Protein AF-A0A928T7W7-F1 (afdb_monomer_lite)

Radius of gyration: 51.1 Å; chains: 1; bounding box: 103×132×197 Å

Secondary structure (DSSP, 8-state):
-PEEEEEETT--EEE--SS-EEEEESSTTSSEE---TTS-TT-EEEEE-TTS-EEEEE-S-SS-EEETTEEESEEEE-TT-EEEETTEEEEEEEEPPPP---------THHHHHHHHHHHHHHHHHHHHHHHHHHHHHHHHHHHHHHHHHHHHHHHHHHHHHHHHHHHHHHHHHHHHHHHHHHHHHHHHHHTT-SS-HHHHHHHHHHHHHHHHHHHHHHHHHHHHHHHHHHHHHHHHHHHHHHHHHHHHHHHHHHHHHHHHHHHHHHHHHHHHHHHHHHHHHHHHHHHHHHHHHHHHHHHHHHHHHHHHHHHHHHHHHHHHHHHHHHHHHHHHHHHHHHHHHHHHHHHHHHHHHHHHHHHHHHHHHHHHHHHHHHHHHHHHHHHHHHHHHHHHHHHHHHHHHHHHHTTS-SS------SSHHHHHHHHHHHHHHHHHHHHHHHHHHHHHHHHHHHHHHHHHHHHHHHHHHH-TT-HHHHHHHHHHHHHHHHHHHHHHHHHHHHHHHHHHHHHHHHHHHHHHHHHHHHTTS-------------------------TTHHHHHHHHHHHHHHHHHHHHHHHHHHHHHHHHHTSEEEEEESSPPP---TT--SSHHHHHHHHHH-EESEEEPTTS-EEESSEEEEEEEEEEEEE-SSHHHHHHHHHHHHGGGSTT-HHHHHTEEEEEEETTEEEEEES-SS-TTHHHHHHTTGGG-PPPEEEEEEE-SS--HHHHHHHHTT-TTGGGEEEEEEETTTEEEEEEESS-HHHHHHHHHHHHHHH-S--EEEEEEEESSEEEEEEEEEEPTT-B-TTSPBP-HHHHHHHHHHHHHS----TTHHHHTTEEEEEEEGGGTEEEEEESS--GGGGGGGBS-EE--HHHHHHHTTS-TTHHHHSPPP--SSEEEEEE-SSEEEEEESS--TT--EEEEESS--HHHHHHHHHTT---EEESPPTT---TTEEEEEPP--EEEEEEE-TTSTTT-SHHHHHHHHHT--HHHHHTTSSS-EEE--S-SSPTTSTT---PPPPPP-HHHHHHHHHHTT-EEPTTSSEEETTEE-EEEEEEETTSHHHHHHHHHHHHHHHTTT-EEEEEEESSHHHHHHHHHTT--SEEEEEEEPPS----HHHH-GGGSSTT-S-TT----HHHHHHHHHHHT---HHHHHHHHHHHHHHHGGG--EEEEEEE--EEEEETTTS-SS--SS--HHHHHS-------------------

pLDDT: mean 77.16, std 17.52, range [23.7, 98.06]

Sequence (1237 aa):
MPIPTIIFEDGQEMVFSGSERITIGRAEDNNVIVDDPDISTHHGEIILHPDGGAEVRDRGSRTGTFVNDQRVQSQLLRHGDHLSFGPLQAVFRVKNPAPSTGTTRIPLRSDSAQREAQSALDLLKTRHAEQETALKQITLEHEEARARLESATVEAGKAQARAQTLNIEADAEQARLDQLHAACSEAEKRLAALTGDEEKARASLKELSDRLSETGARLSALNEEEKQTRTRLDSLKADENAARTRLEQIRADTAMETGCLEEARVEWSRMETRLRESQAEITQSESLAREAADSLAVLQKAITKTEEAIGVLSAQHDAKAAALDELTRTEAAVQARIEAARRELEEIEARLAEKQALEARQQDEAARSIAARLRESQDALDTLEAQRVEKAAELEKIITEAEAARLRLEDLEMRGLEAEERLQQTEAGEQQRRQEAESALSSLESGIRTKTDELDRLQQQLADAQTSLQQAEAGHAGLQALSEEHSRLETALREIRHQTTTAEEQLASTRRALEEEKERLSEVCVQVSEAQPDLVVSMVEKQEGATHTIQPKASRTTITLRLLALLLPLGVLALAWWSSEQSRRMRTLRSEGVVAMLAAEKPALHPYAPRTEAERQIIDLVHEPLMRVGADGALQPALAELWRWSQDVTCWFADEATARQAQERLQAQIGASNRWAEWRLGTVRLVGNSLVLNFTDPTHAGTPQALEVIADLRPLPVAFWRIETAGSLKSAAEKFLATSALAQQARRVWFDRDHAFEIVTVGPAQRLLDELRDFIAAETRSEVGMRLMGEVGALSEPALDLDMRQGQTWHDGTPVTARDVKTTIEQVNRRPWLLPNREALRHIQAMEIENGGNRLRVVFRSRYGPALCGWAGLPVLPASWWQTHEREDDSIFTTAPPPGAGAFRMAHLDARTLSLTPVAATPDSPRFLFHFNATPLMTEIGLGTKTTHLVWPAPATDNRHDLRACLTPPHRRLVVLWNTQSALLADARTRAAFASATDPSAIIAALPGRHTISDESLFPPGMWLHTRAPRTAFSPEKARETLAEAGWLPGVDGIARHSGRKLAFSLLLVTTDPVNAKTAELLAAQWRALGAEITLEAFDSADGLARRLTERRFDAALVEQRFEVSWDQLPWWHSSQARPGGTNFSGIQDPQTDLLLEALAAEFEPAAAGERVRQLEARLLPLHAMLPLFHTVDHAAVSASLVGEQPRASWTLRQLAFKPRSPARTPAALELKLPEE

Foldseek 3Di:
DFWKWKAWPVGDIDTDDAQDKAWDFCAPPGNHHDPDPQTHRGAKIWGQDNVRKIKIAGPPGPNAKDWPNHGDHMDIDDAFIWIDRDVIIIGMHTHDDDDDDDDDDDDDPLVVVLVVLVVVLVVLVVVLVVLVVVLVVLVVVLVVLVVQLVVLVVLLVVLVVVLVVLVVVLVVLVVVLVVLVVVLVVLVVVLVVDDPPNVVSVVVSVVSVVVSVVSVVVSVVSVVVSVVSVVVSVVSVVSSVVSVVVSVVSVVVSVVSVVVSVVSVVVSVVSVVVSVVSVVVVVVVVVVVVVVVVVVVVVVVVVVVVVVVVVVVVVVVVVVVVVVVVVVVVVVVVVVVVVVVVVVVVVVVVVVVVVVVVVVVVVVVVVVVVVVVVVVVVVVVVVVVVVVVVVVVVVVVVVVVVVVVVVPDPVPDPDDDDPPPVVVVVVVVVVVVLVVLVVVLVVLVVVLVVLVVVLVVLVVVLVVLVVVLVVDPDDPVVNVVSVVVNVVSVVVNVVSVVVSVVSVVVSVVSVVVSVVVVVVVVVVVVVVVCDDDDDDDDDDDDDDDDDDDDDDDDDDVVVVVVVVVVVVVVVVVVVVVVVVVVVVVVVVVLVFFAEEEEQAFAWLLQQQDTPDPQSVQVVQQFAWFCWAQDLLRDTHGIQFNDKFKKKKKKFFAPWLVLLVVLVVLLVVCCPDVHVCVVLQFDDWDRDTRMIITMHRDQPCRNVVVSCVSSVVSPTWKKWKKKKFWPFFQPVQQVVCCVPDPLVVQFPAKADPPRGMIMTIGTHPCVVVVVVSQVSSCVVGVTHMDMDTPDMDRIQMKMKMKTFGDPPFAFPVRHHDFLVLVVLLLVLLLVDPGPGFPNVLSSQFRDWDADDVGRMIITIGNDQFQLNVLVRHSRGGAGPVVCVVCVPPDSSCCNVVNGTHRRQWHWPDDDRFWTWIDGPDDDPQFHIYIYGYSQDPVNVVVCVVVVNHFKYWQDDPPPPDPQWDKFWAFFQKFKWKFFQCPPPLNVDLLLLLLLQQLDDLPVLQVPDPDDWAWDALAPATPSNNLGPSHHGRHHDLVVSLVSCVVVQFPQDPVRFTDHPRDTLEFEEEEEPPDVSGVSSLVRSCVSVVSSRHHYDYHYDPDPVVVVLCLLQLPGGMYTDMDGHRSGLQPCQQAEQVQLDRNGRVSNSDYDVQLNVLNVVLRSDNDPVVSSVSSVSNCVPVVSSCSMRTRIGRIRIMIGGPVQDDPDHDPHDGPVCSSDPDDPPPPPPPPPPPPDDDD

Structure (mmCIF, N/CA/C/O backbone):
data_AF-A0A928T7W7-F1
#
_entry.id   AF-A0A928T7W7-F1
#
loop_
_atom_site.group_PDB
_atom_site.id
_atom_site.type_symbol
_atom_site.label_atom_id
_atom_site.label_alt_id
_atom_site.label_comp_id
_atom_site.label_asym_id
_atom_site.label_entity_id
_atom_site.label_seq_id
_atom_site.pdbx_PDB_ins_code
_atom_site.Cartn_x
_atom_site.Cartn_y
_atom_site.Cartn_z
_atom_site.occupancy
_atom_site.B_iso_or_equiv
_atom_site.auth_seq_id
_atom_site.auth_comp_id
_atom_site.auth_asym_id
_atom_site.auth_atom_id
_atom_site.pdbx_PDB_model_num
ATOM 1 N N . MET A 1 1 ? -1.011 55.809 18.747 1.00 48.25 1 MET A N 1
ATOM 2 C CA . MET A 1 1 ? 0.071 55.434 17.809 1.00 48.25 1 MET A CA 1
ATOM 3 C C . MET A 1 1 ? 1.381 55.516 18.558 1.00 48.25 1 MET A C 1
ATOM 5 O O . MET A 1 1 ? 1.492 56.428 19.374 1.00 48.25 1 MET A O 1
ATOM 9 N N . PRO A 1 2 ? 2.347 54.622 18.307 1.00 56.19 2 PRO A N 1
ATOM 10 C CA . PRO A 1 2 ? 3.656 54.739 18.920 1.00 56.19 2 PRO A CA 1
ATOM 11 C C . PRO A 1 2 ? 4.327 56.006 18.376 1.00 56.19 2 PRO A C 1
ATOM 13 O O . PRO A 1 2 ? 4.454 56.183 17.170 1.00 56.19 2 PRO A O 1
ATOM 16 N N . ILE A 1 3 ? 4.689 56.913 19.278 1.00 63.72 3 ILE A N 1
ATOM 17 C CA . ILE A 1 3 ? 5.274 58.216 18.979 1.00 63.72 3 ILE A CA 1
ATOM 18 C C . ILE A 1 3 ? 6.768 58.022 18.699 1.00 63.72 3 ILE A C 1
ATOM 20 O O . ILE A 1 3 ? 7.485 57.594 19.611 1.00 63.72 3 ILE A O 1
ATOM 24 N N . PRO A 1 4 ? 7.269 58.304 17.484 1.00 71.31 4 PRO A N 1
ATOM 25 C CA . PRO A 1 4 ? 8.700 58.286 17.223 1.00 71.31 4 PRO A CA 1
ATOM 26 C C . PRO A 1 4 ? 9.416 59.358 18.051 1.00 71.31 4 PRO A C 1
ATOM 28 O O . PRO A 1 4 ? 8.898 60.442 18.322 1.00 71.31 4 PRO A O 1
ATOM 31 N N . THR A 1 5 ? 10.600 59.013 18.537 1.00 78.00 5 THR A N 1
ATOM 32 C CA . THR A 1 5 ? 11.408 59.830 19.441 1.00 78.00 5 THR A CA 1
ATOM 33 C C . THR A 1 5 ? 12.871 59.573 19.130 1.00 78.00 5 THR A C 1
ATOM 35 O O . THR A 1 5 ? 13.310 58.422 19.150 1.00 78.00 5 THR A O 1
ATOM 38 N N . ILE A 1 6 ? 13.630 60.628 18.861 1.00 77.44 6 ILE A N 1
ATOM 39 C CA . ILE A 1 6 ? 15.084 60.542 18.713 1.00 77.44 6 ILE A CA 1
ATOM 40 C C . ILE A 1 6 ? 15.722 60.941 20.034 1.00 77.44 6 ILE A C 1
ATOM 42 O O . ILE A 1 6 ? 15.289 61.904 20.660 1.00 77.44 6 ILE A O 1
ATOM 46 N N . ILE A 1 7 ? 16.728 60.187 20.464 1.00 79.56 7 ILE A N 1
ATOM 47 C CA . ILE A 1 7 ? 17.495 60.472 21.676 1.00 79.56 7 ILE A CA 1
ATOM 48 C C . ILE A 1 7 ? 18.934 60.754 21.258 1.00 79.56 7 ILE A C 1
ATOM 50 O O . ILE A 1 7 ? 19.585 59.867 20.705 1.00 79.56 7 ILE A O 1
ATOM 54 N N . PHE A 1 8 ? 19.405 61.977 21.481 1.00 77.62 8 PHE A N 1
ATOM 55 C CA . PHE A 1 8 ? 20.782 62.391 21.190 1.00 77.62 8 PHE A CA 1
ATOM 56 C C . PHE A 1 8 ? 21.741 61.968 22.320 1.00 77.62 8 PHE A C 1
ATOM 58 O O . PHE A 1 8 ? 21.300 61.656 23.428 1.00 77.62 8 PHE A O 1
ATOM 65 N N . GLU A 1 9 ? 23.053 61.937 22.057 1.00 73.81 9 GLU A N 1
ATOM 66 C CA . GLU A 1 9 ? 24.066 61.514 23.050 1.00 73.81 9 GLU A CA 1
ATOM 67 C C . GLU A 1 9 ? 24.094 62.353 24.340 1.00 73.81 9 GLU A C 1
ATOM 69 O O . GLU A 1 9 ? 24.484 61.843 25.390 1.00 73.81 9 GLU A O 1
ATOM 74 N N . ASP A 1 10 ? 23.651 63.611 24.297 1.00 62.19 10 ASP A N 1
ATOM 75 C CA . ASP A 1 10 ? 23.535 64.476 25.478 1.00 62.19 10 ASP A CA 1
ATOM 76 C C . ASP A 1 10 ? 22.316 64.151 26.368 1.00 62.19 10 ASP A C 1
ATOM 78 O O . ASP A 1 10 ? 22.155 64.724 27.448 1.00 62.19 10 ASP A O 1
ATOM 82 N N . GLY A 1 11 ? 21.469 63.213 25.934 1.00 60.28 11 GLY A N 1
ATOM 83 C CA . GLY A 1 11 ? 20.258 62.783 26.624 1.00 60.28 11 GLY A CA 1
ATOM 84 C C . GLY A 1 11 ? 18.995 63.565 26.255 1.00 60.28 11 GLY A C 1
ATOM 85 O O . GLY A 1 11 ? 17.943 63.280 26.833 1.00 60.28 11 GLY A O 1
ATOM 86 N N . GLN A 1 12 ? 19.043 64.513 25.311 1.00 68.00 12 GLN A N 1
ATOM 87 C CA . GLN A 1 12 ? 17.832 65.187 24.838 1.00 68.00 12 GLN A CA 1
ATOM 88 C C . GLN A 1 12 ? 16.944 64.227 24.031 1.00 68.00 12 GLN A C 1
ATOM 90 O O . GLN A 1 12 ? 17.356 63.676 23.008 1.00 68.00 12 GLN A O 1
ATOM 95 N N . GLU A 1 13 ? 15.696 64.050 24.479 1.00 74.88 13 GLU A N 1
ATOM 96 C CA . GLU A 1 13 ? 14.654 63.343 23.730 1.00 74.88 13 GLU A CA 1
ATOM 97 C C . GLU A 1 13 ? 13.850 64.322 22.860 1.00 74.88 13 GLU A C 1
ATOM 99 O O . GLU A 1 13 ? 13.086 65.144 23.368 1.00 74.88 13 GLU A O 1
ATOM 104 N N . MET A 1 14 ? 13.962 64.193 21.539 1.00 69.75 14 MET A N 1
ATOM 105 C CA . MET A 1 14 ? 13.127 64.902 20.573 1.00 69.75 14 MET A CA 1
ATOM 106 C C . MET A 1 14 ? 11.929 64.030 20.188 1.00 69.75 14 MET A C 1
ATOM 108 O O . MET A 1 14 ? 12.044 63.085 19.404 1.00 69.75 14 MET A O 1
ATOM 112 N N . VAL A 1 15 ? 10.779 64.333 20.792 1.00 69.75 15 VAL A N 1
ATOM 113 C CA . VAL A 1 15 ? 9.497 63.637 20.602 1.00 69.75 15 VAL A CA 1
ATOM 114 C C . VAL A 1 15 ? 8.727 64.303 19.459 1.00 69.75 15 VAL A C 1
ATOM 116 O O . VAL A 1 15 ? 8.468 65.502 19.514 1.00 69.75 15 VAL A O 1
ATOM 119 N N . PHE A 1 16 ? 8.349 63.540 18.434 1.00 68.88 16 PHE A N 1
ATOM 120 C CA . PHE A 1 16 ? 7.671 64.068 17.244 1.00 68.88 16 PHE A CA 1
ATOM 121 C C . PHE A 1 16 ? 6.146 64.095 17.440 1.00 68.88 16 PHE A C 1
ATOM 123 O O . PHE A 1 16 ? 5.582 63.181 18.044 1.00 68.88 16 PHE A O 1
ATOM 130 N N . SER A 1 17 ? 5.450 65.093 16.893 1.00 56.03 17 SER A N 1
ATOM 131 C CA . SER A 1 17 ? 4.026 65.349 17.169 1.00 56.03 17 SER A CA 1
ATOM 132 C C . SER A 1 17 ? 3.136 65.480 15.924 1.00 56.03 17 SER A C 1
ATOM 134 O O . SER A 1 17 ? 2.095 66.133 15.952 1.00 56.03 17 SER A O 1
ATOM 136 N N . GLY A 1 18 ? 3.483 64.787 14.838 1.00 58.28 18 GLY A N 1
ATOM 137 C CA . GLY A 1 18 ? 2.645 64.689 13.642 1.00 58.28 18 GLY A CA 1
ATOM 138 C C . GLY A 1 18 ? 3.370 64.041 12.465 1.00 58.28 18 GLY A C 1
ATOM 139 O O . GLY A 1 18 ? 4.402 63.396 12.635 1.00 58.28 18 GLY A O 1
ATOM 140 N N . SER A 1 19 ? 2.852 64.242 11.252 1.00 55.69 19 SER A N 1
ATOM 141 C CA . SER A 1 19 ? 3.574 63.957 10.003 1.00 55.69 19 SER A CA 1
ATOM 142 C C . SER A 1 19 ? 4.588 65.075 9.724 1.00 55.69 19 SER A C 1
ATOM 144 O O . SER A 1 19 ? 4.384 65.918 8.848 1.00 55.69 19 SER A O 1
ATOM 146 N N . GLU A 1 20 ? 5.631 65.139 10.549 1.00 64.75 20 GLU A N 1
ATOM 147 C CA . GLU A 1 20 ? 6.625 66.214 10.550 1.00 64.75 20 GLU A CA 1
ATOM 148 C C . GLU A 1 20 ? 7.900 65.822 9.782 1.00 64.75 20 GLU A C 1
ATOM 150 O O . GLU A 1 20 ? 8.297 64.656 9.721 1.00 64.75 20 GLU A O 1
ATOM 155 N N . ARG A 1 21 ? 8.550 66.831 9.192 1.00 80.38 21 ARG A N 1
ATOM 156 C CA . ARG A 1 21 ? 9.881 66.754 8.578 1.00 80.38 21 ARG A CA 1
ATOM 157 C C . ARG A 1 21 ? 10.819 67.569 9.454 1.00 80.38 21 ARG A C 1
ATOM 159 O O . ARG A 1 21 ? 10.644 68.780 9.539 1.00 80.38 21 ARG A O 1
ATOM 166 N N . ILE A 1 22 ? 11.793 66.915 10.075 1.00 82.69 22 ILE A N 1
ATOM 167 C CA . ILE A 1 22 ? 12.805 67.556 10.920 1.00 82.69 22 ILE A CA 1
ATOM 168 C C . ILE A 1 22 ? 14.099 67.681 10.118 1.00 82.69 22 ILE A C 1
ATOM 170 O O . ILE A 1 22 ? 14.688 66.673 9.731 1.00 82.69 22 ILE A O 1
ATOM 174 N N . THR A 1 23 ? 14.538 68.909 9.846 1.00 86.88 23 THR A N 1
ATOM 175 C CA . THR A 1 23 ? 15.838 69.202 9.220 1.00 86.88 23 THR A CA 1
ATOM 176 C C . THR A 1 23 ? 16.944 69.332 10.266 1.00 86.88 23 THR A C 1
ATOM 178 O O . THR A 1 23 ? 16.722 69.837 11.367 1.00 86.88 23 THR A O 1
ATOM 181 N N . ILE A 1 24 ? 18.143 68.865 9.921 1.00 87.62 24 ILE A N 1
ATOM 182 C CA . ILE A 1 24 ? 19.327 68.833 10.785 1.00 87.62 24 ILE A CA 1
ATOM 183 C C . ILE A 1 24 ? 20.471 69.521 10.036 1.00 87.62 24 ILE A C 1
ATOM 185 O O . ILE A 1 24 ? 20.787 69.146 8.901 1.00 87.62 24 ILE A O 1
ATOM 189 N N . GLY A 1 25 ? 21.111 70.515 10.649 1.00 85.25 25 GLY A N 1
ATOM 190 C CA . GLY A 1 25 ? 22.194 71.266 10.013 1.00 85.25 25 GLY A CA 1
ATOM 191 C C . GLY A 1 25 ? 22.709 72.425 10.860 1.00 85.25 25 GLY A C 1
ATOM 192 O O . GLY A 1 25 ? 22.255 72.646 11.977 1.00 85.25 25 GLY A O 1
ATOM 193 N N . ARG A 1 26 ? 23.676 73.175 10.326 1.00 87.75 26 ARG A N 1
ATOM 194 C CA . ARG A 1 26 ? 24.306 74.306 11.031 1.00 87.75 26 ARG A CA 1
ATOM 195 C C . ARG A 1 26 ? 23.638 75.670 10.800 1.00 87.75 26 ARG A C 1
ATOM 197 O O . ARG A 1 26 ? 23.976 76.634 11.475 1.00 87.75 26 ARG A O 1
ATOM 204 N N . ALA A 1 27 ? 22.721 75.789 9.841 1.00 83.88 27 ALA A N 1
ATOM 205 C CA . ALA A 1 27 ? 21.991 77.040 9.623 1.00 83.88 27 ALA A CA 1
ATOM 206 C C . ALA A 1 27 ? 20.807 77.186 10.601 1.00 83.88 27 ALA A C 1
ATOM 208 O O . ALA A 1 27 ? 20.181 76.194 10.974 1.00 83.88 27 ALA A O 1
ATOM 209 N N . GLU A 1 28 ? 20.487 78.423 10.994 1.00 79.38 28 GLU A N 1
ATOM 210 C CA . GLU A 1 28 ? 19.449 78.744 11.995 1.00 79.38 28 GLU A CA 1
ATOM 211 C C . GLU A 1 28 ? 18.008 78.409 11.550 1.00 79.38 28 GLU A C 1
ATOM 213 O O . GLU A 1 28 ? 17.084 78.467 12.355 1.00 79.38 28 GLU A O 1
ATOM 218 N N . ASP A 1 29 ? 17.801 78.045 10.281 1.00 81.12 29 ASP A N 1
ATOM 219 C CA . ASP A 1 29 ? 16.519 77.606 9.714 1.00 81.12 29 ASP A CA 1
ATOM 220 C C . ASP A 1 29 ? 16.298 76.079 9.781 1.00 81.12 29 ASP A C 1
ATOM 222 O O . ASP A 1 29 ? 15.296 75.576 9.264 1.00 81.12 29 ASP A O 1
ATOM 226 N N . ASN A 1 30 ? 17.205 75.325 10.416 1.00 81.38 30 ASN A N 1
ATOM 227 C CA . ASN A 1 30 ? 17.002 73.899 10.694 1.00 81.38 30 ASN A CA 1
ATOM 228 C C . ASN A 1 30 ? 16.185 73.674 11.975 1.00 81.38 30 ASN A C 1
ATOM 230 O O . ASN A 1 30 ? 16.268 74.446 12.926 1.00 81.38 30 ASN A O 1
ATOM 234 N N . ASN A 1 31 ? 15.445 72.564 12.039 1.00 79.44 31 ASN A N 1
ATOM 235 C CA . ASN A 1 31 ? 14.758 72.149 13.268 1.00 79.44 31 ASN A CA 1
ATOM 236 C C . ASN A 1 31 ? 15.739 71.697 14.364 1.00 79.44 31 ASN A C 1
ATOM 238 O O . ASN A 1 31 ? 15.482 71.919 15.545 1.00 79.44 31 ASN A O 1
ATOM 242 N N . VAL A 1 32 ? 16.858 71.078 13.973 1.00 79.25 32 VAL A N 1
ATOM 243 C CA . VAL A 1 32 ? 17.988 70.746 14.850 1.00 79.25 32 VAL A CA 1
ATOM 244 C C . VAL A 1 32 ? 19.207 71.521 14.362 1.00 79.25 32 VAL A C 1
ATOM 246 O O . VAL A 1 32 ? 19.833 71.154 13.364 1.00 79.25 32 VAL A O 1
ATOM 249 N N . ILE A 1 33 ? 19.514 72.614 15.058 1.00 81.19 33 ILE A N 1
ATOM 250 C CA . ILE A 1 33 ? 20.673 73.465 14.780 1.00 81.19 33 ILE A CA 1
ATOM 251 C C . ILE A 1 33 ? 21.872 72.901 15.544 1.00 81.19 33 ILE A C 1
ATOM 253 O O . ILE A 1 33 ? 21.818 72.794 16.770 1.00 81.19 33 ILE A O 1
ATOM 257 N N . VAL A 1 34 ? 22.956 72.562 14.845 1.00 79.19 34 VAL A N 1
ATOM 258 C CA . VAL A 1 34 ? 24.202 72.090 15.473 1.00 79.19 34 VAL A CA 1
ATOM 259 C C . VAL A 1 34 ? 25.388 72.894 14.949 1.00 79.19 34 VAL A C 1
ATOM 261 O O . VAL A 1 34 ? 25.746 72.799 13.773 1.00 79.19 34 VAL A O 1
ATOM 264 N N . ASP A 1 35 ? 25.998 73.695 15.825 1.00 79.81 35 ASP A N 1
ATOM 265 C CA . ASP A 1 35 ? 27.143 74.552 15.492 1.00 79.81 35 ASP A CA 1
ATOM 266 C C . ASP A 1 35 ? 28.471 73.780 15.529 1.00 79.81 35 ASP A C 1
ATOM 268 O O . ASP A 1 35 ? 29.328 73.992 16.384 1.00 79.81 35 ASP A O 1
ATOM 272 N N . ASP A 1 36 ? 28.619 72.847 14.588 1.00 79.69 36 ASP A N 1
ATOM 273 C CA . ASP A 1 36 ? 29.851 72.093 14.358 1.00 79.69 36 ASP A CA 1
ATOM 274 C C . ASP A 1 36 ? 30.344 72.265 12.901 1.00 79.69 36 ASP A C 1
ATOM 276 O O . ASP A 1 36 ? 29.555 72.136 11.957 1.00 79.69 36 ASP A O 1
ATOM 280 N N . PRO A 1 37 ? 31.636 72.563 12.656 1.00 80.19 37 PRO A N 1
ATOM 281 C CA . PRO A 1 37 ? 32.152 72.806 11.307 1.00 80.19 37 PRO A CA 1
ATOM 282 C C . PRO A 1 37 ? 32.078 71.590 10.367 1.00 80.19 37 PRO A C 1
ATOM 284 O O . PRO A 1 37 ? 32.048 71.787 9.144 1.00 80.19 37 PRO A O 1
ATOM 287 N N . ASP A 1 38 ? 32.044 70.362 10.893 1.00 81.44 38 ASP A N 1
ATOM 288 C CA . ASP A 1 38 ? 31.845 69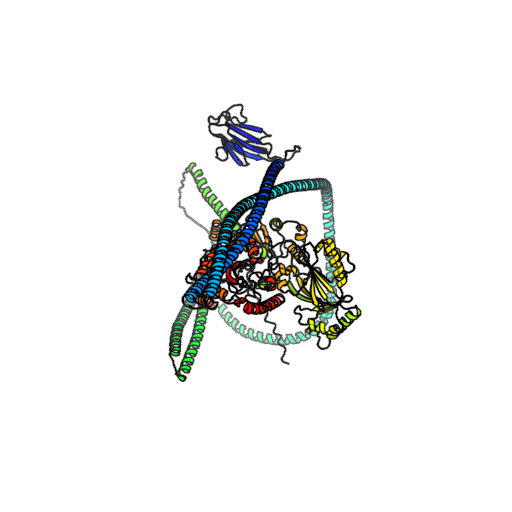.107 10.156 1.00 81.44 38 ASP A CA 1
ATOM 289 C C . ASP A 1 38 ? 30.366 68.749 9.932 1.00 81.44 38 ASP A C 1
ATOM 291 O O . ASP A 1 38 ? 30.070 67.788 9.212 1.00 81.44 38 ASP A O 1
ATOM 295 N N . ILE A 1 39 ? 29.442 69.592 10.406 1.00 86.75 39 ILE A N 1
ATOM 296 C CA . ILE A 1 39 ? 28.024 69.578 10.033 1.00 86.75 39 ILE A CA 1
ATOM 297 C C . ILE A 1 39 ? 27.746 70.633 8.950 1.00 86.75 39 ILE A C 1
ATOM 299 O O . ILE A 1 39 ? 28.171 71.794 8.999 1.00 86.75 39 ILE A O 1
ATOM 303 N N . SER A 1 40 ? 27.042 70.196 7.904 1.00 88.44 40 SER A N 1
ATOM 304 C CA . SER A 1 40 ? 26.698 71.047 6.755 1.00 88.44 40 SER A CA 1
ATOM 305 C C . SER A 1 40 ? 25.544 72.000 7.104 1.00 88.44 40 SER A C 1
ATOM 307 O O . SER A 1 40 ? 24.743 71.706 7.988 1.00 88.44 40 SER A O 1
ATOM 309 N N . THR A 1 41 ? 25.420 73.142 6.415 1.00 87.62 41 THR A N 1
ATOM 310 C CA . THR A 1 41 ? 24.361 74.140 6.703 1.00 87.62 41 THR A CA 1
ATOM 311 C C . THR A 1 41 ? 22.959 73.540 6.677 1.00 87.62 41 THR A C 1
ATOM 313 O O . THR A 1 41 ? 22.168 73.849 7.558 1.00 87.62 41 THR A O 1
ATOM 316 N N . HIS A 1 42 ? 22.702 72.612 5.755 1.00 89.31 42 HIS A N 1
ATOM 317 C CA . HIS A 1 42 ? 21.551 71.707 5.761 1.00 89.31 42 HIS A CA 1
ATOM 318 C C . HIS A 1 42 ? 22.100 70.304 5.488 1.00 89.31 42 HIS A C 1
ATOM 320 O O . HIS A 1 42 ? 22.440 69.984 4.350 1.00 89.31 42 HIS A O 1
ATOM 326 N N . HIS A 1 43 ? 22.311 69.506 6.534 1.00 88.25 43 HIS A N 1
ATOM 327 C CA . HIS A 1 43 ? 23.066 68.247 6.463 1.00 88.25 43 HIS A CA 1
ATOM 328 C C . HIS A 1 43 ? 22.172 67.074 6.077 1.00 88.25 43 HIS A C 1
ATOM 330 O O . HIS A 1 43 ? 22.439 66.366 5.107 1.00 88.25 43 HIS A O 1
ATOM 336 N N . GLY A 1 44 ? 21.091 66.891 6.821 1.00 89.69 44 GLY A N 1
ATOM 337 C CA . GLY A 1 44 ? 20.172 65.778 6.653 1.00 89.69 44 GLY A CA 1
ATOM 338 C C . GLY A 1 44 ? 18.773 66.150 7.108 1.00 89.69 44 GLY A C 1
ATOM 339 O O . GLY A 1 44 ? 18.521 67.256 7.587 1.00 89.69 44 GLY A O 1
ATOM 340 N N . GLU A 1 45 ? 17.841 65.230 6.931 1.00 89.94 45 GLU A N 1
ATOM 341 C CA . GLU A 1 45 ? 16.476 65.385 7.414 1.00 89.94 45 GLU A CA 1
ATOM 342 C C . GLU A 1 45 ? 15.837 64.039 7.723 1.00 89.94 45 GLU A C 1
ATOM 344 O O . GLU A 1 45 ? 16.203 63.014 7.148 1.00 89.94 45 GLU A O 1
ATOM 349 N N . ILE A 1 46 ? 14.875 64.051 8.640 1.00 87.31 46 ILE A N 1
ATOM 350 C CA . ILE A 1 46 ? 14.098 62.881 9.030 1.00 87.31 46 ILE A CA 1
ATOM 351 C C . ILE A 1 46 ? 12.630 63.186 8.759 1.00 87.31 46 ILE A C 1
ATOM 353 O O . ILE A 1 46 ? 12.083 64.182 9.234 1.00 87.31 46 ILE A O 1
ATOM 357 N N . ILE A 1 47 ? 12.017 62.343 7.937 1.00 84.50 47 ILE A N 1
ATOM 358 C CA . ILE A 1 47 ? 10.659 62.480 7.420 1.00 84.50 47 ILE A CA 1
ATOM 359 C C . ILE A 1 47 ? 9.799 61.416 8.094 1.00 84.50 47 ILE A C 1
ATOM 361 O O . ILE A 1 47 ? 10.091 60.224 7.982 1.00 84.50 47 ILE A O 1
ATOM 365 N N . LEU A 1 48 ? 8.729 61.833 8.770 1.00 76.19 48 LEU A N 1
ATOM 366 C CA . LEU A 1 48 ? 7.695 60.910 9.225 1.00 76.19 48 LEU A CA 1
ATOM 367 C C . LEU A 1 48 ? 6.641 60.711 8.139 1.00 76.19 48 LEU A C 1
ATOM 369 O O . LEU A 1 48 ? 6.002 61.660 7.678 1.00 76.19 48 LEU A O 1
ATOM 373 N N . HIS A 1 49 ? 6.447 59.455 7.754 1.00 73.75 49 HIS A N 1
ATOM 374 C CA . HIS A 1 49 ? 5.439 59.050 6.786 1.00 73.75 49 HIS A CA 1
ATOM 375 C C . HIS A 1 49 ? 4.066 58.897 7.466 1.00 73.75 49 HIS A C 1
ATOM 377 O O . HIS A 1 49 ? 3.996 58.461 8.618 1.00 73.75 49 HIS A O 1
ATOM 383 N N . PRO A 1 50 ? 2.945 59.212 6.782 1.00 58.62 50 PRO A N 1
ATOM 384 C CA . PRO A 1 50 ? 1.603 59.124 7.374 1.00 58.62 50 PRO A CA 1
ATOM 385 C C . PRO A 1 50 ? 1.153 57.716 7.804 1.00 58.62 50 PRO A C 1
ATOM 387 O O . PRO A 1 50 ? 0.126 57.591 8.466 1.00 58.62 50 PRO A O 1
ATOM 390 N N . ASP A 1 51 ? 1.889 56.665 7.433 1.00 58.31 51 ASP A N 1
ATOM 391 C CA . ASP A 1 51 ? 1.665 55.281 7.872 1.00 58.31 51 ASP A CA 1
ATOM 392 C C . ASP A 1 51 ? 2.384 54.927 9.191 1.00 58.31 51 ASP A C 1
ATOM 394 O O . ASP A 1 51 ? 2.278 53.796 9.665 1.00 58.31 51 ASP A O 1
ATOM 398 N N . GLY A 1 52 ? 3.100 55.882 9.795 1.00 60.78 52 GLY A N 1
ATOM 399 C CA . GLY A 1 52 ? 3.872 55.700 11.026 1.00 60.78 52 GLY A CA 1
ATOM 400 C C . GLY A 1 52 ? 5.324 55.261 10.808 1.00 60.78 52 GLY A C 1
ATOM 401 O O . GLY A 1 52 ? 6.050 55.090 11.789 1.00 60.78 52 GLY A O 1
ATOM 402 N N . GLY A 1 53 ? 5.769 55.095 9.558 1.00 70.56 53 GLY A N 1
ATOM 403 C CA . GLY A 1 53 ? 7.184 54.925 9.235 1.00 70.56 53 GLY A CA 1
ATOM 404 C C . GLY A 1 53 ? 7.987 56.218 9.426 1.00 70.56 53 GLY A C 1
ATOM 405 O O . GLY A 1 53 ? 7.454 57.321 9.327 1.00 70.56 53 GLY A O 1
ATOM 406 N N . ALA A 1 54 ? 9.292 56.090 9.654 1.00 81.12 54 ALA A N 1
ATOM 407 C CA . ALA A 1 54 ? 10.234 57.208 9.658 1.00 81.12 54 ALA A CA 1
ATOM 408 C C . ALA A 1 54 ? 11.353 56.938 8.654 1.00 81.12 54 ALA A C 1
ATOM 410 O O . ALA A 1 54 ? 11.764 55.794 8.492 1.00 81.12 54 ALA A O 1
ATOM 411 N N . GLU A 1 55 ? 11.865 57.966 7.989 1.00 88.06 55 GLU A N 1
ATOM 412 C CA . GLU A 1 55 ? 12.928 57.842 6.991 1.00 88.06 55 GLU A CA 1
ATOM 413 C C . GLU A 1 55 ? 13.965 58.947 7.181 1.00 88.06 55 GLU A C 1
ATOM 415 O O . GLU A 1 55 ? 13.602 60.119 7.245 1.00 88.06 55 GLU A O 1
ATOM 420 N N . VAL A 1 56 ? 15.250 58.595 7.238 1.00 91.00 56 VAL A N 1
ATOM 421 C CA . VAL A 1 56 ? 16.344 59.573 7.201 1.00 91.00 56 VAL A CA 1
ATOM 422 C C . VAL A 1 56 ? 16.829 59.774 5.771 1.00 91.00 56 VAL A C 1
ATOM 424 O O . VAL A 1 56 ? 16.944 58.812 5.008 1.00 91.00 56 VAL A O 1
ATOM 427 N N . ARG A 1 57 ? 17.151 61.019 5.413 1.00 91.50 57 ARG A N 1
ATOM 428 C CA . ARG A 1 57 ? 17.754 61.391 4.130 1.00 91.50 57 ARG A CA 1
ATOM 429 C C . ARG A 1 57 ? 18.952 62.310 4.320 1.00 91.50 57 ARG A C 1
ATOM 431 O O . ARG A 1 57 ? 18.911 63.245 5.117 1.00 91.50 57 ARG A O 1
ATOM 438 N N . ASP A 1 58 ? 19.999 62.069 3.539 1.00 92.88 58 ASP A N 1
ATOM 439 C CA . ASP A 1 58 ? 21.136 62.982 3.423 1.00 92.88 58 ASP A CA 1
ATOM 440 C C . ASP A 1 58 ? 20.819 64.067 2.386 1.00 92.88 58 ASP A C 1
ATOM 442 O O . ASP A 1 58 ? 20.290 63.768 1.313 1.00 92.88 58 ASP A O 1
ATOM 446 N N . ARG A 1 59 ? 21.145 65.330 2.675 1.00 88.88 59 ARG A N 1
ATOM 447 C CA . ARG A 1 59 ? 20.854 66.459 1.772 1.00 88.88 59 ARG A CA 1
ATOM 448 C C . ARG A 1 59 ? 22.020 66.839 0.852 1.00 88.88 59 ARG A C 1
ATOM 450 O O . ARG A 1 59 ? 22.031 67.941 0.306 1.00 88.88 59 ARG A O 1
ATOM 457 N N . GLY A 1 60 ? 22.980 65.936 0.654 1.00 81.81 60 GLY A N 1
ATOM 458 C CA . GLY A 1 60 ? 24.237 66.208 -0.046 1.00 81.81 60 GLY A CA 1
ATOM 459 C C . GLY A 1 60 ? 25.305 66.757 0.900 1.00 81.81 60 GLY A C 1
ATOM 460 O O . GLY A 1 60 ? 26.032 67.684 0.543 1.00 81.81 60 GLY A O 1
ATOM 461 N N . SER A 1 61 ? 25.373 66.228 2.124 1.00 86.81 61 SER A N 1
ATOM 462 C CA . SER A 1 61 ? 26.274 66.721 3.165 1.00 86.81 61 SER A CA 1
ATOM 463 C C . SER A 1 61 ? 27.747 66.426 2.861 1.00 86.81 61 SER A C 1
ATOM 465 O O . SER A 1 61 ? 28.107 65.416 2.242 1.00 86.81 61 SER A O 1
ATOM 467 N N . ARG A 1 62 ? 28.633 67.308 3.347 1.00 85.56 62 ARG A N 1
ATOM 468 C CA . ARG A 1 62 ? 30.091 67.189 3.165 1.00 85.56 62 ARG A CA 1
ATOM 469 C C . ARG A 1 62 ? 30.656 65.900 3.773 1.00 85.56 62 ARG A C 1
ATOM 471 O O . ARG A 1 62 ? 31.566 65.304 3.203 1.00 85.56 62 ARG A O 1
ATOM 478 N N . THR A 1 63 ? 30.134 65.496 4.925 1.00 84.88 63 THR A N 1
ATOM 479 C CA . THR A 1 63 ? 30.646 64.403 5.767 1.00 84.88 63 THR A CA 1
ATOM 480 C C . THR A 1 63 ? 29.820 63.122 5.645 1.00 84.88 63 THR A C 1
ATOM 482 O O . THR A 1 63 ? 30.388 62.032 5.671 1.00 84.88 63 THR A O 1
ATOM 485 N N . GLY A 1 64 ? 28.516 63.233 5.386 1.00 86.44 64 GLY A N 1
ATOM 486 C CA . GLY A 1 64 ? 27.599 62.109 5.221 1.00 86.44 64 GLY A CA 1
ATOM 487 C C . GLY A 1 64 ? 26.679 61.892 6.418 1.00 86.44 64 GLY A C 1
ATOM 488 O O . GLY A 1 64 ? 27.040 62.139 7.568 1.00 86.44 64 GLY A O 1
ATOM 489 N N . THR A 1 65 ? 25.478 61.410 6.119 1.00 92.12 65 THR A N 1
ATOM 490 C CA . THR A 1 65 ? 24.549 60.806 7.074 1.00 92.12 65 THR A CA 1
ATOM 491 C C . THR A 1 65 ? 24.757 59.293 7.101 1.00 92.12 65 THR A C 1
ATOM 493 O O . THR A 1 65 ? 24.936 58.670 6.049 1.00 92.12 65 THR A O 1
ATOM 496 N N . PHE A 1 66 ? 24.719 58.698 8.290 1.00 89.19 66 PHE A N 1
ATOM 497 C CA . PHE A 1 66 ? 24.941 57.274 8.520 1.00 89.19 66 PHE A CA 1
ATOM 498 C C . PHE A 1 66 ? 23.808 56.666 9.356 1.00 89.19 66 PHE A C 1
ATOM 500 O O . PHE A 1 66 ? 23.265 57.325 10.246 1.00 89.19 66 PHE A O 1
ATOM 507 N N . VAL A 1 67 ? 23.481 55.400 9.087 1.00 90.50 67 VAL A N 1
ATOM 508 C CA . VAL A 1 67 ? 22.579 54.562 9.893 1.00 90.50 67 VAL A CA 1
ATOM 509 C C . VAL A 1 67 ? 23.298 53.258 10.208 1.00 90.50 67 VAL A C 1
ATOM 511 O O . VAL A 1 67 ? 23.744 52.578 9.285 1.00 90.50 67 VAL A O 1
ATOM 514 N N . ASN A 1 68 ? 23.417 52.908 11.492 1.00 88.12 68 ASN A N 1
ATOM 515 C CA . ASN A 1 68 ? 24.142 51.723 11.971 1.00 88.12 68 ASN A CA 1
ATOM 516 C C . ASN A 1 68 ? 25.526 51.578 11.286 1.00 88.12 68 ASN A C 1
ATOM 518 O O . ASN A 1 68 ? 25.819 50.570 10.643 1.00 88.12 68 ASN A O 1
ATOM 522 N N . ASP A 1 69 ? 26.327 52.647 11.359 1.00 85.56 69 ASP A N 1
ATOM 523 C CA . ASP A 1 69 ? 27.656 52.829 10.742 1.00 85.56 69 ASP A CA 1
ATOM 524 C C . ASP A 1 69 ? 27.735 52.767 9.198 1.00 85.56 69 ASP A C 1
ATOM 526 O O . ASP A 1 69 ? 28.813 52.944 8.623 1.00 85.56 69 ASP A O 1
ATOM 530 N N . GLN A 1 70 ? 26.618 52.597 8.482 1.00 85.81 70 GLN A N 1
ATOM 531 C CA . GLN A 1 70 ? 26.583 52.611 7.013 1.00 85.81 70 GLN A CA 1
ATOM 532 C C . GLN A 1 70 ? 26.138 53.975 6.471 1.00 85.81 70 GLN A C 1
ATOM 534 O O . GLN A 1 70 ? 25.129 54.522 6.910 1.00 85.81 70 GLN A O 1
ATOM 539 N N . ARG A 1 71 ? 26.872 54.540 5.498 1.00 89.94 71 ARG A N 1
ATOM 540 C CA . ARG A 1 71 ? 26.517 55.832 4.880 1.00 89.94 71 ARG A CA 1
ATOM 541 C C . ARG A 1 71 ? 25.295 55.679 3.973 1.00 89.94 71 ARG A C 1
ATOM 543 O O . ARG A 1 71 ? 25.308 54.848 3.067 1.00 89.94 71 ARG A O 1
ATOM 550 N N . VAL A 1 72 ? 24.289 56.531 4.156 1.00 89.62 72 VAL A N 1
ATOM 551 C CA . VAL A 1 72 ? 23.012 56.479 3.425 1.00 89.62 72 VAL A CA 1
ATOM 552 C C . VAL A 1 72 ? 22.735 57.763 2.638 1.00 89.62 72 VAL A C 1
ATOM 554 O O . VAL A 1 72 ? 23.228 58.836 2.975 1.00 89.62 72 VAL A O 1
ATOM 557 N N . GLN A 1 73 ? 21.902 57.655 1.598 1.00 87.75 73 GLN A N 1
ATOM 558 C CA . GLN A 1 73 ? 21.215 58.802 0.976 1.00 87.75 73 GLN A CA 1
ATOM 559 C C . GLN A 1 73 ? 19.730 58.863 1.366 1.00 87.75 73 GLN A C 1
ATOM 561 O O . GLN A 1 73 ? 19.171 59.945 1.524 1.00 87.75 73 GLN A O 1
ATOM 566 N N . SER A 1 74 ? 19.087 57.706 1.534 1.00 88.56 74 SER A N 1
ATOM 567 C CA . SER A 1 74 ? 17.722 57.538 2.045 1.00 88.56 74 SER A CA 1
ATOM 568 C C . SER A 1 74 ? 17.611 56.166 2.701 1.00 88.56 74 SER A C 1
ATOM 570 O O . SER A 1 74 ? 18.010 55.179 2.082 1.00 88.56 74 SER A O 1
ATOM 572 N N . GLN A 1 75 ? 17.084 56.086 3.923 1.00 89.12 75 GLN A N 1
ATOM 573 C CA . GLN A 1 75 ? 16.798 54.810 4.586 1.00 89.12 75 GLN A CA 1
ATOM 574 C C . GLN A 1 75 ? 15.619 54.924 5.559 1.00 89.12 75 GLN A C 1
ATOM 576 O O . GLN A 1 75 ? 15.550 55.847 6.371 1.00 89.12 75 GLN A O 1
ATOM 581 N N . LEU A 1 76 ? 14.710 53.945 5.501 1.00 87.12 76 LEU A N 1
ATOM 582 C CA . LEU A 1 76 ? 13.615 53.797 6.458 1.00 87.12 76 LEU A CA 1
ATOM 583 C C . LEU A 1 76 ? 14.160 53.303 7.810 1.00 87.12 76 LEU A C 1
ATOM 585 O O . LEU A 1 76 ? 14.820 52.264 7.869 1.00 87.12 76 LEU A O 1
ATOM 589 N N . LEU A 1 77 ? 13.868 54.044 8.874 1.00 81.50 77 LEU A N 1
ATOM 590 C CA . LEU A 1 77 ? 14.328 53.804 10.238 1.00 81.50 77 LEU A CA 1
ATOM 591 C C . LEU A 1 77 ? 13.437 52.809 10.985 1.00 81.50 77 LEU A C 1
ATOM 593 O O . LEU A 1 77 ? 12.213 52.776 10.822 1.00 81.50 77 LEU A O 1
ATOM 597 N N . ARG A 1 78 ? 14.061 52.026 11.861 1.00 83.94 78 ARG A N 1
ATOM 598 C CA . ARG A 1 78 ? 13.443 51.028 12.737 1.00 83.94 78 ARG A CA 1
ATOM 599 C C . ARG A 1 78 ? 13.761 51.339 14.197 1.00 83.94 78 ARG A C 1
ATOM 601 O O . ARG A 1 78 ? 14.764 51.971 14.514 1.00 83.94 78 ARG A O 1
ATOM 608 N N . HIS A 1 79 ? 12.899 50.883 15.107 1.00 82.25 79 HIS A N 1
ATOM 609 C CA . HIS A 1 79 ? 13.114 51.059 16.545 1.00 82.25 79 HIS A CA 1
ATOM 610 C C . HIS A 1 79 ? 14.456 50.435 16.965 1.00 82.25 79 HIS A C 1
ATOM 612 O O . HIS A 1 79 ? 14.617 49.219 16.887 1.00 82.25 79 HIS A O 1
ATOM 618 N N . GLY A 1 80 ? 15.375 51.264 17.459 1.00 78.94 80 GLY A N 1
ATOM 619 C CA . GLY A 1 80 ? 16.722 50.876 17.873 1.00 78.94 80 GLY A CA 1
ATOM 620 C C . GLY A 1 80 ? 17.840 51.296 16.914 1.00 78.94 80 GLY A C 1
ATOM 621 O O . GLY A 1 80 ? 18.996 51.150 17.295 1.00 78.94 80 GLY A O 1
ATOM 622 N N . ASP A 1 81 ? 17.537 51.831 15.725 1.00 88.81 81 ASP A N 1
ATOM 623 C CA . ASP A 1 81 ? 18.571 52.273 14.779 1.00 88.81 81 ASP A CA 1
ATOM 624 C C . ASP A 1 81 ? 19.390 53.453 15.330 1.00 88.81 81 ASP A C 1
ATOM 626 O O . ASP A 1 81 ? 18.842 54.444 15.828 1.00 88.81 81 ASP A O 1
ATOM 630 N N . HIS A 1 82 ? 20.711 53.352 15.194 1.00 89.06 82 HIS A N 1
ATOM 631 C CA . HIS A 1 82 ? 21.675 54.404 15.500 1.00 89.06 82 HIS A CA 1
ATOM 632 C C . HIS A 1 82 ? 21.878 55.300 14.274 1.00 89.06 82 HIS A C 1
ATOM 634 O O . HIS A 1 82 ? 22.045 54.807 13.158 1.00 89.06 82 HIS A O 1
ATOM 640 N N . LEU A 1 83 ? 21.886 56.615 14.483 1.00 90.69 83 LEU A N 1
ATOM 641 C CA . LEU A 1 83 ? 22.016 57.649 13.458 1.00 90.69 83 LEU A CA 1
ATOM 642 C C . LEU A 1 83 ? 23.276 58.480 13.717 1.00 90.69 83 LEU A C 1
ATOM 644 O O . LEU A 1 83 ? 23.544 58.834 14.865 1.00 90.69 83 LEU A O 1
ATOM 648 N N . SER A 1 84 ? 23.999 58.858 12.662 1.00 88.62 84 SER A N 1
ATOM 649 C CA . SER A 1 84 ? 25.097 59.830 12.742 1.00 88.62 84 SER A CA 1
ATOM 650 C C . SER A 1 84 ? 25.017 60.865 11.616 1.00 88.62 84 SER A C 1
ATOM 652 O O . SER A 1 84 ? 24.777 60.531 10.453 1.00 88.62 84 SER A O 1
ATOM 654 N N . PHE A 1 85 ? 25.235 62.131 11.971 1.00 85.75 85 PHE A N 1
ATOM 655 C CA . PHE A 1 85 ? 25.304 63.278 11.064 1.00 85.75 85 PHE A CA 1
ATOM 656 C C . PHE A 1 85 ? 26.631 64.003 11.314 1.00 85.75 85 PHE A C 1
ATOM 658 O O . PHE A 1 85 ? 26.695 64.987 12.049 1.00 85.75 85 PHE A O 1
ATOM 665 N N . GLY A 1 86 ? 27.726 63.463 10.771 1.00 80.75 86 GLY A N 1
ATOM 666 C CA . GLY A 1 86 ? 29.066 63.850 11.222 1.00 80.75 86 GLY A CA 1
ATOM 667 C C . GLY A 1 86 ? 29.260 63.488 12.709 1.00 80.75 86 GLY A C 1
ATOM 668 O O . GLY A 1 86 ? 28.949 62.355 13.083 1.00 80.75 86 GLY A O 1
ATOM 669 N N . PRO A 1 87 ? 29.748 64.404 13.568 1.00 77.94 87 PRO A N 1
ATOM 670 C CA . PRO A 1 87 ? 29.978 64.115 14.987 1.00 77.94 87 PRO A CA 1
ATOM 671 C C . PRO A 1 87 ? 28.696 63.966 15.825 1.00 77.94 87 PRO A C 1
ATOM 673 O O . PRO A 1 87 ? 28.766 63.421 16.920 1.00 77.94 87 PRO A O 1
ATOM 676 N N . LEU A 1 88 ? 27.531 64.414 15.341 1.00 82.25 88 LEU A N 1
ATOM 677 C CA . LEU A 1 88 ? 26.259 64.242 16.050 1.00 82.25 88 LEU A CA 1
ATOM 678 C C . LEU A 1 88 ? 25.790 62.782 15.961 1.00 82.25 88 LEU A C 1
ATOM 680 O O . LEU A 1 88 ? 25.466 62.330 14.861 1.00 82.25 88 LEU A O 1
ATOM 684 N N . GLN A 1 89 ? 25.677 62.081 17.095 1.00 86.50 89 GLN A N 1
ATOM 685 C CA . GLN A 1 89 ? 25.034 60.762 17.172 1.00 86.50 89 GLN A CA 1
ATOM 686 C C . GLN A 1 89 ? 23.677 60.798 17.889 1.00 86.50 89 GLN A C 1
ATOM 688 O O . GLN A 1 89 ? 23.437 61.608 18.790 1.00 86.50 89 GLN A O 1
ATOM 693 N N . ALA A 1 90 ? 22.784 59.891 17.487 1.00 85.75 90 ALA A N 1
ATOM 694 C CA . ALA A 1 90 ? 21.467 59.713 18.090 1.00 85.75 90 ALA A CA 1
ATOM 695 C C . ALA A 1 90 ? 20.927 58.281 17.918 1.00 85.75 90 ALA A C 1
ATOM 697 O O . ALA A 1 90 ? 21.422 57.516 17.094 1.00 85.75 90 ALA A O 1
ATOM 698 N N . VAL A 1 91 ? 19.867 57.926 18.649 1.00 86.00 91 VAL A N 1
ATOM 699 C CA . VAL A 1 91 ? 19.151 56.643 18.511 1.00 86.00 91 VAL A CA 1
ATOM 700 C C . VAL A 1 91 ? 17.663 56.884 18.276 1.00 86.00 91 VAL A C 1
ATOM 702 O O . VAL A 1 91 ? 17.020 57.629 19.020 1.00 86.00 91 VAL A O 1
ATOM 705 N N . PHE A 1 92 ? 17.094 56.221 17.269 1.00 84.81 92 PHE A N 1
ATOM 706 C CA . PHE A 1 92 ? 15.669 56.279 16.954 1.00 84.81 92 PHE A CA 1
ATOM 707 C C . PHE A 1 92 ? 14.869 55.258 17.779 1.00 84.81 92 PHE A C 1
ATOM 709 O O . PHE A 1 92 ? 15.136 54.056 17.759 1.00 84.81 92 PHE A O 1
ATOM 716 N N . ARG A 1 93 ? 13.848 55.719 18.504 1.00 82.00 93 ARG A N 1
ATOM 717 C CA . ARG A 1 93 ? 12.917 54.893 19.292 1.00 82.00 93 ARG A CA 1
ATOM 718 C C . ARG A 1 93 ? 11.473 55.281 19.004 1.00 82.00 93 ARG A C 1
ATOM 720 O O . ARG A 1 93 ? 11.197 56.281 18.354 1.00 82.00 93 ARG A O 1
ATOM 727 N N . VAL A 1 94 ? 10.535 54.479 19.504 1.00 73.81 94 VAL A N 1
ATOM 728 C CA . VAL A 1 94 ? 9.094 54.708 19.327 1.00 73.81 94 VAL A CA 1
ATOM 729 C C . VAL A 1 94 ? 8.350 54.337 20.623 1.00 73.81 94 VAL A C 1
ATOM 731 O O . VAL A 1 94 ? 8.456 53.193 21.066 1.00 73.81 94 VAL A O 1
ATOM 734 N N . LYS A 1 95 ? 7.643 55.286 21.262 1.00 53.47 95 LYS A N 1
ATOM 735 C CA . LYS A 1 95 ? 6.980 55.150 22.585 1.00 53.47 95 LYS A CA 1
ATOM 736 C C . LYS A 1 95 ? 5.450 55.184 22.462 1.00 53.47 95 LYS A C 1
ATOM 738 O O . LYS A 1 95 ? 4.910 56.124 21.896 1.00 53.47 95 LYS A O 1
ATOM 743 N N . ASN A 1 96 ? 4.721 54.204 23.001 1.00 44.59 96 ASN A N 1
ATOM 744 C CA . ASN A 1 96 ? 3.263 54.100 22.802 1.00 44.59 96 ASN A CA 1
ATOM 745 C C . ASN A 1 96 ? 2.447 54.754 23.949 1.00 44.59 96 ASN A C 1
ATOM 747 O O . ASN A 1 96 ? 2.636 54.356 25.099 1.00 44.59 96 ASN A O 1
ATOM 751 N N . PRO A 1 97 ? 1.549 55.726 23.677 1.00 39.88 97 PRO A N 1
ATOM 752 C CA . PRO A 1 97 ? 0.694 56.368 24.677 1.00 39.88 97 PRO A CA 1
ATOM 753 C C . PRO A 1 97 ? -0.653 55.643 24.872 1.00 39.88 97 PRO A C 1
ATOM 755 O O . PRO A 1 97 ? -1.113 54.895 24.008 1.00 39.88 97 PRO A O 1
ATOM 758 N N . ALA A 1 98 ? -1.302 55.919 26.007 1.00 30.48 98 ALA A N 1
ATOM 759 C CA . ALA A 1 98 ? -2.643 55.441 26.362 1.00 30.48 98 ALA A CA 1
ATOM 760 C C . ALA A 1 98 ? -3.756 56.058 25.467 1.00 30.48 98 ALA A C 1
ATOM 762 O O . ALA A 1 98 ? -3.512 57.067 24.799 1.00 30.48 98 ALA A O 1
ATOM 763 N N . PRO A 1 99 ? -4.967 55.463 25.400 1.00 39.81 99 PRO A N 1
ATOM 764 C CA . PRO A 1 99 ? -5.910 55.738 24.316 1.00 39.81 99 PRO A CA 1
ATOM 765 C C . PRO A 1 99 ? -6.748 57.011 24.506 1.00 39.81 99 PRO A C 1
ATOM 767 O O . PRO A 1 99 ? -7.289 57.272 25.578 1.00 39.81 99 PRO A O 1
ATOM 770 N N . SER A 1 100 ? -6.961 57.735 23.407 1.00 26.50 100 SER A N 1
ATOM 771 C CA . SER A 1 100 ? -8.042 58.713 23.246 1.00 26.50 100 SER A CA 1
ATOM 772 C C . SER A 1 100 ? -8.605 58.654 21.818 1.00 26.50 100 SER A C 1
ATOM 774 O O . SER A 1 100 ? -7.983 58.111 20.903 1.00 26.50 100 SER A O 1
ATOM 776 N N . THR A 1 101 ? -9.840 59.121 21.640 1.00 32.34 101 THR A N 1
ATOM 777 C CA . THR A 1 101 ? -10.671 58.840 20.457 1.00 32.34 101 THR A CA 1
ATOM 778 C C . THR A 1 101 ? -10.547 59.892 19.354 1.00 32.34 101 THR A C 1
ATOM 780 O O . THR A 1 101 ? -10.812 61.067 19.596 1.00 32.34 101 THR A O 1
ATOM 783 N N . GLY A 1 102 ? -10.281 59.462 18.116 1.00 27.67 102 GLY A N 1
ATOM 784 C CA . GLY A 1 102 ? -10.339 60.315 16.922 1.00 27.67 102 GLY A CA 1
ATOM 785 C C . GLY A 1 102 ? -10.427 59.484 15.640 1.00 27.67 102 GLY A C 1
ATOM 786 O O . GLY A 1 102 ? -9.477 58.795 15.283 1.00 27.67 102 GLY A O 1
ATOM 787 N N . THR A 1 103 ? -11.576 59.512 14.958 1.00 34.69 103 THR A N 1
ATOM 788 C CA . THR A 1 103 ? -11.804 58.692 13.753 1.00 34.69 103 THR A CA 1
ATOM 789 C C . THR A 1 103 ? -11.277 59.391 12.502 1.00 34.69 103 THR A C 1
ATOM 791 O O . THR A 1 103 ? -11.892 60.346 12.036 1.00 34.69 103 THR A O 1
ATOM 794 N N . THR A 1 104 ? -10.218 58.845 11.901 1.00 26.44 104 THR A N 1
ATOM 795 C CA . THR A 1 104 ? -9.774 59.191 10.540 1.00 26.44 104 THR A CA 1
ATOM 796 C C . THR A 1 104 ? -9.519 57.903 9.763 1.00 26.44 104 THR A C 1
ATOM 798 O O . THR A 1 104 ? -8.723 57.069 10.186 1.00 26.44 104 THR A O 1
ATOM 801 N N . ARG A 1 105 ? -10.201 57.719 8.625 1.00 35.34 105 ARG A N 1
ATOM 802 C CA . ARG A 1 105 ? -9.964 56.580 7.724 1.00 35.34 105 ARG A CA 1
ATOM 803 C C . ARG A 1 105 ? -8.693 56.815 6.907 1.00 35.34 105 ARG A C 1
ATOM 805 O O . ARG A 1 105 ? -8.610 57.812 6.195 1.00 35.34 105 ARG A O 1
ATOM 812 N N . ILE A 1 106 ? -7.765 55.864 6.954 1.00 26.94 106 ILE A N 1
ATOM 813 C CA . ILE A 1 106 ? -6.633 55.744 6.025 1.00 26.94 106 ILE A CA 1
ATOM 814 C C . ILE A 1 106 ? -6.909 54.517 5.129 1.00 26.94 106 ILE A C 1
ATOM 816 O O . ILE A 1 106 ? -7.396 53.513 5.655 1.00 26.94 106 ILE A O 1
ATOM 820 N N . PRO A 1 107 ? -6.672 54.565 3.802 1.00 31.64 107 PRO A N 1
ATOM 821 C CA . PRO A 1 107 ? -6.900 53.416 2.922 1.00 31.64 107 PRO A CA 1
ATOM 822 C C . PRO A 1 107 ? -5.967 52.238 3.237 1.00 31.64 107 PRO A C 1
ATOM 824 O O . PRO A 1 107 ? -4.796 52.436 3.563 1.00 31.64 107 PRO A O 1
ATOM 827 N N . LEU A 1 108 ? -6.466 51.009 3.090 1.00 35.50 108 LEU A N 1
ATOM 828 C CA . LEU A 1 108 ? -5.652 49.798 3.219 1.00 35.50 108 LEU A CA 1
ATOM 829 C C . LEU A 1 108 ? -4.693 49.656 2.025 1.00 35.50 108 LEU A C 1
ATOM 831 O O . LEU A 1 108 ? -5.099 49.815 0.875 1.00 35.50 108 LEU A O 1
ATOM 835 N N . ARG A 1 109 ? -3.437 49.263 2.292 1.00 41.56 109 ARG A N 1
ATOM 836 C CA . ARG A 1 109 ? -2.427 48.931 1.261 1.00 41.56 109 ARG A CA 1
ATOM 837 C C . ARG A 1 109 ? -2.825 47.754 0.350 1.00 41.56 109 ARG A C 1
ATOM 839 O O . ARG A 1 109 ? -2.215 47.580 -0.700 1.00 41.56 109 ARG A O 1
ATOM 846 N N . SER A 1 110 ? -3.828 46.959 0.728 1.00 49.31 110 SER A N 1
ATOM 847 C CA . SER A 1 110 ? -4.327 45.834 -0.071 1.00 49.31 110 SER A CA 1
ATOM 848 C C . SER A 1 110 ? -4.949 46.271 -1.399 1.00 49.31 110 SER A C 1
ATOM 850 O O . SER A 1 110 ? -4.745 45.609 -2.410 1.00 49.31 110 SER A O 1
ATOM 852 N N . ASP A 1 111 ? -5.660 47.399 -1.430 1.00 47.94 111 ASP A N 1
ATOM 853 C CA . ASP A 1 111 ? -6.472 47.813 -2.583 1.00 47.94 111 ASP A CA 1
ATOM 854 C C . ASP A 1 111 ? -5.617 48.239 -3.800 1.00 47.94 111 ASP A C 1
ATOM 856 O O . ASP A 1 111 ? -6.052 48.107 -4.940 1.00 47.94 111 ASP A O 1
ATOM 860 N N . SER A 1 112 ? -4.364 48.676 -3.604 1.00 53.62 112 SER A N 1
ATOM 861 C CA . SER A 1 112 ? -3.413 48.869 -4.713 1.00 53.62 112 SER A CA 1
ATOM 862 C C . SER A 1 112 ? -2.779 47.550 -5.165 1.00 53.62 112 SER A C 1
ATOM 864 O O . SER A 1 112 ? -2.806 47.240 -6.354 1.00 53.62 112 SER A O 1
ATOM 866 N N . ALA A 1 113 ? -2.288 46.734 -4.225 1.00 55.19 113 ALA A N 1
ATOM 867 C CA . ALA A 1 113 ? -1.645 45.453 -4.530 1.00 55.19 113 ALA A CA 1
ATOM 868 C C . ALA A 1 113 ? -2.600 44.471 -5.236 1.00 55.19 113 ALA A C 1
ATOM 870 O O . ALA A 1 113 ? -2.215 43.799 -6.191 1.00 55.19 113 ALA A O 1
ATOM 871 N N . GLN A 1 114 ? -3.873 44.438 -4.830 1.00 59.84 114 GLN A N 1
ATOM 872 C CA . GLN A 1 114 ? -4.907 43.614 -5.455 1.00 59.84 114 GLN A CA 1
ATOM 873 C C . GLN A 1 114 ? -5.226 44.075 -6.887 1.00 59.84 114 GLN A C 1
ATOM 875 O O . GLN A 1 114 ? -5.474 43.236 -7.751 1.00 59.84 114 GLN A O 1
ATOM 880 N N . ARG A 1 115 ? -5.173 45.384 -7.178 1.00 65.31 115 ARG A N 1
ATOM 881 C CA . ARG A 1 115 ? -5.351 45.918 -8.544 1.00 65.31 115 ARG A CA 1
ATOM 882 C C . ARG A 1 115 ? -4.147 45.632 -9.436 1.00 65.31 115 ARG A C 1
ATOM 884 O O . ARG A 1 115 ? -4.332 45.313 -10.607 1.00 65.31 115 ARG A O 1
ATOM 891 N N . GLU A 1 116 ? -2.934 45.701 -8.895 1.00 67.62 116 GLU A N 1
ATOM 892 C CA . GLU A 1 116 ? -1.707 45.324 -9.606 1.00 67.62 116 GLU A CA 1
ATOM 893 C C . GLU A 1 116 ? -1.691 43.818 -9.924 1.00 67.62 116 GLU A C 1
ATOM 895 O O . GLU A 1 116 ? -1.467 43.440 -11.075 1.00 67.62 116 GLU A O 1
ATOM 900 N N . ALA A 1 117 ? -2.038 42.963 -8.955 1.00 64.25 117 ALA A N 1
ATOM 901 C CA . ALA A 1 117 ? -2.171 41.517 -9.151 1.00 64.25 117 ALA A CA 1
ATOM 902 C C . ALA A 1 117 ? -3.285 41.152 -10.151 1.00 64.25 117 ALA A C 1
ATOM 904 O O . ALA A 1 117 ? -3.076 40.303 -11.018 1.00 64.25 117 ALA A O 1
ATOM 905 N N . GLN A 1 118 ? -4.443 41.819 -10.084 1.00 74.12 118 GLN A N 1
ATOM 906 C CA . GLN A 1 118 ? -5.538 41.641 -11.045 1.00 74.12 118 GLN A CA 1
ATOM 907 C C . GLN A 1 118 ? -5.119 42.055 -12.466 1.00 74.12 118 GLN A C 1
ATOM 909 O O . GLN A 1 118 ? -5.341 41.303 -13.411 1.00 74.12 118 GLN A O 1
ATOM 914 N N . SER A 1 119 ? -4.452 43.204 -12.614 1.00 73.50 119 SER A N 1
ATOM 915 C CA . SER A 1 119 ? -3.927 43.691 -13.899 1.00 73.50 119 SER A CA 1
ATOM 916 C C . SER A 1 119 ? -2.907 42.717 -14.509 1.00 73.50 119 SER A C 1
ATOM 918 O O . SER A 1 119 ? -2.987 42.383 -15.692 1.00 73.50 119 SER A O 1
ATOM 920 N N . ALA A 1 120 ? -1.995 42.178 -13.691 1.00 71.56 120 ALA A N 1
ATOM 921 C CA . ALA A 1 120 ? -1.046 41.151 -14.121 1.00 71.56 120 ALA A CA 1
ATOM 922 C C . ALA A 1 120 ? -1.743 39.837 -14.527 1.00 71.56 120 ALA A C 1
ATOM 924 O O . ALA A 1 120 ? -1.374 39.228 -15.531 1.00 71.56 120 ALA A O 1
ATOM 925 N N . LEU A 1 121 ? -2.775 39.416 -13.789 1.00 77.00 121 LEU A N 1
ATOM 926 C CA . LEU A 1 121 ? -3.572 38.231 -14.112 1.00 77.00 121 LEU A CA 1
ATOM 927 C C . LEU A 1 121 ? -4.348 38.399 -15.432 1.00 77.00 121 LEU A C 1
ATOM 929 O O . LEU A 1 121 ? -4.413 37.461 -16.224 1.00 77.00 121 LEU A O 1
ATOM 933 N N . ASP A 1 122 ? -4.901 39.580 -15.707 1.00 78.38 122 ASP A N 1
ATOM 934 C CA . ASP A 1 122 ? -5.632 39.849 -16.952 1.00 78.38 122 ASP A CA 1
ATOM 935 C C . ASP A 1 122 ? -4.695 39.988 -18.172 1.00 78.38 122 ASP A C 1
ATOM 937 O O . ASP A 1 122 ? -5.047 39.564 -19.279 1.00 78.38 122 ASP A O 1
ATOM 941 N N . LEU A 1 123 ? -3.454 40.447 -17.970 1.00 77.69 123 LEU A N 1
ATOM 942 C CA . LEU A 1 123 ? -2.391 40.362 -18.980 1.00 77.69 123 LEU A CA 1
ATOM 943 C C . LEU A 1 123 ? -2.019 38.899 -19.299 1.00 77.69 123 LEU A C 1
ATOM 945 O O . LEU A 1 123 ? -1.868 38.544 -20.469 1.00 77.69 123 LEU A O 1
ATOM 949 N N . LEU A 1 124 ? -1.910 38.035 -18.281 1.00 78.50 124 LEU A N 1
ATOM 950 C CA . LEU A 1 124 ? -1.623 36.603 -18.462 1.00 78.50 124 LEU A CA 1
ATOM 951 C C . LEU A 1 124 ? -2.761 35.867 -19.188 1.00 78.50 124 LEU A C 1
ATOM 953 O O . LEU A 1 124 ? -2.488 35.089 -20.102 1.00 78.50 124 LEU A O 1
ATOM 957 N N . LYS A 1 125 ? -4.030 36.163 -18.867 1.00 76.25 125 LYS A N 1
ATOM 958 C CA . LYS A 1 125 ? -5.195 35.650 -19.619 1.00 76.25 125 LYS A CA 1
ATOM 959 C C . LYS A 1 125 ? -5.141 36.032 -21.097 1.00 76.25 125 LYS A C 1
ATOM 961 O O . LYS A 1 125 ? -5.469 35.211 -21.949 1.00 76.25 125 LYS A O 1
ATOM 966 N N . THR A 1 126 ? -4.720 37.263 -21.396 1.00 82.06 126 THR A N 1
ATOM 967 C CA . THR A 1 126 ? -4.592 37.754 -22.777 1.00 82.06 126 THR A CA 1
ATOM 968 C C . THR A 1 126 ? -3.554 36.932 -23.545 1.00 82.06 126 THR A C 1
ATOM 970 O O . THR A 1 126 ? -3.883 36.371 -24.586 1.00 82.06 126 THR A O 1
ATOM 973 N N . ARG A 1 127 ? -2.354 36.740 -22.976 1.00 78.25 127 ARG A N 1
ATOM 974 C CA . ARG A 1 127 ? -1.299 35.896 -23.574 1.00 78.25 127 ARG A CA 1
ATOM 975 C C . ARG A 1 127 ? -1.726 34.440 -23.770 1.00 78.25 127 ARG A C 1
ATOM 977 O O . ARG A 1 127 ? -1.483 33.873 -24.830 1.00 78.25 127 ARG A O 1
ATOM 984 N N . HIS A 1 128 ? -2.401 33.848 -22.784 1.00 81.00 128 HIS A N 1
ATOM 985 C CA . HIS A 1 128 ? -2.930 32.486 -22.903 1.00 81.00 128 HIS A CA 1
ATOM 986 C C . HIS A 1 128 ? -3.950 32.380 -24.050 1.00 81.00 128 HIS A C 1
ATOM 988 O O . HIS A 1 128 ? -3.929 31.410 -24.801 1.00 81.00 128 HIS A O 1
ATOM 994 N N . ALA A 1 129 ? -4.829 33.372 -24.228 1.00 77.38 129 ALA A N 1
ATOM 995 C CA . ALA A 1 129 ? -5.787 33.392 -25.337 1.00 77.38 129 ALA A CA 1
ATOM 996 C C . ALA A 1 129 ? -5.107 33.575 -26.711 1.00 77.38 129 ALA A C 1
ATOM 998 O O . ALA A 1 129 ? -5.551 32.984 -27.699 1.00 77.38 129 ALA A O 1
ATOM 999 N N . GLU A 1 130 ? -4.019 34.348 -26.781 1.00 80.62 130 GLU A N 1
ATOM 1000 C CA . GLU A 1 130 ? -3.183 34.491 -27.982 1.00 80.62 130 GLU A CA 1
ATOM 1001 C C . GLU A 1 130 ? -2.512 33.153 -28.353 1.00 80.62 130 GLU A C 1
ATOM 1003 O O . GLU A 1 130 ? -2.668 32.686 -29.483 1.00 80.62 130 GLU A O 1
ATOM 1008 N N . GLN A 1 131 ? -1.869 32.477 -27.394 1.00 78.81 131 GLN A N 1
ATOM 1009 C CA . GLN A 1 131 ? -1.241 31.158 -27.589 1.00 78.81 131 GLN A CA 1
ATOM 1010 C C . GLN A 1 131 ? -2.258 30.061 -27.936 1.00 78.81 131 GLN A C 1
ATOM 1012 O O . GLN A 1 131 ? -2.045 29.278 -28.861 1.00 78.81 131 GLN A O 1
ATOM 1017 N N . GLU A 1 132 ? -3.412 30.022 -27.263 1.00 77.69 132 GLU A N 1
ATOM 1018 C CA . GLU A 1 132 ? -4.490 29.075 -27.578 1.00 77.69 132 GLU A CA 1
ATOM 1019 C C . GLU A 1 132 ? -5.054 29.305 -28.996 1.00 77.69 132 GLU A C 1
ATOM 1021 O O . GLU A 1 132 ? -5.531 28.372 -29.644 1.00 77.69 132 GLU A O 1
ATOM 1026 N N . THR A 1 133 ? -4.979 30.538 -29.510 1.00 81.69 133 THR A N 1
ATOM 1027 C CA . THR A 1 133 ? -5.353 30.874 -30.893 1.00 81.69 133 THR A CA 1
ATOM 1028 C C . THR A 1 133 ? -4.270 30.453 -31.892 1.00 81.69 133 THR A C 1
ATOM 1030 O O . THR A 1 133 ? -4.600 29.866 -32.925 1.00 81.69 133 THR A O 1
ATOM 1033 N N . ALA A 1 134 ? -2.988 30.659 -31.572 1.00 77.25 134 ALA A N 1
ATOM 1034 C CA . ALA A 1 134 ? -1.865 30.171 -32.378 1.00 77.25 134 ALA A CA 1
ATOM 1035 C C . ALA A 1 134 ? -1.877 28.635 -32.501 1.00 77.25 134 ALA A C 1
ATOM 1037 O O . ALA A 1 134 ? -1.799 28.098 -33.607 1.00 77.25 134 ALA A O 1
ATOM 1038 N N . LEU A 1 135 ? -2.093 27.919 -31.394 1.00 78.94 135 LEU A N 1
ATOM 1039 C CA . LEU A 1 135 ? -2.157 26.456 -31.378 1.00 78.94 135 LEU A CA 1
ATOM 1040 C C . LEU A 1 135 ? -3.325 25.907 -32.221 1.00 78.94 135 LEU A C 1
ATOM 1042 O O . LEU A 1 135 ? -3.170 24.891 -32.900 1.00 78.94 135 LEU A O 1
ATOM 1046 N N . LYS A 1 136 ? -4.477 26.595 -32.257 1.00 78.75 136 LYS A N 1
ATOM 1047 C CA . LYS A 1 136 ? -5.601 26.249 -33.153 1.00 78.75 136 LYS A CA 1
ATOM 1048 C C . LYS A 1 136 ? -5.236 26.418 -34.630 1.00 78.75 136 LYS A C 1
ATOM 1050 O O . LYS A 1 136 ? -5.575 25.550 -35.432 1.00 78.75 136 LYS A O 1
ATOM 1055 N N . GLN A 1 137 ? -4.511 27.480 -34.983 1.00 81.00 137 GLN A N 1
ATOM 1056 C CA . GLN A 1 137 ? -4.027 27.697 -36.350 1.00 81.00 137 GLN A CA 1
ATOM 1057 C C . GLN A 1 137 ? -3.024 26.609 -36.775 1.00 81.00 137 GLN A C 1
ATOM 1059 O O . GLN A 1 137 ? -3.160 26.034 -37.854 1.00 81.00 137 GLN A O 1
ATOM 1064 N N . ILE A 1 138 ? -2.074 26.258 -35.902 1.00 79.81 138 ILE A N 1
ATOM 1065 C CA . ILE A 1 138 ? -1.099 25.176 -36.138 1.00 79.81 138 ILE A CA 1
ATOM 1066 C C . ILE A 1 138 ? -1.802 23.811 -36.261 1.00 79.81 138 ILE A C 1
ATOM 1068 O O . ILE A 1 138 ? -1.437 22.999 -37.111 1.00 79.81 138 ILE A O 1
ATOM 1072 N N . THR A 1 139 ? -2.857 23.571 -35.473 1.00 76.81 139 THR A N 1
ATOM 1073 C CA . THR A 1 139 ? -3.677 22.348 -35.566 1.00 76.81 139 THR A CA 1
ATOM 1074 C C . THR A 1 139 ? -4.349 22.225 -36.938 1.00 76.81 139 THR A C 1
ATOM 1076 O O . THR A 1 139 ? -4.298 21.156 -37.545 1.00 76.81 139 THR A O 1
ATOM 1079 N N . LEU A 1 140 ? -4.912 23.318 -37.467 1.00 83.50 140 LEU A N 1
ATOM 1080 C CA . LEU A 1 140 ? -5.516 23.346 -38.803 1.00 83.50 140 LEU A CA 1
ATOM 1081 C C . LEU A 1 140 ? -4.475 23.082 -39.909 1.00 83.50 140 LEU A C 1
ATOM 1083 O O . LEU A 1 140 ? -4.720 22.278 -40.809 1.00 83.50 140 LEU A O 1
ATOM 1087 N N . GLU A 1 141 ? -3.284 23.682 -39.814 1.00 84.50 141 GLU A N 1
ATOM 1088 C CA . GLU A 1 141 ? -2.185 23.399 -40.750 1.00 84.50 141 GLU A CA 1
ATOM 1089 C C . GLU A 1 141 ? -1.700 21.942 -40.678 1.00 84.50 141 GLU A C 1
ATOM 1091 O O . GLU A 1 141 ? -1.364 21.354 -41.710 1.00 84.50 141 GLU A O 1
ATOM 1096 N N . HIS A 1 142 ? -1.695 21.327 -39.491 1.00 85.31 142 HIS A N 1
ATOM 1097 C CA . HIS A 1 142 ? -1.374 19.907 -39.323 1.00 85.31 142 HIS A CA 1
ATOM 1098 C C . HIS A 1 142 ? -2.421 18.997 -39.987 1.00 85.31 142 HIS A C 1
ATOM 1100 O O . HIS A 1 142 ? -2.050 18.008 -40.626 1.00 85.31 142 HIS A O 1
ATOM 1106 N N . GLU A 1 143 ? -3.714 19.321 -39.885 1.00 81.50 143 GLU A N 1
ATOM 1107 C CA . GLU A 1 143 ? -4.784 18.577 -40.566 1.00 81.50 143 GLU A CA 1
ATOM 1108 C C . GLU A 1 143 ? -4.694 18.708 -42.094 1.00 81.50 143 GLU A C 1
ATOM 1110 O O . GLU A 1 143 ? -4.742 17.692 -42.796 1.00 81.50 143 GLU A O 1
ATOM 1115 N N . GLU A 1 144 ? -4.453 19.913 -42.620 1.00 85.44 144 GLU A N 1
ATOM 1116 C CA . GLU A 1 144 ? -4.214 20.117 -44.055 1.00 85.44 144 GLU A CA 1
ATOM 1117 C C . GLU A 1 144 ? -2.970 19.368 -44.558 1.00 85.44 144 GLU A C 1
ATOM 1119 O O . GLU A 1 144 ? -3.026 18.689 -45.588 1.00 85.44 144 GLU A O 1
ATOM 1124 N N . ALA A 1 145 ? -1.842 19.463 -43.846 1.00 79.88 145 ALA A N 1
ATOM 1125 C CA . ALA A 1 145 ? -0.606 18.774 -44.218 1.00 79.88 145 ALA A CA 1
ATOM 1126 C C . ALA A 1 145 ? -0.783 17.247 -44.203 1.00 79.88 145 ALA A C 1
ATOM 1128 O O . ALA A 1 145 ? -0.307 16.555 -45.108 1.00 79.88 145 ALA A O 1
ATOM 1129 N N . ARG A 1 146 ? -1.523 16.720 -43.218 1.00 86.12 146 ARG A N 1
ATOM 1130 C CA . ARG A 1 146 ? -1.860 15.296 -43.115 1.00 86.12 146 ARG A CA 1
ATOM 1131 C C . ARG A 1 146 ? -2.731 14.831 -44.281 1.00 86.12 146 ARG A C 1
ATOM 1133 O O . ARG A 1 146 ? -2.415 13.806 -44.879 1.00 86.12 146 ARG A O 1
ATOM 1140 N N . ALA A 1 147 ? -3.777 15.579 -44.633 1.00 83.69 147 ALA A N 1
ATOM 1141 C CA . ALA A 1 147 ? -4.656 15.237 -45.753 1.00 83.69 147 ALA A CA 1
ATOM 1142 C C . ALA A 1 147 ? -3.902 15.221 -47.098 1.00 83.69 147 ALA A C 1
ATOM 1144 O O . ALA A 1 147 ? -4.115 14.330 -47.924 1.00 83.69 147 ALA A O 1
ATOM 1145 N N . ARG A 1 148 ? -2.967 16.162 -47.302 1.00 85.81 148 ARG A N 1
ATOM 1146 C CA . ARG A 1 148 ? -2.092 16.190 -48.489 1.00 85.81 148 ARG A CA 1
ATOM 1147 C C . ARG A 1 148 ? -1.156 14.977 -48.537 1.00 85.81 148 ARG A C 1
ATOM 1149 O O . ARG A 1 148 ? -1.053 14.350 -49.589 1.00 85.81 148 ARG A O 1
ATOM 1156 N N . LEU A 1 149 ? -0.530 14.615 -47.412 1.00 86.19 149 LEU A N 1
ATOM 1157 C CA . LEU A 1 149 ? 0.323 13.424 -47.306 1.00 86.19 149 LEU A CA 1
ATOM 1158 C C . LEU A 1 149 ? -0.461 12.137 -47.612 1.00 86.19 149 LEU A C 1
ATOM 1160 O O . LEU A 1 149 ? -0.014 11.329 -48.419 1.00 86.19 149 LEU A O 1
ATOM 1164 N N . GLU A 1 150 ? -1.651 11.974 -47.030 1.00 82.94 150 GLU A N 1
ATOM 1165 C CA . GLU A 1 150 ? -2.509 10.803 -47.248 1.00 82.94 150 GLU A CA 1
ATOM 1166 C C . GLU A 1 150 ? -2.931 10.671 -48.723 1.00 82.94 150 GLU A C 1
ATOM 1168 O O . GLU A 1 150 ? -2.819 9.591 -49.309 1.00 82.94 150 GLU A O 1
ATOM 1173 N N . SER A 1 151 ? -3.310 11.781 -49.368 1.00 87.12 151 SER A N 1
ATOM 1174 C CA . SER A 1 151 ? -3.617 11.807 -50.804 1.00 87.12 151 SER A CA 1
ATOM 1175 C C . SER A 1 151 ? -2.404 11.441 -51.671 1.00 87.12 151 SER A C 1
ATOM 1177 O O . SER A 1 151 ? -2.537 10.633 -52.595 1.00 87.12 151 SER A O 1
ATOM 1179 N N . ALA A 1 152 ? -1.221 11.989 -51.369 1.00 85.62 152 ALA A N 1
ATOM 1180 C CA . ALA A 1 152 ? 0.014 11.704 -52.103 1.00 85.62 152 ALA A CA 1
ATOM 1181 C C . ALA A 1 152 ? 0.422 10.225 -51.984 1.00 85.62 152 ALA A C 1
ATOM 1183 O O . ALA A 1 152 ? 0.666 9.577 -53.002 1.00 85.62 152 ALA A O 1
ATOM 1184 N N . THR A 1 153 ? 0.402 9.655 -50.772 1.00 85.56 153 THR A N 1
ATOM 1185 C CA . THR A 1 153 ? 0.701 8.232 -50.536 1.00 85.56 153 THR A CA 1
ATOM 1186 C C . THR A 1 153 ? -0.276 7.312 -51.279 1.00 85.56 153 THR A C 1
ATOM 1188 O O . THR A 1 153 ? 0.137 6.306 -51.862 1.00 85.56 153 THR A O 1
ATOM 1191 N N . VAL A 1 154 ? -1.571 7.650 -51.319 1.00 87.19 154 VAL A N 1
ATOM 1192 C CA . VAL A 1 154 ? -2.586 6.865 -52.045 1.00 87.19 154 VAL A CA 1
ATOM 1193 C C . VAL A 1 154 ? -2.390 6.931 -53.566 1.00 87.19 154 VAL A C 1
ATOM 1195 O O . VAL A 1 154 ? -2.568 5.914 -54.242 1.00 87.19 154 VAL A O 1
ATOM 1198 N N . GLU A 1 155 ? -2.010 8.080 -54.134 1.00 87.69 155 GLU A N 1
ATOM 1199 C CA . GLU A 1 155 ? -1.677 8.165 -55.564 1.00 87.69 155 GLU A CA 1
ATOM 1200 C C . GLU A 1 155 ? -0.354 7.472 -55.907 1.00 87.69 155 GLU A C 1
ATOM 1202 O O . GLU A 1 155 ? -0.306 6.724 -56.887 1.00 87.69 155 GLU A O 1
ATOM 1207 N N . ALA A 1 156 ? 0.686 7.630 -55.084 1.00 86.81 156 ALA A N 1
ATOM 1208 C CA . ALA A 1 156 ? 1.959 6.930 -55.250 1.00 86.81 156 ALA A CA 1
ATOM 1209 C C . ALA A 1 156 ? 1.768 5.402 -55.201 1.00 86.81 156 ALA A C 1
ATOM 1211 O O . ALA A 1 156 ? 2.290 4.685 -56.056 1.00 86.81 156 ALA A O 1
ATOM 1212 N N . GLY A 1 157 ? 0.950 4.893 -54.273 1.00 83.69 157 GLY A N 1
ATOM 1213 C CA . GLY A 1 157 ? 0.598 3.471 -54.199 1.00 83.69 157 GLY A CA 1
ATOM 1214 C C . GLY A 1 157 ? -0.096 2.953 -55.466 1.00 83.69 157 GLY A C 1
ATOM 1215 O O . GLY A 1 157 ? 0.280 1.902 -55.991 1.00 83.69 157 GLY A O 1
ATOM 1216 N N . LYS A 1 158 ? -1.055 3.713 -56.016 1.00 88.31 158 LYS A N 1
ATOM 1217 C CA . LYS A 1 158 ? -1.738 3.375 -57.282 1.00 88.31 158 LYS A CA 1
ATOM 1218 C C . LYS A 1 158 ? -0.777 3.382 -58.476 1.00 88.31 158 LYS A C 1
ATOM 1220 O O . LYS A 1 158 ? -0.798 2.447 -59.276 1.00 88.31 158 LYS A O 1
ATOM 1225 N N . ALA A 1 159 ? 0.079 4.399 -58.583 1.00 87.12 159 ALA A N 1
ATOM 1226 C CA . ALA A 1 159 ? 1.081 4.495 -59.644 1.00 87.12 159 ALA A CA 1
ATOM 1227 C C . ALA A 1 159 ? 2.109 3.352 -59.561 1.00 87.12 159 ALA A C 1
ATOM 1229 O O . ALA A 1 159 ? 2.439 2.749 -60.582 1.00 87.12 159 ALA A O 1
ATOM 1230 N N . GLN A 1 160 ? 2.548 2.981 -58.353 1.00 89.00 160 GLN A N 1
ATOM 1231 C CA . GLN A 1 160 ? 3.458 1.853 -58.142 1.00 89.00 160 GLN A CA 1
ATOM 1232 C C . GLN A 1 160 ? 2.824 0.515 -58.542 1.00 89.00 160 GLN A C 1
ATOM 1234 O O . GLN A 1 160 ? 3.473 -0.277 -59.223 1.00 89.00 160 GLN A O 1
ATOM 1239 N N . ALA A 1 161 ? 1.555 0.282 -58.192 1.00 85.75 161 ALA A N 1
ATOM 1240 C CA . ALA A 1 161 ? 0.836 -0.925 -58.597 1.00 85.75 161 ALA A CA 1
ATOM 1241 C C . ALA A 1 161 ? 0.654 -1.016 -60.126 1.00 85.75 161 ALA A C 1
ATOM 1243 O O . ALA A 1 161 ? 0.861 -2.088 -60.703 1.00 85.75 161 ALA A O 1
ATOM 1244 N N . ARG A 1 162 ? 0.335 0.095 -60.818 1.00 92.19 162 ARG A N 1
ATOM 1245 C CA . ARG A 1 162 ? 0.253 0.101 -62.294 1.00 92.19 162 ARG A CA 1
ATOM 1246 C C . ARG A 1 162 ? 1.622 -0.109 -62.942 1.00 92.19 162 ARG A C 1
ATOM 1248 O O . ARG A 1 162 ? 1.694 -0.904 -63.870 1.00 92.19 162 ARG A O 1
ATOM 1255 N N . ALA A 1 163 ? 2.694 0.503 -62.434 1.00 87.94 163 ALA A N 1
ATOM 1256 C CA . ALA A 1 163 ? 4.053 0.277 -62.938 1.00 87.94 163 ALA A CA 1
ATOM 1257 C C . ALA A 1 163 ? 4.494 -1.192 -62.781 1.00 87.94 163 ALA A C 1
ATOM 1259 O O . ALA A 1 163 ? 5.006 -1.782 -63.726 1.00 87.94 163 ALA A O 1
ATOM 1260 N N . GLN A 1 164 ? 4.223 -1.818 -61.629 1.00 85.94 164 GLN A N 1
ATOM 1261 C CA . GLN A 1 164 ? 4.476 -3.252 -61.421 1.00 85.94 164 GLN A CA 1
ATOM 1262 C C . GLN A 1 164 ? 3.657 -4.132 -62.376 1.00 85.94 164 GLN A C 1
ATOM 1264 O O . GLN A 1 164 ? 4.184 -5.098 -62.921 1.00 85.94 164 GLN A O 1
ATOM 1269 N N . THR A 1 165 ? 2.389 -3.782 -62.614 1.00 91.06 165 THR A N 1
ATOM 1270 C CA . THR A 1 165 ? 1.524 -4.498 -63.566 1.00 91.06 165 THR A CA 1
ATOM 1271 C C . THR A 1 165 ? 2.065 -4.386 -64.994 1.00 91.06 165 THR A C 1
ATOM 1273 O O . THR A 1 165 ? 2.195 -5.398 -65.673 1.00 91.06 165 THR A O 1
ATOM 1276 N N . LEU A 1 166 ? 2.453 -3.180 -65.422 1.00 90.88 166 LEU A N 1
ATOM 1277 C CA . LEU A 1 166 ? 3.033 -2.916 -66.742 1.00 90.88 166 LEU A CA 1
ATOM 1278 C C . LEU A 1 166 ? 4.364 -3.643 -66.963 1.00 90.88 166 LEU A C 1
ATOM 1280 O O . LEU A 1 166 ? 4.572 -4.188 -68.041 1.00 90.88 166 LEU A O 1
ATOM 1284 N N . ASN A 1 167 ? 5.231 -3.714 -65.947 1.00 87.25 167 ASN A N 1
ATOM 1285 C CA . ASN A 1 167 ? 6.474 -4.490 -66.015 1.00 87.25 167 ASN A CA 1
ATOM 1286 C C . ASN A 1 167 ? 6.176 -5.982 -66.257 1.00 87.25 167 ASN A C 1
ATOM 1288 O O . ASN A 1 167 ? 6.806 -6.600 -67.105 1.00 87.25 167 ASN A O 1
ATOM 1292 N N . ILE A 1 168 ? 5.180 -6.552 -65.566 1.00 88.50 168 ILE A N 1
ATOM 1293 C CA . ILE A 1 168 ? 4.767 -7.956 -65.743 1.00 88.50 168 ILE A CA 1
ATOM 1294 C C . ILE A 1 168 ? 4.120 -8.182 -67.124 1.00 88.50 168 ILE A C 1
ATOM 1296 O O . ILE A 1 168 ? 4.359 -9.210 -67.758 1.00 88.50 168 ILE A O 1
ATOM 1300 N N . GLU A 1 169 ? 3.319 -7.228 -67.611 1.00 91.19 169 GLU A N 1
ATOM 1301 C CA . GLU A 1 169 ? 2.738 -7.248 -68.963 1.00 91.19 169 GLU A CA 1
ATOM 1302 C C . GLU A 1 169 ? 3.839 -7.192 -70.044 1.00 91.19 169 GLU A C 1
ATOM 1304 O O . GLU A 1 169 ? 3.787 -7.951 -71.016 1.00 91.19 169 GLU A O 1
ATOM 1309 N N . ALA A 1 170 ? 4.870 -6.364 -69.847 1.00 89.56 170 ALA A N 1
ATOM 1310 C CA . ALA A 1 170 ? 6.027 -6.244 -70.733 1.00 89.56 170 ALA A CA 1
ATOM 1311 C C . ALA A 1 170 ? 6.929 -7.492 -70.716 1.00 89.56 170 ALA A C 1
ATOM 1313 O O . ALA A 1 170 ? 7.246 -8.014 -71.784 1.00 89.56 170 ALA A O 1
ATOM 1314 N N . ASP A 1 171 ? 7.280 -8.028 -69.541 1.00 87.38 171 ASP A N 1
ATOM 1315 C CA . ASP A 1 171 ? 8.052 -9.276 -69.407 1.00 87.38 171 ASP A CA 1
ATOM 1316 C C . ASP A 1 171 ? 7.352 -10.443 -70.132 1.00 87.38 171 ASP A C 1
ATOM 1318 O O . ASP A 1 171 ? 7.988 -11.257 -70.811 1.00 87.38 171 ASP A O 1
ATOM 1322 N N . ALA A 1 172 ? 6.019 -10.510 -70.035 1.00 88.44 172 ALA A N 1
ATOM 1323 C CA . ALA A 1 172 ? 5.213 -11.531 -70.696 1.00 88.44 172 ALA A CA 1
ATOM 1324 C C . ALA A 1 172 ? 5.165 -11.373 -72.229 1.00 88.44 172 ALA A C 1
ATOM 1326 O O . ALA A 1 172 ? 5.189 -12.384 -72.937 1.00 88.44 172 ALA A O 1
ATOM 1327 N N . GLU A 1 173 ? 5.112 -10.148 -72.764 1.00 90.44 173 GLU A N 1
ATOM 1328 C CA . GLU A 1 173 ? 5.191 -9.911 -74.216 1.00 90.44 173 GLU A CA 1
ATOM 1329 C C . GLU A 1 173 ? 6.620 -10.054 -74.767 1.00 90.44 173 GLU A C 1
ATOM 1331 O O . GLU A 1 173 ? 6.784 -10.572 -75.870 1.00 90.44 173 GLU A O 1
ATOM 1336 N N . GLN A 1 174 ? 7.663 -9.724 -73.999 1.00 89.69 174 GLN A N 1
ATOM 1337 C CA . GLN A 1 174 ? 9.056 -10.034 -74.348 1.00 89.69 174 GLN A CA 1
ATOM 1338 C C . GLN A 1 174 ? 9.255 -11.554 -74.476 1.00 89.69 174 GLN A C 1
ATOM 1340 O O . GLN A 1 174 ? 9.737 -12.032 -75.502 1.00 89.69 174 GLN A O 1
ATOM 1345 N N . ALA A 1 175 ? 8.767 -12.339 -73.510 1.00 86.38 175 ALA A N 1
ATOM 1346 C CA . ALA A 1 175 ? 8.814 -13.800 -73.587 1.00 86.38 175 ALA A CA 1
ATOM 1347 C C . ALA A 1 175 ? 8.024 -14.375 -74.786 1.00 86.38 175 ALA A C 1
ATOM 1349 O O . ALA A 1 175 ? 8.418 -15.400 -75.350 1.00 86.38 175 ALA A O 1
ATOM 1350 N N . ARG A 1 176 ? 6.929 -13.724 -75.213 1.00 89.94 176 ARG A N 1
ATOM 1351 C CA . ARG A 1 176 ? 6.196 -14.073 -76.450 1.00 89.94 176 ARG A CA 1
ATOM 1352 C C . ARG A 1 176 ? 6.992 -13.713 -77.703 1.00 89.94 176 ARG A C 1
ATOM 1354 O O . ARG A 1 176 ? 7.026 -14.511 -78.640 1.00 89.94 176 ARG A O 1
ATOM 1361 N N . LEU A 1 177 ? 7.650 -12.554 -77.717 1.00 89.88 177 LEU A N 1
ATOM 1362 C CA . LEU A 1 177 ? 8.495 -12.097 -78.820 1.00 89.88 177 LEU A CA 1
ATOM 1363 C C . LEU A 1 177 ? 9.673 -13.055 -79.046 1.00 89.88 177 LEU A C 1
ATOM 1365 O O . LEU A 1 177 ? 9.933 -13.445 -80.182 1.00 89.88 177 LEU A O 1
ATOM 1369 N N . ASP A 1 178 ? 10.326 -13.511 -77.978 1.00 87.25 178 ASP A N 1
ATOM 1370 C CA . ASP A 1 178 ? 11.440 -14.464 -78.056 1.00 87.25 178 ASP A CA 1
ATOM 1371 C C . ASP A 1 178 ? 10.995 -15.857 -78.531 1.00 87.25 178 ASP A C 1
ATOM 1373 O O . ASP A 1 178 ? 11.677 -16.492 -79.342 1.00 87.25 178 ASP A O 1
ATOM 1377 N N . GLN A 1 179 ? 9.809 -16.314 -78.113 1.00 88.62 179 GLN A N 1
ATOM 1378 C CA . GLN A 1 179 ? 9.199 -17.538 -78.649 1.00 88.62 179 GLN A CA 1
ATOM 1379 C C . GLN A 1 179 ? 8.865 -17.409 -80.144 1.00 88.62 179 GLN A C 1
ATOM 1381 O O . GLN A 1 179 ? 9.087 -18.356 -80.902 1.00 88.62 179 GLN A O 1
ATOM 1386 N N . LEU A 1 180 ? 8.378 -16.246 -80.593 1.00 89.12 180 LEU A N 1
ATOM 1387 C CA . LEU A 1 180 ? 8.118 -15.977 -82.010 1.00 89.12 180 LEU A CA 1
ATOM 1388 C C . LEU A 1 180 ? 9.416 -15.870 -82.826 1.00 89.12 180 LEU A C 1
ATOM 1390 O O . LEU A 1 180 ? 9.471 -16.439 -83.914 1.00 89.12 180 LEU A O 1
ATOM 1394 N N . HIS A 1 181 ? 10.477 -15.241 -82.307 1.00 87.62 181 HIS A N 1
ATOM 1395 C CA . HIS A 1 181 ? 11.805 -15.239 -82.937 1.00 87.62 181 HIS A CA 1
ATOM 1396 C C . HIS A 1 181 ? 12.344 -16.666 -83.123 1.00 87.62 181 HIS A C 1
ATOM 1398 O O . HIS A 1 181 ? 12.793 -17.027 -84.215 1.00 87.62 181 HIS A O 1
ATOM 1404 N N . ALA A 1 182 ? 12.255 -17.504 -82.085 1.00 84.56 182 ALA A N 1
ATOM 1405 C CA . ALA A 1 182 ? 12.665 -18.904 -82.157 1.00 84.56 182 ALA A CA 1
ATOM 1406 C C . ALA A 1 182 ? 11.830 -19.696 -83.183 1.00 84.56 182 ALA A C 1
ATOM 1408 O O . ALA A 1 182 ? 12.391 -20.451 -83.981 1.00 84.56 182 ALA A O 1
ATOM 1409 N N . ALA A 1 183 ? 10.509 -19.486 -83.213 1.00 84.50 183 ALA A N 1
ATOM 1410 C CA . ALA A 1 183 ? 9.609 -20.114 -84.179 1.00 84.50 183 ALA A CA 1
ATOM 1411 C C . ALA A 1 183 ? 9.883 -19.668 -85.628 1.00 84.50 183 ALA A C 1
ATOM 1413 O O . ALA A 1 183 ? 9.878 -20.512 -86.523 1.00 84.50 183 ALA A O 1
ATOM 1414 N N . CYS A 1 184 ? 10.179 -18.383 -85.864 1.00 84.19 184 CYS A N 1
ATOM 1415 C CA . CYS A 1 184 ? 10.590 -17.873 -87.176 1.00 84.19 184 CYS A CA 1
ATOM 1416 C C . CYS A 1 184 ? 11.896 -18.532 -87.635 1.00 84.19 184 CYS A C 1
ATOM 1418 O O . CYS A 1 184 ? 11.927 -19.129 -88.707 1.00 84.19 184 CYS A O 1
ATOM 1420 N N . SER A 1 185 ? 12.941 -18.522 -86.798 1.00 82.62 185 SER A N 1
ATOM 1421 C CA . SER A 1 185 ? 14.241 -19.123 -87.138 1.00 82.62 185 SER A CA 1
ATOM 1422 C C . SER A 1 185 ? 14.150 -20.631 -87.405 1.00 82.62 185 SER A C 1
ATOM 1424 O O . SER A 1 185 ? 14.899 -21.182 -88.212 1.00 82.62 185 SER A O 1
ATOM 1426 N N . GLU A 1 186 ? 13.240 -21.333 -86.732 1.00 82.25 186 GLU A N 1
ATOM 1427 C CA . GLU A 1 186 ? 12.966 -22.749 -86.987 1.00 82.25 186 GLU A CA 1
ATOM 1428 C C . GLU A 1 186 ? 12.137 -22.968 -88.268 1.00 82.25 186 GLU A C 1
ATOM 1430 O O . GLU A 1 186 ? 12.397 -23.913 -89.016 1.00 82.25 186 GLU A O 1
ATOM 1435 N N . ALA A 1 187 ? 11.189 -22.080 -88.582 1.00 79.50 187 ALA A N 1
ATOM 1436 C CA . ALA A 1 187 ? 10.445 -22.104 -89.842 1.00 79.50 187 ALA A CA 1
ATOM 1437 C C . ALA A 1 187 ? 11.343 -21.804 -91.058 1.00 79.50 187 ALA A C 1
ATOM 1439 O O . ALA A 1 187 ? 11.223 -22.483 -92.078 1.00 79.50 187 ALA A O 1
ATOM 1440 N N . GLU A 1 188 ? 12.285 -20.864 -90.941 1.00 80.81 188 GLU A N 1
ATOM 1441 C CA . GLU A 1 188 ? 13.303 -20.554 -91.958 1.00 80.81 188 GLU A CA 1
ATOM 1442 C C . GLU A 1 188 ? 14.163 -21.781 -92.293 1.00 80.81 188 GLU A C 1
ATOM 1444 O O . GLU A 1 188 ? 14.299 -22.149 -93.462 1.00 80.81 188 GLU A O 1
ATOM 1449 N N . LYS A 1 189 ? 14.685 -22.473 -91.269 1.00 80.88 189 LYS A N 1
ATOM 1450 C CA . LYS A 1 189 ? 15.477 -23.709 -91.435 1.00 80.88 189 LYS A CA 1
ATOM 1451 C C . LYS A 1 189 ? 14.677 -24.818 -92.117 1.00 80.88 189 LYS A C 1
ATOM 1453 O O . LYS A 1 189 ? 15.226 -25.549 -92.938 1.00 80.88 189 LYS A O 1
ATOM 1458 N N . ARG A 1 190 ? 13.384 -24.942 -91.798 1.00 74.75 190 ARG A N 1
ATOM 1459 C CA . ARG A 1 190 ? 12.484 -25.933 -92.413 1.00 74.75 190 ARG A CA 1
ATOM 1460 C C . ARG A 1 190 ? 12.150 -25.586 -93.861 1.00 74.75 190 ARG A C 1
ATOM 1462 O O . ARG A 1 190 ? 12.178 -26.480 -94.701 1.00 74.75 190 ARG A O 1
ATOM 1469 N N . LEU A 1 191 ? 11.901 -24.312 -94.174 1.00 73.31 191 LEU A N 1
ATOM 1470 C CA . LEU A 1 191 ? 11.696 -23.846 -95.549 1.00 73.31 191 LEU A CA 1
ATOM 1471 C C . LEU A 1 191 ? 12.930 -24.135 -96.419 1.00 73.31 191 LEU A C 1
ATOM 1473 O O . LEU A 1 191 ? 12.785 -24.653 -97.521 1.00 73.31 191 LEU A O 1
ATOM 1477 N N . ALA A 1 192 ? 14.137 -23.900 -95.894 1.00 72.06 192 ALA A N 1
ATOM 1478 C CA . ALA A 1 192 ? 15.400 -24.195 -96.577 1.00 72.06 192 ALA A CA 1
ATOM 1479 C C . ALA A 1 192 ? 15.688 -25.701 -96.796 1.00 72.06 192 ALA A C 1
ATOM 1481 O O . ALA A 1 192 ? 16.643 -26.038 -97.495 1.00 72.06 192 ALA A O 1
ATOM 1482 N N . ALA A 1 193 ? 14.889 -26.604 -96.214 1.00 70.75 193 ALA A N 1
ATOM 1483 C CA . ALA A 1 193 ? 15.057 -28.058 -96.304 1.00 70.75 193 ALA A CA 1
ATOM 1484 C C . ALA A 1 193 ? 13.973 -28.771 -97.145 1.00 70.75 193 ALA A C 1
ATOM 1486 O O . ALA A 1 193 ? 14.038 -29.989 -97.325 1.00 70.75 193 ALA A O 1
ATOM 1487 N N . LEU A 1 194 ? 12.969 -28.045 -97.651 1.00 71.44 194 LEU A N 1
ATOM 1488 C CA . LEU A 1 194 ? 11.849 -28.603 -98.417 1.00 71.44 194 LEU A CA 1
ATOM 1489 C C . LEU A 1 194 ? 12.081 -28.495 -99.931 1.00 71.44 194 LEU A C 1
ATOM 1491 O O . LEU A 1 194 ? 12.648 -27.528 -100.421 1.00 71.44 194 LEU A O 1
ATOM 1495 N N . THR A 1 195 ? 11.600 -29.490 -100.681 1.00 59.75 195 THR A N 1
ATOM 1496 C CA . THR A 1 195 ? 11.776 -29.597 -102.147 1.00 59.75 195 THR A CA 1
ATOM 1497 C C . THR A 1 195 ? 10.455 -29.732 -102.922 1.00 59.75 195 THR A C 1
ATOM 1499 O O . THR A 1 195 ? 10.466 -30.096 -104.095 1.00 59.75 195 THR A O 1
ATOM 1502 N N . GLY A 1 196 ? 9.305 -29.445 -102.290 1.00 57.34 196 GLY A N 1
ATOM 1503 C CA . GLY A 1 196 ? 7.993 -29.614 -102.940 1.00 57.34 196 GLY A CA 1
ATOM 1504 C C . GLY A 1 196 ? 6.742 -29.028 -102.261 1.00 57.34 196 GLY A C 1
ATOM 1505 O O . GLY A 1 196 ? 5.652 -29.288 -102.754 1.00 57.34 196 GLY A O 1
ATOM 1506 N N . ASP A 1 197 ? 6.855 -28.258 -101.169 1.00 59.41 197 ASP A N 1
ATOM 1507 C CA . ASP A 1 197 ? 5.706 -27.602 -100.490 1.00 59.41 197 ASP A CA 1
ATOM 1508 C C . ASP A 1 197 ? 6.073 -26.171 -100.022 1.00 59.41 197 ASP A C 1
ATOM 1510 O O . ASP A 1 197 ? 5.787 -25.736 -98.906 1.00 59.41 197 ASP A O 1
ATOM 1514 N N . GLU A 1 198 ? 6.813 -25.441 -100.868 1.00 69.06 198 GLU A N 1
ATOM 1515 C CA . GLU A 1 198 ? 7.360 -24.119 -100.525 1.00 69.06 198 GLU A CA 1
ATOM 1516 C C . GLU A 1 198 ? 6.288 -23.047 -100.298 1.00 69.06 198 GLU A C 1
ATOM 1518 O O . GLU A 1 198 ? 6.444 -22.207 -99.417 1.00 69.06 198 GLU A O 1
ATOM 1523 N N . GLU A 1 199 ? 5.220 -23.030 -101.099 1.00 71.69 199 GLU A N 1
ATOM 1524 C CA . GLU A 1 199 ? 4.233 -21.940 -101.091 1.00 71.69 199 GLU A CA 1
ATOM 1525 C C . GLU A 1 199 ? 3.500 -21.854 -99.744 1.00 71.69 199 GLU A C 1
ATOM 1527 O O . GLU A 1 199 ? 3.363 -20.776 -99.160 1.00 71.69 199 GLU A O 1
ATOM 1532 N N . LYS A 1 200 ? 3.138 -23.014 -99.189 1.00 69.31 200 LYS A N 1
ATOM 1533 C CA . LYS A 1 200 ? 2.512 -23.144 -97.872 1.00 69.31 200 LYS A CA 1
ATOM 1534 C C . LYS A 1 200 ? 3.470 -22.775 -96.738 1.00 69.31 200 LYS A C 1
ATOM 1536 O O . LYS A 1 200 ? 3.081 -22.064 -95.815 1.00 69.31 200 LYS A O 1
ATOM 1541 N N . ALA A 1 201 ? 4.730 -23.207 -96.821 1.00 70.38 201 ALA A N 1
ATOM 1542 C CA . ALA A 1 201 ? 5.754 -22.864 -95.835 1.00 70.38 201 ALA A CA 1
ATOM 1543 C C . ALA A 1 201 ? 6.082 -21.356 -95.838 1.00 70.38 201 ALA A C 1
ATOM 1545 O O . ALA A 1 201 ? 6.174 -20.748 -94.772 1.00 70.38 201 ALA A O 1
ATOM 1546 N N . ARG A 1 202 ? 6.172 -20.727 -97.020 1.00 76.81 202 ARG A N 1
ATOM 1547 C CA . ARG A 1 202 ? 6.327 -19.269 -97.187 1.00 76.81 202 ARG A CA 1
ATOM 1548 C C . ARG A 1 202 ? 5.132 -18.500 -96.605 1.00 76.81 202 ARG A C 1
ATOM 1550 O O . ARG A 1 202 ? 5.340 -17.470 -95.970 1.00 76.81 202 ARG A O 1
ATOM 1557 N N . ALA A 1 203 ? 3.904 -19.002 -96.770 1.00 79.12 203 ALA A N 1
ATOM 1558 C CA . ALA A 1 203 ? 2.706 -18.392 -96.187 1.00 79.12 203 ALA A CA 1
ATOM 1559 C C . ALA A 1 203 ? 2.733 -18.405 -94.646 1.00 79.12 203 ALA A C 1
ATOM 1561 O O . ALA A 1 203 ? 2.558 -17.353 -94.031 1.00 79.12 203 ALA A O 1
ATOM 1562 N N . SER A 1 204 ? 3.033 -19.550 -94.019 1.00 78.62 204 SER A N 1
ATOM 1563 C CA . SER A 1 204 ? 3.160 -19.642 -92.554 1.00 78.62 204 SER A CA 1
ATOM 1564 C C . SER A 1 204 ? 4.316 -18.801 -92.000 1.00 78.62 204 SER A C 1
ATOM 1566 O O . SER A 1 204 ? 4.201 -18.228 -90.920 1.00 78.62 204 SER A O 1
ATOM 1568 N N . LEU A 1 205 ? 5.430 -18.700 -92.732 1.00 82.38 205 LEU A N 1
ATOM 1569 C CA . LEU A 1 205 ? 6.571 -17.870 -92.335 1.00 82.38 205 LEU A CA 1
ATOM 1570 C C . LEU A 1 205 ? 6.214 -16.377 -92.385 1.00 82.38 205 LEU A C 1
ATOM 1572 O O . LEU A 1 205 ? 6.572 -15.633 -91.473 1.00 82.38 205 LEU A O 1
ATOM 1576 N N . LYS A 1 206 ? 5.427 -15.951 -93.383 1.00 84.06 206 LYS A N 1
ATOM 1577 C CA . LYS A 1 206 ? 4.861 -14.598 -93.415 1.00 84.06 206 LYS A CA 1
ATOM 1578 C C . LYS A 1 206 ? 3.915 -14.349 -92.233 1.00 84.06 206 LYS A C 1
ATOM 1580 O O . LYS A 1 206 ? 4.064 -13.331 -91.571 1.00 84.06 206 LYS A O 1
ATOM 1585 N N . GLU A 1 207 ? 2.999 -15.271 -91.925 1.00 85.00 207 GLU A N 1
ATOM 1586 C CA . GLU A 1 207 ? 2.085 -15.131 -90.775 1.00 85.00 207 GLU A CA 1
ATOM 1587 C C . GLU A 1 207 ? 2.852 -14.949 -89.451 1.00 85.00 207 GLU A C 1
ATOM 1589 O O . GLU A 1 207 ? 2.507 -14.089 -88.640 1.00 85.00 207 GLU A O 1
ATOM 1594 N N . LEU A 1 208 ? 3.927 -15.717 -89.245 1.00 85.38 208 LEU A N 1
ATOM 1595 C CA . LEU A 1 208 ? 4.798 -15.568 -88.078 1.00 85.38 208 LEU A CA 1
ATOM 1596 C C . LEU A 1 208 ? 5.546 -14.224 -88.074 1.00 85.38 208 LEU A C 1
ATOM 1598 O O . LEU A 1 208 ? 5.659 -13.613 -87.014 1.00 85.38 208 LEU A O 1
ATOM 1602 N N . SER A 1 209 ? 6.002 -13.736 -89.231 1.00 82.88 209 SER A N 1
ATOM 1603 C CA . SER A 1 209 ? 6.665 -12.429 -89.369 1.00 82.88 209 SER A CA 1
ATOM 1604 C C . SER A 1 209 ? 5.720 -11.249 -89.105 1.00 82.88 209 SER A C 1
ATOM 1606 O O . SER A 1 209 ? 6.082 -10.331 -88.366 1.00 82.88 209 SER A O 1
ATOM 1608 N N . ASP A 1 210 ? 4.492 -11.299 -89.630 1.00 86.88 210 ASP A N 1
ATOM 1609 C CA . ASP A 1 210 ? 3.460 -10.283 -89.397 1.00 86.88 210 ASP A CA 1
ATOM 1610 C C . ASP A 1 210 ? 3.104 -10.230 -87.890 1.00 86.88 210 ASP A C 1
ATOM 1612 O O . ASP A 1 210 ? 3.074 -9.155 -87.285 1.00 86.88 210 ASP A O 1
ATOM 1616 N N . ARG A 1 211 ? 2.951 -11.397 -87.240 1.00 88.44 211 ARG A N 1
ATOM 1617 C CA . ARG A 1 211 ? 2.720 -11.515 -85.784 1.00 88.44 211 ARG A CA 1
ATOM 1618 C C . ARG A 1 211 ? 3.909 -11.051 -84.939 1.00 88.44 211 ARG A C 1
ATOM 1620 O O . ARG A 1 211 ? 3.702 -10.420 -83.907 1.00 88.44 211 ARG A O 1
ATOM 1627 N N . LEU A 1 212 ? 5.142 -11.331 -85.363 1.00 87.62 212 LEU A N 1
ATOM 1628 C CA . LEU A 1 212 ? 6.361 -10.858 -84.699 1.00 87.62 212 LEU A CA 1
ATOM 1629 C C . LEU A 1 212 ? 6.412 -9.321 -84.680 1.00 87.62 212 LEU A C 1
ATOM 1631 O O . LEU A 1 212 ? 6.706 -8.723 -83.644 1.00 87.62 212 LEU A O 1
ATOM 1635 N N . SER A 1 213 ? 6.070 -8.683 -85.805 1.00 85.62 213 SER A N 1
ATOM 1636 C CA . SER A 1 213 ? 5.995 -7.222 -85.906 1.00 85.62 213 SER A CA 1
ATOM 1637 C C . SER A 1 213 ? 4.899 -6.634 -85.007 1.00 85.62 213 SER A C 1
ATOM 1639 O O . SER A 1 213 ? 5.137 -5.620 -84.348 1.00 85.62 213 SER A O 1
ATOM 1641 N N . GLU A 1 214 ? 3.737 -7.289 -84.914 1.00 89.00 214 GLU A N 1
ATOM 1642 C CA . GLU A 1 214 ? 2.653 -6.869 -84.018 1.00 89.00 214 GLU A CA 1
ATOM 1643 C C . GLU A 1 214 ? 3.045 -6.980 -82.532 1.00 89.00 214 GLU A C 1
ATOM 1645 O O . GLU A 1 214 ? 2.860 -6.024 -81.773 1.00 89.00 214 GLU A O 1
ATOM 1650 N N . THR A 1 215 ? 3.633 -8.104 -82.107 1.00 87.62 215 THR A N 1
ATOM 1651 C CA . THR A 1 215 ? 4.111 -8.291 -80.725 1.00 87.62 215 THR A CA 1
ATOM 1652 C C . THR A 1 215 ? 5.202 -7.278 -80.365 1.00 87.62 215 THR A C 1
ATOM 1654 O O . THR A 1 215 ? 5.134 -6.667 -79.298 1.00 87.62 215 THR A O 1
ATOM 1657 N N . GLY A 1 216 ? 6.159 -7.018 -81.264 1.00 87.62 216 GLY A N 1
ATOM 1658 C CA . GLY A 1 216 ? 7.207 -6.014 -81.041 1.00 87.62 216 GLY A CA 1
ATOM 1659 C C . GLY A 1 216 ? 6.652 -4.594 -80.871 1.00 87.62 216 GLY A C 1
ATOM 1660 O O . GLY A 1 216 ? 7.094 -3.854 -79.990 1.00 87.62 216 GLY A O 1
ATOM 1661 N N . ALA A 1 217 ? 5.631 -4.227 -81.652 1.00 88.62 217 ALA A N 1
ATOM 1662 C CA . ALA A 1 217 ? 4.948 -2.940 -81.515 1.00 88.62 217 ALA A CA 1
ATOM 1663 C C . ALA A 1 217 ? 4.196 -2.812 -80.175 1.00 88.62 217 ALA A C 1
ATOM 1665 O O . ALA A 1 217 ? 4.264 -1.762 -79.534 1.00 88.62 217 ALA A O 1
ATOM 1666 N N . ARG A 1 218 ? 3.526 -3.879 -79.714 1.00 89.56 218 ARG A N 1
ATOM 1667 C CA . ARG A 1 218 ? 2.837 -3.903 -78.408 1.00 89.56 218 ARG A CA 1
ATOM 1668 C C . ARG A 1 218 ? 3.812 -3.777 -77.238 1.00 89.56 218 ARG A C 1
ATOM 1670 O O . ARG A 1 218 ? 3.579 -2.961 -76.351 1.00 89.56 218 ARG A O 1
ATOM 1677 N N . LEU A 1 219 ? 4.924 -4.513 -77.266 1.00 90.44 219 LEU A N 1
ATOM 1678 C CA . LEU A 1 219 ? 5.978 -4.412 -76.252 1.00 90.44 219 LEU A CA 1
ATOM 1679 C C . LEU A 1 219 ? 6.567 -2.993 -76.184 1.00 90.44 219 LEU A C 1
ATOM 1681 O O . LEU A 1 219 ? 6.729 -2.438 -75.099 1.00 90.44 219 LEU A O 1
ATOM 1685 N N . SER A 1 220 ? 6.820 -2.365 -77.338 1.00 87.06 220 SER A N 1
ATOM 1686 C CA . SER A 1 220 ? 7.303 -0.979 -77.387 1.00 87.06 220 SER A CA 1
ATOM 1687 C C . SER A 1 220 ? 6.308 0.032 -76.803 1.00 87.06 220 SER A C 1
ATOM 1689 O O . SER A 1 220 ? 6.744 1.070 -76.310 1.00 87.06 220 SER A O 1
ATOM 1691 N N . ALA A 1 221 ? 5.001 -0.240 -76.860 1.00 90.12 221 ALA A N 1
ATOM 1692 C CA . ALA A 1 221 ? 3.981 0.608 -76.244 1.00 90.12 221 ALA A CA 1
ATOM 1693 C C . ALA A 1 221 ? 3.921 0.414 -74.717 1.00 90.12 221 ALA A C 1
ATOM 1695 O O . ALA A 1 221 ? 3.916 1.401 -73.983 1.00 90.12 221 ALA A O 1
ATOM 1696 N N . LEU A 1 222 ? 3.951 -0.838 -74.239 1.00 90.94 222 LEU A N 1
ATOM 1697 C CA . LEU A 1 222 ? 3.956 -1.165 -72.805 1.00 90.94 222 LEU A CA 1
ATOM 1698 C C . LEU A 1 222 ? 5.174 -0.571 -72.083 1.00 90.94 222 LEU A C 1
ATOM 1700 O O . LEU A 1 222 ? 5.016 0.051 -71.036 1.00 90.94 222 LEU A O 1
ATOM 1704 N N . ASN A 1 223 ? 6.368 -0.685 -72.672 1.00 88.38 223 ASN A N 1
ATOM 1705 C CA . ASN A 1 223 ? 7.602 -0.131 -72.102 1.00 88.38 223 ASN A CA 1
ATOM 1706 C C . ASN A 1 223 ? 7.567 1.405 -71.981 1.00 88.38 223 ASN A C 1
ATOM 1708 O O . ASN A 1 223 ? 8.129 1.972 -71.043 1.00 88.38 223 ASN A O 1
ATOM 1712 N N . GLU A 1 224 ? 6.902 2.098 -72.911 1.00 91.12 224 GLU A N 1
ATOM 1713 C CA . GLU A 1 224 ? 6.748 3.555 -72.846 1.00 91.12 224 GLU A CA 1
ATOM 1714 C C . GLU A 1 224 ? 5.662 3.970 -71.831 1.00 91.12 224 GLU A C 1
ATOM 1716 O O . GLU A 1 224 ? 5.864 4.944 -71.104 1.00 91.12 224 GLU A O 1
ATOM 1721 N N . GLU A 1 225 ? 4.564 3.210 -71.690 1.00 91.56 225 GLU A N 1
ATOM 1722 C CA . GLU A 1 225 ? 3.573 3.432 -70.620 1.00 91.56 225 GLU A CA 1
ATOM 1723 C C . GLU A 1 225 ? 4.175 3.173 -69.224 1.00 91.56 225 GLU A C 1
ATOM 1725 O O . GLU A 1 225 ? 3.932 3.948 -68.294 1.00 91.56 225 GLU A O 1
ATOM 1730 N N . GLU A 1 226 ? 5.007 2.135 -69.065 1.00 91.25 226 GLU A N 1
ATOM 1731 C CA . GLU A 1 226 ? 5.712 1.829 -67.809 1.00 91.25 226 GLU A CA 1
ATOM 1732 C C . GLU A 1 226 ? 6.637 2.985 -67.419 1.00 91.25 226 GLU A C 1
ATOM 1734 O O . GLU A 1 226 ? 6.507 3.550 -66.333 1.00 91.25 226 GLU A O 1
ATOM 1739 N N . LYS A 1 227 ? 7.486 3.428 -68.353 1.00 89.00 227 LYS A N 1
ATOM 1740 C CA . LYS A 1 227 ? 8.403 4.568 -68.205 1.00 89.00 227 LYS A CA 1
ATOM 1741 C C . LYS A 1 227 ? 7.693 5.878 -67.838 1.00 89.00 227 LYS A C 1
ATOM 1743 O O . LYS A 1 227 ? 8.169 6.615 -66.967 1.00 89.00 227 LYS A O 1
ATOM 1748 N N . GLN A 1 228 ? 6.547 6.173 -68.452 1.00 91.12 228 GLN A N 1
ATOM 1749 C CA . GLN A 1 228 ? 5.733 7.349 -68.113 1.00 91.12 228 GLN A CA 1
ATOM 1750 C C . GLN A 1 228 ? 5.087 7.214 -66.725 1.00 91.12 228 GLN A C 1
ATOM 1752 O O . GLN A 1 228 ? 5.149 8.148 -65.920 1.00 91.12 228 GLN A O 1
ATOM 1757 N N . THR A 1 229 ? 4.547 6.037 -66.397 1.00 89.44 229 THR A N 1
ATOM 1758 C CA . THR A 1 229 ? 3.966 5.739 -65.075 1.00 89.44 229 THR A CA 1
ATOM 1759 C C . THR A 1 229 ? 5.013 5.838 -63.962 1.00 89.44 229 THR A C 1
ATOM 1761 O O . THR A 1 229 ? 4.737 6.383 -62.894 1.00 89.44 229 THR A O 1
ATOM 1764 N N . ARG A 1 230 ? 6.237 5.372 -64.224 1.00 89.38 230 ARG A N 1
ATOM 1765 C CA . ARG A 1 230 ? 7.383 5.402 -63.305 1.00 89.38 230 ARG A CA 1
ATOM 1766 C C . ARG A 1 230 ? 7.895 6.821 -63.066 1.00 89.38 230 ARG A C 1
ATOM 1768 O O . ARG A 1 230 ? 8.103 7.204 -61.923 1.00 89.38 230 ARG A O 1
ATOM 1775 N N . THR A 1 231 ? 7.945 7.644 -64.113 1.00 90.94 231 THR A N 1
ATOM 1776 C CA . THR A 1 231 ? 8.263 9.077 -63.991 1.00 90.94 231 THR A CA 1
ATOM 1777 C C . THR A 1 231 ? 7.221 9.813 -63.129 1.00 90.94 231 THR A C 1
ATOM 1779 O O . THR A 1 231 ? 7.586 10.631 -62.286 1.00 90.94 231 THR A O 1
ATOM 1782 N N . ARG A 1 232 ? 5.924 9.484 -63.270 1.00 90.75 232 ARG A N 1
ATOM 1783 C CA . ARG A 1 232 ? 4.853 10.005 -62.393 1.00 90.75 232 ARG A CA 1
ATOM 1784 C C . ARG A 1 232 ? 4.945 9.469 -60.956 1.00 90.75 232 ARG A C 1
ATOM 1786 O O . ARG A 1 232 ? 4.603 10.184 -60.017 1.00 90.75 232 ARG A O 1
ATOM 1793 N N . LEU A 1 233 ? 5.388 8.227 -60.762 1.00 90.44 233 LEU A N 1
ATOM 1794 C CA . LEU A 1 233 ? 5.616 7.663 -59.429 1.00 90.44 233 LEU A CA 1
ATOM 1795 C C . LEU A 1 233 ? 6.726 8.415 -58.686 1.00 90.44 233 LEU A C 1
ATOM 1797 O O . LEU A 1 233 ? 6.577 8.700 -57.499 1.00 90.44 233 LEU A O 1
ATOM 1801 N N . ASP A 1 234 ? 7.810 8.756 -59.379 1.00 87.31 234 ASP A N 1
ATOM 1802 C CA . ASP A 1 234 ? 8.945 9.458 -58.781 1.00 87.31 234 ASP A CA 1
ATOM 1803 C C . ASP A 1 234 ? 8.593 10.912 -58.415 1.00 87.31 234 ASP A C 1
ATOM 1805 O O . ASP A 1 234 ? 8.994 11.377 -57.346 1.00 87.31 234 ASP A O 1
ATOM 1809 N N . SER A 1 235 ? 7.759 11.605 -59.207 1.00 89.38 235 SER A N 1
ATOM 1810 C CA . SER A 1 235 ? 7.230 12.923 -58.811 1.00 89.38 235 SER A CA 1
ATOM 1811 C C . SER A 1 235 ? 6.290 12.833 -57.602 1.00 89.38 235 SER A C 1
ATOM 1813 O O . SER A 1 235 ? 6.467 13.577 -56.642 1.00 89.38 235 SER A O 1
ATOM 1815 N N . LEU A 1 236 ? 5.359 11.869 -57.582 1.00 90.50 236 LEU A N 1
ATOM 1816 C CA . LEU A 1 236 ? 4.449 11.672 -56.442 1.00 90.50 236 LEU A CA 1
ATOM 1817 C C . LEU A 1 236 ? 5.197 11.317 -55.144 1.00 90.50 236 LEU A C 1
ATOM 1819 O O . LEU A 1 236 ? 4.782 11.726 -54.062 1.00 90.50 236 LEU A O 1
ATOM 1823 N N . LYS A 1 237 ? 6.328 10.604 -55.234 1.00 86.62 237 LYS A N 1
ATOM 1824 C CA . LYS A 1 237 ? 7.214 10.335 -54.087 1.00 86.62 237 LYS A CA 1
ATOM 1825 C C . LYS A 1 237 ? 8.001 11.564 -53.630 1.00 86.62 237 LYS A C 1
ATOM 1827 O O . LYS A 1 237 ? 8.313 11.667 -52.444 1.00 86.62 237 LYS A O 1
ATOM 1832 N N . ALA A 1 238 ? 8.320 12.498 -54.525 1.00 87.81 238 ALA A N 1
ATOM 1833 C CA . ALA A 1 238 ? 8.882 13.788 -54.132 1.00 87.81 238 ALA A CA 1
ATOM 1834 C C . ALA A 1 238 ? 7.845 14.625 -53.359 1.00 87.81 238 ALA A C 1
ATOM 1836 O O . ALA A 1 238 ? 8.165 15.138 -52.286 1.00 87.81 238 ALA A O 1
ATOM 1837 N N . ASP A 1 239 ? 6.598 14.669 -53.838 1.00 85.12 239 ASP A N 1
ATOM 1838 C CA . ASP A 1 239 ? 5.484 15.353 -53.166 1.00 85.12 239 ASP A CA 1
ATOM 1839 C C . ASP A 1 239 ? 5.161 14.726 -51.795 1.00 85.12 239 ASP A C 1
ATOM 1841 O O . ASP A 1 239 ? 4.987 15.443 -50.807 1.00 85.12 239 ASP A O 1
ATOM 1845 N N . GLU A 1 240 ? 5.154 13.390 -51.697 1.00 86.06 240 GLU A N 1
ATOM 1846 C CA . GLU A 1 240 ? 4.963 12.664 -50.433 1.00 86.06 240 GLU A CA 1
ATOM 1847 C C . GLU A 1 240 ? 6.048 13.022 -49.400 1.00 86.06 240 GLU A C 1
ATOM 1849 O O . GLU A 1 240 ? 5.742 13.308 -48.240 1.00 86.06 240 GLU A O 1
ATOM 1854 N N . ASN A 1 241 ? 7.318 13.058 -49.816 1.00 81.81 241 ASN A N 1
ATOM 1855 C CA . ASN A 1 241 ? 8.424 13.442 -48.939 1.00 81.81 241 ASN A CA 1
ATOM 1856 C C . ASN A 1 241 ? 8.352 14.924 -48.532 1.00 81.81 241 ASN A C 1
ATOM 1858 O O . ASN A 1 241 ? 8.567 15.241 -47.363 1.00 81.81 241 ASN A O 1
ATOM 1862 N N . ALA A 1 242 ? 7.986 15.828 -49.444 1.00 85.19 242 ALA A N 1
ATOM 1863 C CA . ALA A 1 242 ? 7.810 17.246 -49.125 1.00 85.19 242 ALA A CA 1
ATOM 1864 C C . ALA A 1 242 ? 6.674 17.475 -48.107 1.00 85.19 242 ALA A C 1
ATOM 1866 O O . ALA A 1 242 ? 6.841 18.232 -47.146 1.00 85.19 242 ALA A O 1
ATOM 1867 N N . ALA A 1 243 ? 5.542 16.778 -48.267 1.00 82.00 243 ALA A N 1
ATOM 1868 C CA . ALA A 1 243 ? 4.435 16.813 -47.311 1.00 82.00 243 ALA A CA 1
ATOM 1869 C C . ALA A 1 243 ? 4.843 16.249 -45.938 1.00 82.00 243 ALA A C 1
ATOM 1871 O O . ALA A 1 243 ? 4.521 16.840 -44.905 1.00 82.00 243 ALA A O 1
ATOM 1872 N N . ARG A 1 244 ? 5.609 15.149 -45.922 1.00 85.50 244 ARG A N 1
ATOM 1873 C CA . ARG A 1 244 ? 6.161 14.526 -44.709 1.00 85.50 244 ARG A CA 1
ATOM 1874 C C . ARG A 1 244 ? 7.070 15.486 -43.934 1.00 85.50 244 ARG A C 1
ATOM 1876 O O . ARG A 1 244 ? 6.825 15.710 -42.752 1.00 85.50 244 ARG A O 1
ATOM 1883 N N . THR A 1 245 ? 8.035 16.128 -44.595 1.00 85.31 245 THR A N 1
ATOM 1884 C CA . THR A 1 245 ? 8.940 17.097 -43.951 1.00 85.31 245 THR A CA 1
ATOM 1885 C C . THR A 1 245 ? 8.208 18.354 -43.463 1.00 85.31 245 THR A C 1
ATOM 1887 O O . THR A 1 245 ? 8.517 18.852 -42.380 1.00 85.31 245 THR A O 1
ATOM 1890 N N . ARG A 1 246 ? 7.184 18.856 -44.177 1.00 87.25 246 ARG A N 1
ATOM 1891 C CA . ARG A 1 246 ? 6.349 19.961 -43.653 1.00 87.25 246 ARG A CA 1
ATOM 1892 C C . ARG A 1 246 ? 5.583 19.542 -42.394 1.00 87.25 246 ARG A C 1
ATOM 1894 O O . ARG A 1 246 ? 5.476 20.342 -41.471 1.00 87.25 246 ARG A O 1
ATOM 1901 N N . LEU A 1 247 ? 5.087 18.307 -42.333 1.00 84.88 247 LEU A N 1
ATOM 1902 C CA . LEU A 1 247 ? 4.378 17.776 -41.165 1.00 84.88 247 LEU A CA 1
ATOM 1903 C C . LEU A 1 247 ? 5.323 17.547 -39.968 1.00 84.88 247 LEU A C 1
ATOM 1905 O O . LEU A 1 247 ? 4.931 17.773 -38.826 1.00 84.88 247 LEU A O 1
ATOM 1909 N N . GLU A 1 248 ? 6.579 17.167 -40.213 1.00 82.25 248 GLU A N 1
ATOM 1910 C CA . GLU A 1 248 ? 7.636 17.104 -39.191 1.00 82.25 248 GLU A CA 1
ATOM 1911 C C . GLU A 1 248 ? 7.986 18.495 -38.634 1.00 82.25 248 GLU A C 1
ATOM 1913 O O . GLU A 1 248 ? 8.058 18.646 -37.414 1.00 82.25 248 GLU A O 1
ATOM 1918 N N . GLN A 1 249 ? 8.094 19.523 -39.486 1.00 84.31 249 GLN A N 1
ATOM 1919 C CA . GLN A 1 249 ? 8.273 20.911 -39.036 1.00 84.31 249 GLN A CA 1
ATOM 1920 C C . GLN A 1 249 ? 7.087 21.385 -38.181 1.00 84.31 249 GLN A C 1
ATOM 1922 O O . GLN A 1 249 ? 7.292 21.841 -37.061 1.00 84.31 249 GLN A O 1
ATOM 1927 N N . ILE A 1 250 ? 5.849 21.190 -38.652 1.00 83.44 250 ILE A N 1
ATOM 1928 C CA . ILE A 1 250 ? 4.635 21.582 -37.913 1.00 83.44 250 ILE A CA 1
ATOM 1929 C C . ILE A 1 250 ? 4.578 20.912 -36.528 1.00 83.44 250 ILE A C 1
ATOM 1931 O O . ILE A 1 250 ? 4.112 21.527 -35.572 1.00 83.44 250 ILE A O 1
ATOM 1935 N N . ARG A 1 251 ? 5.084 19.681 -36.370 1.00 78.56 251 ARG A N 1
ATOM 1936 C CA . ARG A 1 251 ? 5.187 19.020 -35.054 1.00 78.56 251 ARG A CA 1
ATOM 1937 C C . ARG A 1 251 ? 6.207 19.676 -34.124 1.00 78.56 251 ARG A C 1
ATOM 1939 O O . ARG A 1 251 ? 5.940 19.746 -32.927 1.00 78.56 251 ARG A O 1
ATOM 1946 N N . ALA A 1 252 ? 7.339 20.150 -34.643 1.00 76.44 252 ALA A N 1
ATOM 1947 C CA . ALA A 1 252 ? 8.310 20.910 -33.855 1.00 76.44 252 ALA A CA 1
ATOM 1948 C C . ALA A 1 252 ? 7.725 22.265 -33.420 1.00 76.44 252 ALA A C 1
ATOM 1950 O O . ALA A 1 252 ? 7.797 22.612 -32.241 1.00 76.44 252 ALA A O 1
ATOM 1951 N N . ASP A 1 253 ? 7.060 22.965 -34.345 1.00 79.62 253 ASP A N 1
ATOM 1952 C CA . ASP A 1 253 ? 6.363 24.230 -34.085 1.00 79.62 253 ASP A CA 1
ATOM 1953 C C . ASP A 1 253 ? 5.253 24.037 -33.023 1.00 79.62 253 ASP A C 1
ATOM 1955 O O . ASP A 1 253 ? 5.151 24.807 -32.069 1.00 79.62 253 ASP A O 1
ATOM 1959 N N . THR A 1 254 ? 4.480 22.944 -33.128 1.00 80.56 254 THR A N 1
ATOM 1960 C CA . THR A 1 254 ? 3.457 22.548 -32.139 1.00 80.56 254 THR A CA 1
ATOM 1961 C C . THR A 1 254 ? 4.069 22.322 -30.758 1.00 80.56 254 THR A C 1
ATOM 1963 O O . THR A 1 254 ? 3.548 22.841 -29.775 1.00 80.56 254 THR A O 1
ATOM 1966 N N . ALA A 1 255 ? 5.162 21.553 -30.670 1.00 71.56 255 ALA A N 1
ATOM 1967 C CA . ALA A 1 255 ? 5.794 21.206 -29.398 1.00 71.56 255 ALA A CA 1
ATOM 1968 C C . ALA A 1 255 ? 6.292 22.451 -28.642 1.00 71.56 255 ALA A C 1
ATOM 1970 O O . ALA A 1 255 ? 6.113 22.547 -27.425 1.00 71.56 255 ALA A O 1
ATOM 1971 N N . MET A 1 256 ? 6.856 23.419 -29.372 1.00 79.19 256 MET A N 1
ATOM 1972 C CA . MET A 1 256 ? 7.296 24.703 -28.827 1.00 79.19 256 MET A CA 1
ATOM 1973 C C . MET A 1 256 ? 6.122 25.501 -28.238 1.00 79.19 256 MET A C 1
ATOM 1975 O O . MET A 1 256 ? 6.160 25.854 -27.060 1.00 79.19 256 MET A O 1
ATOM 1979 N N . GLU A 1 257 ? 5.051 25.717 -29.009 1.00 78.19 257 GLU A N 1
ATOM 1980 C CA . GLU A 1 257 ? 3.874 26.461 -28.532 1.00 78.19 257 GLU A CA 1
ATOM 1981 C C . GLU A 1 257 ? 3.146 25.746 -27.382 1.00 78.19 257 GLU A C 1
ATOM 1983 O O . GLU A 1 257 ? 2.681 26.405 -26.451 1.00 78.19 257 GLU A O 1
ATOM 1988 N N . THR A 1 258 ? 3.097 24.406 -27.363 1.00 72.50 258 THR A N 1
ATOM 1989 C CA . THR A 1 258 ? 2.541 23.680 -26.205 1.00 72.50 258 THR A CA 1
ATOM 1990 C C . THR A 1 258 ? 3.358 23.892 -24.932 1.00 72.50 258 THR A C 1
ATOM 1992 O O . THR A 1 258 ? 2.762 24.067 -23.872 1.00 72.50 258 THR A O 1
ATOM 1995 N N . GLY A 1 259 ? 4.692 23.952 -25.024 1.00 71.44 259 GLY A N 1
ATOM 1996 C CA . GLY A 1 259 ? 5.546 24.260 -23.874 1.00 71.44 259 GLY A CA 1
ATOM 1997 C C . GLY A 1 259 ? 5.293 25.672 -23.342 1.00 71.44 259 GLY A C 1
ATOM 1998 O O . GLY A 1 259 ? 5.032 25.853 -22.154 1.00 71.44 259 GLY A O 1
ATOM 1999 N N . CYS A 1 260 ? 5.263 26.669 -24.230 1.00 73.62 260 CYS A N 1
ATOM 2000 C CA . CYS A 1 260 ? 4.998 28.056 -23.845 1.00 73.62 260 CYS A CA 1
ATOM 2001 C C . CYS A 1 260 ? 3.572 28.271 -23.296 1.00 73.62 260 CYS A C 1
ATOM 2003 O O . CYS A 1 260 ? 3.373 29.152 -22.455 1.00 73.62 260 CYS A O 1
ATOM 2005 N N . LEU A 1 261 ? 2.584 27.478 -23.730 1.00 73.88 261 LEU A N 1
ATOM 2006 C CA . LEU A 1 261 ? 1.225 27.482 -23.173 1.00 73.88 261 LEU A CA 1
ATOM 2007 C C . LEU A 1 261 ? 1.175 26.837 -21.775 1.00 73.88 261 LEU A C 1
ATOM 2009 O O . LEU A 1 261 ? 0.474 27.338 -20.894 1.00 73.88 261 LEU A O 1
ATOM 2013 N N . GLU A 1 262 ? 1.925 25.755 -21.536 1.00 71.56 262 GLU A N 1
ATOM 2014 C CA . GLU A 1 262 ? 2.033 25.144 -20.203 1.00 71.56 262 GLU A CA 1
ATOM 2015 C C . GLU A 1 262 ? 2.759 26.060 -19.206 1.00 71.56 262 GLU A C 1
ATOM 2017 O O . GLU A 1 262 ? 2.281 26.223 -18.080 1.00 71.56 262 GLU A O 1
ATOM 2022 N N . GLU A 1 263 ? 3.830 26.744 -19.621 1.00 75.50 263 GLU A N 1
ATOM 2023 C CA . GLU A 1 263 ? 4.491 27.781 -18.815 1.00 75.50 263 GLU A CA 1
ATOM 2024 C C . GLU A 1 263 ? 3.519 28.913 -18.442 1.00 75.50 263 GLU A C 1
ATOM 2026 O O . GLU A 1 263 ? 3.344 29.212 -17.256 1.00 75.50 263 GLU A O 1
ATOM 2031 N N . ALA A 1 264 ? 2.809 29.486 -19.422 1.00 71.50 264 ALA A N 1
ATOM 2032 C CA . ALA A 1 264 ? 1.822 30.544 -19.188 1.00 71.50 264 ALA A CA 1
ATOM 2033 C C . ALA A 1 264 ? 0.678 30.094 -18.259 1.00 71.50 264 ALA A C 1
ATOM 2035 O O . ALA A 1 264 ? 0.212 30.863 -17.413 1.00 71.50 264 ALA A O 1
ATOM 2036 N N . ARG A 1 265 ? 0.248 28.830 -18.363 1.00 74.50 265 ARG A N 1
ATOM 2037 C CA . ARG A 1 265 ? -0.765 28.224 -17.486 1.00 74.50 265 ARG A CA 1
ATOM 2038 C C . ARG A 1 265 ? -0.260 28.034 -16.051 1.00 74.50 265 ARG A C 1
ATOM 2040 O O . ARG A 1 265 ? -1.023 28.256 -15.107 1.00 74.50 265 ARG A O 1
ATOM 2047 N N . VAL A 1 266 ? 1.010 27.673 -15.862 1.00 72.94 266 VAL A N 1
ATOM 2048 C CA . VAL A 1 266 ? 1.649 27.602 -14.534 1.00 72.94 266 VAL A CA 1
ATOM 2049 C C . VAL A 1 266 ? 1.805 28.999 -13.924 1.00 72.94 266 VAL A C 1
ATOM 2051 O O . VAL A 1 266 ? 1.527 29.173 -12.734 1.00 72.94 266 VAL A O 1
ATOM 2054 N N . GLU A 1 267 ? 2.185 30.013 -14.707 1.00 74.38 267 GLU A N 1
ATOM 2055 C CA . GLU A 1 267 ? 2.257 31.402 -14.232 1.00 74.38 267 GLU A CA 1
ATOM 2056 C C . GLU A 1 267 ? 0.884 31.968 -13.851 1.00 74.38 267 GLU A C 1
ATOM 2058 O O . GLU A 1 267 ? 0.749 32.537 -12.762 1.00 74.38 267 GLU A O 1
ATOM 2063 N N . TRP A 1 268 ? -0.148 31.747 -14.678 1.00 77.19 268 TRP A N 1
ATOM 2064 C CA . TRP A 1 268 ? -1.543 32.061 -14.341 1.00 77.19 268 TRP A CA 1
ATOM 2065 C C . TRP A 1 268 ? -1.915 31.393 -13.020 1.00 77.19 268 TRP A C 1
ATOM 2067 O O . TRP A 1 268 ? -2.293 32.096 -12.083 1.00 77.19 268 TRP A O 1
ATOM 2077 N N . SER A 1 269 ? -1.764 30.070 -12.893 1.00 70.88 269 SER A N 1
ATOM 2078 C CA . SER A 1 269 ? -2.155 29.355 -11.671 1.00 70.88 269 SER A CA 1
ATOM 2079 C C . SER A 1 269 ? -1.437 29.894 -10.427 1.00 70.88 269 SER A C 1
ATOM 2081 O O . SER A 1 269 ? -2.068 30.050 -9.385 1.00 70.88 269 SER A O 1
ATOM 2083 N N . ARG A 1 270 ? -0.147 30.245 -10.525 1.00 75.56 270 ARG A N 1
ATOM 2084 C CA . ARG A 1 270 ? 0.622 30.876 -9.433 1.00 75.56 270 ARG A CA 1
ATOM 2085 C C . ARG A 1 270 ? 0.173 32.303 -9.108 1.00 75.56 270 ARG A C 1
ATOM 2087 O O . ARG A 1 270 ? 0.412 32.769 -7.994 1.00 75.56 270 ARG A O 1
ATOM 2094 N N . MET A 1 271 ? -0.397 33.038 -10.060 1.00 73.25 271 MET A N 1
ATOM 2095 C CA . MET A 1 271 ? -0.939 34.381 -9.822 1.00 73.25 271 MET A CA 1
ATOM 2096 C C . MET A 1 271 ? -2.361 34.319 -9.256 1.00 73.25 271 MET A C 1
ATOM 2098 O O . MET A 1 271 ? -2.686 35.062 -8.336 1.00 73.25 271 MET A O 1
ATOM 2102 N N . GLU A 1 272 ? -3.188 33.392 -9.741 1.00 74.38 272 GLU A N 1
ATOM 2103 C CA . GLU A 1 272 ? -4.543 33.176 -9.236 1.00 74.38 272 GLU A CA 1
ATOM 2104 C C . GLU A 1 272 ? -4.538 32.630 -7.801 1.00 74.38 272 GLU A C 1
ATOM 2106 O O . GLU A 1 272 ? -5.319 33.108 -6.980 1.00 74.38 272 GLU A O 1
ATOM 2111 N N . THR A 1 273 ? -3.618 31.721 -7.453 1.00 70.31 273 THR A N 1
ATOM 2112 C CA . THR A 1 273 ? -3.416 31.300 -6.056 1.00 70.31 273 THR A CA 1
ATOM 2113 C C . THR A 1 273 ? -3.047 32.492 -5.169 1.00 70.31 273 THR A C 1
ATOM 2115 O O . THR A 1 273 ? -3.752 32.734 -4.198 1.00 70.31 273 THR A O 1
ATOM 2118 N N . ARG A 1 274 ? -2.059 33.319 -5.550 1.00 71.12 274 ARG A N 1
ATOM 2119 C CA . ARG A 1 274 ? -1.679 34.524 -4.779 1.00 71.12 274 ARG A CA 1
ATOM 2120 C C . ARG A 1 274 ? -2.802 35.552 -4.643 1.00 71.12 274 ARG A C 1
ATOM 2122 O O . ARG A 1 274 ? -2.923 36.203 -3.607 1.00 71.12 274 ARG A O 1
ATOM 2129 N N . LEU A 1 275 ? -3.649 35.691 -5.662 1.00 74.56 275 LEU A N 1
ATOM 2130 C CA . LEU A 1 275 ? -4.826 36.555 -5.596 1.00 74.56 275 LEU A CA 1
ATOM 2131 C C . LEU A 1 275 ? -5.874 36.003 -4.613 1.00 74.56 275 LEU A C 1
ATOM 2133 O O . LEU A 1 275 ? -6.440 36.778 -3.845 1.00 74.56 275 LEU A O 1
ATOM 2137 N N . ARG A 1 276 ? -6.098 34.682 -4.592 1.00 72.00 276 ARG A N 1
ATOM 2138 C CA . ARG A 1 276 ? -6.991 34.016 -3.624 1.00 72.00 276 ARG A CA 1
ATOM 2139 C C . ARG A 1 276 ? -6.433 34.049 -2.201 1.00 72.00 276 ARG A C 1
ATOM 2141 O O . ARG A 1 276 ? -7.200 34.303 -1.282 1.00 72.00 276 ARG A O 1
ATOM 2148 N N . GLU A 1 277 ? -5.129 33.846 -2.020 1.00 70.94 277 GLU A N 1
ATOM 2149 C CA . GLU A 1 277 ? -4.430 33.979 -0.734 1.00 70.94 277 GLU A CA 1
ATOM 2150 C C . GLU A 1 277 ? -4.606 35.399 -0.181 1.00 70.94 277 GLU A C 1
ATOM 2152 O O . GLU A 1 277 ? -5.120 35.563 0.920 1.00 70.94 277 GLU A O 1
ATOM 2157 N N . SER A 1 278 ? -4.325 36.433 -0.980 1.00 66.06 278 SER A N 1
ATOM 2158 C CA . SER A 1 278 ? -4.525 37.828 -0.565 1.00 66.06 278 SER A CA 1
ATOM 2159 C C . SER A 1 278 ? -6.000 38.161 -0.279 1.00 66.06 278 SER A C 1
ATOM 2161 O O . SER A 1 278 ? -6.306 38.863 0.683 1.00 66.06 278 SER A O 1
ATOM 2163 N N . GLN A 1 279 ? -6.947 37.618 -1.054 1.00 67.88 279 GLN A N 1
ATOM 2164 C CA . GLN A 1 279 ? -8.384 37.754 -0.773 1.00 67.88 279 GLN A CA 1
ATOM 2165 C C . GLN A 1 279 ? -8.803 37.029 0.516 1.00 67.88 279 GLN A C 1
ATOM 2167 O O . GLN A 1 279 ? -9.660 37.535 1.246 1.00 67.88 279 GLN A O 1
ATOM 2172 N N . ALA A 1 280 ? -8.198 35.880 0.824 1.00 64.31 280 ALA A N 1
ATOM 2173 C CA . ALA A 1 280 ? -8.411 35.149 2.067 1.00 64.31 280 ALA A CA 1
ATOM 2174 C C . ALA A 1 280 ? -7.820 35.904 3.265 1.00 64.31 280 ALA A C 1
ATOM 2176 O O . ALA A 1 280 ? -8.528 36.072 4.251 1.00 64.31 280 ALA A O 1
ATOM 2177 N N . GLU A 1 281 ? -6.606 36.453 3.162 1.00 64.88 281 GLU A N 1
ATOM 2178 C CA . GLU A 1 281 ? -6.002 37.331 4.178 1.00 64.88 281 GLU A CA 1
ATOM 2179 C C . GLU A 1 281 ? -6.877 38.564 4.454 1.00 64.88 281 GLU A C 1
ATOM 2181 O O . GLU A 1 281 ? -7.135 38.896 5.611 1.00 64.88 281 GLU A O 1
ATOM 2186 N N . ILE A 1 282 ? -7.399 39.221 3.409 1.00 63.19 282 ILE A N 1
ATOM 2187 C CA . ILE A 1 282 ? -8.324 40.357 3.554 1.00 63.19 282 ILE A CA 1
ATOM 2188 C C . ILE A 1 282 ? -9.605 39.906 4.267 1.00 63.19 282 ILE A C 1
ATOM 2190 O O . ILE A 1 282 ? -9.985 40.510 5.269 1.00 63.19 282 ILE A O 1
ATOM 2194 N N . THR A 1 283 ? -10.234 38.820 3.812 1.00 65.75 283 THR A N 1
ATOM 2195 C CA . THR A 1 283 ? -11.476 38.284 4.402 1.00 65.75 283 THR A CA 1
ATOM 2196 C C . THR A 1 283 ? -11.271 37.842 5.853 1.00 65.75 283 THR A C 1
ATOM 2198 O O . THR A 1 283 ? -12.117 38.105 6.706 1.00 65.75 283 THR A O 1
ATOM 2201 N N . GLN A 1 284 ? -10.126 37.236 6.167 1.00 59.06 284 GLN A N 1
ATOM 2202 C CA . GLN A 1 284 ? -9.725 36.865 7.520 1.00 59.06 284 GLN A CA 1
ATOM 2203 C C . GLN A 1 284 ? -9.478 38.110 8.375 1.00 59.06 284 GLN A C 1
ATOM 2205 O O . GLN A 1 284 ? -9.921 38.145 9.517 1.00 59.06 284 GLN A O 1
ATOM 2210 N N . SER A 1 285 ? -8.858 39.164 7.834 1.00 55.66 285 SER A N 1
ATOM 2211 C CA . SER A 1 285 ? -8.677 40.436 8.545 1.00 55.66 285 SER A CA 1
ATOM 2212 C C . SER A 1 285 ? -10.008 41.144 8.827 1.00 55.66 285 SER A C 1
ATOM 2214 O O . SER A 1 285 ? -10.188 41.683 9.917 1.00 55.66 285 SER A O 1
ATOM 2216 N N . GLU A 1 286 ? -10.982 41.077 7.911 1.00 64.19 286 GLU A N 1
ATOM 2217 C CA . GLU A 1 286 ? -12.342 41.576 8.140 1.00 64.19 286 GLU A CA 1
ATOM 2218 C C . GLU A 1 286 ? -13.127 40.706 9.131 1.00 64.19 286 GLU A C 1
ATOM 2220 O O . GLU A 1 286 ? -13.914 41.235 9.918 1.00 64.19 286 GLU A O 1
ATOM 2225 N N . SER A 1 287 ? -12.922 39.385 9.112 1.00 55.41 287 SER A N 1
ATOM 2226 C CA . SER A 1 287 ? -13.523 38.454 10.073 1.00 55.41 287 SER A CA 1
ATOM 2227 C C . SER A 1 287 ? -12.970 38.692 11.474 1.00 55.41 287 SER A C 1
ATOM 2229 O O . SER A 1 287 ? -13.745 38.906 12.398 1.00 55.41 287 SER A O 1
ATOM 2231 N N . LEU A 1 288 ? -11.647 38.776 11.623 1.00 55.66 288 LEU A N 1
ATOM 2232 C CA . LEU A 1 288 ? -10.976 39.100 12.883 1.00 55.66 288 LEU A CA 1
ATOM 2233 C C . LEU A 1 288 ? -11.323 40.514 13.364 1.00 55.66 288 LEU A C 1
ATOM 2235 O O . LEU A 1 288 ? -11.451 40.729 14.564 1.00 55.66 288 LEU A O 1
ATOM 2239 N N . ALA A 1 289 ? -11.535 41.481 12.464 1.00 55.47 289 ALA A N 1
ATOM 2240 C CA . ALA A 1 289 ? -12.028 42.808 12.832 1.00 55.47 289 ALA A CA 1
ATOM 2241 C C . ALA A 1 289 ? -13.491 42.781 13.312 1.00 55.47 289 ALA A C 1
ATOM 2243 O O . ALA A 1 289 ? -13.834 43.528 14.230 1.00 55.47 289 ALA A O 1
ATOM 2244 N N . ARG A 1 290 ? -14.345 41.915 12.743 1.00 64.12 290 ARG A N 1
ATOM 2245 C CA . ARG A 1 290 ? -15.707 41.663 13.248 1.00 64.12 290 ARG A CA 1
ATOM 2246 C C . ARG A 1 290 ? -15.683 40.938 14.589 1.00 64.12 290 ARG A C 1
ATOM 2248 O O . ARG A 1 290 ? -16.266 41.453 15.530 1.00 64.12 290 ARG A O 1
ATOM 2255 N N . GLU A 1 291 ? -14.950 39.835 14.727 1.00 56.50 291 GLU A N 1
ATOM 2256 C CA . GLU A 1 291 ? -14.802 39.120 16.002 1.00 56.50 291 GLU A CA 1
ATOM 2257 C C . GLU A 1 291 ? -14.191 40.002 17.091 1.00 56.50 291 GLU A C 1
ATOM 2259 O O . GLU A 1 291 ? -14.630 39.938 18.236 1.00 56.50 291 GLU A O 1
ATOM 2264 N N . ALA A 1 292 ? -13.231 40.869 16.756 1.00 51.75 292 ALA A N 1
ATOM 2265 C CA . ALA A 1 292 ? -12.693 41.854 17.686 1.00 51.75 292 ALA A CA 1
ATOM 2266 C C . ALA A 1 292 ? -13.731 42.923 18.056 1.00 51.75 292 ALA A C 1
ATOM 2268 O O . ALA A 1 292 ? -13.781 43.317 19.216 1.00 51.75 292 ALA A O 1
ATOM 2269 N N . ALA A 1 293 ? -14.576 43.379 17.125 1.00 57.62 293 ALA A N 1
ATOM 2270 C CA . ALA A 1 293 ? -15.649 44.334 17.411 1.00 57.62 293 ALA A CA 1
ATOM 2271 C C . ALA A 1 293 ? -16.788 43.712 18.241 1.00 57.62 293 ALA A C 1
ATOM 2273 O O . ALA A 1 293 ? -17.245 44.329 19.203 1.00 57.62 293 ALA A O 1
ATOM 2274 N N . ASP A 1 294 ? -17.200 42.484 17.929 1.00 59.06 294 ASP A N 1
ATOM 2275 C CA . ASP A 1 294 ? -18.224 41.737 18.661 1.00 59.06 294 ASP A CA 1
ATOM 2276 C C . ASP A 1 294 ? -17.704 41.307 20.038 1.00 59.06 294 ASP A C 1
ATOM 2278 O O . ASP A 1 294 ? -18.405 41.466 21.038 1.00 59.06 294 ASP A O 1
ATOM 2282 N N . SER A 1 295 ? -16.441 40.881 20.139 1.00 52.03 295 SER A N 1
ATOM 2283 C CA . SER A 1 295 ? -15.771 40.650 21.424 1.00 52.03 295 SER A CA 1
ATOM 2284 C C . SER A 1 295 ? -15.595 41.943 22.209 1.00 52.03 295 SER A C 1
ATOM 2286 O O . SER A 1 295 ? -15.784 41.923 23.418 1.00 52.03 295 SER A O 1
ATOM 2288 N N . LEU A 1 296 ? -15.303 43.084 21.573 1.00 58.94 296 LEU A N 1
ATOM 2289 C CA . LEU A 1 296 ? -15.259 44.379 22.257 1.00 58.94 296 LEU A CA 1
ATOM 2290 C C . LEU A 1 296 ? -16.652 44.792 22.749 1.00 58.94 296 LEU A C 1
ATOM 2292 O O . LEU A 1 296 ? -16.761 45.296 23.860 1.00 58.94 296 LEU A O 1
ATOM 2296 N N . ALA A 1 297 ? -17.719 44.533 21.990 1.00 60.00 297 ALA A N 1
ATOM 2297 C CA . ALA A 1 297 ? -19.094 44.799 22.411 1.00 60.00 297 ALA A CA 1
ATOM 2298 C C . ALA A 1 297 ? -19.535 43.870 23.558 1.00 60.00 297 ALA A C 1
ATOM 2300 O O . ALA A 1 297 ? -20.147 44.327 24.527 1.00 60.00 297 ALA A O 1
ATOM 2301 N N . VAL A 1 298 ? -19.181 42.582 23.499 1.00 58.41 298 VAL A N 1
ATOM 2302 C CA . VAL A 1 298 ? -19.386 41.614 24.589 1.00 58.41 298 VAL A CA 1
ATOM 2303 C C . VAL A 1 298 ? -18.566 42.003 25.817 1.00 58.41 298 VAL A C 1
ATOM 2305 O O . VAL A 1 298 ? -19.111 41.986 26.916 1.00 58.41 298 VAL A O 1
ATOM 2308 N N . LEU A 1 299 ? -17.310 42.423 25.654 1.00 52.53 299 LEU A N 1
ATOM 2309 C CA . LEU A 1 299 ? -16.445 42.876 26.744 1.00 52.53 299 LEU A CA 1
ATOM 2310 C C . LEU A 1 299 ? -16.905 44.210 27.329 1.00 52.53 299 LEU A C 1
ATOM 2312 O O . LEU A 1 299 ? -16.904 44.332 28.539 1.00 52.53 299 LEU A O 1
ATOM 2316 N N . GLN A 1 300 ? -17.371 45.182 26.547 1.00 56.59 300 GLN A N 1
ATOM 2317 C CA . GLN A 1 300 ? -17.940 46.435 27.068 1.00 56.59 300 GLN A CA 1
ATOM 2318 C C . GLN A 1 300 ? -19.248 46.186 27.832 1.00 56.59 300 GLN A C 1
ATOM 2320 O O . GLN A 1 300 ? -19.472 46.769 28.895 1.00 56.59 300 GLN A O 1
ATOM 2325 N N . LYS A 1 301 ? -20.092 45.275 27.333 1.00 61.62 301 LYS A N 1
ATOM 2326 C CA . LYS A 1 301 ? -21.325 44.829 27.998 1.00 61.62 301 LYS A CA 1
ATOM 2327 C C . LYS A 1 301 ? -21.057 43.948 29.223 1.00 61.62 301 LYS A C 1
ATOM 2329 O O . LYS A 1 301 ? -21.863 43.935 30.148 1.00 61.62 301 LYS A O 1
ATOM 2334 N N . ALA A 1 302 ? -19.941 43.221 29.242 1.00 50.56 302 ALA A N 1
ATOM 2335 C CA . ALA A 1 302 ? -19.452 42.518 30.419 1.00 50.56 302 ALA A CA 1
ATOM 2336 C C . ALA A 1 302 ? -18.901 43.518 31.438 1.00 50.56 302 ALA A C 1
ATOM 2338 O O . ALA A 1 302 ? -19.398 43.520 32.552 1.00 50.56 302 ALA A O 1
ATOM 2339 N N . ILE A 1 303 ? -17.977 44.402 31.038 1.00 56.84 303 ILE A N 1
ATOM 2340 C CA . ILE A 1 303 ? -17.333 45.442 31.856 1.00 56.84 303 ILE A CA 1
ATOM 2341 C C . ILE A 1 303 ? -18.385 46.276 32.574 1.00 56.84 303 ILE A C 1
ATOM 2343 O O . ILE A 1 303 ? -18.413 46.214 33.796 1.00 56.84 303 ILE A O 1
ATOM 2347 N N . THR A 1 304 ? -19.310 46.922 31.857 1.00 63.16 304 THR A N 1
ATOM 2348 C CA . THR A 1 304 ? -20.400 47.708 32.474 1.00 63.16 304 THR A CA 1
ATOM 2349 C C . THR A 1 304 ? -21.229 46.882 33.458 1.00 63.16 304 THR A C 1
ATOM 2351 O O . THR A 1 304 ? -21.487 47.326 34.574 1.00 63.16 304 THR A O 1
ATOM 2354 N N . LYS A 1 305 ? -21.568 45.634 33.113 1.00 56.53 305 LYS A N 1
ATOM 2355 C CA . LYS A 1 305 ? -22.290 44.724 34.012 1.00 56.53 305 LYS A CA 1
ATOM 2356 C C . LYS A 1 305 ? -21.447 44.271 35.216 1.00 56.53 305 LYS A C 1
ATOM 2358 O O . LYS A 1 305 ? -22.013 44.020 36.277 1.00 56.53 305 LYS A O 1
ATOM 2363 N N . THR A 1 306 ? -20.121 44.177 35.097 1.00 52.00 306 THR A N 1
ATOM 2364 C CA . THR A 1 306 ? -19.207 43.986 36.235 1.00 52.00 306 THR A CA 1
ATOM 2365 C C . THR A 1 306 ? -18.981 45.260 37.026 1.00 52.00 306 THR A C 1
ATOM 2367 O O . THR A 1 306 ? -18.791 45.142 38.219 1.00 52.00 306 THR A O 1
ATOM 2370 N N . GLU A 1 307 ? -19.035 46.455 36.447 1.00 57.34 307 GLU A N 1
ATOM 2371 C CA . GLU A 1 307 ? -18.928 47.721 37.182 1.00 57.34 307 GLU A CA 1
ATOM 2372 C C . GLU A 1 307 ? -20.191 47.951 38.023 1.00 57.34 307 GLU A C 1
ATOM 2374 O O . GLU A 1 307 ? -20.094 48.218 39.221 1.00 57.34 307 GLU A O 1
ATOM 2379 N N . GLU A 1 308 ? -21.375 47.708 37.449 1.00 58.50 308 GLU A N 1
ATOM 2380 C CA . GLU A 1 308 ? -22.642 47.626 38.185 1.00 58.50 308 GLU A CA 1
ATOM 2381 C C . GLU A 1 308 ? -22.592 46.533 39.264 1.00 58.50 308 GLU A C 1
ATOM 2383 O O . GLU A 1 308 ? -22.922 46.786 40.427 1.00 58.50 308 GLU A O 1
ATOM 2388 N N . ALA A 1 309 ? -22.130 45.324 38.918 1.00 51.44 309 ALA A N 1
ATOM 2389 C CA . ALA A 1 309 ? -22.013 44.237 39.886 1.00 51.44 309 ALA A CA 1
ATOM 2390 C C . ALA A 1 309 ? -20.954 44.506 40.962 1.00 51.44 309 ALA A C 1
ATOM 2392 O O . ALA A 1 309 ? -21.173 44.086 42.084 1.00 51.44 309 ALA A O 1
ATOM 2393 N N . ILE A 1 310 ? -19.854 45.209 40.682 1.00 54.47 310 ILE A N 1
ATOM 2394 C CA . ILE A 1 310 ? -18.813 45.583 41.655 1.00 54.47 310 ILE A CA 1
ATOM 2395 C C . ILE A 1 310 ? -19.324 46.698 42.568 1.00 54.47 310 ILE A C 1
ATOM 2397 O O . ILE A 1 310 ? -19.089 46.631 43.769 1.00 54.47 310 ILE A O 1
ATOM 2401 N N . GLY A 1 311 ? -20.094 47.663 42.057 1.00 57.34 311 GLY A N 1
ATOM 2402 C CA . GLY A 1 311 ? -20.784 48.648 42.896 1.00 57.34 311 GLY A CA 1
ATOM 2403 C C . GLY A 1 311 ? -21.760 47.983 43.874 1.00 57.34 311 GLY A C 1
ATOM 2404 O O . GLY A 1 311 ? -21.718 48.239 45.079 1.00 57.34 311 GLY A O 1
ATOM 2405 N N . VAL A 1 312 ? -22.587 47.056 43.375 1.00 57.84 312 VAL A N 1
ATOM 2406 C CA . VAL A 1 312 ? -23.511 46.264 44.205 1.00 57.84 312 VAL A CA 1
ATOM 2407 C C . VAL A 1 312 ? -22.757 45.320 45.149 1.00 57.84 312 VAL A C 1
ATOM 2409 O O . VAL A 1 312 ? -23.117 45.228 46.320 1.00 57.84 312 VAL A O 1
ATOM 2412 N N . LEU A 1 313 ? -21.704 44.644 44.685 1.00 48.62 313 LEU A N 1
ATOM 2413 C CA . LEU A 1 313 ? -20.908 43.710 45.483 1.00 48.62 313 LEU A CA 1
ATOM 2414 C C . LEU A 1 313 ? -20.053 44.418 46.529 1.00 48.62 313 LEU A C 1
ATOM 2416 O O . LEU A 1 313 ? -19.863 43.827 47.577 1.00 48.62 313 LEU A O 1
ATOM 2420 N N . SER A 1 314 ? -19.590 45.653 46.318 1.00 49.09 314 SER A N 1
ATOM 2421 C CA . SER A 1 314 ? -18.887 46.436 47.345 1.00 49.09 314 SER A CA 1
ATOM 2422 C C . SER A 1 314 ? -19.848 46.818 48.471 1.00 49.09 314 SER A C 1
ATOM 2424 O O . SER A 1 314 ? -19.577 46.538 49.635 1.00 49.09 314 SER A O 1
ATOM 2426 N N . ALA A 1 315 ? -21.032 47.343 48.135 1.00 53.38 315 ALA A N 1
ATOM 2427 C CA . ALA A 1 315 ? -22.068 47.635 49.128 1.00 53.38 315 ALA A CA 1
ATOM 2428 C C . ALA A 1 315 ? -22.556 46.362 49.854 1.00 53.38 315 ALA A C 1
ATOM 2430 O O . ALA A 1 315 ? -22.791 46.376 51.063 1.00 53.38 315 ALA A O 1
ATOM 2431 N N . GLN A 1 316 ? -22.664 45.236 49.140 1.00 53.03 316 GLN A N 1
ATOM 2432 C CA . GLN A 1 316 ? -22.947 43.932 49.743 1.00 53.03 316 GLN A CA 1
ATOM 2433 C C . GLN A 1 316 ? -21.754 43.340 50.500 1.00 53.03 316 GLN A C 1
ATOM 2435 O O . GLN A 1 316 ? -21.987 42.515 51.373 1.00 53.03 316 GLN A O 1
ATOM 2440 N N . HIS A 1 317 ? -20.511 43.715 50.197 1.00 49.78 317 HIS A N 1
ATOM 2441 C CA . HIS A 1 317 ? -19.308 43.253 50.889 1.00 49.78 317 HIS A CA 1
ATOM 2442 C C . HIS A 1 317 ? -19.190 43.936 52.246 1.00 49.78 317 HIS A C 1
ATOM 2444 O O . HIS A 1 317 ? -18.981 43.248 53.235 1.00 49.78 317 HIS A O 1
ATOM 2450 N N . ASP A 1 318 ? -19.437 45.242 52.329 1.00 50.09 318 ASP A N 1
ATOM 2451 C CA . ASP A 1 318 ? -19.434 45.964 53.606 1.00 50.09 318 ASP A CA 1
ATOM 2452 C C . ASP A 1 318 ? -20.616 45.527 54.493 1.00 50.09 318 ASP A C 1
ATOM 2454 O O . ASP A 1 318 ? -20.450 45.275 55.689 1.00 50.09 318 ASP A O 1
ATOM 2458 N N . ALA A 1 319 ? -21.795 45.305 53.896 1.00 53.06 319 ALA A N 1
ATOM 2459 C CA . ALA A 1 319 ? -22.928 44.689 54.592 1.00 53.06 319 ALA A CA 1
ATOM 2460 C C . ALA A 1 319 ? -22.644 43.231 55.010 1.00 53.06 319 ALA A C 1
ATOM 2462 O O . ALA A 1 319 ? -23.021 42.818 56.109 1.00 53.06 319 ALA A O 1
ATOM 2463 N N . LYS A 1 320 ? -21.950 42.447 54.171 1.00 50.62 320 LYS A N 1
ATOM 2464 C CA . LYS A 1 320 ? -21.508 41.087 54.512 1.00 50.62 320 LYS A CA 1
ATOM 2465 C C . LYS A 1 320 ? -20.384 41.071 55.532 1.00 50.62 320 LYS A C 1
ATOM 2467 O O . LYS A 1 320 ? -20.337 40.107 56.268 1.00 50.62 320 LYS A O 1
ATOM 2472 N N . ALA A 1 321 ? -19.521 42.076 55.628 1.00 50.41 321 ALA A N 1
ATOM 2473 C CA . ALA A 1 321 ? -18.483 42.133 56.652 1.00 50.41 321 ALA A CA 1
ATOM 2474 C C . ALA A 1 321 ? -19.120 42.277 58.041 1.00 50.41 321 ALA A C 1
ATOM 2476 O O . ALA A 1 321 ? -18.796 41.514 58.948 1.00 50.41 321 ALA A O 1
ATOM 2477 N N . ALA A 1 322 ? -20.114 43.163 58.176 1.00 51.78 322 ALA A N 1
ATOM 2478 C CA . ALA A 1 322 ? -20.922 43.267 59.391 1.00 51.78 322 ALA A CA 1
ATOM 2479 C C . ALA A 1 322 ? -21.703 41.968 59.681 1.00 51.78 322 ALA A C 1
ATOM 2481 O O . ALA A 1 322 ? -21.653 41.452 60.797 1.00 51.78 322 ALA A O 1
ATOM 2482 N N . ALA A 1 323 ? -22.371 41.397 58.672 1.00 51.72 323 ALA A N 1
ATOM 2483 C CA . ALA A 1 323 ? -23.122 40.152 58.836 1.00 51.72 323 ALA A CA 1
ATOM 2484 C C . ALA A 1 323 ? -22.227 38.919 59.072 1.00 51.72 323 ALA A C 1
ATOM 2486 O O . ALA A 1 323 ? -22.679 37.974 59.705 1.00 51.72 323 ALA A O 1
ATOM 2487 N N . LEU A 1 324 ? -20.975 38.914 58.601 1.00 48.59 324 LEU A N 1
ATOM 2488 C CA . LEU A 1 324 ? -19.979 37.858 58.811 1.00 48.59 324 LEU A CA 1
ATOM 2489 C C . LEU A 1 324 ? -19.388 37.929 60.218 1.00 48.59 324 LEU A C 1
ATOM 2491 O O . LEU A 1 324 ? -19.115 36.889 60.804 1.00 48.59 324 LEU A O 1
ATOM 2495 N N . ASP A 1 325 ? -19.245 39.121 60.793 1.00 54.78 325 ASP A N 1
ATOM 2496 C CA . ASP A 1 325 ? -18.832 39.275 62.191 1.00 54.78 325 ASP A CA 1
ATOM 2497 C C . ASP A 1 325 ? -19.945 38.837 63.169 1.00 54.78 325 ASP A C 1
ATOM 2499 O O . ASP A 1 325 ? -19.668 38.334 64.257 1.00 54.78 325 ASP A O 1
ATOM 2503 N N . GLU A 1 326 ? -21.217 38.923 62.760 1.00 53.94 326 GLU A N 1
ATOM 2504 C CA . GLU A 1 326 ? -22.357 38.321 63.470 1.00 53.94 326 GLU A CA 1
ATOM 2505 C C . GLU A 1 326 ? -22.522 36.814 63.164 1.00 53.94 326 GLU A C 1
ATOM 2507 O O . GLU A 1 326 ? -22.820 36.023 64.069 1.00 53.94 326 GLU A O 1
ATOM 2512 N N . LEU A 1 327 ? -22.227 36.376 61.930 1.00 53.31 327 LEU A N 1
ATOM 2513 C CA . LEU A 1 327 ? -22.171 34.955 61.573 1.00 53.31 327 LEU A CA 1
ATOM 2514 C C . LEU A 1 327 ? -21.060 34.238 62.337 1.00 53.31 327 LEU A C 1
ATOM 2516 O O . LEU A 1 327 ? -21.323 33.190 62.891 1.00 53.31 327 LEU A O 1
ATOM 2520 N N . THR A 1 328 ? -19.863 34.808 62.468 1.00 56.25 328 THR A N 1
ATOM 2521 C CA . THR A 1 328 ? -18.731 34.176 63.174 1.00 56.25 328 THR A CA 1
ATOM 2522 C C . THR A 1 328 ? -19.054 33.959 64.658 1.00 56.25 328 THR A C 1
ATOM 2524 O O . THR A 1 328 ? -18.695 32.938 65.244 1.00 56.25 328 THR A O 1
ATOM 2527 N N . ARG A 1 329 ? -19.807 34.879 65.282 1.00 56.84 329 ARG A N 1
ATOM 2528 C CA . ARG A 1 329 ? -20.289 34.733 66.669 1.00 56.84 329 ARG A CA 1
ATOM 2529 C C . ARG A 1 329 ? -21.380 33.668 66.801 1.00 56.84 329 ARG A C 1
ATOM 2531 O O . ARG A 1 329 ? -21.400 32.934 67.788 1.00 56.84 329 ARG A O 1
ATOM 2538 N N . THR A 1 330 ? -22.287 33.574 65.829 1.00 56.59 330 THR A N 1
ATOM 2539 C CA . THR A 1 330 ? -23.349 32.552 65.832 1.00 56.59 330 THR A CA 1
ATOM 2540 C C . THR A 1 330 ? -22.839 31.179 65.393 1.00 56.59 330 THR A C 1
ATOM 2542 O O . THR A 1 330 ? -23.280 30.180 65.947 1.00 56.59 330 THR A O 1
ATOM 2545 N N . GLU A 1 331 ? -21.843 31.115 64.515 1.00 54.56 331 GLU A N 1
ATOM 2546 C CA . GLU A 1 331 ? -21.089 29.925 64.126 1.00 54.56 331 GLU A CA 1
ATOM 2547 C C . GLU A 1 331 ? -20.289 29.395 65.314 1.00 54.56 331 GLU A C 1
ATOM 2549 O O . GLU A 1 331 ? -20.432 28.224 65.634 1.00 54.56 331 GLU A O 1
ATOM 2554 N N . ALA A 1 332 ? -19.579 30.238 66.074 1.00 57.75 332 ALA A N 1
ATOM 2555 C CA . ALA A 1 332 ? -18.949 29.818 67.331 1.00 57.75 332 ALA A CA 1
ATOM 2556 C C . ALA A 1 332 ? -19.971 29.252 68.344 1.00 57.75 332 ALA A C 1
ATOM 2558 O O . ALA A 1 332 ? -19.715 28.233 68.990 1.00 57.75 332 ALA A O 1
ATOM 2559 N N . ALA A 1 333 ? -21.160 29.859 68.450 1.00 59.25 333 ALA A N 1
ATOM 2560 C CA . ALA A 1 333 ? -22.241 29.363 69.308 1.00 59.25 333 ALA A CA 1
ATOM 2561 C C . ALA A 1 333 ? -22.908 28.074 68.779 1.00 59.25 333 ALA A C 1
ATOM 2563 O O . ALA A 1 333 ? -23.392 27.261 69.570 1.00 59.25 333 ALA A O 1
ATOM 2564 N N . VAL A 1 334 ? -22.934 27.860 67.461 1.00 58.12 334 VAL A N 1
ATOM 2565 C CA . VAL A 1 334 ? -23.407 26.622 66.822 1.00 58.12 334 VAL A CA 1
ATOM 2566 C C . VAL A 1 334 ? -22.361 25.520 66.952 1.00 58.12 334 VAL A C 1
ATOM 2568 O O . VAL A 1 334 ? -22.724 24.412 67.330 1.00 58.12 334 VAL A O 1
ATOM 2571 N N . GLN A 1 335 ? -21.076 25.816 66.763 1.00 57.34 335 GLN A N 1
ATOM 2572 C CA . GLN A 1 335 ? -19.974 24.870 66.927 1.00 57.34 335 GLN A CA 1
ATOM 2573 C C . GLN A 1 335 ? -19.896 24.374 68.374 1.00 57.34 335 GLN A C 1
ATOM 2575 O O . GLN A 1 335 ? -19.844 23.170 68.598 1.00 57.34 335 GLN A O 1
ATOM 2580 N N . ALA A 1 336 ? -20.045 25.264 69.362 1.00 62.91 336 ALA A N 1
ATOM 2581 C CA . ALA A 1 336 ? -20.159 24.877 70.771 1.00 62.91 336 ALA A CA 1
ATOM 2582 C C . ALA A 1 336 ? -21.376 23.967 71.052 1.00 62.91 336 ALA A C 1
ATOM 2584 O O . ALA A 1 336 ? -21.303 23.077 71.899 1.00 62.91 336 ALA A O 1
ATOM 2585 N N . ARG A 1 337 ? -22.492 24.144 70.327 1.00 63.12 337 ARG A N 1
ATOM 2586 C CA . ARG A 1 337 ? -23.673 23.264 70.422 1.00 63.12 337 ARG A CA 1
ATOM 2587 C C . ARG A 1 337 ? -23.499 21.948 69.660 1.00 63.12 337 ARG A C 1
ATOM 2589 O O . ARG A 1 337 ? -24.041 20.943 70.104 1.00 63.12 337 ARG A O 1
ATOM 2596 N N . ILE A 1 338 ? -22.730 21.927 68.572 1.00 58.94 338 ILE A N 1
ATOM 2597 C CA . ILE A 1 338 ? -22.340 20.709 67.848 1.00 58.94 338 ILE A CA 1
ATOM 2598 C C . ILE A 1 338 ? -21.343 19.896 68.681 1.00 58.94 338 ILE A C 1
ATOM 2600 O O . ILE A 1 338 ? -21.474 18.681 68.750 1.00 58.94 338 ILE A O 1
ATOM 2604 N N . GLU A 1 339 ? -20.397 20.533 69.371 1.00 59.78 339 GLU A N 1
ATOM 2605 C CA . GLU A 1 339 ? -19.500 19.863 70.319 1.00 59.78 339 GLU A CA 1
ATOM 2606 C C . GLU A 1 339 ? -20.242 19.331 71.549 1.00 59.78 339 GLU A C 1
ATOM 2608 O O . GLU A 1 339 ? -19.964 18.216 71.984 1.00 59.78 339 GLU A O 1
ATOM 2613 N N . ALA A 1 340 ? -21.217 20.073 72.086 1.00 64.06 340 ALA A N 1
ATOM 2614 C CA . ALA A 1 340 ? -22.086 19.567 73.148 1.00 64.06 340 ALA A CA 1
ATOM 2615 C C . ALA A 1 340 ? -22.905 18.352 72.675 1.00 64.06 340 ALA A C 1
ATOM 2617 O O . ALA A 1 340 ? -22.870 17.308 73.320 1.00 64.06 340 ALA A O 1
ATOM 2618 N N . ALA A 1 341 ? -23.555 18.447 71.510 1.00 59.03 341 ALA A N 1
ATOM 2619 C CA . ALA A 1 341 ? -24.321 17.346 70.925 1.00 59.03 341 ALA A CA 1
ATOM 2620 C C . ALA A 1 341 ? -23.442 16.141 70.542 1.00 59.03 341 ALA A C 1
ATOM 2622 O O . ALA A 1 341 ? -23.902 15.008 70.624 1.00 59.03 341 ALA A O 1
ATOM 2623 N N . ARG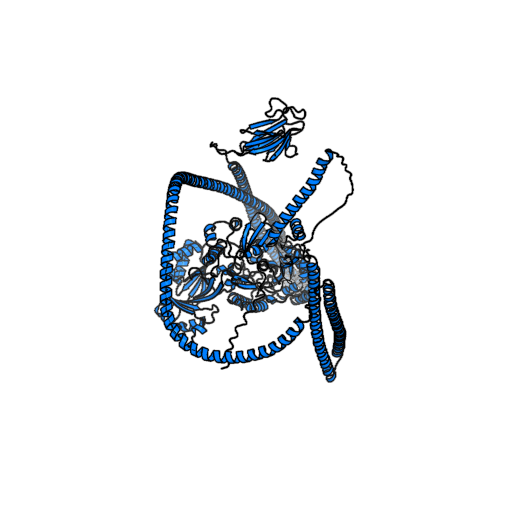 A 1 342 ? -22.172 16.354 70.164 1.00 64.38 342 ARG A N 1
ATOM 2624 C CA . ARG A 1 342 ? -21.195 15.272 69.963 1.00 64.38 342 ARG A CA 1
ATOM 2625 C C . ARG A 1 342 ? -20.830 14.582 71.271 1.00 64.38 342 ARG A C 1
ATOM 2627 O O . ARG A 1 342 ? -20.797 13.365 71.276 1.00 64.38 342 ARG A O 1
ATOM 2634 N N . ARG A 1 343 ? -20.646 15.310 72.376 1.00 64.88 343 ARG A N 1
ATOM 2635 C CA . ARG A 1 343 ? -20.399 14.696 73.697 1.00 64.88 343 ARG A CA 1
ATOM 2636 C C . ARG A 1 343 ? -21.623 13.940 74.224 1.00 64.88 343 ARG A C 1
ATOM 2638 O O . ARG A 1 343 ? -21.470 12.884 74.826 1.00 64.88 343 ARG A O 1
ATOM 2645 N N . GLU A 1 344 ? -22.836 14.433 73.961 1.00 70.25 344 GLU A N 1
ATOM 2646 C CA . GLU A 1 344 ? -24.074 13.683 74.231 1.00 70.25 344 GLU A CA 1
ATOM 2647 C C . GLU A 1 344 ? -24.188 12.433 73.342 1.00 70.25 344 GLU A C 1
ATOM 2649 O O . GLU A 1 344 ? -24.590 11.377 73.828 1.00 70.25 344 GLU A O 1
ATOM 2654 N N . LEU A 1 345 ? -23.788 12.514 72.067 1.00 60.34 345 LEU A N 1
ATOM 2655 C CA . LEU A 1 345 ? -23.735 11.360 71.167 1.00 60.34 345 LEU A CA 1
ATOM 2656 C C . LEU A 1 345 ? -22.680 10.340 71.622 1.00 60.34 345 LEU A C 1
ATOM 2658 O O . LEU A 1 345 ? -22.992 9.160 71.686 1.00 60.34 345 LEU A O 1
ATOM 2662 N N . GLU A 1 346 ? -21.488 10.782 72.027 1.00 65.44 346 GLU A N 1
ATOM 2663 C CA . GLU A 1 346 ? -20.419 9.948 72.592 1.00 65.44 346 GLU A CA 1
ATOM 2664 C C . GLU A 1 346 ? -20.856 9.280 73.912 1.00 65.44 346 GLU A C 1
ATOM 2666 O O . GLU A 1 346 ? -20.579 8.099 74.110 1.00 65.44 346 GLU A O 1
ATOM 2671 N N . GLU A 1 347 ? -21.611 9.959 74.792 1.00 67.06 347 GLU A N 1
ATOM 2672 C CA . GLU A 1 347 ? -22.242 9.317 75.962 1.00 67.06 347 GLU A CA 1
ATOM 2673 C C . GLU A 1 347 ? -23.299 8.270 75.566 1.00 67.06 347 GLU A C 1
ATOM 2675 O O . GLU A 1 347 ? -23.421 7.230 76.221 1.00 67.06 347 GLU A O 1
ATOM 2680 N N . ILE A 1 348 ? -24.097 8.534 74.529 1.00 67.31 348 ILE A N 1
ATOM 2681 C CA . ILE A 1 348 ? -25.144 7.617 74.053 1.00 67.31 348 ILE A CA 1
ATOM 2682 C C . ILE A 1 348 ? -24.524 6.399 73.359 1.00 67.31 348 ILE A C 1
ATOM 2684 O O . ILE A 1 348 ? -24.962 5.276 73.607 1.00 67.31 348 ILE A O 1
ATOM 2688 N N . GLU A 1 349 ? -23.480 6.590 72.556 1.00 63.00 349 GLU A N 1
ATOM 2689 C CA . GLU A 1 349 ? -22.709 5.528 71.909 1.00 63.00 349 GLU A CA 1
ATOM 2690 C C . GLU A 1 349 ? -21.910 4.721 72.939 1.00 63.00 349 GLU A C 1
ATOM 2692 O O . GLU A 1 349 ? -21.909 3.494 72.862 1.00 63.00 349 GLU A O 1
ATOM 2697 N N . ALA A 1 350 ? -21.348 5.351 73.977 1.00 61.44 350 ALA A N 1
ATOM 2698 C CA . ALA A 1 350 ? -20.738 4.644 75.105 1.00 61.44 350 ALA A CA 1
ATOM 2699 C C . ALA A 1 350 ? -21.760 3.788 75.876 1.00 61.44 350 ALA A C 1
ATOM 2701 O O . ALA A 1 350 ? -21.484 2.625 76.170 1.00 61.44 350 ALA A O 1
ATOM 2702 N N . ARG A 1 351 ? -22.966 4.306 76.152 1.00 64.88 351 ARG A N 1
ATOM 2703 C CA . ARG A 1 351 ? -24.056 3.536 76.792 1.00 64.88 351 ARG A CA 1
ATOM 2704 C C . ARG A 1 351 ? -24.610 2.432 75.884 1.00 64.88 351 ARG A C 1
ATOM 2706 O O . ARG A 1 351 ? -25.012 1.377 76.376 1.00 64.88 351 ARG A O 1
ATOM 2713 N N . LEU A 1 352 ? -24.617 2.636 74.565 1.00 56.06 352 LEU A N 1
ATOM 2714 C CA . LEU A 1 352 ? -24.994 1.611 73.589 1.00 56.06 352 LEU A CA 1
ATOM 2715 C C . LEU A 1 352 ? -23.932 0.505 73.517 1.00 56.06 352 LEU A C 1
ATOM 2717 O O . LEU A 1 352 ? -24.290 -0.671 73.555 1.00 56.06 352 LEU A O 1
ATOM 2721 N N . ALA A 1 353 ? -22.649 0.869 73.504 1.00 57.81 353 ALA A N 1
ATOM 2722 C CA . ALA A 1 353 ? -21.522 -0.056 73.551 1.00 57.81 353 ALA A CA 1
ATOM 2723 C C . ALA A 1 353 ? -21.461 -0.826 74.879 1.00 57.81 353 ALA A C 1
ATOM 2725 O O . ALA A 1 353 ? -21.214 -2.027 74.869 1.00 57.81 353 ALA A O 1
ATOM 2726 N N . GLU A 1 354 ? -21.755 -0.193 76.019 1.00 64.06 354 GLU A N 1
ATOM 2727 C CA . GLU A 1 354 ? -21.844 -0.864 77.323 1.00 64.06 354 GLU A CA 1
ATOM 2728 C C . GLU A 1 354 ? -22.989 -1.892 77.354 1.00 64.06 354 GLU A C 1
ATOM 2730 O O . GLU A 1 354 ? -22.819 -3.009 77.852 1.00 64.06 354 GLU A O 1
ATOM 2735 N N . LYS A 1 355 ? -24.135 -1.566 76.741 1.00 64.12 355 LYS A N 1
ATOM 2736 C CA . LYS A 1 355 ? -25.265 -2.494 76.597 1.00 64.12 355 LYS A CA 1
ATOM 2737 C C . LYS A 1 355 ? -24.959 -3.646 75.630 1.00 64.12 355 LYS A C 1
ATOM 2739 O O . LYS A 1 355 ? -25.218 -4.801 75.964 1.00 64.12 355 LYS A O 1
ATOM 2744 N N . GLN A 1 356 ? -24.359 -3.360 74.476 1.00 59.31 356 GLN A N 1
ATOM 2745 C CA . GLN A 1 356 ? -23.920 -4.379 73.514 1.00 59.31 356 GLN A CA 1
ATOM 2746 C C . GLN A 1 356 ? -22.807 -5.265 74.095 1.00 59.31 356 GLN A C 1
ATOM 2748 O O . GLN A 1 356 ? -22.801 -6.469 73.862 1.00 59.31 356 GLN A O 1
ATOM 2753 N N . ALA A 1 357 ? -21.920 -4.718 74.932 1.00 56.44 357 ALA A N 1
ATOM 2754 C CA . ALA A 1 357 ? -20.931 -5.487 75.681 1.00 56.44 357 ALA A CA 1
ATOM 2755 C C . ALA A 1 357 ? -21.572 -6.391 76.749 1.00 56.44 357 ALA A C 1
ATOM 2757 O O . ALA A 1 357 ? -21.008 -7.437 77.068 1.00 56.44 357 ALA A O 1
ATOM 2758 N N . LEU A 1 358 ? -22.742 -6.039 77.292 1.00 61.16 358 LEU A N 1
ATOM 2759 C CA . LEU A 1 358 ? -23.494 -6.902 78.208 1.00 61.16 358 LEU A CA 1
ATOM 2760 C C . LEU A 1 358 ? -24.120 -8.101 77.476 1.00 61.16 358 LEU A C 1
ATOM 2762 O O . LEU A 1 358 ? -24.020 -9.231 77.952 1.00 61.16 358 LEU A O 1
ATOM 2766 N N . GLU A 1 359 ? -24.704 -7.868 76.299 1.00 57.22 359 GLU A N 1
ATOM 2767 C CA . GLU A 1 359 ? -25.267 -8.918 75.436 1.00 57.22 359 GLU A CA 1
ATOM 2768 C C . GLU A 1 359 ? -24.152 -9.817 74.857 1.00 57.22 359 GLU A C 1
ATOM 2770 O O . GLU A 1 359 ? -24.264 -11.045 74.884 1.00 57.22 359 GLU A O 1
ATOM 2775 N N . ALA A 1 360 ? -23.013 -9.236 74.461 1.00 53.78 360 ALA A N 1
ATOM 2776 C CA . ALA A 1 360 ? -21.821 -9.978 74.051 1.00 53.78 360 ALA A CA 1
ATOM 2777 C C . ALA A 1 360 ? -21.228 -10.823 75.193 1.00 53.78 360 ALA A C 1
ATOM 2779 O O . ALA A 1 360 ? -20.850 -11.968 74.961 1.00 53.78 360 ALA A O 1
ATOM 2780 N N . ARG A 1 361 ? -21.195 -10.318 76.438 1.00 56.00 361 ARG A N 1
ATOM 2781 C CA . ARG A 1 361 ? -20.719 -11.084 77.610 1.00 56.00 361 ARG A CA 1
ATOM 2782 C C . ARG A 1 361 ? -21.518 -12.368 77.842 1.00 56.00 361 ARG A C 1
ATOM 2784 O O . ARG A 1 361 ? -20.916 -13.360 78.231 1.00 56.00 361 ARG A O 1
ATOM 2791 N N . GLN A 1 362 ? -22.825 -12.382 77.565 1.00 55.91 362 GLN A N 1
ATOM 2792 C CA . GLN A 1 362 ? -23.650 -13.592 77.702 1.00 55.91 362 GLN A CA 1
ATOM 2793 C C . GLN A 1 362 ? -23.364 -14.642 76.613 1.00 55.91 362 GLN A C 1
ATOM 2795 O O . GLN A 1 362 ? -23.476 -15.838 76.873 1.00 55.91 362 GLN A O 1
ATOM 2800 N N . GLN A 1 363 ? -22.949 -14.225 75.413 1.00 54.06 363 GLN A N 1
ATOM 2801 C CA . GLN A 1 363 ? -22.494 -15.152 74.366 1.00 54.06 363 GLN A CA 1
ATOM 2802 C C . GLN A 1 363 ? -21.047 -15.616 74.603 1.00 54.06 363 GLN A C 1
ATOM 2804 O O . GLN A 1 363 ? -20.726 -16.789 74.406 1.00 54.06 363 GLN A O 1
ATOM 2809 N N . ASP A 1 364 ? -20.190 -14.728 75.106 1.00 52.56 364 ASP A N 1
ATOM 2810 C CA . ASP A 1 364 ? -18.808 -15.039 75.476 1.00 52.56 364 ASP A CA 1
ATOM 2811 C C . ASP A 1 364 ? -18.735 -16.000 76.680 1.00 52.56 364 ASP A C 1
ATOM 2813 O O . ASP A 1 364 ? -17.835 -16.827 76.759 1.00 52.56 364 ASP A O 1
ATOM 2817 N N . GLU A 1 365 ? -19.717 -16.001 77.587 1.00 54.19 365 GLU A N 1
ATOM 2818 C CA . GLU A 1 365 ? -19.793 -16.984 78.681 1.00 54.19 365 GLU A CA 1
ATOM 2819 C C . GLU A 1 365 ? -19.996 -18.427 78.169 1.00 54.19 365 GLU A C 1
ATOM 2821 O O . GLU A 1 365 ? -19.387 -19.368 78.689 1.00 54.19 365 GLU A O 1
ATOM 2826 N N . ALA A 1 366 ? -20.745 -18.604 77.073 1.00 52.56 366 ALA A N 1
ATOM 2827 C CA . ALA A 1 366 ? -20.856 -19.889 76.380 1.00 52.56 366 ALA A CA 1
ATOM 2828 C C . ALA A 1 366 ? -19.553 -20.268 75.647 1.00 52.56 366 ALA A C 1
ATOM 2830 O O . ALA A 1 366 ? -19.124 -21.425 75.708 1.00 52.56 366 ALA A O 1
ATOM 2831 N N . ALA A 1 367 ? -18.875 -19.302 75.014 1.00 52.91 367 ALA A N 1
ATOM 2832 C CA . ALA A 1 367 ? -17.576 -19.522 74.371 1.00 52.91 367 ALA A CA 1
ATOM 2833 C C . ALA A 1 367 ? -16.480 -19.905 75.387 1.00 52.91 367 ALA A C 1
ATOM 2835 O O . ALA A 1 367 ? -15.704 -20.834 75.150 1.00 52.91 367 ALA A O 1
ATOM 2836 N N . ARG A 1 368 ? -16.461 -19.264 76.563 1.00 53.78 368 ARG A N 1
ATOM 2837 C CA . ARG A 1 368 ? -15.531 -19.552 77.670 1.00 53.78 368 ARG A CA 1
ATOM 2838 C C . ARG A 1 368 ? -15.661 -20.978 78.201 1.00 53.78 368 ARG A C 1
ATOM 2840 O O . ARG A 1 368 ? -14.648 -21.561 78.577 1.00 53.78 368 ARG A O 1
ATOM 2847 N N . SER A 1 369 ? -16.857 -21.574 78.181 1.00 57.19 369 SER A N 1
ATOM 2848 C CA . SER A 1 369 ? -17.049 -22.988 78.548 1.00 57.19 369 SER A CA 1
ATOM 2849 C C . SER A 1 369 ? -16.303 -23.949 77.609 1.00 57.19 369 SER A C 1
ATOM 2851 O O . SER A 1 369 ? -15.747 -24.955 78.053 1.00 57.19 369 SER A O 1
ATOM 2853 N N . ILE A 1 370 ? -16.233 -23.613 76.317 1.00 57.12 370 ILE A N 1
ATOM 2854 C CA . ILE A 1 370 ? -15.494 -24.379 75.303 1.00 57.12 370 ILE A CA 1
ATOM 2855 C C . ILE A 1 370 ? -13.990 -24.080 75.409 1.00 57.12 370 ILE A C 1
ATOM 2857 O O . ILE A 1 370 ? -13.179 -25.005 75.427 1.00 57.12 370 ILE A O 1
ATOM 2861 N N . ALA A 1 371 ? -13.612 -22.807 75.567 1.00 53.06 371 ALA A N 1
ATOM 2862 C CA . ALA A 1 371 ? -12.217 -22.393 75.716 1.00 53.06 371 ALA A CA 1
ATOM 2863 C C . ALA A 1 371 ? -11.549 -22.940 76.993 1.00 53.06 371 ALA A C 1
ATOM 2865 O O . ALA A 1 371 ? -10.355 -23.224 76.973 1.00 53.06 371 ALA A O 1
ATOM 2866 N N . ALA A 1 372 ? -12.296 -23.150 78.084 1.00 57.19 372 ALA A N 1
ATOM 2867 C CA . ALA A 1 372 ? -11.775 -23.760 79.311 1.00 57.19 372 ALA A CA 1
ATOM 2868 C C . ALA A 1 372 ? -11.257 -25.192 79.081 1.00 57.19 372 ALA A C 1
ATOM 2870 O O . ALA A 1 372 ? -10.162 -25.525 79.526 1.00 57.19 372 ALA A O 1
ATOM 2871 N N . ARG A 1 373 ? -11.992 -26.006 78.308 1.00 58.97 373 ARG A N 1
ATOM 2872 C CA . ARG A 1 373 ? -11.572 -27.371 77.934 1.00 58.97 373 ARG A CA 1
ATOM 2873 C C . ARG A 1 373 ? -10.387 -27.385 76.969 1.00 58.97 373 ARG A C 1
ATOM 2875 O O . ARG A 1 373 ? -9.632 -28.350 76.944 1.00 58.97 373 ARG A O 1
ATOM 2882 N N . LEU A 1 374 ? -10.228 -26.327 76.172 1.00 58.75 374 LEU A N 1
ATOM 2883 C CA . LEU A 1 374 ? -9.047 -26.150 75.329 1.00 58.75 374 LEU A CA 1
ATOM 2884 C C . LEU A 1 374 ? -7.822 -25.779 76.183 1.00 58.75 374 LEU A C 1
ATOM 2886 O O . LEU A 1 374 ? -6.753 -26.344 75.978 1.00 58.75 374 LEU A O 1
ATOM 2890 N N . ARG A 1 375 ? -8.002 -24.921 77.200 1.00 55.69 375 ARG A N 1
ATOM 2891 C CA . ARG A 1 375 ? -6.953 -24.547 78.163 1.00 55.69 375 ARG A CA 1
ATOM 2892 C C . ARG A 1 375 ? -6.444 -25.718 78.996 1.00 55.69 375 ARG A C 1
ATOM 2894 O O . ARG A 1 375 ? -5.237 -25.894 79.047 1.00 55.69 375 ARG A O 1
ATOM 2901 N N . GLU A 1 376 ? -7.317 -26.580 79.525 1.00 62.00 376 GLU A N 1
ATOM 2902 C CA . GLU A 1 376 ? -6.883 -27.820 80.206 1.00 62.00 376 GLU A CA 1
ATOM 2903 C C . GLU A 1 376 ? -5.960 -28.686 79.323 1.00 62.00 376 GLU A C 1
ATOM 2905 O O . GLU A 1 376 ? -5.063 -29.358 79.831 1.00 62.00 376 GLU A O 1
ATOM 2910 N N . SER A 1 377 ? -6.137 -28.647 77.996 1.00 54.56 377 SER A N 1
ATOM 2911 C CA . SER A 1 377 ? -5.286 -29.362 77.037 1.00 54.56 377 SER A CA 1
ATOM 2912 C C . SER A 1 377 ? -4.012 -28.604 76.627 1.00 54.56 377 SER A C 1
ATOM 2914 O O . SER A 1 377 ? -3.150 -29.210 75.989 1.00 54.56 377 SER A O 1
ATOM 2916 N N . GLN A 1 378 ? -3.888 -27.314 76.949 1.00 59.84 378 GLN A N 1
ATOM 2917 C CA . GLN A 1 378 ? -2.703 -26.490 76.675 1.00 59.84 378 GLN A CA 1
ATOM 2918 C C . GLN A 1 378 ? -1.831 -26.332 77.926 1.00 59.84 378 GLN A C 1
ATOM 2920 O O . GLN A 1 378 ? -0.630 -26.550 77.838 1.00 59.84 378 GLN A O 1
ATOM 2925 N N . ASP A 1 379 ? -2.422 -26.129 79.106 1.00 58.84 379 ASP A N 1
ATOM 2926 C CA . ASP A 1 379 ? -1.706 -26.109 80.391 1.00 58.84 379 ASP A CA 1
ATOM 2927 C C . ASP A 1 379 ? -0.937 -27.436 80.623 1.00 58.84 379 ASP A C 1
ATOM 2929 O O . ASP A 1 379 ? 0.164 -27.457 81.179 1.00 58.84 379 ASP A O 1
ATOM 2933 N N . ALA A 1 380 ? -1.482 -28.560 80.134 1.00 60.34 380 ALA A N 1
ATOM 2934 C CA . ALA A 1 380 ? -0.829 -29.873 80.136 1.00 60.34 380 ALA A CA 1
ATOM 2935 C C . ALA A 1 380 ? 0.377 -29.986 79.176 1.00 60.34 380 ALA A C 1
ATOM 2937 O O . ALA A 1 380 ? 1.261 -30.814 79.402 1.00 60.34 380 ALA A O 1
ATOM 2938 N N . LEU A 1 381 ? 0.422 -29.169 78.119 1.00 60.09 381 LEU A N 1
ATOM 2939 C CA . LEU A 1 381 ? 1.536 -29.084 77.171 1.00 60.09 381 LEU A CA 1
ATOM 2940 C C . LEU A 1 381 ? 2.621 -28.140 77.710 1.00 60.09 381 LEU A C 1
ATOM 2942 O O . LEU A 1 381 ? 3.791 -28.517 77.778 1.00 60.09 381 LEU A O 1
ATOM 2946 N N . ASP A 1 382 ? 2.216 -26.971 78.204 1.00 57.03 382 ASP A N 1
ATOM 2947 C CA . ASP A 1 382 ? 3.097 -25.962 78.799 1.00 57.03 382 ASP A CA 1
ATOM 2948 C C . ASP A 1 382 ? 3.822 -26.515 80.043 1.00 57.03 382 ASP A C 1
ATOM 2950 O O . ASP A 1 382 ? 4.995 -26.220 80.273 1.00 57.03 382 ASP A O 1
ATOM 2954 N N . THR A 1 383 ? 3.179 -27.412 80.804 1.00 63.25 383 THR A N 1
ATOM 2955 C CA . THR A 1 383 ? 3.806 -28.149 81.922 1.00 63.25 383 THR A CA 1
ATOM 2956 C C . THR A 1 383 ? 4.975 -29.040 81.467 1.00 63.25 383 THR A C 1
ATOM 2958 O O . THR A 1 383 ? 5.951 -29.199 82.205 1.00 63.25 383 THR A O 1
ATOM 2961 N N . LEU A 1 384 ? 4.921 -29.609 80.256 1.00 59.56 384 LEU A N 1
ATOM 2962 C CA . LEU A 1 384 ? 6.014 -30.414 79.692 1.00 59.56 384 LEU A CA 1
ATOM 2963 C C . LEU A 1 384 ? 7.154 -29.539 79.150 1.00 59.56 384 LEU A C 1
ATOM 2965 O O . LEU A 1 384 ? 8.321 -29.923 79.260 1.00 59.56 384 LEU A O 1
ATOM 2969 N N . GLU A 1 385 ? 6.852 -28.353 78.616 1.00 59.59 385 GLU A N 1
ATOM 2970 C CA . GLU A 1 385 ? 7.888 -27.395 78.210 1.00 59.59 385 GLU A CA 1
ATOM 2971 C C . GLU A 1 385 ? 8.573 -26.745 79.424 1.00 59.59 385 GLU A C 1
ATOM 2973 O O . GLU A 1 385 ? 9.800 -26.621 79.440 1.00 59.59 385 GLU A O 1
ATOM 2978 N N . ALA A 1 386 ? 7.832 -26.446 80.495 1.00 53.28 386 ALA A N 1
ATOM 2979 C CA . ALA A 1 386 ? 8.386 -25.938 81.751 1.00 53.28 386 ALA A CA 1
ATOM 2980 C C . ALA A 1 386 ? 9.436 -26.891 82.357 1.00 53.28 386 ALA A C 1
ATOM 2982 O O . ALA A 1 386 ? 10.537 -26.455 82.689 1.00 53.28 386 ALA A O 1
ATOM 2983 N N . GLN A 1 387 ? 9.159 -28.202 82.405 1.00 60.22 387 GLN A N 1
ATOM 2984 C CA . GLN A 1 387 ? 10.114 -29.220 82.885 1.00 60.22 387 GLN A CA 1
ATOM 2985 C C . GLN A 1 387 ? 11.392 -29.315 82.028 1.00 60.22 387 GLN A C 1
ATOM 2987 O O . GLN A 1 387 ? 12.448 -29.736 82.510 1.00 60.22 387 GLN A O 1
ATOM 2992 N N . ARG A 1 388 ? 11.321 -28.924 80.749 1.00 64.06 388 ARG A N 1
ATOM 2993 C CA . ARG A 1 388 ? 12.482 -28.847 79.850 1.00 64.06 388 ARG A CA 1
ATOM 2994 C C . ARG A 1 388 ? 13.309 -27.580 80.096 1.00 64.06 388 ARG A C 1
ATOM 2996 O O . ARG A 1 388 ? 14.534 -27.651 80.019 1.00 64.06 388 ARG A O 1
ATOM 3003 N N . VAL A 1 389 ? 12.667 -26.453 80.407 1.00 57.88 389 VAL A N 1
ATOM 3004 C CA . VAL A 1 389 ? 13.337 -25.182 80.747 1.00 57.88 389 VAL A CA 1
ATOM 3005 C C . VAL A 1 389 ? 13.977 -25.240 82.139 1.00 57.88 389 VAL A C 1
ATOM 3007 O O . VAL A 1 389 ? 15.106 -24.785 82.307 1.00 57.88 389 VAL A O 1
ATOM 3010 N N . GLU A 1 390 ? 13.328 -25.878 83.115 1.00 56.97 390 GLU A N 1
ATOM 3011 C CA . GLU A 1 390 ? 13.864 -26.080 84.471 1.00 56.97 390 GLU A CA 1
ATOM 3012 C C . GLU A 1 390 ? 15.228 -26.802 84.445 1.00 56.97 390 GLU A C 1
ATOM 3014 O O . GLU A 1 390 ? 16.186 -26.362 85.082 1.00 56.97 390 GLU A O 1
ATOM 3019 N N . LYS A 1 391 ? 15.370 -27.830 83.595 1.00 52.22 391 LYS A N 1
ATOM 3020 C CA . LYS A 1 391 ? 16.652 -28.522 83.362 1.00 52.22 391 LYS A CA 1
ATOM 3021 C C . LYS A 1 391 ? 17.705 -27.716 82.595 1.00 52.22 391 LYS A C 1
ATOM 3023 O O . LYS A 1 391 ? 18.879 -28.076 82.650 1.00 52.22 391 LYS A O 1
ATOM 3028 N N . ALA A 1 392 ? 17.324 -26.659 81.879 1.00 54.72 392 ALA A N 1
ATOM 3029 C CA . ALA A 1 392 ? 18.286 -25.748 81.259 1.00 54.72 392 ALA A CA 1
ATOM 3030 C C . ALA A 1 392 ? 18.848 -24.761 82.298 1.00 54.72 392 ALA A C 1
ATOM 3032 O O . ALA A 1 392 ? 20.063 -24.585 82.384 1.00 54.72 392 ALA A O 1
ATOM 3033 N N . ALA A 1 393 ? 17.984 -24.209 83.157 1.00 53.62 393 ALA A N 1
ATOM 3034 C CA . ALA A 1 393 ? 18.385 -23.321 84.250 1.00 53.62 393 ALA A CA 1
ATOM 3035 C C . ALA A 1 393 ? 19.296 -24.017 85.286 1.00 53.62 393 ALA A C 1
ATOM 3037 O O . ALA A 1 393 ? 20.188 -23.390 85.859 1.00 53.62 393 ALA A O 1
ATOM 3038 N N . GLU A 1 394 ? 19.122 -25.326 85.506 1.00 56.28 394 GLU A N 1
ATOM 3039 C CA . GLU A 1 394 ? 19.980 -26.112 86.406 1.00 56.28 394 GLU A CA 1
ATOM 3040 C C . GLU A 1 394 ? 21.441 -26.221 85.906 1.00 56.28 394 GLU A C 1
ATOM 3042 O O . GLU A 1 394 ? 22.366 -26.254 86.717 1.00 56.28 394 GLU A O 1
ATOM 3047 N N . LEU A 1 395 ? 21.665 -26.188 84.584 1.00 54.69 395 LEU A N 1
ATOM 3048 C CA . LEU A 1 395 ? 23.000 -26.101 83.969 1.00 54.69 395 LEU A CA 1
ATOM 3049 C C . LEU A 1 395 ? 23.576 -24.680 84.020 1.00 54.69 395 LEU A C 1
ATOM 3051 O O . LEU A 1 395 ? 24.757 -24.501 84.312 1.00 54.69 395 LEU A O 1
ATOM 3055 N N . GLU A 1 396 ? 22.745 -23.671 83.766 1.00 58.97 396 GLU A N 1
ATOM 3056 C CA . GLU A 1 396 ? 23.139 -22.256 83.771 1.00 58.97 396 GLU A CA 1
ATOM 3057 C C . GLU A 1 396 ? 23.622 -21.806 85.162 1.00 58.97 396 GLU A C 1
ATOM 3059 O O . GLU A 1 396 ? 24.634 -21.116 85.295 1.00 58.97 396 GLU A O 1
ATOM 3064 N N . LYS A 1 397 ? 22.993 -22.329 86.221 1.00 55.31 397 LYS A N 1
ATOM 3065 C CA . LYS A 1 397 ? 23.390 -22.105 87.617 1.00 55.31 397 LYS A CA 1
ATOM 3066 C C . LYS A 1 397 ? 24.851 -22.485 87.909 1.00 55.31 397 LYS A C 1
ATOM 3068 O O . LYS A 1 397 ? 25.526 -21.751 88.631 1.00 55.31 397 LYS A O 1
ATOM 3073 N N . ILE A 1 398 ? 25.349 -23.576 87.316 1.00 54.94 398 ILE A N 1
ATOM 3074 C CA . ILE A 1 398 ? 26.738 -24.054 87.480 1.00 54.94 398 ILE A CA 1
ATOM 3075 C C . ILE A 1 398 ? 27.741 -23.061 86.863 1.00 54.94 398 ILE A C 1
ATOM 3077 O O . ILE A 1 398 ? 28.858 -22.922 87.361 1.00 54.94 398 ILE A O 1
ATOM 3081 N N . ILE A 1 399 ? 27.339 -22.331 85.818 1.00 59.03 399 ILE A N 1
ATOM 3082 C CA . ILE A 1 399 ? 28.169 -21.310 85.164 1.00 59.03 399 ILE A CA 1
ATOM 3083 C C . ILE A 1 399 ? 28.289 -20.071 86.069 1.00 59.03 399 ILE A C 1
ATOM 3085 O O . ILE A 1 399 ? 29.401 -19.608 86.324 1.00 59.03 399 ILE A O 1
ATOM 3089 N N . THR A 1 400 ? 27.183 -19.598 86.657 1.00 54.00 400 THR A N 1
ATOM 3090 C CA . THR A 1 400 ? 27.189 -18.447 87.589 1.00 54.00 400 THR A CA 1
ATOM 3091 C C . THR A 1 400 ? 28.085 -18.642 88.819 1.00 54.00 400 THR A C 1
ATOM 3093 O O . THR A 1 400 ? 28.698 -17.686 89.299 1.00 54.00 400 THR A O 1
ATOM 3096 N N . GLU A 1 401 ? 28.191 -19.867 89.346 1.00 50.66 401 GLU A N 1
ATOM 3097 C CA . GLU A 1 401 ? 29.049 -20.153 90.508 1.00 50.66 401 GLU A CA 1
ATOM 3098 C C . GLU A 1 401 ? 30.553 -20.054 90.172 1.00 50.66 401 GLU A C 1
ATOM 3100 O O . GLU A 1 401 ? 31.356 -19.741 91.055 1.00 50.66 401 GLU A O 1
ATOM 3105 N N . ALA A 1 402 ? 30.944 -20.217 88.901 1.00 51.44 402 ALA A N 1
ATOM 3106 C CA . ALA A 1 402 ? 32.317 -19.985 88.444 1.00 51.44 402 ALA A CA 1
ATOM 3107 C C . ALA A 1 402 ? 32.648 -18.484 88.312 1.00 51.44 402 ALA A C 1
ATOM 3109 O O . ALA A 1 402 ? 33.747 -18.052 88.667 1.00 51.44 402 ALA A O 1
ATOM 3110 N N . GLU A 1 403 ? 31.698 -17.664 87.857 1.00 56.94 403 GLU A N 1
ATOM 3111 C CA . GLU A 1 403 ? 31.896 -16.214 87.697 1.00 56.94 403 GLU A CA 1
ATOM 3112 C C . GLU A 1 403 ? 32.010 -15.487 89.048 1.00 56.94 403 GLU A C 1
ATOM 3114 O O . GLU A 1 403 ? 32.811 -14.558 89.198 1.00 56.94 403 GLU A O 1
ATOM 3119 N N . ALA A 1 404 ? 31.309 -15.978 90.074 1.00 47.41 404 ALA A N 1
ATOM 3120 C CA . ALA A 1 404 ? 31.405 -15.480 91.448 1.00 47.41 404 ALA A CA 1
ATOM 3121 C C . ALA A 1 404 ? 32.817 -15.609 92.067 1.00 47.41 404 ALA A C 1
ATOM 3123 O O . ALA A 1 404 ? 33.142 -14.884 93.011 1.00 47.41 404 ALA A O 1
ATOM 3124 N N . ALA A 1 405 ? 33.676 -16.492 91.540 1.00 43.69 405 ALA A N 1
ATOM 3125 C CA . ALA A 1 405 ? 35.076 -16.598 91.959 1.00 43.69 405 ALA A CA 1
ATOM 3126 C C . ALA A 1 405 ? 35.968 -15.495 91.354 1.00 43.69 405 ALA A C 1
ATOM 3128 O O . ALA A 1 405 ? 36.953 -15.093 91.974 1.00 43.69 405 ALA A O 1
ATOM 3129 N N . ARG A 1 406 ? 35.616 -14.978 90.168 1.00 48.62 406 ARG A N 1
ATOM 3130 C CA . ARG A 1 406 ? 36.389 -13.958 89.436 1.00 48.62 406 ARG A CA 1
ATOM 3131 C C . ARG A 1 406 ? 36.243 -12.564 90.053 1.00 48.62 406 ARG A C 1
ATOM 3133 O O . ARG A 1 406 ? 37.221 -11.830 90.153 1.00 48.62 406 ARG A O 1
ATOM 3140 N N . LEU A 1 407 ? 35.054 -12.238 90.564 1.00 47.69 407 LEU A N 1
ATOM 3141 C CA . LEU A 1 407 ? 34.711 -10.962 91.222 1.00 47.69 407 LEU A CA 1
ATOM 3142 C C . LEU A 1 407 ? 35.378 -10.730 92.602 1.00 47.69 407 LEU A C 1
ATOM 3144 O O . LEU A 1 407 ? 34.921 -9.898 93.383 1.00 47.69 407 LEU A O 1
ATOM 3148 N N . ARG A 1 408 ? 36.454 -11.458 92.926 1.00 40.88 408 ARG A N 1
ATOM 3149 C CA . ARG A 1 408 ? 37.243 -11.299 94.163 1.00 40.88 408 ARG A CA 1
ATOM 3150 C C . ARG A 1 408 ? 38.730 -11.008 93.950 1.00 40.88 408 ARG A C 1
ATOM 3152 O O . ARG A 1 408 ? 39.435 -10.871 94.946 1.00 40.88 408 ARG A O 1
ATOM 3159 N N . LEU A 1 409 ? 39.216 -10.936 92.707 1.00 42.75 409 LEU A N 1
ATOM 3160 C CA . LEU A 1 409 ? 40.649 -10.749 92.442 1.00 42.75 409 LEU A CA 1
ATOM 3161 C C . LEU A 1 409 ? 41.070 -9.270 92.374 1.00 42.75 409 LEU A C 1
ATOM 3163 O O . LEU A 1 409 ? 42.059 -8.883 92.988 1.00 42.75 409 LEU A O 1
ATOM 3167 N N . GLU A 1 410 ? 40.299 -8.445 91.663 1.00 38.88 410 GLU A N 1
ATOM 3168 C CA . GLU A 1 410 ? 40.726 -7.121 91.174 1.00 38.88 410 GLU A CA 1
ATOM 3169 C C . GLU A 1 410 ? 39.849 -5.965 91.716 1.00 38.88 410 GLU A C 1
ATOM 3171 O O . GLU A 1 410 ? 39.445 -5.054 91.003 1.00 38.88 410 GLU A O 1
ATOM 3176 N N . ASP A 1 411 ? 39.588 -5.999 93.031 1.00 41.28 411 ASP A N 1
ATOM 3177 C CA . ASP A 1 411 ? 39.460 -4.779 93.868 1.00 41.28 411 ASP A CA 1
ATOM 3178 C C . ASP A 1 411 ? 40.858 -4.174 94.170 1.00 41.28 411 ASP A C 1
ATOM 3180 O O . ASP A 1 411 ? 41.012 -3.062 94.676 1.00 41.28 411 ASP A O 1
ATOM 3184 N N . LEU A 1 412 ? 41.911 -4.921 93.825 1.00 38.91 412 LEU A N 1
ATOM 3185 C CA . LEU A 1 412 ? 43.291 -4.464 93.774 1.00 38.91 412 LEU A CA 1
ATOM 3186 C C . LEU A 1 412 ? 43.583 -3.748 92.445 1.00 38.91 412 LEU A C 1
ATOM 3188 O O . LEU A 1 412 ? 42.965 -4.010 91.422 1.00 38.91 412 LEU A O 1
ATOM 3192 N N . GLU A 1 413 ? 44.581 -2.865 92.485 1.00 37.66 413 GLU A N 1
ATOM 3193 C CA . GLU A 1 413 ? 45.167 -2.186 91.313 1.00 37.66 413 GLU A CA 1
ATOM 3194 C C . GLU A 1 413 ? 44.250 -1.174 90.607 1.00 37.66 413 GLU A C 1
ATOM 3196 O O . GLU A 1 413 ? 44.316 -0.904 89.410 1.00 37.66 413 GLU A O 1
ATOM 3201 N N . MET A 1 414 ? 43.531 -0.439 91.456 1.00 50.12 414 MET A N 1
ATOM 3202 C CA . MET A 1 414 ? 43.111 0.952 91.260 1.00 50.12 414 MET A CA 1
ATOM 3203 C C . MET A 1 414 ? 44.331 1.875 90.971 1.00 50.12 414 MET A C 1
ATOM 3205 O O . MET A 1 414 ? 44.729 2.677 91.825 1.00 50.12 414 MET A O 1
ATOM 3209 N N . ARG A 1 415 ? 45.006 1.708 89.812 1.00 33.41 415 ARG A N 1
ATOM 3210 C CA . ARG A 1 415 ? 46.231 2.452 89.440 1.00 33.41 415 ARG A CA 1
ATOM 3211 C C . ARG A 1 415 ? 46.717 2.329 87.970 1.00 33.41 415 ARG A C 1
ATOM 3213 O O . ARG A 1 415 ? 47.730 1.705 87.717 1.00 33.41 415 ARG A O 1
ATOM 3220 N N . GLY A 1 416 ? 46.102 3.103 87.069 1.00 34.22 416 GLY A N 1
ATOM 3221 C CA . GLY A 1 416 ? 46.778 3.898 86.014 1.00 34.22 416 GLY A CA 1
ATOM 3222 C C . GLY A 1 416 ? 47.571 3.241 84.857 1.00 34.22 416 GLY A C 1
ATOM 3223 O O . GLY A 1 416 ? 48.218 2.220 85.011 1.00 34.22 416 GLY A O 1
ATOM 3224 N N . LEU A 1 417 ? 47.639 3.991 83.742 1.00 45.00 417 LEU A N 1
ATOM 3225 C CA . LEU A 1 417 ? 48.429 3.746 82.514 1.00 45.00 417 LEU A CA 1
ATOM 3226 C C . LEU A 1 417 ? 47.904 2.619 81.589 1.00 45.00 417 LEU A C 1
ATOM 3228 O O . LEU A 1 417 ? 46.896 1.982 81.867 1.00 45.00 417 LEU A O 1
ATOM 3232 N N . GLU A 1 418 ? 48.553 2.487 80.424 1.00 36.97 418 GLU A N 1
ATOM 3233 C CA . GLU A 1 418 ? 48.413 1.386 79.445 1.00 36.97 418 GLU A CA 1
ATOM 3234 C C . GLU A 1 418 ? 47.060 1.250 78.707 1.00 36.97 418 GLU A C 1
ATOM 3236 O O . GLU A 1 418 ? 46.662 0.180 78.252 1.00 36.97 418 GLU A O 1
ATOM 3241 N N . ALA A 1 419 ? 46.413 2.387 78.425 1.00 36.78 419 ALA A N 1
ATOM 3242 C CA . ALA A 1 419 ? 45.349 2.473 77.414 1.00 36.78 419 ALA A CA 1
ATOM 3243 C C . ALA A 1 419 ? 45.857 2.425 75.947 1.00 36.78 419 ALA A C 1
ATOM 3245 O O . ALA A 1 419 ? 45.042 2.400 75.029 1.00 36.78 419 ALA A O 1
ATOM 3246 N N . GLU A 1 420 ? 47.177 2.406 75.710 1.00 42.34 420 GLU A N 1
ATOM 3247 C CA . GLU A 1 420 ? 47.784 2.409 74.362 1.00 42.34 420 GLU A CA 1
ATOM 3248 C C . GLU A 1 420 ? 48.068 1.005 73.789 1.00 42.34 420 GLU A C 1
ATOM 3250 O O . GLU A 1 420 ? 48.044 0.833 72.571 1.00 42.34 420 GLU A O 1
ATOM 3255 N N . GLU A 1 421 ? 48.288 -0.028 74.615 1.00 46.00 421 GLU A N 1
ATOM 3256 C CA . GLU A 1 421 ? 48.717 -1.348 74.107 1.00 46.00 421 GLU A CA 1
ATOM 3257 C C . GLU A 1 421 ? 47.588 -2.111 73.381 1.00 46.00 421 GLU A C 1
ATOM 3259 O O . GLU A 1 421 ? 47.830 -2.875 72.442 1.00 46.00 421 GLU A O 1
ATOM 3264 N N . ARG A 1 422 ? 46.322 -1.854 73.742 1.00 45.91 422 ARG A N 1
ATOM 3265 C CA . ARG A 1 422 ? 45.161 -2.527 73.130 1.00 45.91 422 ARG A CA 1
ATOM 3266 C C . ARG A 1 422 ? 44.919 -2.179 71.661 1.00 45.91 422 ARG A C 1
ATOM 3268 O O . ARG A 1 422 ? 44.197 -2.925 71.009 1.00 45.91 422 ARG A O 1
ATOM 3275 N N . LEU A 1 423 ? 45.518 -1.113 71.125 1.00 47.25 423 LEU A N 1
ATOM 3276 C CA . LEU A 1 423 ? 45.376 -0.788 69.702 1.00 47.25 423 LEU A CA 1
ATOM 3277 C C . LEU A 1 423 ? 46.188 -1.752 68.814 1.00 47.25 423 LEU A C 1
ATOM 3279 O O . LEU A 1 423 ? 45.711 -2.175 67.760 1.00 47.25 423 LEU A O 1
ATOM 3283 N N . GLN A 1 424 ? 47.374 -2.168 69.278 1.00 48.97 424 GLN A N 1
ATOM 3284 C CA . GLN A 1 424 ? 48.340 -2.949 68.490 1.00 48.97 424 GLN A CA 1
ATOM 3285 C C . GLN A 1 424 ? 47.968 -4.434 68.333 1.00 48.97 424 GLN A C 1
ATOM 3287 O O . GLN A 1 424 ? 48.408 -5.083 67.384 1.00 48.97 424 GLN A O 1
ATOM 3292 N N . GLN A 1 425 ? 47.134 -4.990 69.219 1.00 50.06 425 GLN A N 1
ATOM 3293 C CA . GLN A 1 425 ? 46.697 -6.391 69.103 1.00 50.06 425 GLN A CA 1
ATOM 3294 C C . GLN A 1 425 ? 45.630 -6.603 68.013 1.00 50.06 425 GLN A C 1
ATOM 3296 O O . GLN A 1 425 ? 45.516 -7.705 67.478 1.00 50.06 425 GLN A O 1
ATOM 3301 N N . THR A 1 426 ? 44.885 -5.558 67.636 1.00 53.78 426 THR A N 1
ATOM 3302 C CA . THR A 1 426 ? 43.876 -5.621 66.563 1.00 53.78 426 THR A CA 1
ATOM 3303 C C . THR A 1 426 ? 44.506 -5.722 65.173 1.00 53.78 426 THR A C 1
ATOM 3305 O O . THR A 1 426 ? 44.106 -6.576 64.384 1.00 53.78 426 THR A O 1
ATOM 3308 N N . GLU A 1 427 ? 45.528 -4.909 64.882 1.00 53.31 427 GLU A N 1
ATOM 3309 C CA . GLU A 1 427 ? 46.177 -4.869 63.559 1.00 53.31 427 GLU A CA 1
ATOM 3310 C C . GLU A 1 427 ? 46.845 -6.206 63.194 1.00 53.31 427 GLU A C 1
ATOM 3312 O O . GLU A 1 427 ? 46.748 -6.669 62.054 1.00 53.31 427 GLU A O 1
ATOM 3317 N N . ALA A 1 428 ? 47.469 -6.870 64.174 1.00 53.47 428 ALA A N 1
ATOM 3318 C CA . ALA A 1 428 ? 48.111 -8.170 63.986 1.00 53.47 428 ALA A CA 1
ATOM 3319 C C . ALA A 1 428 ? 47.114 -9.277 63.583 1.00 53.47 428 ALA A C 1
ATOM 3321 O O . ALA A 1 428 ? 47.439 -10.138 62.762 1.00 53.47 428 ALA A O 1
ATOM 3322 N N . GLY A 1 429 ? 45.891 -9.242 64.125 1.00 57.47 429 GLY A N 1
ATOM 3323 C CA . GLY A 1 429 ? 44.857 -10.238 63.837 1.00 57.47 429 GLY A CA 1
ATOM 3324 C C . GLY A 1 429 ? 44.316 -10.166 62.407 1.00 57.47 429 GLY A C 1
ATOM 3325 O O . GLY A 1 429 ? 44.005 -11.200 61.815 1.00 57.47 429 GLY A O 1
ATOM 3326 N N . GLU A 1 430 ? 44.226 -8.968 61.826 1.00 59.56 430 GLU A N 1
ATOM 3327 C CA . GLU A 1 430 ? 43.678 -8.788 60.472 1.00 59.56 430 GLU A CA 1
ATOM 3328 C C . GLU A 1 430 ? 44.751 -8.945 59.386 1.00 59.56 430 GLU A C 1
ATOM 3330 O O . GLU A 1 430 ? 44.475 -9.517 58.328 1.00 59.56 430 GLU A O 1
ATOM 3335 N N . GLN A 1 431 ? 46.008 -8.576 59.673 1.00 56.88 431 GLN A N 1
ATOM 3336 C CA . GLN A 1 431 ? 47.136 -8.900 58.790 1.00 56.88 431 GLN A CA 1
ATOM 3337 C C . GLN A 1 431 ? 47.287 -10.414 58.572 1.00 56.88 431 GLN A C 1
ATOM 3339 O O . GLN A 1 431 ? 47.536 -10.833 57.439 1.00 56.88 431 GLN A O 1
ATOM 3344 N N . GLN A 1 432 ? 47.078 -11.243 59.605 1.00 62.25 432 GLN A N 1
ATOM 3345 C CA . GLN A 1 432 ? 47.153 -12.699 59.451 1.00 62.25 432 GLN A CA 1
ATOM 3346 C C . GLN A 1 432 ? 46.038 -13.253 58.545 1.00 62.25 432 GLN A C 1
ATOM 3348 O O . GLN A 1 432 ? 46.341 -14.007 57.620 1.00 62.25 432 GLN A O 1
ATOM 3353 N N . ARG A 1 433 ? 44.769 -12.850 58.740 1.00 62.06 433 ARG A N 1
ATOM 3354 C CA . ARG A 1 433 ? 43.649 -13.304 57.881 1.00 62.06 433 ARG A CA 1
ATOM 3355 C C . ARG A 1 433 ? 43.888 -12.968 56.412 1.00 62.06 433 ARG A C 1
ATOM 3357 O O . ARG A 1 433 ? 43.693 -13.815 55.541 1.00 62.06 433 ARG A O 1
ATOM 3364 N N . ARG A 1 434 ? 44.368 -11.751 56.138 1.00 65.44 434 ARG A N 1
ATOM 3365 C CA . ARG A 1 434 ? 44.719 -11.322 54.783 1.00 65.44 434 ARG A CA 1
ATOM 3366 C C . ARG A 1 434 ? 45.822 -12.195 54.177 1.00 65.44 434 ARG A C 1
ATOM 3368 O O . ARG A 1 434 ? 45.727 -12.570 53.011 1.00 65.44 434 ARG A O 1
ATOM 3375 N N . GLN A 1 435 ? 46.848 -12.540 54.953 1.00 66.00 435 GLN A N 1
ATOM 3376 C CA . GLN A 1 435 ? 47.956 -13.378 54.488 1.00 66.00 435 GLN A CA 1
ATOM 3377 C C . GLN A 1 435 ? 47.511 -14.826 54.204 1.00 66.00 435 GLN A C 1
ATOM 3379 O O . GLN A 1 435 ? 47.951 -15.430 53.223 1.00 66.00 435 GLN A O 1
ATOM 3384 N N . GLU A 1 436 ? 46.579 -15.359 54.999 1.00 67.69 436 GLU A N 1
ATOM 3385 C CA . GLU A 1 436 ? 45.925 -16.648 54.748 1.00 67.69 436 GLU A CA 1
ATOM 3386 C C . GLU A 1 436 ? 45.072 -16.604 53.461 1.00 67.69 436 GLU A C 1
ATOM 3388 O O . GLU A 1 436 ? 45.218 -17.481 52.602 1.00 67.69 436 GLU A O 1
ATOM 3393 N N . ALA A 1 437 ? 44.271 -15.553 53.256 1.00 63.53 437 ALA A N 1
ATOM 3394 C CA . ALA A 1 437 ? 43.449 -15.366 52.055 1.00 63.53 437 ALA A CA 1
ATOM 3395 C C . ALA A 1 437 ? 44.277 -15.198 50.763 1.00 63.53 437 ALA A C 1
ATOM 3397 O O . ALA A 1 437 ? 43.989 -15.848 49.754 1.00 63.53 437 ALA A O 1
ATOM 3398 N N . GLU A 1 438 ? 45.344 -14.390 50.788 1.00 70.50 438 GLU A N 1
ATOM 3399 C CA . GLU A 1 438 ? 46.270 -14.233 49.653 1.00 70.50 438 GLU A CA 1
ATOM 3400 C C . GLU A 1 438 ? 46.980 -15.566 49.315 1.00 70.50 438 GLU A C 1
ATOM 3402 O O . GLU A 1 438 ? 47.203 -15.871 48.138 1.00 70.50 438 GLU A O 1
ATOM 3407 N N . SER A 1 439 ? 47.252 -16.422 50.313 1.00 69.06 439 SER A N 1
ATOM 3408 C CA . SER A 1 439 ? 47.806 -17.768 50.084 1.00 69.06 439 SER A CA 1
ATOM 3409 C C . SER A 1 439 ? 46.810 -18.728 49.413 1.00 69.06 439 SER A C 1
ATOM 3411 O O . SER A 1 439 ? 47.184 -19.471 48.499 1.00 69.06 439 SER A O 1
ATOM 3413 N N . ALA A 1 440 ? 45.530 -18.674 49.799 1.00 66.50 440 ALA A N 1
ATOM 3414 C CA . ALA A 1 440 ? 44.470 -19.482 49.196 1.00 66.50 440 ALA A CA 1
ATOM 3415 C C . ALA A 1 440 ? 44.218 -19.085 47.731 1.00 66.50 440 ALA A C 1
ATOM 3417 O O . ALA A 1 440 ? 44.043 -19.955 46.874 1.00 66.50 440 ALA A O 1
ATOM 3418 N N . LEU A 1 441 ? 44.281 -17.783 47.428 1.00 71.25 441 LEU A N 1
ATOM 3419 C CA . LEU A 1 441 ? 44.154 -17.256 46.068 1.00 71.25 441 LEU A CA 1
ATOM 3420 C C . LEU A 1 441 ? 45.275 -17.779 45.150 1.00 71.25 441 LEU A C 1
ATOM 3422 O O . LEU A 1 441 ? 45.005 -18.284 44.063 1.00 71.25 441 LEU A O 1
ATOM 3426 N N . SER A 1 442 ? 46.524 -17.738 45.628 1.00 72.06 442 SER A N 1
ATOM 3427 C CA . SER A 1 442 ? 47.702 -18.271 44.923 1.00 72.06 442 SER A CA 1
ATOM 3428 C C . SER A 1 442 ? 47.589 -19.780 44.640 1.00 72.06 442 SER A C 1
ATOM 3430 O O . SER A 1 442 ? 47.933 -20.251 43.552 1.00 72.06 442 SER A O 1
ATOM 3432 N N . SER A 1 443 ? 47.032 -20.542 45.588 1.00 72.81 443 SER A N 1
ATOM 3433 C CA . SER A 1 443 ? 46.752 -21.975 45.420 1.00 72.81 443 SER A CA 1
ATOM 3434 C C . SER A 1 443 ? 45.728 -22.241 44.304 1.00 72.81 443 SER A C 1
ATOM 3436 O O . SER A 1 443 ? 45.967 -23.079 43.430 1.00 72.81 443 SER A O 1
ATOM 3438 N N . LEU A 1 444 ? 44.626 -21.480 44.274 1.00 69.44 444 LEU A N 1
ATOM 3439 C CA . LEU A 1 444 ? 43.594 -21.574 43.231 1.00 69.44 444 LEU A CA 1
ATOM 3440 C C . LEU A 1 444 ? 44.128 -21.198 41.842 1.00 69.44 444 LEU A C 1
ATOM 3442 O O . LEU A 1 444 ? 43.890 -21.928 40.881 1.00 69.44 444 LEU A O 1
ATOM 3446 N N . GLU A 1 445 ? 44.896 -20.113 41.727 1.00 73.62 445 GLU A N 1
ATOM 3447 C CA . GLU A 1 445 ? 45.493 -19.685 40.452 1.00 73.62 445 GLU A CA 1
ATOM 3448 C C . GLU A 1 445 ? 46.493 -20.718 39.901 1.00 73.62 445 GLU A C 1
ATOM 3450 O O . GLU A 1 445 ? 46.514 -20.990 38.697 1.00 73.62 445 GLU A O 1
ATOM 3455 N N . SER A 1 446 ? 47.270 -21.363 40.778 1.00 71.94 446 SER A N 1
ATOM 3456 C CA . SER A 1 446 ? 48.151 -22.485 40.422 1.00 71.94 446 SER A CA 1
ATOM 3457 C C . SER A 1 446 ? 47.364 -23.721 39.956 1.00 71.94 446 SER A C 1
ATOM 3459 O O . SER A 1 446 ? 47.705 -24.346 38.944 1.00 71.94 446 SER A O 1
ATOM 3461 N N . GLY A 1 447 ? 46.268 -24.050 40.648 1.00 73.19 447 GLY A N 1
ATOM 3462 C CA . GLY A 1 447 ? 45.365 -25.148 40.291 1.00 73.19 447 GLY A CA 1
ATOM 3463 C C . GLY A 1 447 ? 44.705 -24.961 38.922 1.00 73.19 447 GLY A C 1
ATOM 3464 O O . GLY A 1 447 ? 44.770 -25.866 38.088 1.00 73.19 447 GLY A O 1
ATOM 3465 N N . ILE A 1 448 ? 44.148 -23.774 38.657 1.00 73.88 448 ILE A N 1
ATOM 3466 C CA . ILE A 1 448 ? 43.551 -23.413 37.359 1.00 73.88 448 ILE A CA 1
ATOM 3467 C C . ILE A 1 448 ? 44.595 -23.533 36.248 1.00 73.88 448 ILE A C 1
ATOM 3469 O O . ILE A 1 448 ? 44.358 -24.223 35.262 1.00 73.88 448 ILE A O 1
ATOM 3473 N N . ARG A 1 449 ? 45.789 -22.954 36.432 1.00 73.00 449 ARG A N 1
ATOM 3474 C CA . ARG A 1 449 ? 46.864 -23.009 35.428 1.00 73.00 449 ARG A CA 1
ATOM 3475 C C . ARG A 1 449 ? 47.289 -24.443 35.097 1.00 73.00 449 ARG A C 1
ATOM 3477 O O . ARG A 1 449 ? 47.482 -24.770 33.931 1.00 73.00 449 ARG A O 1
ATOM 3484 N N . THR A 1 450 ? 47.359 -25.310 36.108 1.00 75.06 450 THR A N 1
ATOM 3485 C CA . THR A 1 450 ? 47.654 -26.743 35.931 1.00 75.06 450 THR A CA 1
ATOM 3486 C C . THR A 1 450 ? 46.550 -27.455 35.137 1.00 75.06 450 THR A C 1
ATOM 3488 O O . THR A 1 450 ? 46.842 -28.336 34.328 1.00 75.06 450 THR A O 1
ATOM 3491 N N . LYS A 1 451 ? 45.284 -27.053 35.318 1.00 73.88 451 LYS A N 1
ATOM 3492 C CA . LYS A 1 451 ? 44.138 -27.570 34.553 1.00 73.88 451 LYS A CA 1
ATOM 3493 C C . LYS A 1 451 ? 44.072 -27.029 33.124 1.00 73.88 451 LYS A C 1
ATOM 3495 O O . LYS A 1 451 ? 43.652 -27.770 32.240 1.00 73.88 451 LYS A O 1
ATOM 3500 N N . THR A 1 452 ? 44.540 -25.810 32.859 1.00 72.75 452 THR A N 1
ATOM 3501 C CA . THR A 1 452 ? 44.700 -25.287 31.490 1.00 72.75 452 THR A CA 1
ATOM 3502 C C . THR A 1 452 ? 45.775 -26.063 30.720 1.00 72.75 452 THR A C 1
ATOM 3504 O O . THR A 1 452 ? 45.513 -26.523 29.611 1.00 72.75 452 THR A O 1
ATOM 3507 N N . ASP A 1 453 ? 46.935 -26.323 31.336 1.00 73.25 453 ASP A N 1
ATOM 3508 C CA . ASP A 1 453 ? 47.996 -27.154 30.739 1.00 73.25 453 ASP A CA 1
ATOM 3509 C C . ASP A 1 453 ? 47.524 -28.599 30.447 1.00 73.25 453 ASP A C 1
ATOM 3511 O O . ASP A 1 453 ? 47.999 -29.243 29.508 1.00 73.25 453 ASP A O 1
ATOM 3515 N N . GLU A 1 454 ? 46.602 -29.134 31.255 1.00 75.88 454 GLU A N 1
ATOM 3516 C CA . GLU A 1 454 ? 45.972 -30.447 31.048 1.00 75.88 454 GLU A CA 1
ATOM 3517 C C . GLU A 1 454 ? 44.905 -30.408 29.938 1.00 75.88 454 GLU A C 1
ATOM 3519 O O . GLU A 1 454 ? 44.841 -31.318 29.106 1.00 75.88 454 GLU A O 1
ATOM 3524 N N . LEU A 1 455 ? 44.125 -29.324 29.862 1.00 76.06 455 LEU A N 1
ATOM 3525 C CA . LEU A 1 455 ? 43.138 -29.083 28.810 1.00 76.06 455 LEU A CA 1
ATOM 3526 C C . LEU A 1 455 ? 43.791 -29.015 27.422 1.00 76.06 455 LEU A C 1
ATOM 3528 O O . LEU A 1 455 ? 43.303 -29.652 26.489 1.00 76.06 455 LEU A O 1
ATOM 3532 N N . ASP A 1 456 ? 44.889 -28.277 27.271 1.00 73.25 456 ASP A N 1
ATOM 3533 C CA . ASP A 1 456 ? 45.565 -28.114 25.977 1.00 73.25 456 ASP A CA 1
ATOM 3534 C C . ASP A 1 456 ? 46.190 -29.428 25.484 1.00 73.25 456 ASP A C 1
ATOM 3536 O O . ASP A 1 456 ? 46.126 -29.743 24.292 1.00 73.25 456 ASP A O 1
ATOM 3540 N N . ARG A 1 457 ? 46.693 -30.270 26.399 1.00 78.00 457 ARG A N 1
ATOM 3541 C CA . ARG A 1 457 ? 47.150 -31.634 26.070 1.00 78.00 457 ARG A CA 1
ATOM 3542 C C . ARG A 1 457 ? 46.006 -32.517 25.577 1.00 78.00 457 ARG A C 1
ATOM 3544 O O . ARG A 1 457 ? 46.182 -33.219 24.584 1.00 78.00 457 ARG A O 1
ATOM 3551 N N . LEU A 1 458 ? 44.840 -32.460 26.225 1.00 77.31 458 LEU A N 1
ATOM 3552 C CA . LEU A 1 458 ? 43.651 -33.203 25.790 1.00 77.31 458 LEU A CA 1
ATOM 3553 C C . LEU A 1 458 ? 43.121 -32.704 24.437 1.00 77.31 458 LEU A C 1
ATOM 3555 O O . LEU A 1 458 ? 42.681 -33.517 23.629 1.00 77.31 458 LEU A O 1
ATOM 3559 N N . GLN A 1 459 ? 43.202 -31.399 24.149 1.00 77.44 459 GLN A N 1
ATOM 3560 C CA . GLN A 1 459 ? 42.849 -30.852 22.831 1.00 77.44 459 GLN A CA 1
ATOM 3561 C C . GLN A 1 459 ? 43.800 -31.343 21.732 1.00 77.44 459 GLN A C 1
ATOM 3563 O O . GLN A 1 459 ? 43.327 -31.756 20.672 1.00 77.44 459 GLN A O 1
ATOM 3568 N N . GLN A 1 460 ? 45.112 -31.372 21.990 1.00 77.50 460 GLN A N 1
ATOM 3569 C CA . GLN A 1 460 ? 46.088 -31.923 21.045 1.00 77.50 460 GLN A CA 1
ATOM 3570 C C . GLN A 1 460 ? 45.850 -33.422 20.801 1.00 77.50 460 GLN A C 1
ATOM 3572 O O . GLN A 1 460 ? 45.731 -33.841 19.654 1.00 77.50 460 GLN A O 1
ATOM 3577 N N . GLN A 1 461 ? 45.679 -34.218 21.863 1.00 79.06 461 GLN A N 1
ATOM 3578 C CA . GLN A 1 461 ? 45.382 -35.652 21.746 1.00 79.06 461 GLN A CA 1
ATOM 3579 C C . GLN A 1 461 ? 44.076 -35.924 20.987 1.00 79.06 461 GLN A C 1
ATOM 3581 O O . GLN A 1 461 ? 44.011 -36.860 20.190 1.00 79.06 461 GLN A O 1
ATOM 3586 N N . LEU A 1 462 ? 43.044 -35.097 21.190 1.00 79.00 462 LEU A N 1
ATOM 3587 C CA . LEU A 1 462 ? 41.787 -35.205 20.454 1.00 79.00 462 LEU A CA 1
ATOM 3588 C C . LEU A 1 462 ? 41.985 -34.924 18.957 1.00 79.00 462 LEU A C 1
ATOM 3590 O O . LEU A 1 462 ? 41.466 -35.681 18.138 1.00 79.00 462 LEU A O 1
ATOM 3594 N N . ALA A 1 463 ? 42.754 -33.890 18.597 1.00 72.94 463 ALA A N 1
ATOM 3595 C CA . ALA A 1 463 ? 43.084 -33.557 17.209 1.00 72.94 463 ALA A CA 1
ATOM 3596 C C . ALA A 1 463 ? 43.950 -34.636 16.529 1.00 72.94 463 ALA A C 1
ATOM 3598 O O . ALA A 1 463 ? 43.684 -35.005 15.381 1.00 72.94 463 ALA A O 1
ATOM 3599 N N . ASP A 1 464 ? 44.932 -35.197 17.237 1.00 75.69 464 ASP A N 1
ATOM 3600 C CA . ASP A 1 464 ? 45.784 -36.285 16.740 1.00 75.69 464 ASP A CA 1
ATOM 3601 C C . ASP A 1 464 ? 44.956 -37.566 16.500 1.00 75.69 464 ASP A C 1
ATOM 3603 O O . ASP A 1 464 ? 45.075 -38.213 15.453 1.00 75.69 464 ASP A O 1
ATOM 3607 N N . ALA A 1 465 ? 44.040 -37.899 17.419 1.00 71.56 465 ALA A N 1
ATOM 3608 C CA . ALA A 1 465 ? 43.100 -39.013 17.272 1.00 71.56 465 ALA A CA 1
ATOM 3609 C C . ALA A 1 465 ? 42.096 -38.786 16.126 1.00 71.56 465 ALA A C 1
ATOM 3611 O O . ALA A 1 465 ? 41.822 -39.702 15.352 1.00 71.56 465 ALA A O 1
ATOM 3612 N N . GLN A 1 466 ? 41.581 -37.563 15.965 1.00 73.56 466 GLN A N 1
ATOM 3613 C CA . GLN A 1 466 ? 40.641 -37.203 14.897 1.00 73.56 466 GLN A CA 1
ATOM 3614 C C . GLN A 1 466 ? 41.312 -37.236 13.513 1.00 73.56 466 GLN A C 1
ATOM 3616 O O . GLN A 1 466 ? 40.720 -37.720 12.548 1.00 73.56 466 GLN A O 1
ATOM 3621 N N . THR A 1 467 ? 42.578 -36.817 13.430 1.00 72.69 467 THR A N 1
ATOM 3622 C CA . THR A 1 467 ? 43.421 -36.955 12.230 1.00 72.69 467 THR A CA 1
ATOM 3623 C C . THR A 1 467 ? 43.683 -38.429 11.909 1.00 72.69 467 THR A C 1
ATOM 3625 O O . THR A 1 467 ? 43.564 -38.845 10.757 1.00 72.69 467 THR A O 1
ATOM 3628 N N . SER A 1 468 ? 43.964 -39.246 12.928 1.00 72.62 468 SER A N 1
ATOM 3629 C CA . SER A 1 468 ? 44.160 -40.695 12.780 1.00 72.62 468 SER A CA 1
ATOM 3630 C C . SER A 1 468 ? 42.887 -41.405 12.300 1.00 72.62 468 SER A C 1
ATOM 3632 O O . SER A 1 468 ? 42.957 -42.283 11.443 1.00 72.62 468 SER A O 1
ATOM 3634 N N . LEU A 1 469 ? 41.713 -40.984 12.786 1.00 70.50 469 LEU A N 1
ATOM 3635 C CA . LEU A 1 469 ? 40.407 -41.488 12.349 1.00 70.50 469 LEU A CA 1
ATOM 3636 C C . LEU A 1 469 ? 40.121 -41.145 10.873 1.00 70.50 469 LEU A C 1
ATOM 3638 O O . LEU A 1 469 ? 39.572 -41.974 10.153 1.00 70.50 469 LEU A O 1
ATOM 3642 N N . GLN A 1 470 ? 40.535 -39.961 10.404 1.00 65.38 470 GLN A N 1
ATOM 3643 C CA . GLN A 1 470 ? 40.403 -39.549 8.997 1.00 65.38 470 GLN A CA 1
ATOM 3644 C C . GLN A 1 470 ? 41.358 -40.285 8.040 1.00 65.38 470 GLN A C 1
ATOM 3646 O O . GLN A 1 470 ? 41.067 -40.369 6.850 1.00 65.38 470 GLN A O 1
ATOM 3651 N N . GLN A 1 471 ? 42.478 -40.825 8.532 1.00 65.62 471 GLN A N 1
ATOM 3652 C CA . GLN A 1 471 ? 43.467 -41.559 7.723 1.00 65.62 471 GLN A CA 1
ATOM 3653 C C . GLN A 1 471 ? 43.247 -43.088 7.713 1.00 65.62 471 GLN A C 1
ATOM 3655 O O . GLN A 1 471 ? 43.953 -43.812 7.011 1.00 65.62 471 GLN A O 1
ATOM 3660 N N . ALA A 1 472 ? 42.280 -43.603 8.481 1.00 66.19 472 ALA A N 1
ATOM 3661 C CA . ALA A 1 472 ? 42.077 -45.034 8.714 1.00 66.19 472 ALA A CA 1
ATOM 3662 C C . ALA A 1 472 ? 41.197 -45.727 7.646 1.00 66.19 472 ALA A C 1
ATOM 3664 O O . ALA A 1 472 ? 40.069 -46.149 7.918 1.00 66.19 472 ALA A O 1
ATOM 3665 N N . GLU A 1 473 ? 41.713 -45.899 6.427 1.00 48.84 473 GLU A N 1
ATOM 3666 C CA . GLU A 1 473 ? 40.991 -46.627 5.372 1.00 48.84 473 GLU A CA 1
ATOM 3667 C C . GLU A 1 473 ? 40.905 -48.155 5.621 1.00 48.84 473 GLU A C 1
ATOM 3669 O O . GLU A 1 473 ? 41.874 -48.825 5.976 1.00 48.84 473 GLU A O 1
ATOM 3674 N N . ALA A 1 474 ? 39.718 -48.722 5.366 1.00 54.19 474 ALA A N 1
ATOM 3675 C CA . ALA A 1 474 ? 39.444 -50.158 5.179 1.00 54.19 474 ALA A CA 1
ATOM 3676 C C . ALA A 1 474 ? 39.658 -51.149 6.361 1.00 54.19 474 ALA A C 1
ATOM 3678 O O . ALA A 1 474 ? 39.726 -52.358 6.128 1.00 54.19 474 ALA A O 1
ATOM 3679 N N . GLY A 1 475 ? 39.665 -50.705 7.628 1.00 53.16 475 GLY A N 1
ATOM 3680 C CA . GLY A 1 475 ? 39.804 -51.588 8.808 1.00 53.16 475 GLY A CA 1
ATOM 3681 C C . GLY A 1 475 ? 38.658 -51.517 9.833 1.00 53.16 475 GLY A C 1
ATOM 3682 O O . GLY A 1 475 ? 38.765 -50.797 10.822 1.00 53.16 475 GLY A O 1
ATOM 3683 N N . HIS A 1 476 ? 37.587 -52.308 9.662 1.00 56.09 476 HIS A N 1
ATOM 3684 C CA . HIS A 1 476 ? 36.344 -52.196 10.463 1.00 56.09 476 HIS A CA 1
ATOM 3685 C C . HIS A 1 476 ? 36.539 -52.281 11.995 1.00 56.09 476 HIS A C 1
ATOM 3687 O O . HIS A 1 476 ? 35.940 -51.504 12.732 1.00 56.09 476 HIS A O 1
ATOM 3693 N N . ALA A 1 477 ? 37.404 -53.180 12.483 1.00 54.81 477 ALA A N 1
ATOM 3694 C CA . ALA A 1 477 ? 37.662 -53.336 13.921 1.00 54.81 477 ALA A CA 1
ATOM 3695 C C . ALA A 1 477 ? 38.528 -52.207 14.522 1.00 54.81 477 ALA A C 1
ATOM 3697 O O . ALA A 1 477 ? 38.399 -51.900 15.705 1.00 54.81 477 ALA A O 1
ATOM 3698 N N . GLY A 1 478 ? 39.397 -51.575 13.722 1.00 59.34 478 GLY A N 1
ATOM 3699 C CA . GLY A 1 478 ? 40.229 -50.453 14.173 1.00 59.34 478 GLY A CA 1
ATOM 3700 C C . GLY A 1 478 ? 39.432 -49.154 14.301 1.00 59.34 478 GLY A C 1
ATOM 3701 O O . GLY A 1 478 ? 39.594 -48.419 15.272 1.00 59.34 478 GLY A O 1
ATOM 3702 N N . LEU A 1 479 ? 38.511 -48.915 13.362 1.00 63.06 479 LEU A N 1
ATOM 3703 C CA . LEU A 1 479 ? 37.638 -47.738 13.357 1.00 63.06 479 LEU A CA 1
ATOM 3704 C C . LEU A 1 479 ? 36.731 -47.658 14.597 1.00 63.06 479 LEU A C 1
ATOM 3706 O O . LEU A 1 479 ? 36.552 -46.568 15.132 1.00 63.06 479 LEU A O 1
ATOM 3710 N N . GLN A 1 480 ? 36.209 -48.785 15.103 1.00 66.44 480 GLN A N 1
ATOM 3711 C CA . GLN A 1 480 ? 35.439 -48.779 16.357 1.00 66.44 480 GLN A CA 1
ATOM 3712 C C . GLN A 1 480 ? 36.293 -48.377 17.566 1.00 66.44 480 GLN A C 1
ATOM 3714 O O . GLN A 1 480 ? 35.869 -47.521 18.338 1.00 66.44 480 GLN A O 1
ATOM 3719 N N . ALA A 1 481 ? 37.502 -48.932 17.710 1.00 69.25 481 ALA A N 1
ATOM 3720 C CA . ALA A 1 481 ? 38.388 -48.599 18.827 1.00 69.25 481 ALA A CA 1
ATOM 3721 C C . ALA A 1 481 ? 38.786 -47.110 18.824 1.00 69.25 481 ALA A C 1
ATOM 3723 O O . ALA A 1 481 ? 38.662 -46.442 19.849 1.00 69.25 481 ALA A O 1
ATOM 3724 N N . LEU A 1 482 ? 39.172 -46.573 17.660 1.00 72.75 482 LEU A N 1
ATOM 3725 C CA . LEU A 1 482 ? 39.510 -45.153 17.499 1.00 72.75 482 LEU A CA 1
ATOM 3726 C C . LEU A 1 482 ? 38.298 -44.233 17.726 1.00 72.75 482 LEU A C 1
ATOM 3728 O O . LEU A 1 482 ? 38.440 -43.163 18.315 1.00 72.75 482 LEU A O 1
ATOM 3732 N N . SER A 1 483 ? 37.095 -44.646 17.311 1.00 69.81 483 SER A N 1
ATOM 3733 C CA . SER A 1 483 ? 35.864 -43.885 17.560 1.00 69.81 483 SER A CA 1
ATOM 3734 C C . SER A 1 483 ? 35.468 -43.872 19.042 1.00 69.81 483 SER A C 1
ATOM 3736 O O . SER A 1 483 ? 34.975 -42.851 19.526 1.00 69.81 483 SER A O 1
ATOM 3738 N N . GLU A 1 484 ? 35.675 -44.971 19.774 1.00 76.94 484 GLU A N 1
ATOM 3739 C CA . GLU A 1 484 ? 35.485 -44.996 21.228 1.00 76.94 484 GLU A CA 1
ATOM 3740 C C . GLU A 1 484 ? 36.517 -44.122 21.947 1.00 76.94 484 GLU A C 1
ATOM 3742 O O . GLU A 1 484 ? 36.155 -43.370 22.850 1.00 76.94 484 GLU A O 1
ATOM 3747 N N . GLU A 1 485 ? 37.789 -44.189 21.551 1.00 77.50 485 GLU A N 1
ATOM 3748 C CA . GLU A 1 485 ? 38.862 -43.381 22.140 1.00 77.50 485 GLU A CA 1
ATOM 3749 C C . GLU A 1 485 ? 38.626 -41.879 21.920 1.00 77.50 485 GLU A C 1
ATOM 3751 O O . GLU A 1 485 ? 38.674 -41.103 22.877 1.00 77.50 485 GLU A O 1
ATOM 3756 N N . HIS A 1 486 ? 38.236 -41.479 20.705 1.00 80.19 486 HIS A N 1
ATOM 3757 C CA . HIS A 1 486 ? 37.844 -40.104 20.388 1.00 80.19 486 HIS A CA 1
ATOM 3758 C C . HIS A 1 486 ? 36.676 -39.622 21.267 1.00 80.19 486 HIS A C 1
ATOM 3760 O O . HIS A 1 486 ? 36.776 -38.572 21.901 1.00 80.19 486 HIS A O 1
ATOM 3766 N N . SER A 1 487 ? 35.600 -40.408 21.400 1.00 74.75 487 SER A N 1
ATOM 3767 C CA . SER A 1 487 ? 34.432 -40.002 22.200 1.00 74.75 487 SER A CA 1
ATOM 3768 C C . SER A 1 487 ? 34.704 -39.987 23.718 1.00 74.75 487 SER A C 1
ATOM 3770 O O . SER A 1 487 ? 34.151 -39.159 24.455 1.00 74.75 487 SER A O 1
ATOM 3772 N N . ARG A 1 488 ? 35.620 -40.838 24.208 1.00 83.31 488 ARG A N 1
ATOM 3773 C CA . ARG A 1 488 ? 36.138 -40.772 25.588 1.00 83.31 488 ARG A CA 1
ATOM 3774 C C . ARG A 1 488 ? 36.932 -39.481 25.818 1.00 83.31 488 ARG A C 1
ATOM 3776 O O . ARG A 1 488 ? 36.689 -38.810 26.821 1.00 83.31 488 ARG A O 1
ATOM 3783 N N . LEU A 1 489 ? 37.805 -39.093 24.884 1.00 81.00 489 LEU A N 1
ATOM 3784 C CA . LEU A 1 489 ? 38.555 -37.831 24.941 1.00 81.00 489 LEU A CA 1
ATOM 3785 C C . LEU A 1 489 ? 37.628 -36.603 24.876 1.00 81.00 489 LEU A C 1
ATOM 3787 O O . LEU A 1 489 ? 37.778 -35.699 25.693 1.00 81.00 489 LEU A O 1
ATOM 3791 N N . GLU A 1 490 ? 36.610 -36.585 24.007 1.00 77.19 490 GLU A N 1
ATOM 3792 C CA . GLU A 1 490 ? 35.594 -35.513 23.982 1.00 77.19 490 GLU A CA 1
ATOM 3793 C C . GLU A 1 490 ? 34.824 -35.377 25.304 1.00 77.19 490 GLU A C 1
ATOM 3795 O O . GLU A 1 490 ? 34.361 -34.289 25.660 1.00 77.19 490 GLU A O 1
ATOM 3800 N N . THR A 1 491 ? 34.614 -36.492 26.006 1.00 77.75 491 THR A N 1
ATOM 3801 C CA . THR A 1 491 ? 33.896 -36.518 27.285 1.00 77.75 491 THR A CA 1
ATOM 3802 C C . THR A 1 491 ? 34.801 -36.015 28.411 1.00 77.75 491 THR A C 1
ATOM 3804 O O . THR A 1 491 ? 34.398 -35.115 29.146 1.00 77.75 491 THR A O 1
ATOM 3807 N N . ALA A 1 492 ? 36.055 -36.478 28.476 1.00 75.25 492 ALA A N 1
ATOM 3808 C CA . ALA A 1 492 ? 37.062 -35.960 29.406 1.00 75.25 492 ALA A CA 1
ATOM 3809 C C . ALA A 1 492 ? 37.347 -34.460 29.192 1.00 75.25 492 ALA A C 1
ATOM 3811 O O . ALA A 1 492 ? 37.504 -33.714 30.155 1.00 75.25 492 ALA A O 1
ATOM 3812 N N . LEU A 1 493 ? 37.345 -33.986 27.941 1.00 79.62 493 LEU A N 1
ATOM 3813 C CA . LEU A 1 493 ? 37.519 -32.567 27.627 1.00 79.62 493 LEU A CA 1
ATOM 3814 C C . LEU A 1 493 ? 36.356 -31.711 28.156 1.00 79.62 493 LEU A C 1
ATOM 3816 O O . LEU A 1 493 ? 36.583 -30.611 28.658 1.00 79.62 493 LEU A O 1
ATOM 3820 N N . ARG A 1 494 ? 35.111 -32.202 28.070 1.00 75.50 494 ARG A N 1
ATOM 3821 C CA . ARG A 1 494 ? 33.932 -31.524 28.641 1.00 75.50 494 ARG A CA 1
ATOM 3822 C C . ARG A 1 494 ? 33.972 -31.494 30.169 1.00 75.50 494 ARG A C 1
ATOM 3824 O O . ARG A 1 494 ? 33.702 -30.445 30.747 1.00 75.50 494 ARG A O 1
ATOM 3831 N N . GLU A 1 495 ? 34.364 -32.603 30.791 1.00 78.44 495 GLU A N 1
ATOM 3832 C CA . GLU A 1 495 ? 34.567 -32.731 32.239 1.00 78.44 495 GLU A CA 1
ATOM 3833 C C . GLU A 1 495 ? 35.599 -31.704 32.750 1.00 78.44 495 GLU A C 1
ATOM 3835 O O . GLU A 1 495 ? 35.286 -30.884 33.614 1.00 78.44 495 GLU A O 1
ATOM 3840 N N . ILE A 1 496 ? 36.797 -31.664 32.148 1.00 78.06 496 ILE A N 1
ATOM 3841 C CA . ILE A 1 496 ? 37.857 -30.711 32.519 1.00 78.06 496 ILE A CA 1
ATOM 3842 C C . ILE A 1 496 ? 37.426 -29.261 32.263 1.00 78.06 496 ILE A C 1
ATOM 3844 O O . ILE A 1 496 ? 37.626 -28.425 33.139 1.00 78.06 496 ILE A O 1
ATOM 3848 N N . ARG A 1 497 ? 36.786 -28.941 31.123 1.00 76.06 497 ARG A N 1
ATOM 3849 C CA . ARG A 1 497 ? 36.283 -27.573 30.868 1.00 76.06 497 ARG A CA 1
ATOM 3850 C C . ARG A 1 497 ? 35.304 -27.112 31.942 1.00 76.06 497 ARG A C 1
ATOM 3852 O O . ARG A 1 497 ? 35.446 -25.996 32.429 1.00 76.06 497 ARG A O 1
ATOM 3859 N N . HIS A 1 498 ? 34.353 -27.962 32.332 1.00 74.00 498 HIS A N 1
ATOM 3860 C CA . HIS A 1 498 ? 33.394 -27.618 33.379 1.00 74.00 498 HIS A CA 1
ATOM 3861 C C . HIS A 1 498 ? 34.094 -27.355 34.721 1.00 74.00 498 HIS A C 1
ATOM 3863 O O . HIS A 1 498 ? 33.813 -26.341 35.356 1.00 74.00 498 HIS A O 1
ATOM 3869 N N . GLN A 1 499 ? 35.058 -28.203 35.100 1.00 74.94 499 GLN A N 1
ATOM 3870 C CA . GLN A 1 499 ? 35.861 -28.025 36.314 1.00 74.94 499 GLN A CA 1
ATOM 3871 C C . GLN A 1 499 ? 36.687 -26.726 36.285 1.00 74.94 499 GLN A C 1
ATOM 3873 O O . GLN A 1 499 ? 36.709 -26.007 37.285 1.00 74.94 499 GLN A O 1
ATOM 3878 N N . THR A 1 500 ? 37.315 -26.382 35.153 1.00 75.19 500 THR A N 1
ATOM 3879 C CA . THR A 1 500 ? 38.061 -25.120 35.000 1.00 75.19 500 THR A CA 1
ATOM 3880 C C . THR A 1 500 ? 37.140 -23.909 35.141 1.00 75.19 500 THR A C 1
ATOM 3882 O O . THR A 1 500 ? 37.434 -23.038 35.954 1.00 75.19 500 THR A O 1
ATOM 3885 N N . THR A 1 501 ? 35.994 -23.873 34.451 1.00 70.88 501 THR A N 1
ATOM 3886 C CA . THR A 1 501 ? 35.041 -22.752 34.567 1.00 70.88 501 THR A CA 1
ATOM 3887 C C . THR A 1 501 ? 34.504 -22.601 35.993 1.00 70.88 501 THR A C 1
ATOM 3889 O O . THR A 1 501 ? 34.436 -21.486 36.502 1.00 70.88 501 THR A O 1
ATOM 3892 N N . THR A 1 502 ? 34.200 -23.699 36.693 1.00 71.75 502 THR A N 1
ATOM 3893 C CA . THR A 1 502 ? 33.781 -23.638 38.105 1.00 71.75 502 THR A CA 1
ATOM 3894 C C . THR A 1 502 ? 34.895 -23.113 39.022 1.00 71.75 502 THR A C 1
ATOM 3896 O O . THR A 1 502 ? 34.614 -22.361 39.954 1.00 71.75 502 THR A O 1
ATOM 3899 N N . ALA A 1 503 ? 36.162 -23.445 38.756 1.00 71.25 503 ALA A N 1
ATOM 3900 C CA . ALA A 1 503 ? 37.299 -22.896 39.497 1.00 71.25 503 ALA A CA 1
ATOM 3901 C C . ALA A 1 503 ? 37.541 -21.402 39.187 1.00 71.25 503 ALA A C 1
ATOM 3903 O O . ALA A 1 503 ? 37.871 -20.635 40.091 1.00 71.25 503 ALA A O 1
ATOM 3904 N N . GLU A 1 504 ? 37.326 -20.962 37.944 1.00 73.50 504 GLU A N 1
ATOM 3905 C CA . GLU A 1 504 ? 37.386 -19.549 37.542 1.00 73.50 504 GLU A CA 1
ATOM 3906 C C . GLU A 1 504 ? 36.259 -18.720 38.184 1.00 73.50 504 GLU A C 1
ATOM 3908 O O . GLU A 1 504 ? 36.512 -17.618 38.677 1.00 73.50 504 GLU A O 1
ATOM 3913 N N . GLU A 1 505 ? 35.037 -19.257 38.260 1.00 72.94 505 GLU A N 1
ATOM 3914 C CA . GLU A 1 505 ? 33.918 -18.651 38.996 1.00 72.94 505 GLU A CA 1
ATOM 3915 C C . GLU A 1 505 ? 34.219 -18.541 40.501 1.00 72.94 505 GLU A C 1
ATOM 3917 O O . GLU A 1 505 ? 33.980 -17.491 41.107 1.00 72.94 505 GLU A O 1
ATOM 3922 N N . GLN A 1 506 ? 34.812 -19.581 41.101 1.00 71.62 506 GLN A N 1
ATOM 3923 C CA . GLN A 1 506 ? 35.273 -19.542 42.491 1.00 71.62 506 GLN A CA 1
ATOM 3924 C C . GLN A 1 506 ? 36.350 -18.469 42.691 1.00 71.62 506 GLN A C 1
ATOM 3926 O O . GLN A 1 506 ? 36.168 -17.608 43.553 1.00 71.62 506 GLN A O 1
ATOM 3931 N N . LEU A 1 507 ? 37.397 -18.428 41.859 1.00 73.50 507 LEU A N 1
ATOM 3932 C CA . LEU A 1 507 ? 38.444 -17.400 41.915 1.00 73.50 507 LEU A CA 1
ATOM 3933 C C . LEU A 1 507 ? 37.861 -15.984 41.777 1.00 73.50 507 LEU A C 1
ATOM 3935 O O . LEU A 1 507 ? 38.257 -15.077 42.512 1.00 73.50 507 LEU A O 1
ATOM 3939 N N . ALA A 1 508 ? 36.898 -15.785 40.873 1.00 66.69 508 ALA A N 1
ATOM 3940 C CA . ALA A 1 508 ? 36.205 -14.510 40.715 1.00 66.69 508 ALA A CA 1
ATOM 3941 C C . ALA A 1 508 ? 35.403 -14.120 41.970 1.00 66.69 508 ALA A C 1
ATOM 3943 O O . ALA A 1 508 ? 35.379 -12.942 42.330 1.00 66.69 508 ALA A O 1
ATOM 3944 N N . SER A 1 509 ? 34.785 -15.083 42.662 1.00 68.06 509 SER A N 1
ATOM 3945 C CA . SER A 1 509 ? 34.085 -14.831 43.928 1.00 68.06 509 SER A CA 1
ATOM 3946 C C . SER A 1 509 ? 35.048 -14.492 45.076 1.00 68.06 509 SER A C 1
ATOM 3948 O O . SER A 1 509 ? 34.824 -13.512 45.786 1.00 68.06 509 SER A O 1
ATOM 3950 N N . THR A 1 510 ? 36.167 -15.215 45.208 1.00 69.50 510 THR A N 1
ATOM 3951 C CA . THR A 1 510 ? 37.179 -14.963 46.248 1.00 69.50 510 THR A CA 1
ATOM 3952 C C . THR A 1 510 ? 37.878 -13.621 46.030 1.00 69.50 510 THR A C 1
ATOM 3954 O O . THR A 1 510 ? 38.100 -12.890 46.991 1.00 69.50 510 THR A O 1
ATOM 3957 N N . ARG A 1 511 ? 38.158 -13.243 44.772 1.00 73.69 511 ARG A N 1
ATOM 3958 C CA . ARG A 1 511 ? 38.693 -11.911 44.443 1.00 73.69 511 ARG A CA 1
ATOM 3959 C C . ARG A 1 511 ? 37.729 -10.785 44.832 1.00 73.69 511 ARG A C 1
ATOM 3961 O O . ARG A 1 511 ? 38.197 -9.780 45.349 1.00 73.69 511 ARG A O 1
ATOM 3968 N N . ARG A 1 512 ? 36.410 -10.943 44.642 1.00 67.06 512 ARG A N 1
ATOM 3969 C CA . ARG A 1 512 ? 35.424 -9.940 45.102 1.00 67.06 512 ARG A CA 1
ATOM 3970 C C . ARG A 1 512 ? 35.407 -9.818 46.622 1.00 67.06 512 ARG A C 1
ATOM 3972 O O . ARG A 1 512 ? 35.523 -8.708 47.115 1.00 67.06 512 ARG A O 1
ATOM 3979 N N . ALA A 1 513 ? 35.360 -10.937 47.345 1.00 67.31 513 ALA A N 1
ATOM 3980 C CA . ALA A 1 513 ? 35.385 -10.927 48.809 1.00 67.31 513 ALA A CA 1
ATOM 3981 C C . ALA A 1 513 ? 36.655 -10.255 49.377 1.00 67.31 513 ALA A C 1
ATOM 3983 O O . ALA A 1 513 ? 36.574 -9.505 50.345 1.00 67.31 513 ALA A O 1
ATOM 3984 N N . LEU A 1 514 ? 37.817 -10.470 48.746 1.00 67.25 514 LEU A N 1
ATOM 3985 C CA . LEU A 1 514 ? 39.073 -9.815 49.128 1.00 67.25 514 LEU A CA 1
ATOM 3986 C C . LEU A 1 514 ? 39.068 -8.303 48.833 1.00 67.25 514 LEU A C 1
ATOM 3988 O O . LEU A 1 514 ? 39.634 -7.528 49.603 1.00 67.25 514 LEU A O 1
ATOM 3992 N N . GLU A 1 515 ? 38.440 -7.867 47.739 1.00 65.81 515 GLU A N 1
ATOM 3993 C CA . GLU A 1 515 ? 38.306 -6.439 47.421 1.00 65.81 515 GLU A CA 1
ATOM 3994 C C . GLU A 1 515 ? 37.276 -5.741 48.329 1.00 65.81 515 GLU A C 1
ATOM 3996 O O . GLU A 1 515 ? 37.547 -4.641 48.799 1.00 65.81 515 GLU A O 1
ATOM 4001 N N . GLU A 1 516 ? 36.170 -6.408 48.677 1.00 63.97 516 GLU A N 1
ATOM 4002 C CA . GLU A 1 516 ? 35.197 -5.941 49.681 1.00 63.97 516 GLU A CA 1
ATOM 4003 C C . GLU A 1 516 ? 35.834 -5.802 51.081 1.00 63.97 516 GLU A C 1
ATOM 4005 O O . GLU A 1 516 ? 35.534 -4.852 51.808 1.00 63.97 516 GLU A O 1
ATOM 4010 N N . GLU A 1 517 ? 36.749 -6.699 51.474 1.00 63.03 517 GLU A N 1
ATOM 4011 C CA . GLU A 1 517 ? 37.456 -6.581 52.759 1.00 63.03 517 GLU A CA 1
ATOM 4012 C C . GLU A 1 517 ? 38.519 -5.462 52.744 1.00 63.03 517 GLU A C 1
ATOM 4014 O O . GLU A 1 517 ? 38.651 -4.734 53.730 1.00 63.03 517 GLU A O 1
ATOM 4019 N N . LYS A 1 518 ? 39.208 -5.227 51.613 1.00 61.31 518 LYS A N 1
ATOM 4020 C CA . LYS A 1 518 ? 40.046 -4.021 51.425 1.00 61.31 518 LYS A CA 1
ATOM 4021 C C . LYS A 1 518 ? 39.225 -2.736 51.517 1.00 61.31 518 LYS A C 1
ATOM 4023 O O . LYS A 1 518 ? 39.699 -1.760 52.098 1.00 61.31 518 LYS A O 1
ATOM 4028 N N . GLU A 1 519 ? 38.030 -2.719 50.931 1.00 55.81 519 GLU A N 1
ATOM 4029 C CA . GLU A 1 519 ? 37.151 -1.549 50.927 1.00 55.81 519 GLU A CA 1
ATOM 4030 C C . GLU A 1 519 ? 36.707 -1.223 52.362 1.00 55.81 519 GLU A C 1
ATOM 4032 O O . GLU A 1 519 ? 36.914 -0.096 52.816 1.00 55.81 519 GLU A O 1
ATOM 4037 N N . ARG A 1 520 ? 36.298 -2.231 53.148 1.00 59.28 520 ARG A N 1
ATOM 4038 C CA . ARG A 1 520 ? 36.037 -2.091 54.597 1.00 59.28 520 ARG A CA 1
ATOM 4039 C C . ARG A 1 520 ? 37.251 -1.630 55.403 1.00 59.28 520 ARG A C 1
ATOM 4041 O O . ARG A 1 520 ? 37.111 -0.754 56.251 1.00 59.28 520 ARG A O 1
ATOM 4048 N N . LEU A 1 521 ? 38.443 -2.175 55.148 1.00 55.84 521 LEU A N 1
ATOM 4049 C CA . LEU A 1 521 ? 39.677 -1.702 55.792 1.00 55.84 521 LEU A CA 1
ATOM 4050 C C . LEU A 1 521 ? 39.955 -0.227 55.463 1.00 55.84 521 LEU A C 1
ATOM 4052 O O . LEU A 1 521 ? 40.392 0.522 56.336 1.00 55.84 521 LEU A O 1
ATOM 4056 N N . SER A 1 522 ? 39.642 0.221 54.243 1.00 50.44 522 SER A N 1
ATOM 4057 C CA . SER A 1 522 ? 39.738 1.639 53.882 1.00 50.44 522 SER A CA 1
ATOM 4058 C C . SER A 1 522 ? 38.698 2.504 54.608 1.00 50.44 522 SER A C 1
ATOM 4060 O O . SER A 1 522 ? 39.047 3.585 55.082 1.00 50.44 522 SER A O 1
ATOM 4062 N N . GLU A 1 523 ? 37.467 2.013 54.798 1.00 50.69 523 GLU A N 1
ATOM 4063 C CA . GLU A 1 523 ? 36.445 2.692 55.605 1.00 50.69 523 GLU A CA 1
ATOM 4064 C C . GLU A 1 523 ? 36.855 2.796 57.081 1.00 50.69 523 GLU A C 1
ATOM 4066 O O . GLU A 1 523 ? 36.680 3.856 57.679 1.00 50.69 523 GLU A O 1
ATOM 4071 N N . VAL A 1 524 ? 37.463 1.756 57.664 1.00 51.97 524 VAL A N 1
ATOM 4072 C CA . VAL A 1 524 ? 37.994 1.796 59.039 1.00 51.97 524 VAL A CA 1
ATOM 4073 C C . VAL A 1 524 ? 39.133 2.815 59.156 1.00 51.97 524 VAL A C 1
ATOM 4075 O O . VAL A 1 524 ? 39.111 3.645 60.066 1.00 51.97 524 VAL A O 1
ATOM 4078 N N . CYS A 1 525 ? 40.081 2.842 58.212 1.00 44.84 525 CYS A N 1
ATOM 4079 C CA . CYS A 1 525 ? 41.136 3.863 58.188 1.00 44.84 525 CYS A CA 1
ATOM 4080 C C . CYS A 1 525 ? 40.596 5.301 58.043 1.00 44.84 525 CYS A C 1
ATOM 4082 O O . CYS A 1 525 ? 41.222 6.232 58.548 1.00 44.84 525 CYS A O 1
ATOM 4084 N N . VAL A 1 526 ? 39.445 5.498 57.390 1.00 46.16 526 VAL A N 1
ATOM 4085 C CA . VAL A 1 526 ? 38.773 6.808 57.299 1.00 46.16 526 VAL A CA 1
ATOM 4086 C C . VAL A 1 526 ? 37.995 7.135 58.579 1.00 46.16 526 VAL A C 1
ATOM 4088 O O . VAL A 1 526 ? 38.103 8.250 59.084 1.00 46.16 526 VAL A O 1
ATOM 4091 N N . GLN A 1 527 ? 37.268 6.179 59.165 1.00 44.59 527 GLN A N 1
ATOM 4092 C CA . GLN A 1 527 ? 36.492 6.397 60.396 1.00 44.59 527 GLN A CA 1
ATOM 4093 C C . GLN A 1 527 ? 37.378 6.663 61.625 1.00 44.59 527 GLN A C 1
ATOM 4095 O O . GLN A 1 527 ? 36.980 7.425 62.504 1.00 44.59 527 GLN A O 1
ATOM 4100 N N . VAL A 1 528 ? 38.607 6.135 61.654 1.00 42.28 528 VAL A N 1
ATOM 4101 C CA . VAL A 1 528 ? 39.634 6.484 62.658 1.00 42.28 528 VAL A CA 1
ATOM 4102 C C . VAL A 1 528 ? 40.152 7.930 62.499 1.00 42.28 528 VAL A C 1
ATOM 4104 O O . VAL A 1 528 ? 40.746 8.471 63.429 1.00 42.28 528 VAL A O 1
ATOM 4107 N N . SER A 1 529 ? 39.903 8.596 61.364 1.00 41.88 529 SER A N 1
ATOM 4108 C CA . SER A 1 529 ? 40.399 9.953 61.088 1.00 41.88 529 SER A CA 1
ATOM 4109 C C . SER A 1 529 ? 39.415 11.093 61.402 1.00 41.88 529 SER A C 1
ATOM 4111 O O . SER A 1 529 ? 39.864 12.239 61.458 1.00 41.88 529 SER A O 1
ATOM 4113 N N . GLU A 1 530 ? 38.109 10.840 61.572 1.00 41.66 530 GLU A N 1
ATOM 4114 C CA . GLU A 1 530 ? 37.084 11.912 61.639 1.00 41.66 530 GLU A CA 1
ATOM 4115 C C . GLU A 1 530 ? 36.093 11.827 62.829 1.00 41.66 530 GLU A C 1
ATOM 4117 O O . GLU A 1 530 ? 35.027 12.443 62.808 1.00 41.66 530 GLU A O 1
ATOM 4122 N N . ALA A 1 531 ? 36.460 11.148 63.924 1.00 33.91 531 ALA A N 1
ATOM 4123 C CA . ALA A 1 531 ? 35.780 11.253 65.227 1.00 33.91 531 ALA A CA 1
ATOM 4124 C C . ALA A 1 531 ? 36.793 11.057 66.383 1.00 33.91 531 ALA A C 1
ATOM 4126 O O . ALA A 1 531 ? 37.547 10.094 66.354 1.00 33.91 531 ALA A O 1
ATOM 4127 N N . GLN A 1 532 ? 36.893 11.890 67.432 1.00 28.94 532 GLN A N 1
ATOM 4128 C CA . GLN A 1 532 ? 36.073 13.031 67.886 1.00 28.94 532 GLN A CA 1
ATOM 4129 C C . GLN A 1 532 ? 36.956 14.183 68.444 1.00 28.94 532 GLN A C 1
ATOM 4131 O O . GLN A 1 532 ? 38.061 13.917 68.918 1.00 28.94 532 GLN A O 1
ATOM 4136 N N . PRO A 1 533 ? 36.467 15.440 68.483 1.00 46.19 533 PRO A N 1
ATOM 4137 C CA . PRO A 1 533 ? 36.990 16.512 69.345 1.00 46.19 533 PRO A CA 1
ATOM 4138 C C . PRO A 1 533 ? 36.236 16.632 70.697 1.00 46.19 533 PRO A C 1
ATOM 4140 O O . PRO A 1 533 ? 35.169 16.041 70.853 1.00 46.19 533 PRO A O 1
ATOM 4143 N N . ASP A 1 534 ? 36.762 17.479 71.606 1.00 30.88 534 ASP A N 1
ATOM 4144 C CA . ASP A 1 534 ? 36.239 17.876 72.944 1.00 30.88 534 ASP A CA 1
ATOM 4145 C C . ASP A 1 534 ? 36.276 16.776 74.046 1.00 30.88 534 ASP A C 1
ATOM 4147 O O . ASP A 1 534 ? 36.003 15.615 73.773 1.00 30.88 534 ASP A O 1
ATOM 4151 N N . LEU A 1 535 ? 36.585 17.004 75.342 1.00 24.81 535 LEU A N 1
ATOM 4152 C CA . LEU A 1 535 ? 37.047 18.152 76.175 1.00 24.81 535 LEU A CA 1
ATOM 4153 C C . LEU A 1 535 ? 37.627 17.552 77.509 1.00 24.81 535 LEU A C 1
ATOM 4155 O O . LEU A 1 535 ? 37.447 16.359 77.726 1.00 24.81 535 LEU A O 1
ATOM 4159 N N . VAL A 1 536 ? 38.308 18.172 78.497 1.00 27.31 536 VAL A N 1
ATOM 4160 C CA . VAL A 1 536 ? 38.679 19.543 78.946 1.00 27.31 536 VAL A CA 1
ATOM 4161 C C . VAL A 1 536 ? 40.002 19.438 79.761 1.00 27.31 536 VAL A C 1
ATOM 4163 O O . VAL A 1 536 ? 40.203 18.399 80.379 1.00 27.31 536 VAL A O 1
ATOM 4166 N N . VAL A 1 537 ? 40.824 20.501 79.901 1.00 26.84 537 VAL A N 1
ATOM 4167 C CA . VAL A 1 537 ? 41.504 20.944 81.167 1.00 26.84 537 VAL A CA 1
ATOM 4168 C C . VAL A 1 537 ? 42.261 22.280 80.946 1.00 26.84 537 VAL A C 1
ATOM 4170 O O . VAL A 1 537 ? 42.382 22.745 79.816 1.00 26.84 537 VAL A O 1
ATOM 4173 N N . SER A 1 538 ? 42.654 22.982 82.020 1.00 23.88 538 SER A N 1
ATOM 4174 C CA . SER A 1 538 ? 42.750 24.454 82.077 1.00 23.88 538 SER A CA 1
ATOM 4175 C C . SER A 1 538 ? 44.083 25.073 82.552 1.00 23.88 538 SER A C 1
ATOM 4177 O O . SER A 1 538 ? 44.759 24.492 83.391 1.00 23.88 538 SER A O 1
ATOM 4179 N N . MET A 1 539 ? 44.263 26.365 82.209 1.00 23.70 539 MET A N 1
ATOM 4180 C CA . MET A 1 539 ? 44.903 27.445 83.010 1.00 23.70 539 MET A CA 1
ATOM 4181 C C . MET A 1 539 ? 46.453 27.571 83.124 1.00 23.70 539 MET A C 1
ATOM 4183 O O . MET A 1 539 ? 47.095 26.699 83.682 1.00 23.70 539 MET A O 1
ATOM 4187 N N . VAL A 1 540 ? 46.961 28.788 82.792 1.00 27.44 540 VAL A N 1
ATOM 4188 C CA . VAL A 1 540 ? 47.856 29.670 83.624 1.00 27.44 540 VAL A CA 1
ATOM 4189 C C . VAL A 1 540 ? 49.302 29.163 83.917 1.00 27.44 540 VAL A C 1
ATOM 4191 O O . VAL A 1 540 ? 49.475 28.046 84.368 1.00 27.44 540 VAL A O 1
ATOM 4194 N N . GLU A 1 541 ? 50.420 29.904 83.752 1.00 30.61 541 GLU A N 1
ATOM 4195 C CA . GLU A 1 541 ? 50.707 31.356 83.608 1.00 30.61 541 GLU A CA 1
ATOM 4196 C C . GLU A 1 541 ? 52.147 31.639 83.065 1.00 30.61 541 GLU A C 1
ATOM 4198 O O . GLU A 1 541 ? 53.009 30.779 83.203 1.00 30.61 541 GLU A O 1
ATOM 4203 N N . LYS A 1 542 ? 52.435 32.900 82.654 1.00 27.64 542 LYS A N 1
ATOM 4204 C CA . LYS A 1 542 ? 53.777 33.576 82.577 1.00 27.64 542 LYS A CA 1
ATOM 4205 C C . LYS A 1 542 ? 54.829 33.020 81.567 1.00 27.64 542 LYS A C 1
ATOM 4207 O O . LYS A 1 542 ? 54.761 31.872 81.163 1.00 27.64 542 LYS A O 1
ATOM 4212 N N . GLN A 1 543 ? 55.810 33.795 81.060 1.00 28.16 543 GLN A N 1
ATOM 4213 C CA . GLN A 1 543 ? 56.210 35.199 81.312 1.00 28.16 543 GLN A CA 1
ATOM 4214 C C . GLN A 1 543 ? 56.775 35.911 80.042 1.00 28.16 543 GLN A C 1
ATOM 4216 O O . GLN A 1 543 ? 57.358 35.252 79.195 1.00 28.16 543 GLN A O 1
ATOM 4221 N N . GLU A 1 544 ? 56.601 37.245 79.966 1.00 30.94 544 GLU A N 1
ATOM 4222 C CA . GLU A 1 544 ? 57.383 38.333 79.293 1.00 30.94 544 GLU A CA 1
ATOM 4223 C C . GLU A 1 544 ? 58.191 38.144 77.971 1.00 30.94 544 GLU A C 1
ATOM 4225 O O . GLU A 1 544 ? 58.915 37.177 77.781 1.00 30.94 544 GLU A O 1
ATOM 4230 N N . GLY A 1 545 ? 58.176 39.167 77.081 1.00 24.78 545 GLY A N 1
ATOM 4231 C CA . GLY A 1 545 ? 58.964 39.139 75.821 1.00 24.78 545 GLY A CA 1
ATOM 4232 C C . GLY A 1 545 ? 59.013 40.370 74.873 1.00 24.78 545 GLY A C 1
ATOM 4233 O O . GLY A 1 545 ? 59.379 40.201 73.721 1.00 24.78 545 GLY A O 1
ATOM 4234 N N . ALA A 1 546 ? 58.637 41.581 75.309 1.00 26.59 546 ALA A N 1
ATOM 4235 C CA . ALA A 1 546 ? 58.926 42.905 74.694 1.00 26.59 546 ALA A CA 1
ATOM 4236 C C . ALA A 1 546 ? 58.954 43.124 73.138 1.00 26.59 546 ALA A C 1
ATOM 4238 O O . ALA A 1 546 ? 59.950 42.893 72.465 1.00 26.59 546 ALA A O 1
ATOM 4239 N N . THR A 1 547 ? 57.909 43.802 72.627 1.00 28.33 547 THR A N 1
ATOM 4240 C CA . THR A 1 547 ? 57.929 44.930 71.640 1.00 28.33 547 THR A CA 1
ATOM 4241 C C . THR A 1 547 ? 58.877 44.947 70.413 1.00 28.33 547 THR A C 1
ATOM 4243 O O . THR A 1 547 ? 60.078 45.139 70.568 1.00 28.33 547 THR A O 1
ATOM 4246 N N . HIS A 1 548 ? 58.318 45.146 69.202 1.00 27.44 548 HIS A N 1
ATOM 4247 C CA . HIS A 1 548 ? 58.141 46.514 68.652 1.00 27.44 548 HIS A CA 1
ATOM 4248 C C . HIS A 1 548 ? 57.240 46.618 67.397 1.00 27.44 548 HIS A C 1
ATOM 4250 O O . HIS A 1 548 ? 57.155 45.714 66.573 1.00 27.44 548 HIS A O 1
ATOM 4256 N N . THR A 1 549 ? 56.578 47.771 67.255 1.00 30.67 549 THR A N 1
ATOM 4257 C CA . THR A 1 549 ? 55.684 48.172 66.145 1.00 30.67 549 THR A CA 1
ATOM 4258 C C . THR A 1 549 ? 56.448 48.800 64.971 1.00 30.67 549 THR A C 1
ATOM 4260 O O . THR A 1 549 ? 57.440 49.472 65.232 1.00 30.67 549 THR A O 1
ATOM 4263 N N . ILE A 1 550 ? 55.919 48.731 63.731 1.00 26.92 550 ILE A N 1
ATOM 4264 C CA . ILE A 1 550 ? 55.835 49.862 62.762 1.00 26.92 550 ILE A CA 1
ATOM 4265 C C . ILE A 1 550 ? 55.025 49.482 61.495 1.00 26.92 550 ILE A C 1
ATOM 4267 O O . ILE A 1 550 ? 55.158 48.384 60.965 1.00 26.92 550 ILE A O 1
ATOM 4271 N N . GLN A 1 551 ? 54.213 50.419 60.981 1.00 39.66 551 GLN A N 1
ATOM 4272 C CA . GLN A 1 551 ? 53.706 50.450 59.593 1.00 39.66 551 GLN A CA 1
ATOM 4273 C C . GLN A 1 551 ? 54.327 51.646 58.851 1.00 39.66 551 GLN A C 1
ATOM 4275 O O . GLN A 1 551 ? 54.622 52.663 59.482 1.00 39.66 551 GLN A O 1
ATOM 4280 N N . PRO A 1 552 ? 54.369 51.608 57.508 1.00 39.69 552 PRO A N 1
ATOM 4281 C CA . PRO A 1 552 ? 53.863 52.763 56.755 1.00 39.69 552 PRO A CA 1
ATOM 4282 C C . PRO A 1 552 ? 52.935 52.403 55.575 1.00 39.69 552 PRO A C 1
ATOM 4284 O O . PRO A 1 552 ? 52.863 51.266 55.118 1.00 39.69 552 PRO A O 1
ATOM 4287 N N . LYS A 1 553 ? 52.200 53.412 55.081 1.00 43.00 553 LYS A N 1
ATOM 4288 C CA . LYS A 1 553 ? 51.166 53.313 54.031 1.00 43.00 553 LYS A CA 1
ATOM 4289 C C . LYS A 1 553 ? 51.640 53.885 52.688 1.00 43.00 553 LYS A C 1
ATOM 4291 O O . LYS A 1 553 ? 52.227 54.961 52.672 1.00 43.00 553 LYS A O 1
ATOM 4296 N N . ALA A 1 554 ? 51.222 53.273 51.578 1.00 31.94 554 ALA A N 1
ATOM 4297 C CA . ALA A 1 554 ? 51.122 53.883 50.240 1.00 31.94 554 ALA A CA 1
ATOM 4298 C C . ALA A 1 554 ? 50.227 53.003 49.336 1.00 31.94 554 ALA A C 1
ATOM 4300 O O . ALA A 1 554 ? 50.167 51.797 49.548 1.00 31.94 554 ALA A O 1
ATOM 4301 N N . SER A 1 555 ? 49.518 53.483 48.309 1.00 41.16 555 SER A N 1
ATOM 4302 C CA . SER A 1 555 ? 48.895 54.796 48.056 1.00 41.16 555 SER A CA 1
ATOM 4303 C C . SER A 1 555 ? 47.663 54.570 47.137 1.00 41.16 555 SER A C 1
ATOM 4305 O O . SER A 1 555 ? 47.425 53.447 46.676 1.00 41.16 555 SER A O 1
ATOM 4307 N N . ARG A 1 556 ? 46.824 55.593 46.896 1.00 49.72 556 ARG A N 1
ATOM 4308 C CA . ARG A 1 556 ? 45.469 55.407 46.320 1.00 49.72 556 ARG A CA 1
ATOM 4309 C C . ARG A 1 556 ? 45.401 54.927 44.858 1.00 49.72 556 ARG A C 1
ATOM 4311 O O . ARG A 1 556 ? 44.378 54.358 44.488 1.00 49.72 556 ARG A O 1
ATOM 4318 N N . THR A 1 557 ? 46.445 55.081 44.043 1.00 50.69 557 THR A N 1
ATOM 4319 C CA . THR A 1 557 ? 46.435 54.682 42.615 1.00 50.69 557 THR A CA 1
ATOM 4320 C C . THR A 1 557 ? 46.395 53.169 42.381 1.00 50.69 557 THR A C 1
ATOM 4322 O O . THR A 1 557 ? 45.957 52.727 41.324 1.00 50.69 557 THR A O 1
ATOM 4325 N N . THR A 1 558 ? 46.777 52.352 43.366 1.00 47.66 558 THR A N 1
ATOM 4326 C CA . THR A 1 558 ? 46.768 50.880 43.235 1.00 47.66 558 THR A CA 1
ATOM 4327 C C . THR A 1 558 ? 45.362 50.266 43.327 1.00 47.66 558 THR A C 1
ATOM 4329 O O . THR A 1 558 ? 45.188 49.081 43.053 1.00 47.66 558 THR A O 1
ATOM 4332 N N . ILE A 1 559 ? 44.351 51.033 43.756 1.00 54.50 559 ILE A N 1
ATOM 4333 C CA . ILE A 1 559 ? 43.037 50.492 44.144 1.00 54.50 559 ILE A CA 1
ATOM 4334 C C . ILE A 1 559 ? 42.124 50.266 42.932 1.00 54.50 559 ILE A C 1
ATOM 4336 O O . ILE A 1 559 ? 41.492 49.218 42.850 1.00 54.50 559 ILE A O 1
ATOM 4340 N N . THR A 1 560 ? 42.077 51.184 41.963 1.00 51.38 560 THR A N 1
ATOM 4341 C CA . THR A 1 560 ? 41.213 51.062 40.771 1.00 51.38 560 THR A CA 1
ATOM 4342 C C . THR A 1 560 ? 41.665 49.953 39.821 1.00 51.38 560 THR A C 1
ATOM 4344 O O . THR A 1 560 ? 40.840 49.160 39.374 1.00 51.38 560 THR A O 1
ATOM 4347 N N . LEU A 1 561 ? 42.974 49.822 39.581 1.00 49.75 561 LEU A N 1
ATOM 4348 C CA . LEU A 1 561 ? 43.541 48.715 38.798 1.00 49.75 561 LEU A CA 1
ATOM 4349 C C . LEU A 1 561 ? 43.327 47.352 39.479 1.00 49.75 561 LEU A C 1
ATOM 4351 O O . LEU A 1 561 ? 43.007 46.376 38.804 1.00 49.75 561 LEU A O 1
ATOM 4355 N N . ARG A 1 562 ? 43.415 47.285 40.818 1.00 53.50 562 ARG A N 1
ATOM 4356 C CA . ARG A 1 562 ? 43.054 46.073 41.574 1.00 53.50 562 ARG A CA 1
ATOM 4357 C C . ARG A 1 562 ? 41.554 45.787 41.557 1.00 53.50 562 ARG A C 1
ATOM 4359 O O . ARG A 1 562 ? 41.192 44.622 41.499 1.00 53.50 562 ARG A O 1
ATOM 4366 N N . LEU A 1 563 ? 40.690 46.804 41.563 1.00 54.25 563 LEU A N 1
ATOM 4367 C CA . LEU A 1 563 ? 39.241 46.619 41.434 1.00 54.25 563 LEU A CA 1
ATOM 4368 C C . LEU A 1 563 ? 38.864 46.023 40.077 1.00 54.25 563 LEU A C 1
ATOM 4370 O O . LEU A 1 563 ? 38.115 45.054 40.057 1.00 54.25 563 LEU A O 1
ATOM 4374 N N . LEU A 1 564 ? 39.428 46.508 38.964 1.00 54.12 564 LEU A N 1
ATOM 4375 C CA . LEU A 1 564 ? 39.201 45.878 37.656 1.00 54.12 564 LEU A CA 1
ATOM 4376 C C . LEU A 1 564 ? 39.730 44.432 37.629 1.00 54.12 564 LEU A C 1
ATOM 4378 O O . LEU A 1 564 ? 39.023 43.525 37.199 1.00 54.12 564 LEU A O 1
ATOM 4382 N N . ALA A 1 565 ? 40.933 44.199 38.164 1.00 56.53 565 ALA A N 1
ATOM 4383 C CA . ALA A 1 565 ? 41.545 42.870 38.244 1.00 56.53 565 ALA A CA 1
ATOM 4384 C C . ALA A 1 565 ? 40.885 41.911 39.263 1.00 56.53 565 ALA A C 1
ATOM 4386 O O . ALA A 1 565 ? 41.176 40.720 39.232 1.00 56.53 565 ALA A O 1
ATOM 4387 N N . LEU A 1 566 ? 40.001 42.399 40.142 1.00 59.53 566 LEU A N 1
ATOM 4388 C CA . LEU A 1 566 ? 39.148 41.595 41.032 1.00 59.53 566 LEU A CA 1
ATOM 4389 C C . LEU A 1 566 ? 37.750 41.378 40.438 1.00 59.53 566 LEU A C 1
ATOM 4391 O O . LEU A 1 566 ? 37.185 40.293 40.563 1.00 59.53 566 LEU A O 1
ATOM 4395 N N . LEU A 1 567 ? 37.205 42.381 39.750 1.00 61.47 567 LEU A N 1
ATOM 4396 C CA . LEU A 1 567 ? 35.912 42.290 39.076 1.00 61.47 567 LEU A CA 1
ATOM 4397 C C . LEU A 1 567 ? 35.958 41.395 37.836 1.00 61.47 567 LEU A C 1
ATOM 4399 O O . LEU A 1 567 ? 34.957 40.763 37.527 1.00 61.47 567 LEU A O 1
ATOM 4403 N N . LEU A 1 568 ? 37.100 41.278 37.154 1.00 63.47 568 LEU A N 1
ATOM 4404 C CA . LEU A 1 568 ? 37.244 40.385 36.001 1.00 63.47 568 LEU A CA 1
ATOM 4405 C C . LEU A 1 568 ? 37.180 38.890 36.391 1.00 63.47 568 LEU A C 1
ATOM 4407 O O . LEU A 1 568 ? 36.346 38.192 35.817 1.00 63.47 568 LEU A O 1
ATOM 4411 N N . PRO A 1 569 ? 37.923 38.371 37.395 1.00 67.38 569 PRO A N 1
ATOM 4412 C CA . PRO A 1 569 ? 37.720 37.009 37.885 1.00 67.38 569 PRO A CA 1
ATOM 4413 C C . PRO A 1 569 ? 36.376 36.825 38.601 1.00 67.38 569 PRO A C 1
ATOM 4415 O O . PRO A 1 569 ? 35.824 35.738 38.506 1.00 67.38 569 PRO A O 1
ATOM 4418 N N . LEU A 1 570 ? 35.791 37.849 39.241 1.00 74.31 570 LEU A N 1
ATOM 4419 C CA . LEU A 1 570 ? 34.405 37.766 39.735 1.00 74.31 570 LEU A CA 1
ATOM 4420 C C . LEU A 1 570 ? 33.381 37.682 38.595 1.00 74.31 570 LEU A C 1
ATOM 4422 O O . LEU A 1 570 ? 32.408 36.952 38.722 1.00 74.31 570 LEU A O 1
ATOM 4426 N N . GLY A 1 571 ? 33.602 38.368 37.474 1.00 73.19 571 GLY A N 1
ATOM 4427 C CA . GLY A 1 571 ? 32.776 38.287 36.269 1.00 73.19 571 GLY A CA 1
ATOM 4428 C C . GLY A 1 571 ? 32.931 36.948 35.552 1.00 73.19 571 GLY A C 1
ATOM 4429 O O . GLY A 1 571 ? 31.938 36.359 35.140 1.00 73.19 571 GLY A O 1
ATOM 4430 N N . VAL A 1 572 ? 34.153 36.410 35.484 1.00 75.69 572 VAL A N 1
ATOM 4431 C CA . VAL A 1 572 ? 34.424 35.044 35.005 1.00 75.69 572 VAL A CA 1
ATOM 4432 C C . VAL A 1 572 ? 33.828 34.003 35.952 1.00 75.69 572 VAL A C 1
ATOM 4434 O O . VAL A 1 572 ? 33.250 33.040 35.471 1.00 75.69 572 VAL A O 1
ATOM 4437 N N . LEU A 1 573 ? 33.877 34.198 37.273 1.00 76.88 573 LEU A N 1
ATOM 4438 C CA . LEU A 1 573 ? 33.202 33.333 38.247 1.00 76.88 573 LEU A CA 1
ATOM 4439 C C . LEU A 1 573 ? 31.680 33.475 38.189 1.00 76.88 573 LEU A C 1
ATOM 4441 O O . LEU A 1 573 ? 30.999 32.477 38.358 1.00 76.88 573 LEU A O 1
ATOM 4445 N N . ALA A 1 574 ? 31.132 34.655 37.900 1.00 73.38 574 ALA A N 1
ATOM 4446 C CA . ALA A 1 574 ? 29.700 34.856 37.699 1.00 73.38 574 ALA A CA 1
ATOM 4447 C C . ALA A 1 574 ? 29.226 34.236 36.376 1.00 73.38 574 ALA A C 1
ATOM 4449 O O . ALA A 1 574 ? 28.166 33.624 36.349 1.00 73.38 574 ALA A O 1
ATOM 4450 N N . LEU A 1 575 ? 30.025 34.307 35.306 1.00 66.69 575 LEU A N 1
ATOM 4451 C CA . LEU A 1 575 ? 29.779 33.611 34.039 1.00 66.69 575 LEU A CA 1
ATOM 4452 C C . LEU A 1 575 ? 29.994 32.101 34.155 1.00 66.69 575 LEU A C 1
ATOM 4454 O O . LEU A 1 575 ? 29.241 31.348 33.552 1.00 66.69 575 LEU A O 1
ATOM 4458 N N . ALA A 1 576 ? 30.962 31.635 34.943 1.00 67.94 576 ALA A N 1
ATOM 4459 C CA . ALA A 1 576 ? 31.188 30.218 35.213 1.00 67.94 576 ALA A CA 1
ATOM 4460 C C . ALA A 1 576 ? 30.152 29.655 36.194 1.00 67.94 576 ALA A C 1
ATOM 4462 O O . ALA A 1 576 ? 29.759 28.505 36.050 1.00 67.94 576 ALA A O 1
ATOM 4463 N N . TRP A 1 577 ? 29.655 30.452 37.142 1.00 79.69 577 TRP A N 1
ATOM 4464 C CA . TRP A 1 577 ? 28.541 30.100 38.022 1.00 79.69 577 TRP A CA 1
ATOM 4465 C C . TRP A 1 577 ? 27.219 30.127 37.264 1.00 79.69 577 TRP A C 1
ATOM 4467 O O . TRP A 1 577 ? 26.476 29.165 37.361 1.00 79.69 577 TRP A O 1
ATOM 4477 N N . TRP A 1 578 ? 26.955 31.136 36.431 1.00 75.44 578 TRP A N 1
ATOM 4478 C CA . TRP A 1 578 ? 25.789 31.169 35.544 1.00 75.44 578 TRP A CA 1
ATOM 4479 C C . TRP A 1 578 ? 25.856 30.057 34.496 1.00 75.44 578 TRP A C 1
ATOM 4481 O O . TRP A 1 578 ? 24.865 29.378 34.286 1.00 75.44 578 TRP A O 1
ATOM 4491 N N . SER A 1 579 ? 27.017 29.774 33.902 1.00 62.12 579 SER A N 1
ATOM 4492 C CA . SER A 1 579 ? 27.210 28.631 32.996 1.00 62.12 579 SER A CA 1
ATOM 4493 C C . SER A 1 579 ? 27.104 27.292 33.732 1.00 62.12 579 SER A C 1
ATOM 4495 O O . SER A 1 579 ? 26.519 26.356 33.199 1.00 62.12 579 SER A O 1
ATOM 4497 N N . SER A 1 580 ? 27.577 27.194 34.979 1.00 65.69 580 SER A N 1
ATOM 4498 C CA . SER A 1 580 ? 27.382 26.033 35.863 1.00 65.69 580 SER A CA 1
ATOM 4499 C C . SER A 1 580 ? 25.916 25.861 36.247 1.00 65.69 580 SER A C 1
ATOM 4501 O O . SER A 1 580 ? 25.429 24.742 36.241 1.00 65.69 580 SER A O 1
ATOM 4503 N N . GLU A 1 581 ? 25.184 26.941 36.504 1.00 61.34 581 GLU A N 1
ATOM 4504 C CA . GLU A 1 581 ? 23.777 26.955 36.910 1.00 61.34 581 GLU A CA 1
ATOM 4505 C C . GLU A 1 581 ? 22.846 26.696 35.720 1.00 61.34 581 GLU A C 1
ATOM 4507 O O . GLU A 1 581 ? 21.949 25.864 35.812 1.00 61.34 581 GLU A O 1
ATOM 4512 N N . GLN A 1 582 ? 23.120 27.283 34.555 1.00 57.22 582 GLN A N 1
ATOM 4513 C CA . GLN A 1 582 ? 22.506 26.894 33.284 1.00 57.22 582 GLN A CA 1
ATOM 4514 C C . GLN A 1 582 ? 22.890 25.459 32.911 1.00 57.22 582 GLN A C 1
ATOM 4516 O O . GLN A 1 582 ? 22.052 24.725 32.404 1.00 57.22 582 GLN A O 1
ATOM 4521 N N . SER A 1 583 ? 24.106 24.999 33.225 1.00 47.84 583 SER A N 1
ATOM 4522 C CA . SER A 1 583 ? 24.493 23.590 33.070 1.00 47.84 583 SER A CA 1
ATOM 4523 C C . SER A 1 583 ? 23.852 22.677 34.112 1.00 47.84 583 SER A C 1
ATOM 4525 O O . SER A 1 583 ? 23.683 21.506 33.812 1.00 47.84 583 SER A O 1
ATOM 4527 N N . ARG A 1 584 ? 23.473 23.154 35.303 1.00 52.44 584 ARG A N 1
ATOM 4528 C CA . ARG A 1 584 ? 22.731 22.398 36.327 1.00 52.44 584 ARG A CA 1
ATOM 4529 C C . ARG A 1 584 ? 21.268 22.281 35.927 1.00 52.44 584 ARG A C 1
ATOM 4531 O O . ARG A 1 584 ? 20.772 21.167 35.857 1.00 52.44 584 ARG A O 1
ATOM 4538 N N . ARG A 1 585 ? 20.635 23.390 35.535 1.00 45.56 585 ARG A N 1
ATOM 4539 C CA . ARG A 1 585 ? 19.277 23.442 34.965 1.00 45.56 585 ARG A CA 1
ATOM 4540 C C . ARG A 1 585 ? 19.173 22.648 33.666 1.00 45.56 585 ARG A C 1
ATOM 4542 O O . ARG A 1 585 ? 18.213 21.917 33.464 1.00 45.56 585 ARG A O 1
ATOM 4549 N N . MET A 1 586 ? 20.189 22.712 32.805 1.00 42.97 586 MET A N 1
ATOM 4550 C CA . MET A 1 586 ? 20.270 21.816 31.656 1.00 42.97 586 MET A CA 1
ATOM 4551 C C . MET A 1 586 ? 20.613 20.379 32.051 1.00 42.97 586 MET A C 1
ATOM 4553 O O . MET A 1 586 ? 20.153 19.487 31.361 1.00 42.97 586 MET A O 1
ATOM 4557 N N . ARG A 1 587 ? 21.366 20.093 33.123 1.00 42.88 587 ARG A N 1
ATOM 4558 C CA . ARG A 1 587 ? 21.585 18.708 33.591 1.00 42.88 587 ARG A CA 1
ATOM 4559 C C . ARG A 1 587 ? 20.306 18.089 34.148 1.00 42.88 587 ARG A C 1
ATOM 4561 O O . ARG A 1 587 ? 20.049 16.944 33.810 1.00 42.88 587 ARG A O 1
ATOM 4568 N N . THR A 1 588 ? 19.484 18.833 34.890 1.00 37.66 588 THR A N 1
ATOM 4569 C CA . THR A 1 588 ? 18.167 18.359 35.351 1.00 37.66 588 THR A CA 1
ATOM 4570 C C . THR A 1 588 ? 17.149 18.235 34.213 1.00 37.66 588 THR A C 1
ATOM 4572 O O . THR A 1 588 ? 16.261 17.397 34.287 1.00 37.66 588 THR A O 1
ATOM 4575 N N . LEU A 1 589 ? 17.302 18.987 33.115 1.00 40.78 589 LEU A N 1
ATOM 4576 C CA . LEU A 1 589 ? 16.562 18.735 31.867 1.00 40.78 589 LEU A CA 1
ATOM 4577 C C . LEU A 1 589 ? 17.132 17.557 31.046 1.00 40.78 589 LEU A C 1
ATOM 4579 O O . LEU A 1 589 ? 16.377 16.870 30.364 1.00 40.78 589 LEU A O 1
ATOM 4583 N N . ARG A 1 590 ? 18.448 17.301 31.104 1.00 45.06 590 ARG A N 1
ATOM 4584 C CA . ARG A 1 590 ? 19.134 16.188 30.410 1.00 45.06 590 ARG A CA 1
ATOM 4585 C C . ARG A 1 590 ? 18.979 14.842 31.126 1.00 45.06 590 ARG A C 1
ATOM 4587 O O . ARG A 1 590 ? 19.203 13.820 30.494 1.00 45.06 590 ARG A O 1
ATOM 4594 N N . SER A 1 591 ? 18.621 14.817 32.410 1.00 44.22 591 SER A N 1
ATOM 4595 C CA . SER A 1 591 ? 18.450 13.574 33.179 1.00 44.22 591 SER A CA 1
ATOM 4596 C C . SER A 1 591 ? 17.136 12.834 32.901 1.00 44.22 591 SER A C 1
ATOM 4598 O O . SER A 1 591 ? 17.003 11.691 33.321 1.00 44.22 591 SER A O 1
ATOM 4600 N N . GLU A 1 592 ? 16.178 13.456 32.202 1.00 56.34 592 GLU A N 1
ATOM 4601 C CA . GLU A 1 592 ? 14.815 12.923 32.012 1.00 56.34 592 GLU A CA 1
ATOM 4602 C C . GLU A 1 592 ? 14.356 12.868 30.537 1.00 56.34 592 GLU A C 1
ATOM 4604 O O . GLU A 1 592 ? 13.174 12.638 30.263 1.00 56.34 592 GLU A O 1
ATOM 4609 N N . GLY A 1 593 ? 15.243 13.101 29.557 1.00 74.75 593 GLY A N 1
ATOM 4610 C CA . GLY A 1 593 ? 14.809 13.215 28.161 1.00 74.75 593 GLY A CA 1
ATOM 4611 C C . GLY A 1 593 ? 15.827 12.892 27.067 1.00 74.75 593 GLY A C 1
ATOM 4612 O O . GLY A 1 593 ? 17.006 13.225 27.147 1.00 74.75 593 GLY A O 1
ATOM 4613 N N . VAL A 1 594 ? 15.315 12.282 25.996 1.00 86.56 594 VAL A N 1
ATOM 4614 C CA . VAL A 1 594 ? 16.020 11.947 24.756 1.00 86.56 594 VAL A CA 1
ATOM 4615 C C . VAL A 1 594 ? 15.944 13.135 23.796 1.00 86.56 594 VAL A C 1
ATOM 4617 O O . VAL A 1 594 ? 14.866 13.517 23.335 1.00 86.56 594 VAL A O 1
ATOM 4620 N N . VAL A 1 595 ? 17.104 13.703 23.468 1.00 89.06 595 VAL A N 1
ATOM 4621 C CA . VAL A 1 595 ? 17.232 14.794 22.488 1.00 89.06 595 VAL A CA 1
ATOM 4622 C C . VAL A 1 595 ? 17.587 14.226 21.117 1.00 89.06 595 VAL A C 1
ATOM 4624 O O . VAL A 1 595 ? 18.601 13.537 20.974 1.00 89.06 595 VAL A O 1
ATOM 4627 N N . ALA A 1 596 ? 16.779 14.547 20.113 1.00 91.81 596 ALA A N 1
ATOM 4628 C CA . ALA A 1 596 ? 16.910 14.075 18.743 1.00 91.81 596 ALA A CA 1
ATOM 4629 C C . ALA A 1 596 ? 17.243 15.223 17.780 1.00 91.81 596 ALA A C 1
ATOM 4631 O O . ALA A 1 596 ? 16.530 16.224 17.742 1.00 91.81 596 ALA A O 1
ATOM 4632 N N . MET A 1 597 ? 18.297 15.063 16.979 1.00 91.75 597 MET A N 1
ATOM 4633 C CA . MET A 1 597 ? 18.671 15.990 15.906 1.00 91.75 597 MET A CA 1
ATOM 4634 C C . MET A 1 597 ? 18.200 15.441 14.559 1.00 91.75 597 MET A C 1
ATOM 4636 O O . MET A 1 597 ? 18.582 14.334 14.171 1.00 91.75 597 MET A O 1
ATOM 4640 N N . LEU A 1 598 ? 17.375 16.216 13.854 1.00 91.94 598 LEU A N 1
ATOM 4641 C CA . LEU A 1 598 ? 16.850 15.895 12.533 1.00 91.94 598 LEU A CA 1
ATOM 4642 C C . LEU A 1 598 ? 17.305 16.941 11.518 1.00 91.94 598 LEU A C 1
ATOM 4644 O O . LEU A 1 598 ? 17.026 18.132 11.668 1.00 91.94 598 LEU A O 1
ATOM 4648 N N . ALA A 1 599 ? 17.963 16.485 10.454 1.00 86.75 599 ALA A N 1
ATOM 4649 C CA . ALA A 1 599 ? 18.363 17.352 9.343 1.00 86.75 599 ALA A CA 1
ATOM 4650 C C . ALA A 1 599 ? 17.160 17.832 8.503 1.00 86.75 599 ALA A C 1
ATOM 4652 O O . ALA A 1 599 ? 17.251 18.853 7.828 1.00 86.75 599 ALA A O 1
ATOM 4653 N N . ALA A 1 600 ? 16.040 17.102 8.555 1.00 85.25 600 ALA A N 1
ATOM 4654 C CA . ALA A 1 600 ? 14.801 17.432 7.857 1.00 85.25 600 ALA A CA 1
ATOM 4655 C C . ALA A 1 600 ? 14.107 18.686 8.422 1.00 85.25 600 ALA A C 1
ATOM 4657 O O . ALA A 1 600 ? 14.303 19.065 9.580 1.00 85.25 600 ALA A O 1
ATOM 4658 N N . GLU A 1 601 ? 13.254 19.299 7.599 1.00 86.62 601 GLU A N 1
ATOM 4659 C CA . GLU A 1 601 ? 12.408 20.433 7.979 1.00 86.62 601 GLU A CA 1
ATOM 4660 C C . GLU A 1 601 ? 11.391 20.089 9.082 1.00 86.62 601 GLU A C 1
ATOM 4662 O O . GLU A 1 601 ? 11.191 18.929 9.449 1.00 86.62 601 GLU A O 1
ATOM 4667 N N . LYS A 1 602 ? 10.691 21.115 9.591 1.00 85.38 602 LYS A N 1
ATOM 4668 C CA . LYS A 1 602 ? 9.560 20.930 10.507 1.00 85.38 602 LYS A CA 1
ATOM 4669 C C . LYS A 1 602 ? 8.519 19.977 9.875 1.00 85.38 602 LYS A C 1
ATOM 4671 O O . LYS A 1 602 ? 8.061 20.266 8.764 1.00 85.38 602 LYS A O 1
ATOM 4676 N N . PRO A 1 603 ? 8.096 18.901 10.568 1.00 85.00 603 PRO A N 1
ATOM 4677 C CA . PRO A 1 603 ? 7.055 17.991 10.097 1.00 85.00 603 PRO A CA 1
ATOM 4678 C C . PRO A 1 603 ? 5.691 18.685 9.995 1.00 85.00 603 PRO A C 1
ATOM 4680 O O . PRO A 1 603 ? 5.410 19.657 10.696 1.00 85.00 603 PRO A O 1
ATOM 4683 N N . ALA A 1 604 ? 4.835 18.166 9.116 1.00 84.19 604 ALA A N 1
ATOM 4684 C CA . ALA A 1 604 ? 3.430 18.561 9.028 1.00 84.19 604 ALA A CA 1
ATOM 4685 C C . ALA A 1 604 ? 2.578 17.870 10.110 1.00 84.19 604 ALA A C 1
ATOM 4687 O O . ALA A 1 604 ? 1.502 18.360 10.436 1.00 84.19 604 ALA A O 1
ATOM 4688 N N . LEU A 1 605 ? 3.065 16.743 10.652 1.00 86.75 605 LEU A N 1
ATOM 4689 C CA . LEU A 1 605 ? 2.389 15.880 11.632 1.00 86.75 605 LEU A CA 1
ATOM 4690 C C . LEU A 1 605 ? 1.047 15.312 11.133 1.00 86.75 605 LEU A C 1
ATOM 4692 O O . LEU A 1 605 ? 0.229 14.851 11.922 1.00 86.75 605 LEU A O 1
ATOM 4696 N N . HIS A 1 606 ? 0.849 15.287 9.811 1.00 90.94 606 HIS A N 1
ATOM 4697 C CA . HIS A 1 606 ? -0.349 14.780 9.150 1.00 90.94 606 HIS A CA 1
ATOM 4698 C C . HIS A 1 606 ? -0.465 13.251 9.326 1.00 90.94 606 HIS A C 1
ATOM 4700 O O . HIS A 1 606 ? 0.270 12.519 8.651 1.00 90.94 606 HIS A O 1
ATOM 4706 N N . PRO A 1 607 ? -1.388 12.723 10.163 1.00 90.50 607 PRO A N 1
ATOM 4707 C CA . PRO A 1 607 ? -1.357 11.316 10.587 1.00 90.50 607 PRO A CA 1
ATOM 4708 C C . PRO A 1 607 ? -1.465 10.315 9.430 1.00 90.50 607 PRO A C 1
ATOM 4710 O O . PRO A 1 607 ? -0.932 9.211 9.492 1.00 90.50 607 PRO A O 1
ATOM 4713 N N . TYR A 1 608 ? -2.124 10.727 8.346 1.00 89.12 608 TYR A N 1
ATOM 4714 C CA . TYR A 1 608 ? -2.387 9.915 7.156 1.00 89.12 608 TYR A CA 1
ATOM 4715 C C . TYR A 1 608 ? -1.386 10.132 6.007 1.00 89.12 608 TYR A C 1
ATOM 4717 O O . TYR A 1 608 ? -1.490 9.457 4.985 1.00 89.12 608 TYR A O 1
ATOM 4725 N N . ALA A 1 609 ? -0.446 11.080 6.136 1.00 86.88 609 ALA A N 1
ATOM 4726 C CA . ALA A 1 609 ? 0.482 11.460 5.061 1.00 86.88 609 ALA A CA 1
ATOM 4727 C C . ALA A 1 609 ? 1.846 11.981 5.587 1.00 86.88 609 ALA A C 1
ATOM 4729 O O . ALA A 1 609 ? 2.236 13.108 5.274 1.00 86.88 609 ALA A O 1
ATOM 4730 N N . PRO A 1 610 ? 2.592 11.189 6.385 1.00 86.31 610 PRO A N 1
ATOM 4731 C CA . PRO A 1 610 ? 3.936 11.563 6.826 1.00 86.31 610 PRO A CA 1
ATOM 4732 C C . PRO A 1 610 ? 4.896 11.720 5.635 1.00 86.31 610 PRO A C 1
ATOM 4734 O O . PRO A 1 610 ? 4.960 10.852 4.759 1.00 86.31 610 PRO A O 1
ATOM 4737 N N . ARG A 1 611 ? 5.682 12.803 5.623 1.00 83.12 611 ARG A N 1
ATOM 4738 C CA . ARG A 1 611 ? 6.684 13.108 4.586 1.00 83.12 611 ARG A CA 1
ATOM 4739 C C . ARG A 1 611 ? 7.994 12.341 4.787 1.00 83.12 611 ARG A C 1
ATOM 4741 O O . ARG A 1 611 ? 8.719 12.123 3.822 1.00 83.12 611 ARG A O 1
ATOM 4748 N N . THR A 1 612 ? 8.298 11.922 6.018 1.00 84.00 612 THR A N 1
ATOM 4749 C CA . THR A 1 612 ? 9.514 11.161 6.374 1.00 84.00 612 THR A CA 1
ATOM 4750 C C . THR A 1 612 ? 9.205 10.002 7.325 1.00 84.00 612 THR A C 1
ATOM 4752 O O . THR A 1 612 ? 8.175 10.001 7.999 1.00 84.00 612 THR A O 1
ATOM 4755 N N . GLU A 1 613 ? 10.108 9.023 7.425 1.00 83.94 613 GLU A N 1
ATOM 4756 C CA . GLU A 1 613 ? 9.954 7.914 8.377 1.00 83.94 613 GLU A CA 1
ATOM 4757 C C . GLU A 1 613 ? 10.080 8.380 9.836 1.00 83.94 613 GLU A C 1
ATOM 4759 O O . GLU A 1 613 ? 9.328 7.933 10.698 1.00 83.94 613 GLU A O 1
ATOM 4764 N N . ALA A 1 614 ? 10.957 9.349 10.113 1.00 88.38 614 ALA A N 1
ATOM 4765 C CA . ALA A 1 614 ? 11.037 9.968 11.433 1.00 88.38 614 ALA A CA 1
ATOM 4766 C C . ALA A 1 614 ? 9.715 10.661 11.828 1.00 88.38 614 ALA A C 1
ATOM 4768 O O . ALA A 1 614 ? 9.272 10.539 12.967 1.00 88.38 614 ALA A O 1
ATOM 4769 N N . GLU A 1 615 ? 9.048 11.339 10.886 1.00 90.06 615 GLU A N 1
ATOM 4770 C CA . GLU A 1 615 ? 7.720 11.930 11.100 1.00 90.06 615 GLU A CA 1
ATOM 4771 C C . GLU A 1 615 ? 6.641 10.864 11.336 1.00 90.06 615 GLU A C 1
ATOM 4773 O O . GLU A 1 615 ? 5.843 11.022 12.261 1.00 90.06 615 GLU A O 1
ATOM 4778 N N . ARG A 1 616 ? 6.648 9.755 10.579 1.00 88.38 616 ARG A N 1
ATOM 4779 C CA . ARG A 1 616 ? 5.762 8.602 10.831 1.00 88.38 616 ARG A CA 1
ATOM 4780 C C . ARG A 1 616 ? 5.938 8.085 12.258 1.00 88.38 616 ARG A C 1
ATOM 4782 O O . ARG A 1 616 ? 4.962 7.978 12.990 1.00 88.38 616 ARG A O 1
ATOM 4789 N N . GLN A 1 617 ? 7.172 7.835 12.687 1.00 88.75 617 GLN A N 1
ATOM 4790 C CA . GLN A 1 617 ? 7.417 7.282 14.019 1.00 88.75 617 GLN A CA 1
ATOM 4791 C C . GLN A 1 617 ? 7.150 8.285 15.156 1.00 88.75 617 GLN A C 1
ATOM 4793 O O . GLN A 1 617 ? 6.892 7.866 16.282 1.00 88.75 617 GLN A O 1
ATOM 4798 N N . ILE A 1 618 ? 7.170 9.596 14.885 1.00 92.00 618 ILE A N 1
ATOM 4799 C CA . ILE A 1 618 ? 6.671 10.634 15.805 1.00 92.00 618 ILE A CA 1
ATOM 4800 C C . ILE A 1 618 ? 5.138 10.561 15.912 1.00 92.00 618 ILE A C 1
ATOM 4802 O O . ILE A 1 618 ? 4.604 10.564 17.023 1.00 92.00 618 ILE A O 1
ATOM 4806 N N . ILE A 1 619 ? 4.431 10.437 14.783 1.00 92.44 619 ILE A N 1
ATOM 4807 C CA . ILE A 1 619 ? 2.974 10.223 14.735 1.00 92.44 619 ILE A CA 1
ATOM 4808 C C . ILE A 1 619 ? 2.594 8.939 15.493 1.00 92.44 619 ILE A C 1
ATOM 4810 O O . ILE A 1 619 ? 1.666 8.978 16.299 1.00 92.44 619 ILE A O 1
ATOM 4814 N N . ASP A 1 620 ? 3.359 7.853 15.347 1.00 89.94 620 ASP A N 1
ATOM 4815 C CA . ASP A 1 620 ? 3.162 6.571 16.048 1.00 89.94 620 ASP A CA 1
ATOM 4816 C C . ASP A 1 620 ? 3.433 6.624 17.568 1.00 89.94 620 ASP A C 1
ATOM 4818 O O . ASP A 1 620 ? 3.181 5.639 18.270 1.00 89.94 620 ASP A O 1
ATOM 4822 N N . LEU A 1 621 ? 3.960 7.728 18.113 1.00 91.69 621 LEU A N 1
ATOM 4823 C CA . LEU A 1 621 ? 4.020 7.973 19.564 1.00 91.69 621 LEU A CA 1
ATOM 4824 C C . LEU A 1 621 ? 2.800 8.759 20.070 1.00 91.69 621 LEU A C 1
ATOM 4826 O O . LEU A 1 621 ? 2.394 8.569 21.221 1.00 91.69 621 LEU A O 1
ATOM 4830 N N . VAL A 1 622 ? 2.239 9.632 19.224 1.00 94.12 622 VAL A N 1
ATOM 4831 C CA . VAL A 1 622 ? 1.144 10.554 19.568 1.00 94.12 622 VAL A CA 1
ATOM 4832 C C . VAL A 1 622 ? -0.226 9.937 19.318 1.00 94.12 622 VAL A C 1
ATOM 4834 O O . VAL A 1 622 ? -1.096 9.971 20.189 1.00 94.12 622 VAL A O 1
ATOM 4837 N N . HIS A 1 623 ? -0.428 9.337 18.153 1.00 94.25 623 HIS A N 1
ATOM 4838 C CA . HIS A 1 623 ? -1.683 8.702 17.775 1.00 94.25 623 HIS A CA 1
ATOM 4839 C C . HIS A 1 623 ? -1.641 7.195 18.036 1.00 94.25 623 HIS A C 1
ATOM 4841 O O . HIS A 1 623 ? -0.595 6.606 18.314 1.00 94.25 623 HIS A O 1
ATOM 4847 N N . GLU A 1 624 ? -2.812 6.567 17.986 1.00 92.25 624 GLU A N 1
ATOM 4848 C CA . GLU A 1 624 ? -2.957 5.141 18.243 1.00 92.25 624 GLU A CA 1
ATOM 4849 C C . GLU A 1 624 ? -3.938 4.539 17.220 1.00 92.25 624 GLU A C 1
ATOM 4851 O O . GLU A 1 624 ? -5.002 5.119 16.979 1.00 92.25 624 GLU A O 1
ATOM 4856 N N . PRO A 1 625 ? -3.591 3.412 16.576 1.00 92.88 625 PRO A N 1
ATOM 4857 C CA . PRO A 1 625 ? -4.489 2.707 15.672 1.00 92.88 625 PRO A CA 1
ATOM 4858 C C . PRO A 1 625 ? -5.440 1.776 16.437 1.00 92.88 625 PRO A C 1
ATOM 4860 O O . PRO A 1 625 ? -5.300 1.548 17.640 1.00 92.88 625 PRO A O 1
ATOM 4863 N N . LEU A 1 626 ? -6.377 1.151 15.721 1.00 91.88 626 LEU A N 1
ATOM 4864 C CA . LEU A 1 626 ? -7.179 0.046 16.263 1.00 91.88 626 LEU A CA 1
ATOM 4865 C C . LEU A 1 626 ? -6.305 -1.130 16.715 1.00 91.88 626 LEU A C 1
ATOM 4867 O O . LEU A 1 626 ? -6.481 -1.636 17.824 1.00 91.88 626 LEU A O 1
ATOM 4871 N N . MET A 1 627 ? -5.340 -1.513 15.877 1.00 89.81 627 MET A N 1
ATOM 4872 C CA . MET A 1 627 ? -4.360 -2.571 16.126 1.00 89.81 627 MET A CA 1
ATOM 4873 C C . MET A 1 627 ? -2.980 -2.164 15.591 1.00 89.81 627 MET A C 1
ATOM 4875 O O . MET A 1 627 ? -2.866 -1.400 14.629 1.00 89.81 627 MET A O 1
ATOM 4879 N N . ARG A 1 628 ? -1.919 -2.644 16.239 1.00 83.25 628 ARG A N 1
ATOM 4880 C CA . ARG A 1 628 ? -0.513 -2.339 15.920 1.00 83.25 628 ARG A CA 1
ATOM 4881 C C . ARG A 1 628 ? 0.154 -3.505 15.198 1.00 83.25 628 ARG A C 1
ATOM 4883 O O . ARG A 1 628 ? -0.247 -4.651 15.370 1.00 83.25 628 ARG A O 1
ATOM 4890 N N . VAL A 1 629 ? 1.236 -3.198 14.492 1.00 75.81 629 VAL A N 1
ATOM 4891 C CA . VAL A 1 629 ? 2.229 -4.168 14.013 1.00 75.81 629 VAL A CA 1
ATOM 4892 C C . VAL A 1 629 ? 3.254 -4.399 15.127 1.00 75.81 629 VAL A C 1
ATOM 4894 O O . VAL A 1 629 ? 3.797 -3.439 15.680 1.00 75.81 629 VAL A O 1
ATOM 4897 N N . GLY A 1 630 ? 3.492 -5.656 15.491 1.00 69.06 630 GLY A N 1
ATOM 4898 C CA . GLY A 1 630 ? 4.476 -6.052 16.496 1.00 69.06 630 GLY A CA 1
ATOM 4899 C C . GLY A 1 630 ? 5.924 -5.945 16.006 1.00 69.06 630 GLY A C 1
ATOM 4900 O O . GLY A 1 630 ? 6.199 -5.774 14.822 1.00 69.06 630 GLY A O 1
ATOM 4901 N N . ALA A 1 631 ? 6.887 -6.096 16.921 1.00 60.88 631 ALA A N 1
ATOM 4902 C CA . ALA A 1 631 ? 8.318 -6.164 16.572 1.00 60.88 631 ALA A CA 1
ATOM 4903 C C . ALA A 1 631 ? 8.737 -7.509 15.926 1.00 60.88 631 ALA A C 1
ATOM 4905 O O . ALA A 1 631 ? 9.892 -7.688 15.549 1.00 60.88 631 ALA A O 1
ATOM 4906 N N . ASP A 1 632 ? 7.790 -8.439 15.857 1.00 58.53 632 ASP A N 1
ATOM 4907 C CA . ASP A 1 632 ? 7.729 -9.718 15.143 1.00 58.53 632 ASP A CA 1
ATOM 4908 C C . ASP A 1 632 ? 6.768 -9.646 13.931 1.00 58.53 632 ASP A C 1
ATOM 4910 O O . ASP A 1 632 ? 6.403 -10.662 13.342 1.00 58.53 632 ASP A O 1
ATOM 4914 N N . GLY A 1 633 ? 6.292 -8.441 13.601 1.00 62.59 633 GLY A N 1
ATOM 4915 C CA . GLY A 1 633 ? 5.271 -8.163 12.598 1.00 62.59 633 GLY A CA 1
ATOM 4916 C C . GLY A 1 633 ? 3.830 -8.424 13.054 1.00 62.59 633 GLY A C 1
ATOM 4917 O O . GLY A 1 633 ? 2.923 -7.774 12.542 1.00 62.59 633 GLY A O 1
ATOM 4918 N N . ALA A 1 634 ? 3.590 -9.344 13.992 1.00 73.06 634 ALA A N 1
ATOM 4919 C CA . ALA A 1 634 ? 2.249 -9.844 14.310 1.00 73.06 634 ALA A CA 1
ATOM 4920 C C . ALA A 1 634 ? 1.275 -8.741 14.780 1.00 73.06 634 ALA A C 1
ATOM 4922 O O . ALA A 1 634 ? 1.680 -7.766 15.410 1.00 73.06 634 ALA A O 1
ATOM 4923 N N . LEU A 1 635 ? -0.024 -8.896 14.497 1.00 79.69 635 LEU A N 1
ATOM 4924 C CA . LEU A 1 635 ? -1.046 -7.915 14.888 1.00 79.69 635 LEU A CA 1
ATOM 4925 C C . LEU A 1 635 ? -1.292 -7.925 16.409 1.00 79.69 635 LEU A C 1
ATOM 4927 O O . LEU A 1 635 ? -1.527 -8.979 16.999 1.00 79.69 635 LEU A O 1
ATOM 4931 N N . GLN A 1 636 ? -1.264 -6.748 17.043 1.00 84.38 636 GLN A N 1
ATOM 4932 C CA . GLN A 1 636 ? -1.364 -6.579 18.501 1.00 84.38 636 GLN A CA 1
ATOM 4933 C C . GLN A 1 636 ? -2.455 -5.564 18.917 1.00 84.38 636 GLN A C 1
ATOM 4935 O O . GLN A 1 636 ? -2.597 -4.528 18.259 1.00 84.38 636 GLN A O 1
ATOM 4940 N N . PRO A 1 637 ? -3.184 -5.782 20.035 1.00 89.81 637 PRO A N 1
ATOM 4941 C CA . PRO A 1 637 ? -4.219 -4.861 20.525 1.00 89.81 637 PRO A CA 1
ATOM 4942 C C . PRO A 1 637 ? -3.738 -3.437 20.844 1.00 89.81 637 PRO A C 1
ATOM 4944 O O . PRO A 1 637 ? -2.687 -3.233 21.466 1.00 89.81 637 PRO A O 1
ATOM 4947 N N . ALA A 1 638 ? -4.552 -2.439 20.491 1.00 92.00 638 ALA A N 1
ATOM 4948 C CA . ALA A 1 638 ? -4.241 -1.018 20.653 1.00 92.00 638 ALA A CA 1
ATOM 4949 C C . ALA A 1 638 ? -5.449 -0.214 21.168 1.00 92.00 638 ALA A C 1
ATOM 4951 O O . ALA A 1 638 ? -5.631 -0.183 22.387 1.00 92.00 638 ALA A O 1
ATOM 4952 N N . LEU A 1 639 ? -6.256 0.423 20.310 1.00 94.25 639 LEU A N 1
ATOM 4953 C CA . LEU A 1 639 ? -7.554 0.994 20.715 1.00 94.25 639 LEU A CA 1
ATOM 4954 C C . LEU A 1 639 ? -8.672 -0.058 20.736 1.00 94.25 639 LEU A C 1
ATOM 4956 O O . LEU A 1 639 ? -9.528 -0.012 21.619 1.00 94.25 639 LEU A O 1
ATOM 4960 N N . ALA A 1 640 ? -8.627 -1.037 19.828 1.00 94.06 640 ALA A N 1
ATOM 4961 C CA . ALA A 1 640 ? -9.355 -2.287 20.006 1.00 94.06 640 ALA A CA 1
ATOM 4962 C C . ALA A 1 640 ? -8.568 -3.182 20.975 1.00 94.06 640 ALA A C 1
ATOM 4964 O O . ALA A 1 640 ? -7.348 -3.340 20.850 1.00 94.06 640 ALA A O 1
ATOM 4965 N N . GLU A 1 641 ? -9.263 -3.760 21.949 1.00 92.25 641 GLU A N 1
ATOM 4966 C CA . GLU A 1 641 ? -8.695 -4.750 22.868 1.00 92.25 641 GLU A CA 1
ATOM 4967 C C . GLU A 1 641 ? -8.793 -6.164 22.292 1.00 92.25 641 GLU A C 1
ATOM 4969 O O . GLU A 1 641 ? -7.907 -6.992 22.500 1.00 92.25 641 GLU A O 1
ATOM 4974 N N . LEU A 1 642 ? -9.858 -6.404 21.531 1.00 91.12 642 LEU A N 1
ATOM 4975 C CA . LEU A 1 642 ? -10.252 -7.691 20.990 1.00 91.12 642 LEU A CA 1
ATOM 4976 C C . LEU A 1 642 ? -10.969 -7.467 19.654 1.00 91.12 642 LEU A C 1
ATOM 4978 O O . LEU A 1 642 ? -11.746 -6.524 19.503 1.00 91.12 642 LEU A O 1
ATOM 4982 N N . TRP A 1 643 ? -10.739 -8.365 18.701 1.00 91.19 643 TRP A N 1
ATOM 4983 C CA . TRP A 1 643 ? -11.485 -8.439 17.450 1.00 91.19 643 TRP A CA 1
ATOM 4984 C C . TRP A 1 643 ? -11.918 -9.881 17.185 1.00 91.19 643 TRP A C 1
ATOM 4986 O O . TRP A 1 643 ? -11.215 -10.823 17.559 1.00 91.19 643 TRP A O 1
ATOM 4996 N N . ARG A 1 644 ? -13.086 -10.068 16.566 1.00 89.81 644 ARG A N 1
ATOM 4997 C CA . ARG A 1 644 ? -13.621 -11.389 16.202 1.00 89.81 644 ARG A CA 1
ATOM 4998 C C . ARG A 1 644 ? -14.311 -11.332 14.852 1.00 89.81 644 ARG A C 1
ATOM 5000 O O . ARG A 1 644 ? -15.126 -10.446 14.615 1.00 89.81 644 ARG A O 1
ATOM 5007 N N . TRP A 1 645 ? -14.032 -12.308 13.998 1.00 90.69 645 TRP A N 1
ATOM 5008 C CA . TRP A 1 645 ? -14.824 -12.515 12.795 1.00 90.69 645 TRP A CA 1
ATOM 5009 C C . TRP A 1 645 ? -16.076 -13.342 13.101 1.00 90.69 645 TRP A C 1
ATOM 5011 O O . TRP A 1 645 ? -16.014 -14.366 13.777 1.00 90.69 645 TRP A O 1
ATOM 5021 N N . SER A 1 646 ? -17.202 -12.914 12.548 1.00 91.38 646 SER A N 1
ATOM 5022 C CA . SER A 1 646 ? -18.449 -13.665 12.439 1.00 91.38 646 SER A CA 1
ATOM 5023 C C . SER A 1 646 ? -18.949 -13.615 10.990 1.00 91.38 646 SER A C 1
ATOM 5025 O O . SER A 1 646 ? -18.350 -12.971 10.122 1.00 91.38 646 SER A O 1
ATOM 5027 N N . GLN A 1 647 ? -20.031 -14.323 10.684 1.00 91.19 647 GLN A N 1
ATOM 5028 C CA . GLN A 1 647 ? -20.685 -14.244 9.381 1.00 91.19 647 GLN A CA 1
ATOM 5029 C C . GLN A 1 647 ? -22.188 -14.399 9.537 1.00 91.19 647 GLN A C 1
ATOM 5031 O O . GLN A 1 647 ? -22.654 -15.432 10.011 1.00 91.19 647 GLN A O 1
ATOM 5036 N N . ASP A 1 648 ? -22.944 -13.395 9.108 1.00 92.06 648 ASP A N 1
ATOM 5037 C CA . ASP A 1 648 ? -24.383 -13.541 8.932 1.00 92.06 648 ASP A CA 1
ATOM 5038 C C . ASP A 1 648 ? -24.645 -14.140 7.540 1.00 92.06 648 ASP A C 1
ATOM 5040 O O . ASP A 1 648 ? -24.055 -13.727 6.540 1.00 92.06 648 ASP A O 1
ATOM 5044 N N . VAL A 1 649 ? -25.495 -15.163 7.468 1.00 93.06 649 VAL A N 1
ATOM 5045 C CA . VAL A 1 649 ? -25.930 -15.796 6.218 1.00 93.06 649 VAL A CA 1
ATOM 5046 C C . VAL A 1 649 ? -27.446 -15.705 6.149 1.00 93.06 649 VAL A C 1
ATOM 5048 O O . VAL A 1 649 ? -28.153 -16.382 6.897 1.00 93.06 649 VAL A O 1
ATOM 5051 N N . THR A 1 650 ? -27.948 -14.849 5.265 1.00 94.06 650 THR A N 1
ATOM 5052 C CA . THR A 1 650 ? -29.380 -14.571 5.142 1.00 94.06 650 THR A CA 1
ATOM 5053 C C . THR A 1 650 ? -29.992 -15.391 4.013 1.00 94.06 650 THR A C 1
ATOM 5055 O O . THR A 1 650 ? -29.611 -15.266 2.848 1.00 94.06 650 THR A O 1
ATOM 5058 N N . CYS A 1 651 ? -30.971 -16.221 4.366 1.00 94.44 651 CYS A N 1
ATOM 5059 C CA . CYS A 1 651 ? -31.823 -16.960 3.437 1.00 94.44 651 CYS A CA 1
ATOM 5060 C C . CYS A 1 651 ? -33.178 -16.248 3.319 1.00 94.44 651 CYS A C 1
ATOM 5062 O O . CYS A 1 651 ? -33.680 -15.723 4.312 1.00 94.44 651 CYS A O 1
ATOM 5064 N N . TRP A 1 652 ? -33.817 -16.280 2.151 1.00 93.94 652 TRP A N 1
ATOM 5065 C CA . TRP A 1 652 ? -35.195 -15.803 1.967 1.00 93.94 652 TRP A CA 1
ATOM 5066 C C . TRP A 1 652 ? -36.091 -16.938 1.488 1.00 93.94 652 TRP A C 1
ATOM 5068 O O . TRP A 1 652 ? -35.628 -17.836 0.797 1.00 93.94 652 TRP A O 1
ATOM 5078 N N . PHE A 1 653 ? -37.378 -16.881 1.811 1.00 94.62 653 PHE A N 1
ATOM 5079 C CA . PHE A 1 653 ? -38.378 -17.876 1.423 1.00 94.62 653 PHE A CA 1
ATOM 5080 C C . PHE A 1 653 ? -39.597 -17.199 0.787 1.00 94.62 653 PHE A C 1
ATOM 5082 O O . PHE A 1 653 ? -39.739 -15.976 0.843 1.00 94.62 653 PHE A O 1
ATOM 5089 N N . ALA A 1 654 ? -40.487 -17.984 0.176 1.00 92.19 654 ALA A N 1
ATOM 5090 C CA . ALA A 1 654 ? -41.712 -17.465 -0.438 1.00 92.19 654 ALA A CA 1
ATOM 5091 C C . ALA A 1 654 ? -42.606 -16.698 0.561 1.00 92.19 654 ALA A C 1
ATOM 5093 O O . ALA A 1 654 ? -43.233 -15.707 0.192 1.00 92.19 654 ALA A O 1
ATOM 5094 N N . ASP A 1 655 ? -42.617 -17.124 1.826 1.00 93.88 655 ASP A N 1
ATOM 5095 C CA . ASP A 1 655 ? -43.414 -16.550 2.909 1.00 93.88 655 ASP A CA 1
ATOM 5096 C C . ASP A 1 655 ? -42.755 -16.763 4.290 1.00 93.88 655 ASP A C 1
ATOM 5098 O O . ASP A 1 655 ? -41.760 -17.478 4.439 1.00 93.88 655 ASP A O 1
ATOM 5102 N N . GLU A 1 656 ? -43.310 -16.113 5.318 1.00 95.62 656 GLU A N 1
ATOM 5103 C CA . GLU A 1 656 ? -42.853 -16.237 6.710 1.00 95.62 656 GLU A CA 1
ATOM 5104 C C . GLU A 1 656 ? -43.107 -17.633 7.307 1.00 95.62 656 GLU A C 1
ATOM 5106 O O . GLU A 1 656 ? -42.340 -18.075 8.159 1.00 95.62 656 GLU A O 1
ATOM 5111 N N . ALA A 1 657 ? -44.144 -18.357 6.872 1.00 95.44 657 ALA A N 1
ATOM 5112 C CA . ALA A 1 657 ? -44.452 -19.680 7.420 1.00 95.44 657 ALA A CA 1
ATOM 5113 C C . ALA A 1 657 ? -43.369 -20.704 7.040 1.00 95.44 657 ALA A C 1
ATOM 5115 O O . ALA A 1 657 ? -42.896 -21.460 7.889 1.00 95.44 657 ALA A O 1
ATOM 5116 N N . THR A 1 658 ? -42.906 -20.655 5.793 1.00 96.19 658 THR A N 1
ATOM 5117 C CA . THR A 1 658 ? -41.786 -21.446 5.273 1.00 96.19 658 THR A CA 1
ATOM 5118 C C . THR A 1 658 ? -40.472 -21.056 5.960 1.00 96.19 658 THR A C 1
ATOM 5120 O O . THR A 1 658 ? -39.712 -21.926 6.385 1.00 96.19 658 THR A O 1
ATOM 5123 N N . ALA A 1 659 ? -40.228 -19.754 6.158 1.00 95.12 659 ALA A N 1
ATOM 5124 C CA . ALA A 1 659 ? -39.056 -19.265 6.892 1.00 95.12 659 ALA A CA 1
ATOM 5125 C C . ALA A 1 659 ? -39.054 -19.704 8.374 1.00 95.12 659 ALA A C 1
ATOM 5127 O O . ALA A 1 659 ? -38.004 -20.038 8.927 1.00 95.12 659 ALA A O 1
ATOM 5128 N N . ARG A 1 660 ? -40.229 -19.775 9.011 1.00 96.62 660 ARG A N 1
ATOM 5129 C CA . ARG A 1 660 ? -40.396 -20.297 10.374 1.00 96.62 660 ARG A CA 1
ATOM 5130 C C . ARG A 1 660 ? -40.184 -21.812 10.437 1.00 96.62 660 ARG A C 1
ATOM 5132 O O . ARG A 1 660 ? -39.471 -22.280 11.318 1.00 96.62 660 ARG A O 1
ATOM 5139 N N . GLN A 1 661 ? -40.680 -22.569 9.457 1.00 95.75 661 GLN A N 1
ATOM 5140 C CA . GLN A 1 661 ? -40.386 -24.003 9.342 1.00 95.75 661 GLN A CA 1
ATOM 5141 C C . GLN A 1 661 ? -38.876 -24.268 9.174 1.00 95.75 661 GLN A C 1
ATOM 5143 O O . GLN A 1 661 ? -38.344 -25.225 9.740 1.00 95.75 661 GLN A O 1
ATOM 5148 N N . ALA A 1 662 ? -38.161 -23.409 8.439 1.00 94.44 662 ALA A N 1
ATOM 5149 C CA . ALA A 1 662 ? -36.703 -23.464 8.329 1.00 94.44 662 ALA A CA 1
ATOM 5150 C C . ALA A 1 662 ? -36.005 -23.184 9.678 1.00 94.44 662 ALA A C 1
ATOM 5152 O O . ALA A 1 662 ? -35.068 -23.898 10.041 1.00 94.44 662 ALA A O 1
ATOM 5153 N N . GLN A 1 663 ? -36.496 -22.210 10.457 1.00 95.50 663 GLN A N 1
ATOM 5154 C CA . GLN A 1 663 ? -36.015 -21.939 11.819 1.00 95.50 663 GLN A CA 1
ATOM 5155 C C . GLN A 1 663 ? -36.196 -23.152 12.746 1.00 95.50 663 GLN A C 1
ATOM 5157 O O . GLN A 1 663 ? -35.241 -23.565 13.406 1.00 95.50 663 GLN A O 1
ATOM 5162 N N . GLU A 1 664 ? -37.390 -23.748 12.769 1.00 93.88 664 GLU A N 1
ATOM 5163 C CA . GLU A 1 664 ? -37.729 -24.907 13.609 1.00 93.88 664 GLU A CA 1
ATOM 5164 C C . GLU A 1 664 ? -36.846 -26.127 13.286 1.00 93.88 664 GLU A C 1
ATOM 5166 O O . GLU A 1 664 ? -36.297 -26.763 14.191 1.00 93.88 664 GLU A O 1
ATOM 5171 N N . ARG A 1 665 ? -36.624 -26.420 11.996 1.00 92.56 665 ARG A N 1
ATOM 5172 C CA . ARG A 1 665 ? -35.735 -27.509 11.543 1.00 92.56 665 ARG A CA 1
ATOM 5173 C C . ARG A 1 665 ? -34.284 -27.334 11.976 1.00 92.56 665 ARG A C 1
ATOM 5175 O O . ARG A 1 665 ? -33.628 -28.327 12.299 1.00 92.56 665 ARG A O 1
ATOM 5182 N N . LEU A 1 666 ? -33.782 -26.099 11.963 1.00 91.31 666 LEU A N 1
ATOM 5183 C CA . LEU A 1 666 ? -32.432 -25.781 12.424 1.00 91.31 666 LEU A CA 1
ATOM 5184 C C . LEU A 1 666 ? -32.333 -25.862 13.948 1.00 91.31 666 LEU A C 1
ATOM 5186 O O . LEU A 1 666 ? -31.386 -26.456 14.455 1.00 91.31 666 LEU A O 1
ATOM 5190 N N . GLN A 1 667 ? -33.322 -25.357 14.688 1.00 90.06 667 GLN A N 1
ATOM 5191 C CA . GLN A 1 667 ? -33.374 -25.480 16.151 1.00 90.06 667 GLN A CA 1
ATOM 5192 C C . GLN A 1 667 ? -33.442 -26.946 16.615 1.00 90.06 667 GLN A C 1
ATOM 5194 O O . GLN A 1 667 ? -32.818 -27.302 17.613 1.00 90.06 667 GLN A O 1
ATOM 5199 N N . ALA A 1 668 ? -34.086 -27.834 15.851 1.00 88.94 668 ALA A N 1
ATOM 5200 C CA . ALA A 1 668 ? -34.082 -29.275 16.124 1.00 88.94 668 ALA A CA 1
ATOM 5201 C C . ALA A 1 668 ? -32.677 -29.931 16.075 1.00 88.94 668 ALA A C 1
ATOM 5203 O O . ALA A 1 668 ? -32.495 -31.027 16.603 1.00 88.94 668 ALA A O 1
ATOM 5204 N N . GLN A 1 669 ? -31.665 -29.271 15.494 1.00 88.31 669 GLN A N 1
ATOM 5205 C CA . GLN A 1 669 ? -30.282 -29.775 15.414 1.00 88.31 669 GLN A CA 1
ATOM 5206 C C . GLN A 1 669 ? -29.472 -29.572 16.716 1.00 88.31 669 GLN A C 1
ATOM 5208 O O . GLN A 1 669 ? -28.344 -30.056 16.818 1.00 88.31 669 GLN A O 1
ATOM 5213 N N . ILE A 1 670 ? -30.044 -28.896 17.724 1.00 81.25 670 ILE A N 1
ATOM 5214 C CA . ILE A 1 670 ? -29.443 -28.652 19.056 1.00 81.25 670 ILE A CA 1
ATOM 5215 C C . ILE A 1 670 ? -29.485 -29.922 19.951 1.00 81.25 670 ILE A C 1
ATOM 5217 O O . ILE A 1 670 ? -29.044 -29.902 21.094 1.00 81.25 670 ILE A O 1
ATOM 5221 N N . GLY A 1 671 ? -30.013 -31.045 19.442 1.00 70.25 671 GLY A N 1
ATOM 5222 C CA . GLY A 1 671 ? -30.170 -32.317 20.163 1.00 70.25 671 GLY A CA 1
ATOM 5223 C C . GLY A 1 671 ? -28.865 -33.037 20.550 1.00 70.25 671 GLY A C 1
ATOM 5224 O O . GLY A 1 671 ? -27.832 -32.427 20.784 1.00 70.25 671 GLY A O 1
ATOM 5225 N N . ALA A 1 672 ? -28.902 -34.372 20.629 1.00 55.31 672 ALA A N 1
ATOM 5226 C CA . ALA A 1 672 ? -27.883 -35.180 21.319 1.00 55.31 672 ALA A CA 1
ATOM 5227 C C . ALA A 1 672 ? -26.416 -35.035 20.841 1.00 55.31 672 ALA A C 1
ATOM 5229 O O . ALA A 1 672 ? -25.519 -35.400 21.595 1.00 55.31 672 ALA A O 1
ATOM 5230 N N . SER A 1 673 ? -26.157 -34.510 19.636 1.00 68.69 673 SER A N 1
ATOM 5231 C CA . SER A 1 673 ? -24.803 -34.196 19.137 1.00 68.69 673 SER A CA 1
ATOM 5232 C C . SER A 1 673 ? -24.491 -32.692 19.046 1.00 68.69 673 SER A C 1
ATOM 5234 O O . SER A 1 673 ? -23.413 -32.329 18.595 1.00 68.69 673 SER A O 1
ATOM 5236 N N . ASN A 1 674 ? -25.424 -31.815 19.443 1.00 82.88 674 ASN A N 1
ATOM 5237 C CA . ASN A 1 674 ? -25.344 -30.350 19.380 1.00 82.88 674 ASN A CA 1
ATOM 5238 C C . ASN A 1 674 ? -24.649 -29.809 18.112 1.00 82.88 674 ASN A C 1
ATOM 5240 O O . ASN A 1 674 ? -23.602 -29.157 18.174 1.00 82.88 674 ASN A O 1
ATOM 5244 N N . ARG A 1 675 ? -25.253 -30.055 16.943 1.00 85.62 675 ARG A N 1
ATOM 5245 C CA . ARG A 1 675 ? -24.641 -29.742 15.637 1.00 85.62 675 ARG A CA 1
ATOM 5246 C C . ARG A 1 675 ? -24.365 -28.251 15.437 1.00 85.62 675 ARG A C 1
ATOM 5248 O O . ARG A 1 675 ? -23.522 -27.882 14.632 1.00 85.62 675 ARG A O 1
ATOM 5255 N N . TRP A 1 676 ? -25.024 -27.378 16.202 1.00 89.00 676 TRP A N 1
ATOM 5256 C CA . TRP A 1 676 ? -24.733 -25.942 16.209 1.00 89.00 676 TRP A CA 1
ATOM 5257 C C . TRP A 1 676 ? -23.300 -25.646 16.670 1.00 89.00 676 TRP A C 1
ATOM 5259 O O . TRP A 1 676 ? -22.649 -24.781 16.090 1.00 89.00 676 TRP A O 1
ATOM 5269 N N . ALA A 1 677 ? -22.777 -26.394 17.648 1.00 86.44 677 ALA A N 1
ATOM 5270 C CA . ALA A 1 677 ? -21.383 -26.280 18.070 1.00 86.44 677 ALA A CA 1
ATOM 5271 C C . ALA A 1 677 ? -20.417 -26.815 16.996 1.00 86.44 677 ALA A C 1
ATOM 5273 O O . ALA A 1 677 ? -19.412 -26.165 16.712 1.00 86.44 677 ALA A O 1
ATOM 5274 N N . GLU A 1 678 ? -20.751 -27.942 16.350 1.00 86.88 678 GLU A N 1
ATOM 5275 C CA . GLU A 1 678 ? -19.989 -28.500 15.217 1.00 86.88 678 GLU A CA 1
ATOM 5276 C C . GLU A 1 678 ? -19.889 -27.495 14.054 1.00 86.88 678 GLU A C 1
ATOM 5278 O O . GLU A 1 678 ? -18.821 -27.298 13.477 1.00 86.88 678 GLU A O 1
ATOM 5283 N N . TRP A 1 679 ? -20.999 -26.826 13.731 1.00 89.69 679 TRP A N 1
ATOM 5284 C CA . TRP A 1 679 ? -21.106 -25.849 12.643 1.00 89.69 679 TRP A CA 1
ATOM 5285 C C . TRP A 1 679 ? -20.637 -24.439 13.004 1.00 89.69 679 TRP A C 1
ATOM 5287 O O . TRP A 1 679 ? -20.589 -23.583 12.121 1.00 89.69 679 TRP A O 1
ATOM 5297 N N . ARG A 1 680 ? -20.342 -24.172 14.283 1.00 90.50 680 ARG A N 1
ATOM 5298 C CA . ARG A 1 680 ? -20.100 -22.820 14.823 1.00 90.50 680 ARG A CA 1
ATOM 5299 C C . ARG A 1 680 ? -21.266 -21.852 14.534 1.00 90.50 680 ARG A C 1
ATOM 5301 O O . ARG A 1 680 ? -21.063 -20.661 14.312 1.00 90.50 680 ARG A O 1
ATOM 5308 N N . LEU A 1 681 ? -22.498 -22.368 14.537 1.00 90.56 681 LEU A N 1
ATOM 5309 C CA . LEU A 1 681 ? -23.741 -21.610 14.365 1.00 90.56 681 LEU A CA 1
ATOM 5310 C C . LEU A 1 681 ? -24.183 -21.042 15.724 1.00 90.56 681 LEU A C 1
ATOM 5312 O O . LEU A 1 681 ? -24.581 -21.787 16.616 1.00 90.56 681 LEU A O 1
ATOM 5316 N N . GLY A 1 682 ? -24.100 -19.721 15.884 1.00 87.94 682 GLY A N 1
ATOM 5317 C CA . GLY A 1 682 ? -24.384 -19.022 17.138 1.00 87.94 682 GLY A CA 1
ATOM 5318 C C . GLY A 1 682 ? -25.858 -18.657 17.329 1.00 87.94 682 GLY A C 1
ATOM 5319 O O . GLY A 1 682 ? -26.424 -18.926 18.387 1.00 87.94 682 GLY A O 1
ATOM 5320 N N . THR A 1 683 ? -26.503 -18.042 16.328 1.00 90.88 683 THR A N 1
ATOM 5321 C CA . THR A 1 683 ? -27.934 -17.675 16.410 1.00 90.88 683 THR A CA 1
ATOM 5322 C C . THR A 1 683 ? -28.676 -17.844 15.085 1.00 90.88 683 THR A C 1
ATOM 5324 O O . THR A 1 683 ? -28.088 -17.769 14.009 1.00 90.88 683 THR A O 1
ATOM 5327 N N . VAL A 1 684 ? -29.996 -18.048 15.170 1.00 93.50 684 VAL A N 1
ATOM 5328 C CA . VAL A 1 684 ? -30.908 -18.184 14.023 1.00 93.50 684 VAL A CA 1
ATOM 5329 C C . VAL A 1 684 ? -32.112 -17.265 14.239 1.00 93.50 684 VAL A C 1
ATOM 5331 O O . VAL A 1 684 ? -32.972 -17.546 15.081 1.00 93.50 684 VAL A O 1
ATOM 5334 N N . ARG A 1 685 ? -32.165 -16.150 13.502 1.00 95.06 685 ARG A N 1
ATOM 5335 C CA . ARG A 1 685 ? -33.149 -15.064 13.676 1.00 95.06 685 ARG A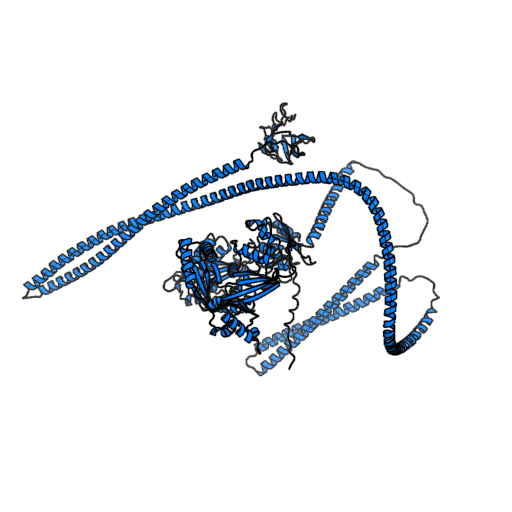 CA 1
ATOM 5336 C C . ARG A 1 685 ? -34.120 -15.001 12.492 1.00 95.06 685 ARG A C 1
ATOM 5338 O O . ARG A 1 685 ? -33.690 -14.832 11.356 1.00 95.06 685 ARG A O 1
ATOM 5345 N N . LEU A 1 686 ? -35.421 -15.104 12.764 1.00 95.44 686 LEU A N 1
ATOM 5346 C CA . LEU A 1 686 ? -36.491 -14.911 11.778 1.00 95.44 686 LEU A CA 1
ATOM 5347 C C . LEU A 1 686 ? -36.800 -13.414 11.626 1.00 95.44 686 LEU A C 1
ATOM 5349 O O . LEU A 1 686 ? -37.036 -12.727 12.619 1.00 95.44 686 LEU A O 1
ATOM 5353 N N . VAL A 1 687 ? -36.813 -12.917 10.389 1.00 93.62 687 VAL A N 1
ATOM 5354 C CA . VAL A 1 687 ? -37.108 -11.520 10.038 1.00 93.62 687 VAL A CA 1
ATOM 5355 C C . VAL A 1 687 ? -38.058 -11.517 8.835 1.00 93.62 687 VAL A C 1
ATOM 5357 O O . VAL A 1 687 ? -37.633 -11.513 7.677 1.00 93.62 687 VAL A O 1
ATOM 5360 N N . GLY A 1 688 ? -39.366 -11.584 9.106 1.00 91.50 688 GLY A N 1
ATOM 5361 C CA . GLY A 1 688 ? -40.396 -11.743 8.073 1.00 91.50 688 GLY A CA 1
ATOM 5362 C C . GLY A 1 688 ? -40.196 -13.034 7.269 1.00 91.50 688 GLY A C 1
ATOM 5363 O O . GLY A 1 688 ? -40.037 -14.107 7.841 1.00 91.50 688 GLY A O 1
ATOM 5364 N N . ASN A 1 689 ? -40.136 -12.938 5.937 1.00 92.56 689 ASN A N 1
ATOM 5365 C CA . ASN A 1 689 ? -39.851 -14.080 5.056 1.00 92.56 689 ASN A CA 1
ATOM 5366 C C . ASN A 1 689 ? -38.353 -14.438 4.936 1.00 92.56 689 ASN A C 1
ATOM 5368 O O . ASN A 1 689 ? -37.966 -15.124 3.989 1.00 92.56 689 ASN A O 1
ATOM 5372 N N . SER A 1 690 ? -37.500 -13.954 5.843 1.00 94.19 690 SER A N 1
ATOM 5373 C CA . SER A 1 690 ? -36.056 -14.207 5.825 1.00 94.19 690 SER A CA 1
ATOM 5374 C C . SER A 1 690 ? -35.540 -14.805 7.127 1.00 94.19 690 SER A C 1
ATOM 5376 O O . SER A 1 690 ? -36.105 -14.578 8.198 1.00 94.19 690 SER A O 1
ATOM 5378 N N . LEU A 1 691 ? -34.464 -15.580 7.024 1.00 95.88 691 LEU A N 1
ATOM 5379 C CA . LEU A 1 691 ? -33.817 -16.265 8.131 1.00 95.88 691 LEU A CA 1
ATOM 5380 C C . LEU A 1 691 ? -32.327 -15.917 8.135 1.00 95.88 691 LEU A C 1
ATOM 5382 O O . LEU A 1 691 ? -31.610 -16.259 7.196 1.00 95.88 691 LEU A O 1
ATOM 5386 N N . VAL A 1 692 ? -31.878 -15.232 9.185 1.00 94.81 692 VAL A N 1
ATOM 5387 C CA . VAL A 1 692 ? -30.486 -14.802 9.370 1.00 94.81 692 VAL A CA 1
ATOM 5388 C C . VAL A 1 692 ? -29.772 -15.811 10.266 1.00 94.81 692 VAL A C 1
ATOM 5390 O O . VAL A 1 692 ? -30.122 -15.964 11.441 1.00 94.81 692 VAL A O 1
ATOM 5393 N N . LEU A 1 693 ? -28.783 -16.503 9.703 1.00 94.31 693 LEU A N 1
ATOM 5394 C CA . LEU A 1 693 ? -27.944 -17.495 10.375 1.00 94.31 693 LEU A CA 1
ATOM 5395 C C . LEU A 1 693 ? -26.611 -16.843 10.756 1.00 94.31 693 LEU A C 1
ATOM 5397 O O . LEU A 1 693 ? -25.805 -16.550 9.878 1.00 94.31 693 LEU A O 1
ATOM 5401 N N . ASN A 1 694 ? -26.368 -16.601 12.042 1.00 93.12 694 ASN A N 1
ATOM 5402 C CA . ASN A 1 694 ? -25.109 -16.024 12.509 1.00 93.12 694 ASN A CA 1
ATOM 5403 C C . ASN A 1 694 ? -24.117 -17.134 12.874 1.00 93.12 694 ASN A C 1
ATOM 5405 O O . ASN A 1 694 ? -24.334 -17.856 13.849 1.00 93.12 694 ASN A O 1
ATOM 5409 N N . PHE A 1 695 ? -23.026 -17.244 12.124 1.00 92.38 695 PHE A N 1
ATOM 5410 C CA . PHE A 1 695 ? -21.897 -18.121 12.419 1.00 92.38 695 PHE A CA 1
ATOM 5411 C C . PHE A 1 695 ? -20.813 -17.350 13.178 1.00 92.38 695 PHE A C 1
ATOM 5413 O O . PHE A 1 695 ? -20.456 -16.232 12.804 1.00 92.38 695 PHE A O 1
ATOM 5420 N N . THR A 1 696 ? -20.239 -17.958 14.216 1.00 87.75 696 THR A N 1
ATOM 5421 C CA . THR A 1 696 ? -19.151 -17.379 15.028 1.00 87.75 696 THR A CA 1
ATOM 5422 C C . THR A 1 696 ? -17.765 -17.591 14.404 1.00 87.75 696 THR A C 1
ATOM 5424 O O . THR A 1 696 ? -16.756 -17.523 15.100 1.00 87.75 696 THR A O 1
ATOM 5427 N N . ASP A 1 697 ? -17.727 -17.936 13.117 1.00 82.50 697 ASP A N 1
ATOM 5428 C CA . ASP A 1 697 ? -16.540 -18.265 12.335 1.00 82.50 697 ASP A CA 1
ATOM 5429 C C . ASP A 1 697 ? -16.842 -17.988 10.846 1.00 82.50 697 ASP A C 1
ATOM 5431 O O . ASP A 1 697 ? -17.842 -18.492 10.321 1.00 82.50 697 ASP A O 1
ATOM 5435 N N . PRO A 1 698 ? -16.022 -17.191 10.136 1.00 76.75 698 PRO A N 1
ATOM 5436 C CA . PRO A 1 698 ? -16.256 -16.845 8.740 1.00 76.75 698 PRO A CA 1
ATOM 5437 C C . PRO A 1 698 ? -15.784 -17.914 7.737 1.00 76.75 698 PRO A C 1
ATOM 5439 O O . PRO A 1 698 ? -16.050 -17.763 6.544 1.00 76.75 698 PRO A O 1
ATOM 5442 N N . THR A 1 699 ? -15.090 -18.984 8.137 1.00 73.00 699 THR A N 1
ATOM 5443 C CA . THR A 1 699 ? -14.427 -19.953 7.230 1.00 73.00 699 THR A CA 1
ATOM 5444 C C . THR A 1 699 ? -15.366 -20.797 6.356 1.00 73.00 699 THR A C 1
ATOM 5446 O O . THR A 1 699 ? -14.886 -21.537 5.504 1.00 73.00 699 THR A O 1
ATOM 5449 N N . HIS A 1 700 ? -16.693 -20.649 6.486 1.00 69.94 700 HIS A N 1
ATOM 5450 C CA . HIS A 1 700 ? -17.732 -21.428 5.778 1.00 69.94 700 HIS A CA 1
ATOM 5451 C C . HIS A 1 700 ? -17.878 -22.887 6.244 1.00 69.94 700 HIS A C 1
ATOM 5453 O O . HIS A 1 700 ? -18.746 -23.592 5.737 1.00 69.94 700 HIS A O 1
ATOM 5459 N N . ALA A 1 701 ? -17.070 -23.360 7.201 1.00 75.69 701 ALA A N 1
ATOM 5460 C CA . ALA A 1 701 ? -16.951 -24.786 7.520 1.00 75.69 701 ALA A CA 1
ATOM 5461 C C . ALA A 1 701 ? -18.260 -25.474 7.968 1.00 75.69 701 ALA A C 1
ATOM 5463 O O . ALA A 1 701 ? -18.399 -26.678 7.756 1.00 75.69 701 ALA A O 1
ATOM 5464 N N . GLY A 1 702 ? -19.205 -24.727 8.556 1.00 84.94 702 GLY A N 1
ATOM 5465 C CA . GLY A 1 702 ? -20.546 -25.200 8.938 1.00 84.94 702 GLY A CA 1
ATOM 5466 C C . GLY A 1 702 ? -21.705 -24.664 8.084 1.00 84.94 702 GLY A C 1
ATOM 5467 O O . GLY A 1 702 ? -22.863 -25.013 8.325 1.00 84.94 702 GLY A O 1
ATOM 5468 N N . THR A 1 703 ? -21.434 -23.792 7.108 1.00 89.19 703 THR A N 1
ATOM 5469 C CA . THR A 1 703 ? -22.484 -23.108 6.337 1.00 89.19 703 THR A CA 1
ATOM 5470 C C . THR A 1 703 ? -23.211 -24.042 5.357 1.00 89.19 703 THR A C 1
ATOM 5472 O O . THR A 1 703 ? -24.444 -24.045 5.389 1.00 89.19 703 THR A O 1
ATOM 5475 N N . PRO A 1 704 ? -22.537 -24.882 4.539 1.00 90.62 704 PRO A N 1
ATOM 5476 C CA . PRO A 1 704 ? -23.215 -25.836 3.657 1.00 90.62 704 PRO A CA 1
ATOM 5477 C C . PRO A 1 704 ? -24.169 -26.779 4.395 1.00 90.62 704 PRO A C 1
ATOM 5479 O O . PRO A 1 704 ? -25.276 -27.014 3.925 1.00 90.62 704 PRO A O 1
ATOM 5482 N N . GLN A 1 705 ? -23.771 -27.274 5.567 1.00 90.88 705 GLN A N 1
ATOM 5483 C CA . GLN A 1 705 ? -24.518 -28.251 6.362 1.00 90.88 705 GLN A CA 1
ATOM 5484 C C . GLN A 1 705 ? -25.777 -27.633 6.989 1.00 90.88 705 GLN A C 1
ATOM 5486 O O . GLN A 1 705 ? -26.821 -28.280 7.055 1.00 90.88 705 GLN A O 1
ATOM 5491 N N . ALA A 1 706 ? -25.707 -26.366 7.409 1.00 90.62 706 ALA A N 1
ATOM 5492 C CA . ALA A 1 706 ? -26.881 -25.620 7.855 1.00 90.62 706 ALA A CA 1
ATOM 5493 C C . ALA A 1 706 ? -27.847 -25.319 6.691 1.00 90.62 706 ALA A C 1
ATOM 5495 O O . ALA A 1 706 ? -29.062 -25.427 6.858 1.00 90.62 706 ALA A O 1
ATOM 5496 N N . LEU A 1 707 ? -27.324 -24.990 5.502 1.00 92.31 707 LEU A N 1
ATOM 5497 C CA . LEU A 1 707 ? -28.139 -24.769 4.300 1.00 92.31 707 LEU A CA 1
ATOM 5498 C C . LEU A 1 707 ? -28.774 -26.071 3.773 1.00 92.31 707 LEU A C 1
ATOM 5500 O O . LEU A 1 707 ? -29.910 -26.049 3.305 1.00 92.31 707 LEU A O 1
ATOM 5504 N N . GLU A 1 708 ? -28.096 -27.214 3.901 1.00 92.69 708 GLU A N 1
ATOM 5505 C CA . GLU A 1 708 ? -28.597 -28.539 3.502 1.00 92.69 708 GLU A CA 1
ATOM 5506 C C . GLU A 1 708 ? -29.881 -28.930 4.259 1.00 92.69 708 GLU A C 1
ATOM 5508 O O . GLU A 1 708 ? -30.837 -29.408 3.648 1.00 92.69 708 GLU A O 1
ATOM 5513 N N . VAL A 1 709 ? -29.964 -28.632 5.564 1.00 92.62 709 VAL A N 1
ATOM 5514 C CA . VAL A 1 709 ? -31.144 -28.902 6.423 1.00 92.62 709 VAL A CA 1
ATOM 5515 C C . VAL A 1 709 ? -32.420 -28.164 5.976 1.00 92.62 709 VAL A C 1
ATOM 5517 O O . VAL A 1 709 ? -33.536 -28.574 6.323 1.00 92.62 709 VAL A O 1
ATOM 5520 N N . ILE A 1 710 ? -32.267 -27.084 5.205 1.00 93.81 710 ILE A N 1
ATOM 5521 C CA . ILE A 1 710 ? -33.353 -26.209 4.736 1.00 93.81 710 ILE A CA 1
ATOM 5522 C C . ILE A 1 710 ? -33.470 -26.164 3.200 1.00 93.81 710 ILE A C 1
ATOM 5524 O O . ILE A 1 710 ? -34.296 -25.420 2.672 1.00 93.81 710 ILE A O 1
ATOM 5528 N N . ALA A 1 711 ? -32.679 -26.956 2.467 1.00 93.00 711 ALA A N 1
ATOM 5529 C CA . ALA A 1 711 ? -32.600 -26.895 1.005 1.00 93.00 711 ALA A CA 1
ATOM 5530 C C . ALA A 1 711 ? -33.890 -27.356 0.296 1.00 93.00 711 ALA A C 1
ATOM 5532 O O . ALA A 1 711 ? -34.278 -26.795 -0.731 1.00 93.00 711 ALA A O 1
ATOM 5533 N N . ASP A 1 712 ? -34.600 -28.340 0.852 1.00 93.69 712 ASP A N 1
ATOM 5534 C CA . ASP A 1 712 ? -35.886 -28.830 0.333 1.00 93.69 712 ASP A CA 1
ATOM 5535 C C . ASP A 1 712 ? -37.037 -27.824 0.516 1.00 93.69 712 ASP A C 1
ATOM 5537 O O . ASP A 1 712 ? -38.004 -27.867 -0.247 1.00 93.69 712 ASP A O 1
ATOM 5541 N N . LEU A 1 713 ? -36.903 -26.879 1.456 1.00 94.00 713 LEU A N 1
ATOM 5542 C CA . LEU A 1 713 ? -37.807 -25.731 1.621 1.00 94.00 713 LEU A CA 1
ATOM 5543 C C . LEU A 1 713 ? -37.603 -24.639 0.554 1.00 94.00 713 LEU A C 1
ATOM 5545 O O . LEU A 1 713 ? -38.334 -23.651 0.552 1.00 94.00 713 LEU A O 1
ATOM 5549 N N . ARG A 1 714 ? -36.645 -24.831 -0.366 1.00 92.19 714 ARG A N 1
ATOM 5550 C CA . ARG A 1 714 ? -36.363 -23.981 -1.537 1.00 92.19 714 ARG A CA 1
ATOM 5551 C C . ARG A 1 714 ? -36.214 -22.489 -1.196 1.00 92.19 714 ARG A C 1
ATOM 5553 O O . ARG A 1 714 ? -37.098 -21.696 -1.535 1.00 92.19 714 ARG A O 1
ATOM 5560 N N . PRO A 1 715 ? -35.088 -22.089 -0.575 1.00 93.12 715 PRO A N 1
ATOM 5561 C CA . PRO A 1 715 ? -34.722 -20.683 -0.463 1.00 93.12 715 PRO A CA 1
ATOM 5562 C C . PRO A 1 715 ? -34.806 -19.961 -1.819 1.00 93.12 715 PRO A C 1
ATOM 5564 O O . PRO A 1 715 ? -34.458 -20.521 -2.861 1.00 93.12 715 PRO A O 1
ATOM 5567 N N . LEU A 1 716 ? -35.283 -18.717 -1.806 1.00 93.00 716 LEU A N 1
ATOM 5568 C CA . LEU A 1 716 ? -35.350 -17.861 -2.985 1.00 93.00 716 LEU A CA 1
ATOM 5569 C C . LEU A 1 716 ? -33.934 -17.489 -3.450 1.00 93.00 716 LEU A C 1
ATOM 5571 O O . LEU A 1 716 ? -33.100 -17.141 -2.610 1.00 93.00 716 LEU A O 1
ATOM 5575 N N . PRO A 1 717 ? -33.668 -17.489 -4.768 1.00 91.94 717 PRO A N 1
ATOM 5576 C CA . PRO A 1 717 ? -32.359 -17.133 -5.293 1.00 91.94 717 PRO A CA 1
ATOM 5577 C C . PRO A 1 717 ? -32.011 -15.674 -4.996 1.00 91.94 717 PRO A C 1
ATOM 5579 O O . PRO A 1 717 ? -32.859 -14.779 -5.076 1.00 91.94 717 PRO A O 1
ATOM 5582 N N . VAL A 1 718 ? -30.739 -15.452 -4.686 1.00 93.00 718 VAL A N 1
ATOM 5583 C CA . VAL A 1 718 ? -30.113 -14.155 -4.445 1.00 93.00 718 VAL A CA 1
ATOM 5584 C C . VAL A 1 718 ? -29.210 -13.851 -5.639 1.00 93.00 718 VAL A C 1
ATOM 5586 O O . VAL A 1 718 ? -28.177 -14.497 -5.818 1.00 93.00 718 VAL A O 1
ATOM 5589 N N . ALA A 1 719 ? -29.600 -12.885 -6.467 1.00 93.19 719 ALA A N 1
ATOM 5590 C CA . ALA A 1 719 ? -28.915 -12.546 -7.712 1.00 93.19 719 ALA A CA 1
ATOM 5591 C C . ALA A 1 719 ? -28.150 -11.219 -7.591 1.00 93.19 719 ALA A C 1
ATOM 5593 O O . ALA A 1 719 ? -28.722 -10.188 -7.210 1.00 93.19 719 ALA A O 1
ATOM 5594 N N . PHE A 1 720 ? -26.860 -11.251 -7.935 1.00 92.69 720 PHE A N 1
ATOM 5595 C CA . PHE A 1 720 ? -25.950 -10.104 -7.926 1.00 92.69 720 PHE A CA 1
ATOM 5596 C C . PHE A 1 720 ? -25.882 -9.480 -9.319 1.00 92.69 720 PHE A C 1
ATOM 5598 O O . PHE A 1 720 ? -25.424 -10.125 -10.263 1.00 92.69 720 PHE A O 1
ATOM 5605 N N . TRP A 1 721 ? -26.270 -8.217 -9.451 1.00 92.88 721 TRP A N 1
ATOM 5606 C CA . TRP A 1 721 ? -26.232 -7.483 -10.716 1.00 92.88 721 TRP A CA 1
ATOM 5607 C C . TRP A 1 721 ? -25.257 -6.318 -10.632 1.00 92.88 721 TRP A C 1
ATOM 5609 O O . TRP A 1 721 ? -25.195 -5.635 -9.613 1.00 92.88 721 TRP A O 1
ATOM 5619 N N . ARG A 1 722 ? -24.532 -6.060 -11.718 1.00 92.75 722 ARG A N 1
ATOM 5620 C CA . ARG A 1 722 ? -23.657 -4.897 -11.878 1.00 92.75 722 ARG A CA 1
ATOM 5621 C C . ARG A 1 722 ? -24.195 -3.994 -12.983 1.00 92.75 722 ARG A C 1
ATOM 5623 O O . ARG A 1 722 ? -24.572 -4.484 -14.049 1.00 92.75 722 ARG A O 1
ATOM 5630 N N . ILE A 1 723 ? -24.265 -2.698 -12.696 1.00 92.00 723 ILE A N 1
ATOM 5631 C CA . ILE A 1 723 ? -24.924 -1.663 -13.498 1.00 92.00 723 ILE A CA 1
ATOM 5632 C C . ILE A 1 723 ? -23.909 -0.549 -13.766 1.00 92.00 723 ILE A C 1
ATOM 5634 O O . ILE A 1 723 ? -23.277 -0.065 -12.830 1.00 92.00 723 ILE A O 1
ATOM 5638 N N . GLU A 1 724 ? -23.715 -0.172 -15.030 1.00 91.19 724 GLU A N 1
ATOM 5639 C CA . GLU A 1 724 ? -22.610 0.689 -15.484 1.00 91.19 724 GLU A CA 1
ATOM 5640 C C . GLU A 1 724 ? -23.097 1.656 -16.588 1.00 91.19 724 GLU A C 1
ATOM 5642 O O . GLU A 1 724 ? -23.843 1.246 -17.478 1.00 91.19 724 GLU A O 1
ATOM 5647 N N . THR A 1 725 ? -22.686 2.933 -16.557 1.00 86.75 725 THR A N 1
ATOM 5648 C CA . THR A 1 725 ? -22.927 3.913 -17.648 1.00 86.75 725 THR A CA 1
ATOM 5649 C C . THR A 1 725 ? -21.715 4.825 -17.862 1.00 86.75 725 THR A C 1
ATOM 5651 O O . THR A 1 725 ? -20.798 4.856 -17.045 1.00 86.75 725 THR A O 1
ATOM 5654 N N . ALA A 1 726 ? -21.734 5.628 -18.930 1.00 77.06 726 ALA A N 1
ATOM 5655 C CA . ALA A 1 726 ? -20.780 6.724 -19.127 1.00 77.06 726 ALA A CA 1
ATOM 5656 C C . ALA A 1 726 ? -21.057 7.966 -18.243 1.00 77.06 726 ALA A C 1
ATOM 5658 O O . ALA A 1 726 ? -20.167 8.793 -18.051 1.00 77.06 726 ALA A O 1
ATOM 5659 N N . GLY A 1 727 ? -22.278 8.119 -17.716 1.00 74.12 727 GLY A N 1
ATOM 5660 C CA . GLY A 1 727 ? -22.691 9.240 -16.864 1.00 74.12 727 GLY A CA 1
ATOM 5661 C C . GLY A 1 727 ? -22.533 8.949 -15.367 1.00 74.12 727 GLY A C 1
ATOM 5662 O O . GLY A 1 727 ? -22.184 7.838 -14.971 1.00 74.12 727 GLY A O 1
ATOM 5663 N N . SER A 1 728 ? -22.788 9.945 -14.512 1.00 80.38 728 SER A N 1
ATOM 5664 C CA . SER A 1 728 ? -22.867 9.715 -13.061 1.00 80.38 728 SER A CA 1
ATOM 5665 C C . SER A 1 728 ? -24.183 9.003 -12.725 1.00 80.38 728 SER A C 1
ATOM 5667 O O . SER A 1 728 ? -25.266 9.570 -12.868 1.00 80.38 728 SER A O 1
ATOM 5669 N N . LEU A 1 729 ? -24.081 7.748 -12.291 1.00 85.94 729 LEU A N 1
ATOM 5670 C CA . LEU A 1 729 ? -25.189 6.898 -11.862 1.00 85.94 729 LEU A CA 1
ATOM 5671 C C . LEU A 1 729 ? -25.697 7.231 -10.467 1.00 85.94 729 LEU A C 1
ATOM 5673 O O . LEU A 1 729 ? -26.887 7.064 -10.208 1.00 85.94 729 LEU A O 1
ATOM 5677 N N . LYS A 1 730 ? -24.802 7.628 -9.556 1.00 84.88 730 LYS A N 1
ATOM 5678 C CA . LYS A 1 730 ? -25.061 7.553 -8.113 1.00 84.88 730 LYS A CA 1
ATOM 5679 C C . LYS A 1 730 ? -26.340 8.283 -7.695 1.00 84.88 730 LYS A C 1
ATOM 5681 O O . LYS A 1 730 ? -27.247 7.658 -7.153 1.00 84.88 730 LYS A O 1
ATOM 5686 N N . SER A 1 731 ? -26.453 9.561 -8.057 1.00 84.62 731 SER A N 1
ATOM 5687 C CA . SER A 1 731 ? -27.638 10.383 -7.772 1.00 84.62 731 SER A CA 1
ATOM 5688 C C . SER A 1 731 ? -28.918 9.818 -8.410 1.00 84.62 731 SER A C 1
ATOM 5690 O O . SER A 1 731 ? -29.967 9.785 -7.771 1.00 84.62 731 SER A O 1
ATOM 5692 N N . ALA A 1 732 ? -28.843 9.296 -9.642 1.00 87.06 732 ALA A N 1
ATOM 5693 C CA . ALA A 1 732 ? -29.992 8.700 -10.328 1.00 87.06 732 ALA A CA 1
ATOM 5694 C C . ALA A 1 732 ? -30.474 7.408 -9.642 1.00 87.06 732 ALA A C 1
ATOM 5696 O O . ALA A 1 732 ? -31.675 7.218 -9.447 1.00 87.06 732 ALA A O 1
ATOM 5697 N N . ALA A 1 733 ? -29.549 6.540 -9.229 1.00 86.50 733 ALA A N 1
ATOM 5698 C CA . ALA A 1 733 ? -29.861 5.306 -8.516 1.00 86.50 733 ALA A CA 1
ATOM 5699 C C . ALA A 1 733 ? -30.404 5.579 -7.102 1.00 86.50 733 ALA A C 1
ATOM 5701 O O . ALA A 1 733 ? -31.418 4.999 -6.720 1.00 86.50 733 ALA A O 1
ATOM 5702 N N . GLU A 1 734 ? -29.797 6.501 -6.347 1.00 88.75 734 GLU A N 1
ATOM 5703 C CA . GLU A 1 734 ? -30.293 6.940 -5.032 1.00 88.75 734 GLU A CA 1
ATOM 5704 C C . GLU A 1 734 ? -31.714 7.529 -5.142 1.00 88.75 734 GLU A C 1
ATOM 5706 O O . GLU A 1 734 ? -32.608 7.150 -4.381 1.00 88.75 734 GLU A O 1
ATOM 5711 N N . LYS A 1 735 ? -31.963 8.374 -6.153 1.00 89.56 735 LYS A N 1
ATOM 5712 C CA . LYS A 1 735 ? -33.281 8.951 -6.470 1.00 89.56 735 LYS A CA 1
ATOM 5713 C C . LYS A 1 735 ? -34.322 7.883 -6.833 1.00 89.56 735 LYS A C 1
ATOM 5715 O O . LYS A 1 735 ? -35.462 7.977 -6.375 1.00 89.56 735 LYS A O 1
ATOM 5720 N N . PHE A 1 736 ? -33.953 6.860 -7.608 1.00 91.44 736 PHE A N 1
ATOM 5721 C CA . PHE A 1 736 ? -34.836 5.728 -7.914 1.00 91.44 736 PHE A CA 1
ATOM 5722 C C . PHE A 1 736 ? -35.164 4.907 -6.661 1.00 91.44 736 PHE A C 1
ATOM 5724 O O . PHE A 1 736 ? -36.331 4.639 -6.385 1.00 91.44 736 PHE A O 1
ATOM 5731 N N . LEU A 1 737 ? -34.156 4.537 -5.867 1.00 88.62 737 LEU A N 1
ATOM 5732 C CA . LEU A 1 737 ? -34.332 3.719 -4.661 1.00 88.62 737 LEU A CA 1
ATOM 5733 C C . LEU A 1 737 ? -35.178 4.430 -3.594 1.00 88.62 737 LEU A C 1
ATOM 5735 O O . LEU A 1 737 ? -35.925 3.776 -2.871 1.00 88.62 737 LEU A O 1
ATOM 5739 N N . ALA A 1 738 ? -35.119 5.763 -3.537 1.00 90.50 738 ALA A N 1
ATOM 5740 C CA . ALA A 1 738 ? -35.958 6.584 -2.667 1.00 90.50 738 ALA A CA 1
ATOM 5741 C C . ALA A 1 738 ? -37.412 6.765 -3.158 1.00 90.50 738 ALA A C 1
ATOM 5743 O O . ALA A 1 738 ? -38.241 7.268 -2.400 1.00 90.50 738 ALA A O 1
ATOM 5744 N N . THR A 1 739 ? -37.740 6.400 -4.407 1.00 90.88 739 THR A N 1
ATOM 5745 C CA . THR A 1 739 ? -39.060 6.671 -5.021 1.00 90.88 739 THR A CA 1
ATOM 5746 C C . THR A 1 739 ? -39.784 5.443 -5.581 1.00 90.88 739 THR A C 1
ATOM 5748 O O . THR A 1 739 ? -41.011 5.467 -5.691 1.00 90.88 739 THR A O 1
ATOM 5751 N N . SER A 1 740 ? -39.079 4.357 -5.910 1.00 89.88 740 SER A N 1
ATOM 5752 C CA . SER A 1 740 ? -39.679 3.140 -6.463 1.00 89.88 740 SER A CA 1
ATOM 5753 C C . SER A 1 740 ? -40.327 2.269 -5.387 1.00 89.88 740 SER A C 1
ATOM 5755 O O . SER A 1 740 ? -39.685 1.839 -4.429 1.00 89.88 740 SER A O 1
ATOM 5757 N N . ALA A 1 741 ? -41.591 1.896 -5.604 1.00 86.62 741 ALA A N 1
ATOM 5758 C CA . ALA A 1 741 ? -42.293 0.921 -4.768 1.00 86.62 741 ALA A CA 1
ATOM 5759 C C . ALA A 1 741 ? -41.662 -0.488 -4.815 1.00 86.62 741 ALA A C 1
ATOM 5761 O O . ALA A 1 741 ? -41.896 -1.291 -3.913 1.00 86.62 741 ALA A O 1
ATOM 5762 N N . LEU A 1 742 ? -40.851 -0.796 -5.837 1.00 85.56 742 LEU A N 1
ATOM 5763 C CA . LEU A 1 742 ? -40.135 -2.071 -5.950 1.00 85.56 742 LEU A CA 1
ATOM 5764 C C . LEU A 1 742 ? -38.782 -2.075 -5.226 1.00 85.56 742 LEU A C 1
ATOM 5766 O O . LEU A 1 742 ? -38.188 -3.145 -5.092 1.00 85.56 742 LEU A O 1
ATOM 5770 N N . ALA A 1 743 ? -38.301 -0.933 -4.716 1.00 82.00 743 ALA A N 1
ATOM 5771 C CA . ALA A 1 743 ? -36.975 -0.816 -4.099 1.00 82.00 743 ALA A CA 1
ATOM 5772 C C . ALA A 1 743 ? -36.737 -1.810 -2.944 1.00 82.00 743 ALA A C 1
ATOM 5774 O O . ALA A 1 743 ? -35.605 -2.223 -2.723 1.00 82.00 743 ALA A O 1
ATOM 5775 N N . GLN A 1 744 ? -37.790 -2.286 -2.267 1.00 78.12 744 GLN A N 1
ATOM 5776 C CA . GLN A 1 744 ? -37.690 -3.318 -1.223 1.00 78.12 744 GLN A CA 1
ATOM 5777 C C . GLN A 1 744 ? -37.194 -4.692 -1.726 1.00 78.12 744 GLN A C 1
ATOM 5779 O O . GLN A 1 744 ? -36.766 -5.514 -0.913 1.00 78.12 744 GLN A O 1
ATOM 5784 N N . GLN A 1 745 ? -37.244 -4.963 -3.038 1.00 82.62 745 GLN A N 1
ATOM 5785 C CA . GLN A 1 745 ? -36.650 -6.162 -3.649 1.00 82.62 745 GLN A CA 1
ATOM 5786 C C . GLN A 1 745 ? -35.118 -6.064 -3.767 1.00 82.62 745 GLN A C 1
ATOM 5788 O O . GLN A 1 745 ? -34.447 -7.094 -3.858 1.00 82.62 745 GLN A O 1
ATOM 5793 N N . ALA A 1 746 ? -34.558 -4.849 -3.722 1.00 86.50 746 ALA A N 1
ATOM 5794 C CA . ALA A 1 746 ? -33.131 -4.639 -3.529 1.00 86.50 746 ALA A CA 1
ATOM 5795 C C . ALA A 1 746 ? -32.790 -4.888 -2.053 1.00 86.50 746 ALA A C 1
ATOM 5797 O O . ALA A 1 746 ? -33.365 -4.268 -1.158 1.00 86.50 746 ALA A O 1
ATOM 5798 N N . ARG A 1 747 ? -31.863 -5.809 -1.783 1.00 86.62 747 ARG A N 1
ATOM 5799 C CA . ARG A 1 747 ? -31.392 -6.112 -0.419 1.00 86.62 747 ARG A CA 1
ATOM 5800 C C . ARG A 1 747 ? -30.068 -5.437 -0.084 1.00 86.62 747 ARG A C 1
ATOM 5802 O O . ARG A 1 747 ? -29.834 -5.105 1.070 1.00 86.62 747 ARG A O 1
ATOM 5809 N N . ARG A 1 748 ? -29.235 -5.189 -1.096 1.00 86.88 748 ARG A N 1
ATOM 5810 C CA . ARG A 1 748 ? -27.982 -4.437 -0.982 1.00 86.88 748 ARG A CA 1
ATOM 5811 C C . ARG A 1 748 ? -27.755 -3.618 -2.245 1.00 86.88 748 ARG A C 1
ATOM 5813 O O . ARG A 1 748 ? -28.024 -4.104 -3.340 1.00 86.88 748 ARG A O 1
ATOM 5820 N N . VAL A 1 749 ? -27.221 -2.412 -2.081 1.00 87.88 749 VAL A N 1
ATOM 5821 C CA . VAL A 1 749 ? -26.727 -1.548 -3.161 1.00 87.88 749 VAL A CA 1
ATOM 5822 C C . VAL A 1 749 ? -25.347 -1.036 -2.750 1.00 87.88 749 VAL A C 1
ATOM 5824 O O . VAL A 1 749 ? -25.173 -0.616 -1.608 1.00 87.88 749 VAL A O 1
ATOM 5827 N N . TRP A 1 750 ? -24.363 -1.101 -3.646 1.00 85.38 750 TRP A N 1
ATOM 5828 C CA . TRP A 1 750 ? -22.983 -0.676 -3.388 1.00 85.38 750 TRP A CA 1
ATOM 5829 C C . TRP A 1 750 ? -22.407 0.051 -4.610 1.00 85.38 750 TRP A C 1
ATOM 5831 O O . TRP A 1 750 ? -22.417 -0.497 -5.708 1.00 85.38 750 TRP A O 1
ATOM 5841 N N . PHE A 1 751 ? -21.923 1.282 -4.431 1.00 82.31 751 PHE A N 1
ATOM 5842 C CA . PHE A 1 751 ? -21.457 2.144 -5.525 1.00 82.31 751 PHE A CA 1
ATOM 5843 C C . PHE A 1 751 ? -19.958 1.975 -5.803 1.00 82.31 751 PHE A C 1
ATOM 5845 O O . PHE A 1 751 ? -19.125 2.195 -4.923 1.00 82.31 751 PHE A O 1
ATOM 5852 N N . ASP A 1 752 ? -19.621 1.644 -7.050 1.00 71.31 752 ASP A N 1
ATOM 5853 C CA . ASP A 1 752 ? -18.252 1.541 -7.554 1.00 71.31 752 ASP A CA 1
ATOM 5854 C C . ASP A 1 752 ? -17.879 2.841 -8.275 1.00 71.31 752 ASP A C 1
ATOM 5856 O O . ASP A 1 752 ? -17.995 2.973 -9.500 1.00 71.31 752 ASP A O 1
ATOM 5860 N N . ARG A 1 753 ? -17.456 3.834 -7.481 1.00 70.00 753 ARG A N 1
ATOM 5861 C CA . ARG A 1 753 ? -17.308 5.234 -7.923 1.00 70.00 753 ARG A CA 1
ATOM 5862 C C . ARG A 1 753 ? -18.672 5.788 -8.377 1.00 70.00 753 ARG A C 1
ATOM 5864 O O . ARG A 1 753 ? -19.718 5.277 -7.989 1.00 70.00 753 ARG A O 1
ATOM 5871 N N . ASP A 1 754 ? -18.668 6.851 -9.178 1.00 76.12 754 ASP A N 1
ATOM 5872 C CA . ASP A 1 754 ? -19.907 7.489 -9.638 1.00 76.12 754 ASP A CA 1
ATOM 5873 C C . ASP A 1 754 ? -20.540 6.813 -10.865 1.00 76.12 754 ASP A C 1
ATOM 5875 O O . ASP A 1 754 ? -21.711 7.053 -11.138 1.00 76.12 754 ASP A O 1
ATOM 5879 N N . HIS A 1 755 ? -19.801 5.984 -11.610 1.00 81.56 755 HIS A N 1
ATOM 5880 C CA . HIS A 1 755 ? -20.204 5.475 -12.935 1.00 81.56 755 HIS A CA 1
ATOM 5881 C C . HIS A 1 755 ? -20.727 4.030 -12.942 1.00 81.56 755 HIS A C 1
ATOM 5883 O O . HIS A 1 755 ? -21.266 3.575 -13.954 1.00 81.56 755 HIS A O 1
ATOM 5889 N N . ALA A 1 756 ? -20.574 3.306 -11.832 1.00 87.50 756 ALA A N 1
ATOM 5890 C CA . ALA A 1 756 ? -20.976 1.912 -11.695 1.00 87.50 756 ALA A CA 1
ATOM 5891 C C . ALA A 1 756 ? -21.552 1.631 -10.298 1.00 87.50 756 ALA A C 1
ATOM 5893 O O . ALA A 1 756 ? -21.194 2.287 -9.320 1.00 87.50 756 ALA A O 1
ATOM 5894 N N . PHE A 1 757 ? -22.439 0.644 -10.183 1.00 90.38 757 PHE A N 1
ATOM 5895 C CA . PHE A 1 757 ? -22.864 0.094 -8.895 1.00 90.38 757 PHE A CA 1
ATOM 5896 C C . PHE A 1 757 ? -23.302 -1.365 -9.005 1.00 90.38 757 PHE A C 1
ATOM 5898 O O . PHE A 1 757 ? -23.598 -1.877 -10.084 1.00 90.38 757 PHE A O 1
ATOM 5905 N N . GLU A 1 758 ? -23.340 -2.038 -7.864 1.00 90.75 758 GLU A N 1
ATOM 5906 C CA . GLU A 1 758 ? -23.799 -3.412 -7.715 1.00 90.75 758 GLU A CA 1
ATOM 5907 C C . GLU A 1 758 ? -25.085 -3.434 -6.883 1.00 90.75 758 GLU A C 1
ATOM 5909 O O . GLU A 1 758 ? -25.181 -2.763 -5.854 1.00 90.75 758 GLU A O 1
ATOM 5914 N N . ILE A 1 759 ? -26.079 -4.199 -7.332 1.00 91.88 759 ILE A N 1
ATOM 5915 C CA . ILE A 1 759 ? -27.376 -4.375 -6.675 1.00 91.88 759 ILE A CA 1
ATOM 5916 C C . ILE A 1 759 ? -27.650 -5.864 -6.460 1.00 91.88 759 ILE A C 1
ATOM 5918 O O . ILE A 1 759 ? -27.551 -6.680 -7.377 1.00 91.88 759 ILE A O 1
ATOM 5922 N N . VAL A 1 760 ? -27.984 -6.222 -5.224 1.00 92.56 760 VAL A N 1
ATOM 5923 C CA . VAL A 1 760 ? -28.358 -7.584 -4.835 1.00 92.56 760 VAL A CA 1
ATOM 5924 C C . VAL A 1 760 ? -29.869 -7.657 -4.740 1.00 92.56 760 VAL A C 1
ATOM 5926 O O . VAL A 1 760 ? -30.498 -6.866 -4.034 1.00 92.56 760 VAL A O 1
ATOM 5929 N N . THR A 1 761 ? -30.439 -8.618 -5.451 1.00 93.25 761 THR A N 1
ATOM 5930 C CA . THR A 1 761 ? -31.883 -8.812 -5.597 1.00 93.25 761 THR A CA 1
ATOM 5931 C C . THR A 1 761 ? -32.279 -10.213 -5.150 1.00 93.25 761 THR A C 1
ATOM 5933 O O . THR A 1 761 ? -31.444 -11.116 -5.156 1.00 93.25 761 THR A O 1
ATOM 5936 N N . VAL A 1 762 ? -33.534 -10.402 -4.737 1.00 89.94 762 VAL A N 1
ATOM 5937 C CA . VAL A 1 762 ? -34.031 -11.694 -4.238 1.00 89.94 762 VAL A CA 1
ATOM 5938 C C . VAL A 1 762 ? -35.305 -12.101 -4.968 1.00 89.94 762 VAL A C 1
ATOM 5940 O O . VAL A 1 762 ? -36.276 -11.343 -5.002 1.00 89.94 762 VAL A O 1
ATOM 5943 N N . GLY A 1 763 ? -35.319 -13.319 -5.509 1.00 85.69 763 GLY A N 1
ATOM 5944 C CA . GLY A 1 763 ? -36.438 -13.838 -6.293 1.00 85.69 763 GLY A CA 1
ATOM 5945 C C . GLY A 1 763 ? -36.603 -13.131 -7.653 1.00 85.69 763 GLY A C 1
ATOM 5946 O O . GLY A 1 763 ? -35.623 -12.653 -8.225 1.00 85.69 763 GLY A O 1
ATOM 5947 N N . PRO A 1 764 ? -37.827 -13.081 -8.219 1.00 84.31 764 PRO A N 1
ATOM 5948 C CA . PRO A 1 764 ? -38.074 -12.612 -9.586 1.00 84.31 764 PRO A CA 1
ATOM 5949 C C . PRO A 1 764 ? -38.015 -11.077 -9.719 1.00 84.31 764 PRO A C 1
ATOM 5951 O O . PRO A 1 764 ? -39.030 -10.405 -9.900 1.00 84.31 764 PRO A O 1
ATOM 5954 N N . ALA A 1 765 ? -36.805 -10.519 -9.667 1.00 87.12 765 ALA A N 1
ATOM 5955 C CA . ALA A 1 765 ? -36.545 -9.078 -9.670 1.00 87.12 765 ALA A CA 1
ATOM 5956 C C . ALA A 1 765 ? -36.493 -8.417 -11.065 1.00 87.12 765 ALA A C 1
ATOM 5958 O O . ALA A 1 765 ? -36.188 -7.232 -11.164 1.00 87.12 765 ALA A O 1
ATOM 5959 N N . GLN A 1 766 ? -36.810 -9.141 -12.146 1.00 88.88 766 GLN A N 1
ATOM 5960 C CA . GLN A 1 766 ? -36.727 -8.635 -13.528 1.00 88.88 766 GLN A CA 1
ATOM 5961 C C . GLN A 1 766 ? -37.417 -7.270 -13.702 1.00 88.88 766 GLN A C 1
ATOM 5963 O O . GLN A 1 766 ? -36.833 -6.341 -14.249 1.00 88.88 766 GLN A O 1
ATOM 5968 N N . ARG A 1 767 ? -38.618 -7.109 -13.130 1.00 90.50 767 ARG A N 1
ATOM 5969 C CA . ARG A 1 767 ? -39.378 -5.853 -13.191 1.00 90.50 767 ARG A CA 1
ATOM 5970 C C . ARG A 1 767 ? -38.687 -4.684 -12.472 1.00 90.50 767 ARG A C 1
ATOM 5972 O O . ARG A 1 767 ? -38.747 -3.566 -12.972 1.00 90.50 767 ARG A O 1
ATOM 5979 N N . LEU A 1 768 ? -38.026 -4.927 -11.334 1.00 91.31 768 LEU A N 1
ATOM 5980 C CA . LEU A 1 768 ? -37.215 -3.907 -10.656 1.00 91.31 768 LEU A CA 1
ATOM 5981 C C . LEU A 1 768 ? -36.079 -3.444 -11.572 1.00 91.31 768 LEU A C 1
ATOM 5983 O O . LEU A 1 768 ? -35.836 -2.248 -11.673 1.00 91.31 768 LEU A O 1
ATOM 5987 N N . LEU A 1 769 ? -35.394 -4.385 -12.227 1.00 92.31 769 LEU A N 1
ATOM 5988 C CA . LEU A 1 769 ? -34.252 -4.107 -13.100 1.00 92.31 769 LEU A CA 1
ATOM 5989 C C . LEU A 1 769 ? -34.674 -3.358 -14.370 1.00 92.31 769 LEU A C 1
ATOM 5991 O O . LEU A 1 769 ? -33.978 -2.434 -14.783 1.00 92.31 769 LEU A O 1
ATOM 5995 N N . ASP A 1 770 ? -35.826 -3.704 -14.948 1.00 92.56 770 ASP A N 1
ATOM 5996 C CA . ASP A 1 770 ? -36.404 -2.988 -16.087 1.00 92.56 770 ASP A CA 1
ATOM 5997 C C . ASP A 1 770 ? -36.800 -1.547 -15.712 1.00 92.56 770 ASP A C 1
ATOM 5999 O O . ASP A 1 770 ? -36.352 -0.605 -16.364 1.00 92.56 770 ASP A O 1
ATOM 6003 N N . GLU A 1 771 ? -37.550 -1.349 -14.618 1.00 93.12 771 GLU A N 1
ATOM 6004 C CA . GLU A 1 771 ? -37.916 -0.006 -14.131 1.00 93.12 771 GLU A CA 1
ATOM 6005 C C . GLU A 1 771 ? -36.671 0.831 -13.750 1.00 93.12 771 GLU A C 1
ATOM 6007 O O . GLU A 1 771 ? -36.624 2.032 -14.023 1.00 93.12 771 GLU A O 1
ATOM 6012 N N . LEU A 1 772 ? -35.638 0.203 -13.174 1.00 92.12 772 LEU A N 1
ATOM 6013 C CA . LEU A 1 772 ? -34.361 0.831 -12.807 1.00 92.12 772 LEU A CA 1
ATOM 6014 C C . LEU A 1 772 ? -33.539 1.248 -14.035 1.00 92.12 772 LEU A C 1
ATOM 6016 O O . LEU A 1 772 ? -32.997 2.355 -14.063 1.00 92.12 772 LEU A O 1
ATOM 6020 N N . ARG A 1 773 ? -33.446 0.385 -15.054 1.00 92.44 773 ARG A N 1
ATOM 6021 C CA . ARG A 1 773 ? -32.738 0.670 -16.312 1.00 92.44 773 ARG A CA 1
ATOM 6022 C C . ARG A 1 773 ? -33.356 1.865 -17.017 1.00 92.44 773 ARG A C 1
ATOM 6024 O O . ARG A 1 773 ? -32.640 2.794 -17.386 1.00 92.44 773 ARG A O 1
ATOM 6031 N N . ASP A 1 774 ? -34.672 1.841 -17.177 1.00 91.62 774 ASP A N 1
ATOM 6032 C CA . ASP A 1 774 ? -35.397 2.837 -17.954 1.00 91.62 774 ASP A CA 1
ATOM 6033 C C . ASP A 1 774 ? -35.387 4.204 -17.230 1.00 91.62 774 ASP A C 1
ATOM 6035 O O . ASP A 1 774 ? -35.217 5.245 -17.870 1.00 91.62 774 ASP A O 1
ATOM 6039 N N . PHE A 1 775 ? -35.442 4.215 -15.888 1.00 91.75 775 PHE A N 1
ATOM 6040 C CA . PHE A 1 775 ? -35.251 5.424 -15.074 1.00 91.75 775 PHE A CA 1
ATOM 6041 C C . PHE A 1 775 ? -33.834 6.002 -15.202 1.00 91.75 775 PHE A C 1
ATOM 6043 O O . PHE A 1 775 ? -33.669 7.201 -15.441 1.00 91.75 775 PHE A O 1
ATOM 6050 N N . ILE A 1 776 ? -32.800 5.165 -15.064 1.00 89.75 776 ILE A N 1
ATOM 6051 C CA . ILE A 1 776 ? -31.401 5.603 -15.172 1.00 89.75 776 ILE A CA 1
ATOM 6052 C C . ILE A 1 776 ? -31.110 6.145 -16.573 1.00 89.75 776 ILE A C 1
ATOM 6054 O O . ILE A 1 776 ? -30.479 7.198 -16.688 1.00 89.75 776 ILE A O 1
ATOM 6058 N N . ALA A 1 777 ? -31.580 5.476 -17.629 1.00 88.69 777 ALA A N 1
ATOM 6059 C CA . ALA A 1 777 ? -31.420 5.934 -19.007 1.00 88.69 777 ALA A CA 1
ATOM 6060 C C . ALA A 1 777 ? -32.064 7.317 -19.230 1.00 88.69 777 ALA A C 1
ATOM 6062 O O . ALA A 1 777 ? -31.470 8.178 -19.882 1.00 88.69 777 ALA A O 1
ATOM 6063 N N . ALA A 1 778 ? -33.242 7.564 -18.645 1.00 88.81 778 ALA A N 1
ATOM 6064 C CA . ALA A 1 778 ? -33.928 8.853 -18.729 1.00 88.81 778 ALA A CA 1
ATOM 6065 C C . ALA A 1 778 ? -33.201 9.981 -17.967 1.00 88.81 778 ALA A C 1
ATOM 6067 O O . ALA A 1 778 ? -33.045 11.080 -18.505 1.00 88.81 778 ALA A O 1
ATOM 6068 N N . GLU A 1 779 ? -32.737 9.720 -16.740 1.00 87.62 779 GLU A N 1
ATOM 6069 C CA . GLU A 1 779 ? -32.063 10.718 -15.894 1.00 87.62 779 GLU A CA 1
ATOM 6070 C C . GLU A 1 779 ? -30.645 11.042 -16.406 1.00 87.62 779 GLU A C 1
ATOM 6072 O O . GLU A 1 779 ? -30.263 12.209 -16.494 1.00 87.62 779 GLU A O 1
ATOM 6077 N N . THR A 1 780 ? -29.866 10.020 -16.781 1.00 83.75 780 THR A N 1
ATOM 6078 C CA . THR A 1 780 ? -28.445 10.160 -17.168 1.00 83.75 780 THR A CA 1
ATOM 6079 C C . THR A 1 780 ? -28.220 10.374 -18.665 1.00 83.75 780 THR A C 1
ATOM 6081 O O . THR A 1 780 ? -27.096 10.678 -19.072 1.00 83.75 780 THR A O 1
ATOM 6084 N N . ARG A 1 781 ? -29.256 10.184 -19.499 1.00 83.44 781 ARG A N 1
ATOM 6085 C CA . ARG A 1 781 ? -29.192 10.219 -20.977 1.00 83.44 781 ARG A CA 1
ATOM 6086 C C . ARG A 1 781 ? -28.094 9.325 -21.574 1.00 83.44 781 ARG A C 1
ATOM 6088 O O . ARG A 1 781 ? -27.582 9.609 -22.654 1.00 83.44 781 ARG A O 1
ATOM 6095 N N . SER A 1 782 ? -27.723 8.270 -20.853 1.00 82.00 782 SER A N 1
ATOM 6096 C CA . SER A 1 782 ? -26.623 7.361 -21.175 1.00 82.00 782 SER A CA 1
ATOM 6097 C C . SER A 1 782 ? -27.144 5.937 -21.361 1.00 82.00 782 SER A C 1
ATOM 6099 O O . SER A 1 782 ? -28.130 5.546 -20.738 1.00 82.00 782 SER A O 1
ATOM 6101 N N . GLU A 1 783 ? -26.474 5.145 -22.199 1.00 84.50 783 GLU A N 1
ATOM 6102 C CA . GLU A 1 783 ? -26.764 3.713 -22.316 1.00 84.50 783 GLU A CA 1
ATOM 6103 C C . GLU A 1 783 ? -26.356 2.977 -21.029 1.00 84.50 783 GLU A C 1
ATOM 6105 O O . GLU A 1 783 ? -25.292 3.245 -20.463 1.00 84.50 783 GLU A O 1
ATOM 6110 N N . VAL A 1 784 ? -27.224 2.073 -20.561 1.00 90.00 784 VAL A N 1
ATOM 6111 C CA . VAL A 1 784 ? -27.112 1.404 -19.257 1.00 90.00 784 VAL A CA 1
ATOM 6112 C C . VAL A 1 784 ? -26.738 -0.059 -19.447 1.00 90.00 784 VAL A C 1
ATOM 6114 O O . VAL A 1 784 ? -27.586 -0.901 -19.749 1.00 90.00 784 VAL A O 1
ATOM 6117 N N . GLY A 1 785 ? -25.464 -0.376 -19.229 1.00 90.12 785 GLY A N 1
ATOM 6118 C CA . GLY A 1 785 ? -25.000 -1.754 -19.170 1.00 90.12 785 GLY A CA 1
ATOM 6119 C C . GLY A 1 785 ? -25.487 -2.416 -17.883 1.00 90.12 785 GLY A C 1
ATOM 6120 O O . GLY A 1 785 ? -25.198 -1.925 -16.795 1.00 90.12 785 GLY A O 1
ATOM 6121 N N . MET A 1 786 ? -26.200 -3.537 -17.996 1.00 93.00 786 MET A N 1
ATOM 6122 C CA . MET A 1 786 ? -26.586 -4.382 -16.861 1.00 93.00 786 MET A CA 1
ATOM 6123 C C . MET A 1 786 ? -26.073 -5.806 -17.064 1.00 93.00 786 MET A C 1
ATOM 6125 O O . MET A 1 786 ? -26.232 -6.381 -18.141 1.00 93.00 786 MET A O 1
ATOM 6129 N N . ARG A 1 787 ? -25.456 -6.383 -16.030 1.00 93.25 787 ARG A N 1
ATOM 6130 C CA . ARG A 1 787 ? -24.804 -7.698 -16.083 1.00 93.25 787 ARG A CA 1
ATOM 6131 C C . ARG A 1 787 ? -25.119 -8.506 -14.828 1.00 93.25 787 ARG A C 1
ATOM 6133 O O . ARG A 1 787 ? -24.840 -8.041 -13.725 1.00 93.25 787 ARG A O 1
ATOM 6140 N N . LEU A 1 788 ? -25.639 -9.722 -14.989 1.00 92.94 788 LEU A N 1
ATOM 6141 C CA . LEU A 1 788 ? -25.685 -10.703 -13.902 1.00 92.94 788 LEU A CA 1
ATOM 6142 C C . LEU A 1 788 ? -24.250 -11.168 -13.603 1.00 92.94 788 LEU A C 1
ATOM 6144 O O . LEU A 1 788 ? -23.547 -11.624 -14.503 1.00 92.94 788 LEU A O 1
ATOM 6148 N N . MET A 1 789 ? -23.821 -11.029 -12.352 1.00 90.31 789 MET A N 1
ATOM 6149 C CA . MET A 1 789 ? -22.501 -11.447 -11.865 1.00 90.31 789 MET A CA 1
ATOM 6150 C C . MET A 1 789 ? -22.529 -12.860 -11.265 1.00 90.31 789 MET A C 1
ATOM 6152 O O . MET A 1 789 ? -21.510 -13.544 -11.265 1.00 90.31 789 MET A O 1
ATOM 6156 N N . GLY A 1 790 ? -23.686 -13.299 -10.760 1.00 89.50 790 GLY A N 1
ATOM 6157 C CA . GLY A 1 790 ? -23.892 -14.630 -10.191 1.00 89.50 790 GLY A CA 1
ATOM 6158 C C . GLY A 1 790 ? -25.208 -14.740 -9.418 1.00 89.50 790 GLY A C 1
ATOM 6159 O O . GLY A 1 790 ? -25.860 -13.732 -9.138 1.00 89.50 790 GLY A O 1
ATOM 6160 N N . GLU A 1 791 ? -25.578 -15.967 -9.059 1.00 90.69 791 GLU A N 1
ATOM 6161 C CA . GLU A 1 791 ? -26.782 -16.300 -8.293 1.00 90.69 791 GLU A CA 1
ATOM 6162 C C . GLU A 1 791 ? -26.440 -17.342 -7.214 1.00 90.69 791 GLU A C 1
ATOM 6164 O O . GLU A 1 791 ? -25.670 -18.269 -7.471 1.00 90.69 791 GLU A O 1
ATOM 6169 N N . VAL A 1 792 ? -26.975 -17.177 -6.000 1.00 89.81 792 VAL A N 1
ATOM 6170 C CA . VAL A 1 792 ? -26.715 -18.051 -4.837 1.00 89.81 792 VAL A CA 1
ATOM 6171 C C . VAL A 1 792 ? -27.992 -18.291 -4.023 1.00 89.81 792 VAL A C 1
ATOM 6173 O O . VAL A 1 792 ? -28.927 -17.500 -4.081 1.00 89.81 792 VAL A O 1
ATOM 6176 N N . GLY A 1 793 ? -28.037 -19.359 -3.220 1.00 88.31 793 GLY A N 1
ATOM 6177 C CA . GLY A 1 793 ? -29.200 -19.671 -2.368 1.00 88.31 793 GLY A CA 1
ATOM 6178 C C . GLY A 1 793 ? -29.319 -18.847 -1.074 1.00 88.31 793 GLY A C 1
ATOM 6179 O O . GLY A 1 793 ? -30.367 -18.872 -0.435 1.00 88.31 793 GLY A O 1
ATOM 6180 N N . ALA A 1 794 ? -28.260 -18.138 -0.668 1.00 91.25 794 ALA A N 1
ATOM 6181 C CA . ALA A 1 794 ? -28.228 -17.302 0.533 1.00 91.25 794 ALA A CA 1
ATOM 6182 C C . ALA A 1 794 ? -27.154 -16.207 0.415 1.00 91.25 794 ALA A C 1
ATOM 6184 O O . ALA A 1 794 ? -26.092 -16.441 -0.163 1.00 91.25 794 ALA A O 1
ATOM 6185 N N . LEU A 1 795 ? -27.405 -15.023 0.979 1.00 91.06 795 LEU A N 1
ATOM 6186 C CA . LEU A 1 795 ? -26.425 -13.933 1.023 1.00 91.06 795 LEU A CA 1
ATOM 6187 C C . LEU A 1 795 ? -25.494 -14.126 2.225 1.00 91.06 795 LEU A C 1
ATOM 6189 O O . LEU A 1 795 ? -25.966 -14.119 3.357 1.00 91.06 795 LEU A O 1
ATOM 6193 N N . SER A 1 796 ? -24.188 -14.276 1.992 1.00 89.50 796 SER A N 1
ATOM 6194 C CA . SER A 1 796 ? -23.174 -14.344 3.055 1.00 89.50 796 SER A CA 1
ATOM 6195 C C . SER A 1 796 ? -22.508 -12.988 3.277 1.00 89.50 796 SER A C 1
ATOM 6197 O O . SER A 1 796 ? -21.911 -12.427 2.357 1.00 89.50 796 SER A O 1
ATOM 6199 N N . GLU A 1 797 ? -22.553 -12.503 4.513 1.00 89.94 797 GLU A N 1
ATOM 6200 C CA . GLU A 1 797 ? -22.074 -11.185 4.932 1.00 89.94 797 GLU A CA 1
ATOM 6201 C C . GLU A 1 797 ? -21.090 -11.371 6.104 1.00 89.94 797 GLU A C 1
ATOM 6203 O O . GLU A 1 797 ? -21.502 -11.509 7.260 1.00 89.94 797 GLU A O 1
ATOM 6208 N N . PRO A 1 798 ? -19.771 -11.469 5.830 1.00 92.00 798 PRO A N 1
ATOM 6209 C CA . PRO A 1 798 ? -18.754 -11.513 6.875 1.00 92.00 798 PRO A CA 1
ATOM 6210 C C . PRO A 1 798 ? -18.792 -10.229 7.703 1.00 92.00 798 PRO A C 1
ATOM 6212 O O . PRO A 1 798 ? -18.893 -9.135 7.146 1.00 92.00 798 PRO A O 1
ATOM 6215 N N . ALA A 1 799 ? -18.662 -10.351 9.019 1.00 92.19 799 ALA A N 1
ATOM 6216 C CA . ALA A 1 799 ? -18.645 -9.222 9.934 1.00 92.19 799 ALA A CA 1
ATOM 6217 C C . ALA A 1 799 ? -17.443 -9.302 10.878 1.00 92.19 799 ALA A C 1
ATOM 6219 O O . ALA A 1 799 ? -17.098 -10.376 11.364 1.00 92.19 799 ALA A O 1
ATOM 6220 N N . LEU A 1 800 ? -16.814 -8.161 11.141 1.00 92.44 800 LEU A N 1
ATOM 6221 C CA . LEU A 1 800 ? -15.732 -8.014 12.105 1.00 92.44 800 LEU A CA 1
ATOM 6222 C C . LEU A 1 800 ? -16.242 -7.205 13.293 1.00 92.44 800 LEU A C 1
ATOM 6224 O O . LEU A 1 800 ? -16.564 -6.023 13.160 1.00 92.44 800 LEU A O 1
ATOM 6228 N N . ASP A 1 801 ? -16.321 -7.857 14.445 1.00 92.31 801 ASP A N 1
ATOM 6229 C CA . ASP A 1 801 ? -16.685 -7.248 15.716 1.00 92.31 801 ASP A CA 1
ATOM 6230 C C . ASP A 1 801 ? -15.414 -6.750 16.410 1.00 92.31 801 ASP A C 1
ATOM 6232 O O . ASP A 1 801 ? -14.540 -7.549 16.752 1.00 92.31 801 ASP A O 1
ATOM 6236 N N . LEU A 1 802 ? -15.304 -5.436 16.613 1.00 94.06 802 LEU A N 1
ATOM 6237 C CA . LEU A 1 802 ? -14.257 -4.797 17.412 1.00 94.06 802 LEU A CA 1
ATOM 6238 C C . LEU A 1 802 ? -14.799 -4.443 18.795 1.00 94.06 802 LEU A C 1
ATOM 6240 O O . LEU A 1 802 ? -15.695 -3.604 18.898 1.00 94.06 802 LEU A O 1
ATOM 6244 N N . ASP A 1 803 ? -14.210 -4.999 19.850 1.00 94.94 803 ASP A N 1
ATOM 6245 C CA . ASP A 1 803 ? -14.429 -4.535 21.221 1.00 94.94 803 ASP A CA 1
ATOM 6246 C C . ASP A 1 803 ? -13.341 -3.509 21.591 1.00 94.94 803 ASP A C 1
ATOM 6248 O O . ASP A 1 803 ? -12.140 -3.805 21.609 1.00 94.94 803 ASP A O 1
ATOM 6252 N N . MET A 1 804 ? -13.769 -2.272 21.857 1.00 94.62 804 MET A N 1
ATOM 6253 C CA . MET A 1 804 ? -12.897 -1.155 22.231 1.00 94.62 804 MET A CA 1
ATOM 6254 C C . MET A 1 804 ? -12.372 -1.332 23.661 1.00 94.62 804 MET A C 1
ATOM 6256 O O . MET A 1 804 ? -13.094 -1.810 24.544 1.00 94.62 804 MET A O 1
ATOM 6260 N N . ARG A 1 805 ? -11.121 -0.919 23.898 1.00 93.25 805 ARG A N 1
ATOM 6261 C CA . ARG A 1 805 ? -10.497 -0.975 25.227 1.00 93.25 805 ARG A CA 1
ATOM 6262 C C . ARG A 1 805 ? -11.184 -0.010 26.191 1.00 93.25 805 ARG A C 1
ATOM 6264 O O . ARG A 1 805 ? -11.194 1.202 25.973 1.00 93.25 805 ARG A O 1
ATOM 6271 N N . GLN A 1 806 ? -11.678 -0.547 27.300 1.00 89.88 806 GLN A N 1
ATOM 6272 C CA . GLN A 1 806 ? -12.301 0.235 28.368 1.00 89.88 806 GLN A CA 1
ATOM 6273 C C . GLN A 1 806 ? -11.315 1.216 29.024 1.00 89.88 806 GLN A C 1
ATOM 6275 O O . GLN A 1 806 ? -10.136 0.915 29.204 1.00 89.88 806 GLN A O 1
ATOM 6280 N N . GLY A 1 807 ? -11.810 2.399 29.402 1.00 86.44 807 GLY A N 1
ATOM 6281 C CA . GLY A 1 807 ? -11.036 3.419 30.124 1.00 86.44 807 GLY A CA 1
ATOM 6282 C C . GLY A 1 807 ? -9.993 4.191 29.301 1.00 86.44 807 GLY A C 1
ATOM 6283 O O . GLY A 1 807 ? -9.290 5.020 29.872 1.00 86.44 807 GLY A O 1
ATOM 6284 N N . GLN A 1 808 ? -9.886 3.958 27.987 1.00 90.69 808 GLN A N 1
ATOM 6285 C CA . GLN A 1 808 ? -9.055 4.774 27.093 1.00 90.69 808 GLN A CA 1
ATOM 6286 C C . GLN A 1 808 ? -9.591 6.212 26.970 1.00 90.69 808 GLN A C 1
ATOM 6288 O O . GLN A 1 808 ? -10.795 6.417 26.788 1.00 90.69 808 GLN A O 1
ATOM 6293 N N . THR A 1 809 ? -8.693 7.202 26.981 1.00 94.38 809 THR A N 1
ATOM 6294 C CA . THR A 1 809 ? -9.019 8.617 26.728 1.00 94.38 809 THR A CA 1
ATOM 6295 C C . THR A 1 809 ? -8.065 9.243 25.717 1.00 94.38 809 THR A C 1
ATOM 6297 O O . THR A 1 809 ? -6.860 8.985 25.729 1.00 94.38 809 THR A O 1
ATOM 6300 N N . TRP A 1 810 ? -8.603 10.125 24.880 1.00 96.12 810 TRP A N 1
ATOM 6301 C CA . TRP A 1 810 ? -7.841 11.058 24.060 1.00 96.12 810 TRP A CA 1
ATOM 6302 C C . TRP A 1 810 ? -7.034 12.026 24.950 1.00 96.12 810 TRP A C 1
ATOM 6304 O O . TRP A 1 810 ? -7.315 12.193 26.140 1.00 96.12 810 TRP A O 1
ATOM 6314 N N . HIS A 1 811 ? -6.013 12.684 24.393 1.00 94.50 811 HIS A N 1
ATOM 6315 C CA . HIS A 1 811 ? -5.124 13.596 25.137 1.00 94.50 811 HIS A CA 1
ATOM 6316 C C . HIS A 1 811 ? -5.821 14.847 25.693 1.00 94.50 811 HIS A C 1
ATOM 6318 O O . HIS A 1 811 ? -5.259 15.496 26.574 1.00 94.50 811 HIS A O 1
ATOM 6324 N N . ASP A 1 812 ? -7.023 15.167 25.210 1.00 91.31 812 ASP A N 1
ATOM 6325 C CA . ASP A 1 812 ? -7.903 16.218 25.742 1.00 91.31 812 ASP A CA 1
ATOM 6326 C C . ASP A 1 812 ? -8.778 15.751 26.930 1.00 91.31 812 ASP A C 1
ATOM 6328 O O . ASP A 1 812 ? -9.485 16.556 27.534 1.00 91.31 812 ASP A O 1
ATOM 6332 N N . GLY A 1 813 ? -8.714 14.463 27.288 1.00 91.06 813 GLY A N 1
ATOM 6333 C CA . GLY A 1 813 ? -9.495 13.838 28.356 1.00 91.06 813 GLY A CA 1
ATOM 6334 C C . GLY A 1 813 ? -10.839 13.248 27.915 1.00 91.06 813 GLY A C 1
ATOM 6335 O O . GLY A 1 813 ? -11.529 12.652 28.744 1.00 91.06 813 GLY A O 1
ATOM 6336 N N . THR A 1 814 ? -11.232 13.368 26.643 1.00 93.12 814 THR A N 1
ATOM 6337 C CA . THR A 1 814 ? -12.467 12.745 26.137 1.00 93.12 814 THR A CA 1
ATOM 6338 C C . THR A 1 814 ? -12.307 11.221 25.984 1.00 93.12 814 THR A C 1
ATOM 6340 O O . THR A 1 814 ? -11.212 10.745 25.681 1.00 93.12 814 THR A O 1
ATOM 6343 N N . PRO A 1 815 ? -13.354 10.408 26.221 1.00 94.06 815 PRO A N 1
ATOM 6344 C CA . PRO A 1 815 ? -13.252 8.949 26.138 1.00 94.06 815 PRO A CA 1
ATOM 6345 C C . PRO A 1 815 ? -13.141 8.461 24.687 1.00 94.06 815 PRO A C 1
ATOM 6347 O O . PRO A 1 815 ? -13.804 8.995 23.799 1.00 94.06 815 PRO A O 1
ATOM 6350 N N . VAL A 1 816 ? -12.353 7.407 24.456 1.00 95.62 816 VAL A N 1
ATOM 6351 C CA . VAL A 1 816 ? -12.264 6.740 23.144 1.00 95.62 816 VAL A CA 1
ATOM 6352 C C . VAL A 1 816 ? -13.462 5.810 22.941 1.00 95.62 816 VAL A C 1
ATOM 6354 O O . VAL A 1 816 ? -13.808 5.026 23.824 1.00 95.62 816 VAL A O 1
ATOM 6357 N N . THR A 1 817 ? -14.088 5.866 21.766 1.00 95.12 817 THR A N 1
ATOM 6358 C CA . THR A 1 817 ? -15.322 5.132 21.446 1.00 95.12 817 THR A CA 1
ATOM 6359 C C . THR A 1 817 ? -15.327 4.557 20.027 1.00 95.12 817 THR A C 1
ATOM 6361 O O . THR A 1 817 ? -14.611 5.013 19.135 1.00 95.12 817 THR A O 1
ATOM 6364 N N . ALA A 1 818 ? -16.228 3.607 19.765 1.00 95.88 818 ALA A N 1
ATOM 6365 C CA . ALA A 1 818 ? -16.513 3.105 18.417 1.00 95.88 818 ALA A CA 1
ATOM 6366 C C . ALA A 1 818 ? -16.997 4.203 17.441 1.00 95.88 818 ALA A C 1
ATOM 6368 O O . ALA A 1 818 ? -16.877 4.050 16.223 1.00 95.88 818 ALA A O 1
ATOM 6369 N N . ARG A 1 819 ? -17.520 5.331 17.950 1.00 95.88 819 ARG A N 1
ATOM 6370 C CA . ARG A 1 819 ? -17.927 6.476 17.122 1.00 95.88 819 ARG A CA 1
ATOM 6371 C C . ARG A 1 819 ? -16.725 7.182 16.498 1.00 95.88 819 ARG A C 1
ATOM 6373 O O . ARG A 1 819 ? -16.808 7.551 15.332 1.00 95.88 819 ARG A O 1
ATOM 6380 N N . ASP A 1 820 ? -15.621 7.311 17.230 1.00 95.69 820 ASP A N 1
ATOM 6381 C CA . ASP A 1 820 ? -14.384 7.931 16.735 1.00 95.69 820 ASP A CA 1
ATOM 6382 C C . ASP A 1 820 ? -13.818 7.144 15.550 1.00 95.69 820 ASP A C 1
ATOM 6384 O O . ASP A 1 820 ? -13.521 7.702 14.495 1.00 95.69 820 ASP A O 1
ATOM 6388 N N . VAL A 1 821 ? -13.806 5.815 15.685 1.00 94.94 821 VAL A N 1
ATOM 6389 C CA . VAL A 1 821 ? -13.429 4.869 14.628 1.00 94.94 821 VAL A CA 1
ATOM 6390 C C . VAL A 1 821 ? -14.305 5.055 13.388 1.00 94.94 821 VAL A C 1
ATOM 6392 O O . VAL A 1 821 ? -13.785 5.295 12.298 1.00 94.94 821 VAL A O 1
ATOM 6395 N N . LYS A 1 822 ? -15.635 4.993 13.549 1.00 95.25 822 LYS A N 1
ATOM 6396 C CA . LYS A 1 822 ? -16.584 5.143 12.439 1.00 95.25 822 LYS A CA 1
ATOM 6397 C C . LYS A 1 822 ? -16.414 6.489 11.725 1.00 95.25 822 LYS A C 1
ATOM 6399 O O . LYS A 1 822 ? -16.301 6.514 10.501 1.00 95.25 822 LYS A O 1
ATOM 6404 N N . THR A 1 823 ? -16.337 7.590 12.475 1.00 94.69 823 THR A N 1
ATOM 6405 C CA . THR A 1 823 ? -16.137 8.934 11.916 1.00 94.69 823 THR A CA 1
ATOM 6406 C C . THR A 1 823 ? -14.793 9.054 11.191 1.00 94.69 823 THR A C 1
ATOM 6408 O O . THR A 1 823 ? -14.770 9.573 10.076 1.00 94.69 823 THR A O 1
ATOM 6411 N N . THR A 1 824 ? -13.695 8.519 11.739 1.00 93.75 824 THR A N 1
ATOM 6412 C CA . THR A 1 824 ? -12.399 8.485 11.038 1.00 93.75 824 THR A CA 1
ATOM 6413 C C . THR A 1 824 ? -12.490 7.743 9.707 1.00 93.75 824 THR A C 1
ATOM 6415 O O . THR A 1 824 ? -12.060 8.293 8.695 1.00 93.75 824 THR A O 1
ATOM 6418 N N . ILE A 1 825 ? -13.061 6.533 9.669 1.00 91.50 825 ILE A N 1
ATOM 6419 C CA . ILE A 1 825 ? -13.171 5.750 8.424 1.00 91.50 825 ILE A CA 1
ATOM 6420 C C . ILE A 1 825 ? -14.051 6.471 7.389 1.00 91.50 825 ILE A C 1
ATOM 6422 O O . ILE A 1 825 ? -13.729 6.472 6.200 1.00 91.50 825 ILE A O 1
ATOM 6426 N N . GLU A 1 826 ? -15.122 7.143 7.820 1.00 89.62 826 GLU A N 1
ATOM 6427 C CA . GLU A 1 826 ? -15.968 7.955 6.937 1.00 89.62 826 GLU A CA 1
ATOM 6428 C C . GLU A 1 826 ? -15.217 9.155 6.331 1.00 89.62 826 GLU A C 1
ATOM 6430 O O . GLU A 1 826 ? -15.344 9.388 5.128 1.00 89.62 826 GLU A O 1
ATOM 6435 N N . GLN A 1 827 ? -14.393 9.881 7.099 1.00 88.88 827 GLN A N 1
ATOM 6436 C CA . GLN A 1 827 ? -13.597 11.000 6.564 1.00 88.88 827 GLN A CA 1
ATOM 6437 C C . GLN A 1 827 ? -12.427 10.527 5.689 1.00 88.88 827 GLN A C 1
ATOM 6439 O O . GLN A 1 827 ? -12.211 11.064 4.599 1.00 88.88 827 GLN A O 1
ATOM 6444 N N . VAL A 1 828 ? -11.724 9.471 6.111 1.00 87.69 828 VAL A N 1
ATOM 6445 C CA . VAL A 1 828 ? -10.668 8.801 5.335 1.00 87.69 828 VAL A CA 1
ATOM 6446 C C . VAL A 1 828 ? -11.186 8.373 3.963 1.00 87.69 828 VAL A C 1
ATOM 6448 O O . VAL A 1 828 ? -10.538 8.644 2.951 1.00 87.69 828 VAL A O 1
ATOM 6451 N N . ASN A 1 829 ? -12.374 7.765 3.898 1.00 84.44 829 ASN A N 1
ATOM 6452 C CA . ASN A 1 829 ? -12.964 7.326 2.634 1.00 84.44 829 ASN A CA 1
ATOM 6453 C C . ASN A 1 829 ? -13.337 8.489 1.697 1.00 84.44 829 ASN A C 1
ATOM 6455 O O . ASN A 1 829 ? -13.278 8.305 0.480 1.00 84.44 829 ASN A O 1
ATOM 6459 N N . ARG A 1 830 ? -13.658 9.678 2.232 1.00 82.06 830 ARG A N 1
ATOM 6460 C CA . ARG A 1 830 ? -13.974 10.887 1.444 1.00 82.06 830 ARG A CA 1
ATOM 6461 C C . ARG A 1 830 ? -12.734 11.603 0.896 1.00 82.06 830 ARG A C 1
ATOM 6463 O O . ARG A 1 830 ? -12.779 12.076 -0.236 1.00 82.06 830 ARG A O 1
ATOM 6470 N N . ARG A 1 831 ? -11.642 11.708 1.667 1.00 84.94 831 ARG A N 1
ATOM 6471 C CA . ARG A 1 831 ? -10.423 12.437 1.250 1.00 84.94 831 ARG A CA 1
ATOM 6472 C C . ARG A 1 831 ? -9.502 11.561 0.382 1.00 84.94 831 ARG A C 1
ATOM 6474 O O . ARG A 1 831 ? -9.323 10.387 0.710 1.00 84.94 831 ARG A O 1
ATOM 6481 N N . PRO A 1 832 ? -8.876 12.083 -0.692 1.00 82.56 832 PRO A N 1
ATOM 6482 C CA . PRO A 1 832 ? -8.165 11.290 -1.710 1.00 82.56 832 PRO A CA 1
ATOM 6483 C C . PRO A 1 832 ? -6.756 10.800 -1.303 1.00 82.56 832 PRO A C 1
ATOM 6485 O O . PRO A 1 832 ? -5.923 10.524 -2.161 1.00 82.56 832 PRO A O 1
ATOM 6488 N N . TRP A 1 833 ? -6.462 10.688 -0.005 1.00 83.00 833 TRP A N 1
ATOM 6489 C CA . TRP A 1 833 ? -5.135 10.325 0.503 1.00 83.00 833 TRP A CA 1
ATOM 6490 C C . TRP A 1 833 ? -4.645 8.940 0.058 1.00 83.00 833 TRP A C 1
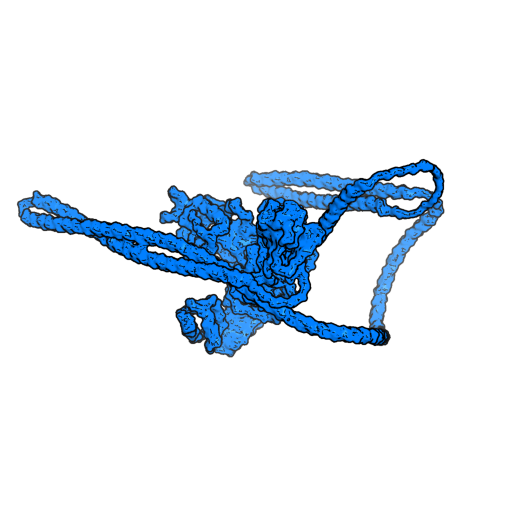ATOM 6492 O O . TRP A 1 833 ? -5.387 7.952 0.111 1.00 83.00 833 TRP A O 1
ATOM 6502 N N . LEU A 1 834 ? -3.354 8.870 -0.285 1.00 76.12 834 LEU A N 1
ATOM 6503 C CA . LEU A 1 834 ? -2.616 7.654 -0.649 1.00 76.12 834 LEU A CA 1
ATOM 6504 C C . LEU A 1 834 ? -2.250 6.825 0.595 1.00 76.12 834 LEU A C 1
ATOM 6506 O O . LEU A 1 834 ? -1.084 6.698 0.969 1.00 76.12 834 LEU A O 1
ATOM 6510 N N . LEU A 1 835 ? -3.276 6.289 1.249 1.00 77.62 835 LEU A N 1
ATOM 6511 C CA . LEU A 1 835 ? -3.147 5.423 2.416 1.00 77.62 835 LEU A CA 1
ATOM 6512 C C . LEU A 1 835 ? -2.727 3.996 2.029 1.00 77.62 835 LEU A C 1
ATOM 6514 O O . LEU A 1 835 ? -3.287 3.458 1.069 1.00 77.62 835 LEU A O 1
ATOM 6518 N N . PRO A 1 836 ? -1.830 3.349 2.801 1.00 72.81 836 PRO A N 1
ATOM 6519 C CA . PRO A 1 836 ? -1.625 1.909 2.709 1.00 72.81 836 PRO A CA 1
ATOM 6520 C C . PRO A 1 836 ? -2.943 1.162 2.926 1.00 72.81 836 PRO A C 1
ATOM 6522 O O . PRO A 1 836 ? -3.775 1.597 3.726 1.00 72.81 836 PRO A O 1
ATOM 6525 N N . ASN A 1 837 ? -3.130 0.034 2.245 1.00 77.31 837 ASN A N 1
ATOM 6526 C CA . ASN A 1 837 ? -4.294 -0.846 2.391 1.00 77.31 837 ASN A CA 1
ATOM 6527 C C . ASN A 1 837 ? -5.655 -0.173 2.107 1.00 77.31 837 ASN A C 1
ATOM 6529 O O . ASN A 1 837 ? -6.691 -0.729 2.473 1.00 77.31 837 ASN A O 1
ATOM 6533 N N . ARG A 1 838 ? -5.708 1.003 1.455 1.00 80.31 838 ARG A N 1
ATOM 6534 C CA . ARG A 1 838 ? -6.955 1.781 1.286 1.00 80.31 838 ARG A CA 1
ATOM 6535 C C . ARG A 1 838 ? -8.094 0.980 0.647 1.00 80.31 838 ARG A C 1
ATOM 6537 O O . ARG A 1 838 ? -9.249 1.140 1.039 1.00 80.31 838 ARG A O 1
ATOM 6544 N N . GLU A 1 839 ? -7.788 0.105 -0.309 1.00 77.19 839 GLU A N 1
ATOM 6545 C CA . GLU A 1 839 ? -8.796 -0.735 -0.966 1.00 77.19 839 GLU A CA 1
ATOM 6546 C C . GLU A 1 839 ? -9.497 -1.692 0.017 1.00 77.19 839 GLU A C 1
ATOM 6548 O O . GLU A 1 839 ? -10.692 -1.934 -0.137 1.00 77.19 839 GLU A O 1
ATOM 6553 N N . ALA A 1 840 ? -8.837 -2.130 1.097 1.00 81.31 840 ALA A N 1
ATOM 6554 C CA . ALA A 1 840 ? -9.460 -2.939 2.150 1.00 81.31 840 ALA A CA 1
ATOM 6555 C C . ALA A 1 840 ? -10.680 -2.238 2.779 1.00 81.31 840 ALA A C 1
ATOM 6557 O O . ALA A 1 840 ? -11.706 -2.870 3.041 1.00 81.31 840 ALA A O 1
ATOM 6558 N N . LEU A 1 841 ? -10.612 -0.911 2.947 1.00 83.19 841 LEU A N 1
ATOM 6559 C CA . LEU A 1 841 ? -11.702 -0.102 3.500 1.00 83.19 841 LEU A CA 1
ATOM 6560 C C . LEU A 1 841 ? -12.912 -0.004 2.555 1.00 83.19 841 LEU A C 1
ATOM 6562 O O . LEU A 1 841 ? -14.024 0.238 3.020 1.00 83.19 841 LEU A O 1
ATOM 6566 N N . ARG A 1 842 ? -12.740 -0.244 1.246 1.00 80.44 842 ARG A N 1
ATOM 6567 C CA . ARG A 1 842 ? -13.842 -0.271 0.260 1.00 80.44 842 ARG A CA 1
ATOM 6568 C C . ARG A 1 842 ? -14.672 -1.553 0.299 1.00 80.44 842 ARG A C 1
ATOM 6570 O O . ARG A 1 842 ? -15.746 -1.594 -0.299 1.00 80.44 842 ARG A O 1
ATOM 6577 N N . HIS A 1 843 ? -14.206 -2.597 0.987 1.00 85.06 843 HIS A N 1
ATOM 6578 C CA . HIS A 1 843 ? -15.003 -3.806 1.212 1.00 85.06 843 HIS A CA 1
ATOM 6579 C C . HIS A 1 843 ? -16.005 -3.653 2.361 1.00 85.06 843 HIS A C 1
ATOM 6581 O O . HIS A 1 843 ? -16.911 -4.480 2.468 1.00 85.06 843 HIS A O 1
ATOM 6587 N N . ILE A 1 844 ? -15.895 -2.590 3.164 1.00 88.44 844 ILE A N 1
ATOM 6588 C CA . ILE A 1 844 ? -16.868 -2.240 4.200 1.00 88.44 844 ILE A CA 1
ATOM 6589 C C . ILE A 1 844 ? -18.206 -1.883 3.537 1.00 88.44 844 ILE A C 1
ATOM 6591 O O . ILE A 1 844 ? -18.296 -0.968 2.721 1.00 88.44 844 ILE A O 1
ATOM 6595 N N . GLN A 1 845 ? -19.247 -2.621 3.910 1.00 87.56 845 GLN A N 1
ATOM 6596 C CA . GLN A 1 845 ? -20.637 -2.412 3.508 1.00 87.56 845 GLN A CA 1
ATOM 6597 C C . GLN A 1 845 ? -21.392 -1.571 4.545 1.00 87.56 845 GLN A C 1
ATOM 6599 O O . GLN A 1 845 ? -22.155 -0.683 4.172 1.00 87.56 845 GLN A O 1
ATOM 6604 N N . ALA A 1 846 ? -21.179 -1.838 5.837 1.00 89.69 846 ALA A N 1
ATOM 6605 C CA . ALA A 1 846 ? -21.818 -1.119 6.936 1.00 89.69 846 ALA A CA 1
ATOM 6606 C C . ALA A 1 846 ? -20.917 -1.064 8.179 1.00 89.69 846 ALA A C 1
ATOM 6608 O O . ALA A 1 846 ? -20.058 -1.921 8.378 1.00 89.69 846 ALA A O 1
ATOM 6609 N N . MET A 1 847 ? -21.142 -0.057 9.026 1.00 94.38 847 MET A N 1
ATOM 6610 C CA . MET A 1 847 ? -20.505 0.096 10.338 1.00 94.38 847 MET A CA 1
ATOM 6611 C C . MET A 1 847 ? -21.576 0.427 11.378 1.00 94.38 847 MET A C 1
ATOM 6613 O O . MET A 1 847 ? -22.184 1.503 11.329 1.00 94.38 847 MET A O 1
ATOM 6617 N N . GLU A 1 848 ? -21.798 -0.482 12.316 1.00 94.62 848 GLU A N 1
ATOM 6618 C CA . GLU A 1 848 ? -22.828 -0.416 13.350 1.00 94.62 848 GLU A CA 1
ATOM 6619 C C . GLU A 1 848 ? -22.179 -0.281 14.731 1.00 94.62 848 GLU A C 1
ATOM 6621 O O . GLU A 1 848 ? -21.149 -0.891 15.015 1.00 94.62 848 GLU A O 1
ATOM 6626 N N . ILE A 1 849 ? -22.753 0.571 15.582 1.00 96.12 849 ILE A N 1
ATOM 6627 C CA . ILE A 1 849 ? -22.221 0.857 16.918 1.00 96.12 849 ILE A CA 1
ATOM 6628 C C . ILE A 1 849 ? -23.097 0.137 17.942 1.00 96.12 849 ILE A C 1
ATOM 6630 O O . ILE A 1 849 ? -24.270 0.470 18.108 1.00 96.12 849 ILE A O 1
ATOM 6634 N N . GLU A 1 850 ? -22.510 -0.832 18.635 1.00 92.44 850 GLU A N 1
ATOM 6635 C CA . GLU A 1 850 ? -23.168 -1.656 19.648 1.00 92.44 850 GLU A CA 1
ATOM 6636 C C . GLU A 1 850 ? -22.725 -1.265 21.071 1.00 92.44 850 GLU A C 1
ATOM 6638 O O . GLU A 1 850 ? -21.803 -0.467 21.278 1.00 92.44 850 GLU A O 1
ATOM 6643 N N . ASN A 1 851 ? -23.382 -1.853 22.079 1.00 88.50 851 ASN A N 1
ATOM 6644 C CA . ASN A 1 851 ? -22.968 -1.816 23.488 1.00 88.50 851 ASN A CA 1
ATOM 6645 C C . ASN A 1 851 ? -22.661 -0.398 24.009 1.00 88.50 851 ASN A C 1
ATOM 6647 O O . ASN A 1 851 ? -21.621 -0.148 24.617 1.00 88.50 851 ASN A O 1
ATOM 6651 N N . GLY A 1 852 ? -23.553 0.554 23.711 1.00 84.75 852 GLY A N 1
ATOM 6652 C CA . GLY A 1 852 ? -23.456 1.945 24.172 1.00 84.75 852 GLY A CA 1
ATOM 6653 C C . GLY A 1 852 ? -22.287 2.754 23.593 1.00 84.75 852 GLY A C 1
ATOM 6654 O O . GLY A 1 852 ? -22.035 3.854 24.074 1.00 84.75 852 GLY A O 1
ATOM 6655 N N . GLY A 1 853 ? -21.577 2.237 22.584 1.00 88.44 853 GLY A N 1
ATOM 6656 C CA . GLY A 1 853 ? -20.381 2.867 22.019 1.00 88.44 853 GLY A CA 1
ATOM 6657 C C . GLY A 1 853 ? -19.078 2.098 22.249 1.00 88.44 853 GLY A C 1
ATOM 6658 O O . GLY A 1 853 ? -18.051 2.529 21.725 1.00 88.44 853 GLY A O 1
ATOM 6659 N N . ASN A 1 854 ? -19.092 0.975 22.981 1.00 92.81 854 ASN A N 1
ATOM 6660 C CA . ASN A 1 854 ? -17.879 0.175 23.204 1.00 92.81 854 ASN A CA 1
ATOM 6661 C C . ASN A 1 854 ? -17.585 -0.859 22.107 1.00 92.81 854 ASN A C 1
ATOM 6663 O O . ASN A 1 854 ? -16.498 -1.429 22.095 1.00 92.81 854 ASN A O 1
ATOM 6667 N N . ARG A 1 855 ? -18.520 -1.126 21.190 1.00 95.12 855 ARG A N 1
ATOM 6668 C CA . ARG A 1 855 ? -18.297 -2.072 20.091 1.00 95.12 855 ARG A CA 1
ATOM 6669 C C . ARG A 1 855 ? -18.597 -1.447 18.739 1.00 95.12 855 ARG A C 1
ATOM 6671 O O . ARG A 1 855 ? -19.594 -0.741 18.591 1.00 95.12 855 ARG A O 1
ATOM 6678 N N . LEU A 1 856 ? -17.755 -1.759 17.757 1.00 96.12 856 LEU A N 1
ATOM 6679 C CA . LEU A 1 856 ? -18.024 -1.511 16.344 1.00 96.12 856 LEU A CA 1
ATOM 6680 C C . LEU A 1 856 ? -18.189 -2.855 15.626 1.00 96.12 856 LEU A C 1
ATOM 6682 O O . LEU A 1 856 ? -17.226 -3.613 15.522 1.00 96.12 856 LEU A O 1
ATOM 6686 N N . ARG A 1 857 ? -19.390 -3.139 15.121 1.00 94.25 857 ARG A N 1
ATOM 6687 C CA . ARG A 1 857 ? -19.653 -4.253 14.203 1.00 94.25 857 ARG A CA 1
ATOM 6688 C C . ARG A 1 857 ? -19.503 -3.734 12.778 1.00 94.25 857 ARG A C 1
ATOM 6690 O O . ARG A 1 857 ? -20.181 -2.784 12.389 1.00 94.25 857 ARG A O 1
ATOM 6697 N N . VAL A 1 858 ? -18.605 -4.323 11.995 1.00 93.88 858 VAL A N 1
ATOM 6698 C CA . VAL A 1 858 ? -18.338 -3.891 10.616 1.00 93.88 858 VAL A CA 1
ATOM 6699 C C . VAL A 1 858 ? -18.659 -5.017 9.652 1.00 93.88 858 VAL A C 1
ATOM 6701 O O . VAL A 1 858 ? -18.022 -6.064 9.694 1.00 93.88 858 VAL A O 1
ATOM 6704 N N . VAL A 1 859 ? -19.638 -4.800 8.779 1.00 91.75 859 VAL A N 1
ATOM 6705 C CA . VAL A 1 859 ? -20.102 -5.790 7.798 1.00 91.75 859 VAL A CA 1
ATOM 6706 C C . VAL A 1 859 ? -19.379 -5.567 6.474 1.00 91.75 859 VAL A C 1
ATOM 6708 O O . VAL A 1 859 ? -19.241 -4.425 6.029 1.00 91.75 859 VAL A O 1
ATOM 6711 N N . PHE A 1 860 ? -18.942 -6.645 5.827 1.00 89.88 860 PHE A N 1
ATOM 6712 C CA . PHE A 1 860 ? -18.195 -6.626 4.571 1.00 89.88 860 PHE A CA 1
ATOM 6713 C C . PHE A 1 860 ? -19.011 -7.198 3.410 1.00 89.88 860 PHE A C 1
ATOM 6715 O O . PHE A 1 860 ? -19.723 -8.191 3.546 1.00 89.88 860 PHE A O 1
ATOM 6722 N N . ARG A 1 861 ? -18.856 -6.599 2.224 1.00 84.69 861 ARG A N 1
ATOM 6723 C CA . ARG A 1 861 ? -19.600 -6.981 1.008 1.00 84.69 861 ARG A CA 1
ATOM 6724 C C . ARG A 1 861 ? -19.244 -8.369 0.455 1.00 84.69 861 ARG A C 1
ATOM 6726 O O . ARG A 1 861 ? -19.996 -8.918 -0.354 1.00 84.69 861 ARG A O 1
ATOM 6733 N N . SER A 1 862 ? -18.078 -8.886 0.838 1.00 82.88 862 SER A N 1
ATOM 6734 C CA . SER A 1 862 ? -17.449 -10.107 0.334 1.00 82.88 862 SER A CA 1
ATOM 6735 C C . SER A 1 862 ? -16.519 -10.705 1.393 1.00 82.88 862 SER A C 1
ATOM 6737 O O . SER A 1 862 ? -16.117 -10.023 2.335 1.00 82.88 862 SER A O 1
ATOM 6739 N N . ARG A 1 863 ? -16.109 -11.964 1.203 1.00 84.81 863 ARG A N 1
ATOM 6740 C CA . ARG A 1 863 ? -15.003 -12.568 1.961 1.00 84.81 863 ARG A CA 1
ATOM 6741 C C . ARG A 1 863 ? -13.700 -11.853 1.598 1.00 84.81 863 ARG A C 1
ATOM 6743 O O . ARG A 1 863 ? -13.341 -11.831 0.426 1.00 84.81 863 ARG A O 1
ATOM 6750 N N . TYR A 1 864 ? -13.062 -11.216 2.579 1.00 87.75 864 TYR A N 1
ATOM 6751 C CA . TYR A 1 864 ? -11.811 -10.474 2.412 1.00 87.75 864 TYR A CA 1
ATOM 6752 C C . TYR A 1 864 ? -11.135 -10.301 3.784 1.00 87.75 864 TYR A C 1
ATOM 6754 O O . TYR A 1 864 ? -11.414 -9.352 4.517 1.00 87.75 864 TYR A O 1
ATOM 6762 N N . GLY A 1 865 ? -10.286 -11.251 4.171 1.00 86.31 865 GLY A N 1
ATOM 6763 C CA . GLY A 1 865 ? -9.616 -11.241 5.476 1.00 86.31 865 GLY A CA 1
ATOM 6764 C C . GLY A 1 865 ? -8.516 -10.181 5.671 1.00 86.31 865 GLY A C 1
ATOM 6765 O O . GLY A 1 865 ? -8.410 -9.665 6.790 1.00 86.31 865 GLY A O 1
ATOM 6766 N N . PRO A 1 866 ? -7.800 -9.713 4.619 1.00 88.00 866 PRO A N 1
ATOM 6767 C CA . PRO A 1 866 ? -6.933 -8.531 4.696 1.00 88.00 866 PRO A CA 1
ATOM 6768 C C . PRO A 1 866 ? -7.662 -7.218 5.054 1.00 88.00 866 PRO A C 1
ATOM 6770 O O . PRO A 1 866 ? -7.033 -6.166 5.145 1.00 88.00 866 PRO A O 1
ATOM 6773 N N . ALA A 1 867 ? -8.975 -7.243 5.312 1.00 88.06 867 ALA A N 1
ATOM 6774 C CA . ALA A 1 867 ? -9.687 -6.161 5.990 1.00 88.06 867 ALA A CA 1
ATOM 6775 C C . ALA A 1 867 ? -9.032 -5.756 7.324 1.00 88.06 867 ALA A C 1
ATOM 6777 O O . ALA A 1 867 ? -8.904 -4.562 7.588 1.00 88.06 867 ALA A O 1
ATOM 6778 N N . LEU A 1 868 ? -8.560 -6.727 8.126 1.00 86.62 868 LEU A N 1
ATOM 6779 C CA . LEU A 1 868 ? -7.837 -6.474 9.387 1.00 86.62 868 LEU A CA 1
ATOM 6780 C C . LEU A 1 868 ? -6.629 -5.552 9.167 1.00 86.62 868 LEU A C 1
ATOM 6782 O O . LEU A 1 868 ? -6.404 -4.589 9.898 1.00 86.62 868 LEU A O 1
ATOM 6786 N N . CYS A 1 869 ? -5.885 -5.826 8.099 1.00 82.31 869 CYS A N 1
ATOM 6787 C CA . CYS A 1 869 ? -4.719 -5.067 7.681 1.00 82.31 869 CYS A CA 1
ATOM 6788 C C . CYS A 1 869 ? -5.045 -3.613 7.303 1.00 82.31 869 CYS A C 1
ATOM 6790 O O . CYS A 1 869 ? -4.228 -2.729 7.549 1.00 82.31 869 CYS A O 1
ATOM 6792 N N . GLY A 1 870 ? -6.257 -3.320 6.819 1.00 82.31 870 GLY A N 1
ATOM 6793 C CA . GLY A 1 870 ? -6.738 -1.947 6.610 1.00 82.31 870 GLY A CA 1
ATOM 6794 C C . GLY A 1 870 ? -6.773 -1.082 7.880 1.00 82.31 870 GLY A C 1
ATOM 6795 O O . GLY A 1 870 ? -6.821 0.142 7.782 1.00 82.31 870 GLY A O 1
ATOM 6796 N N . TRP A 1 871 ? -6.735 -1.698 9.066 1.00 84.25 871 TRP A N 1
ATOM 6797 C CA . TRP A 1 871 ? -6.775 -1.028 10.373 1.00 84.25 871 TRP A CA 1
ATOM 6798 C C . TRP A 1 871 ? -5.485 -1.187 11.190 1.00 84.25 871 TRP A C 1
ATOM 6800 O O . TRP A 1 871 ? -5.355 -0.600 12.269 1.00 84.25 871 TRP A O 1
ATOM 6810 N N . ALA A 1 872 ? -4.519 -1.950 10.676 1.00 82.25 872 ALA A N 1
ATOM 6811 C CA . ALA A 1 872 ? -3.196 -2.096 11.260 1.00 82.25 872 ALA A CA 1
ATOM 6812 C C . ALA A 1 872 ? -2.367 -0.832 10.992 1.00 82.25 872 ALA A C 1
ATOM 6814 O O . ALA A 1 872 ? -2.000 -0.546 9.856 1.00 82.25 872 ALA A O 1
ATOM 6815 N N . GLY A 1 873 ? -2.085 -0.053 12.039 1.00 79.06 873 GLY A N 1
ATOM 6816 C CA . GLY A 1 873 ? -1.324 1.197 11.907 1.00 79.06 873 GLY A CA 1
ATOM 6817 C C . GLY A 1 873 ? -2.078 2.374 11.265 1.00 79.06 873 GLY A C 1
ATOM 6818 O O . GLY A 1 873 ? -1.460 3.406 11.033 1.00 79.06 873 GLY A O 1
ATOM 6819 N N . LEU A 1 874 ? -3.389 2.267 11.008 1.00 87.75 874 LEU A N 1
ATOM 6820 C CA . LEU A 1 874 ? -4.220 3.409 10.602 1.00 87.75 874 LEU A CA 1
ATOM 6821 C C . LEU A 1 874 ? -4.607 4.235 11.847 1.00 87.75 874 LEU A C 1
ATOM 6823 O O . LEU A 1 874 ? -5.334 3.703 12.692 1.00 87.75 874 LEU A O 1
ATOM 6827 N N . PRO A 1 875 ? -4.170 5.503 11.993 1.00 90.56 875 PRO A N 1
ATOM 6828 C CA . PRO A 1 875 ? -4.493 6.306 13.172 1.00 90.56 875 PRO A CA 1
ATOM 6829 C C . PRO A 1 875 ? -5.998 6.567 13.296 1.00 90.56 875 PRO A C 1
ATOM 6831 O O . PRO A 1 875 ? -6.637 6.977 12.329 1.00 90.56 875 PRO A O 1
ATOM 6834 N N . VAL A 1 876 ? -6.566 6.380 14.489 1.00 94.25 876 VAL A N 1
ATOM 6835 C CA . VAL A 1 876 ? -7.920 6.866 14.805 1.00 94.25 876 VAL A CA 1
ATOM 6836 C C . VAL A 1 876 ? -7.803 8.265 15.413 1.00 94.25 876 VAL A C 1
ATOM 6838 O O . VAL A 1 876 ? -6.838 8.550 16.123 1.00 94.25 876 VAL A O 1
ATOM 6841 N N . LEU A 1 877 ? -8.778 9.134 15.139 1.00 95.38 877 LEU A N 1
ATOM 6842 C CA . LEU A 1 877 ? -8.858 10.498 15.667 1.00 95.38 877 LEU A CA 1
ATOM 6843 C C . LEU A 1 877 ? -10.255 10.731 16.268 1.00 95.38 877 LEU A C 1
ATOM 6845 O O . LEU A 1 877 ? -11.216 10.120 15.793 1.00 95.38 877 LEU A O 1
ATOM 6849 N N . PRO A 1 878 ? -10.398 11.610 17.274 1.00 96.06 878 PRO A N 1
ATOM 6850 C CA . PRO A 1 878 ? -11.676 11.811 17.943 1.00 96.06 878 PRO A CA 1
ATOM 6851 C C . PRO A 1 878 ? -12.747 12.389 17.010 1.00 96.06 878 PRO A C 1
ATOM 6853 O O . PRO A 1 878 ? -12.513 13.344 16.261 1.00 96.06 878 PRO A O 1
ATOM 6856 N N . ALA A 1 879 ? -13.970 11.866 17.107 1.00 94.94 879 ALA A N 1
ATOM 6857 C CA . ALA A 1 879 ? -15.118 12.343 16.341 1.00 94.94 879 ALA A CA 1
ATOM 6858 C C . ALA A 1 879 ? -15.461 13.807 16.657 1.00 94.94 879 ALA A C 1
ATOM 6860 O O . ALA A 1 879 ? -16.031 14.488 15.805 1.00 94.94 879 ALA A O 1
ATOM 6861 N N . SER A 1 880 ? -15.144 14.300 17.859 1.00 93.62 880 SER A N 1
ATOM 6862 C CA . SER A 1 880 ? -15.290 15.711 18.247 1.00 93.62 880 SER A CA 1
ATOM 6863 C C . SER A 1 880 ? -14.400 16.623 17.398 1.00 93.62 880 SER A C 1
ATOM 6865 O O . SER A 1 880 ? -14.909 17.555 16.781 1.00 93.62 880 SER A O 1
ATOM 6867 N N . TRP A 1 881 ? -13.104 16.312 17.286 1.00 94.06 881 TRP A N 1
ATOM 6868 C CA . TRP A 1 881 ? -12.162 17.077 16.462 1.00 94.06 881 TRP A CA 1
ATOM 6869 C C . TRP A 1 881 ? -12.556 17.052 14.979 1.00 94.06 881 TRP A C 1
ATOM 6871 O O . TRP A 1 881 ? -12.530 18.094 14.326 1.00 94.06 881 TRP A O 1
ATOM 6881 N N . TRP A 1 882 ? -13.012 15.902 14.467 1.00 92.62 882 TRP A N 1
ATOM 6882 C CA . TRP A 1 882 ? -13.556 15.809 13.107 1.00 92.62 882 TRP A CA 1
ATOM 6883 C C . TRP A 1 882 ? -14.800 16.678 12.888 1.00 92.62 882 TRP A C 1
ATOM 6885 O O . TRP A 1 882 ? -14.929 17.271 11.824 1.00 92.62 882 TRP A O 1
ATOM 6895 N N . GLN A 1 883 ? -15.719 16.758 13.858 1.00 90.19 883 GLN A N 1
ATOM 6896 C CA . GLN A 1 883 ? -16.936 17.573 13.737 1.00 90.19 883 GLN A CA 1
ATOM 6897 C C . GLN A 1 883 ? -16.631 19.079 13.693 1.00 90.19 883 GLN A C 1
ATOM 6899 O O . GLN A 1 883 ? -17.361 19.813 13.031 1.00 90.19 883 GLN A O 1
ATOM 6904 N N . THR A 1 884 ? -15.558 19.531 14.348 1.00 91.25 884 THR A N 1
ATOM 6905 C CA . THR A 1 884 ? -15.102 20.928 14.275 1.00 91.25 884 THR A CA 1
ATOM 6906 C C . THR A 1 884 ? -14.458 21.249 12.922 1.00 91.25 884 THR A C 1
ATOM 6908 O O . THR A 1 884 ? -14.823 22.246 12.309 1.00 91.25 884 THR A O 1
ATOM 6911 N N . HIS A 1 885 ? -13.558 20.389 12.425 1.00 89.12 885 HIS A N 1
ATOM 6912 C CA . HIS A 1 885 ? -12.671 20.706 11.291 1.00 89.12 885 HIS A CA 1
ATOM 6913 C C . HIS A 1 885 ? -13.015 19.971 9.974 1.00 89.12 885 HIS A C 1
ATOM 6915 O O . HIS A 1 885 ? -12.206 19.946 9.048 1.00 89.12 885 HIS A O 1
ATOM 6921 N N . GLU A 1 886 ? -14.202 19.353 9.849 1.00 81.62 886 GLU A N 1
ATOM 6922 C CA . GLU A 1 886 ? -14.592 18.487 8.708 1.00 81.62 886 GLU A CA 1
ATOM 6923 C C . GLU A 1 886 ? -14.293 19.102 7.326 1.00 81.62 886 GLU A C 1
ATOM 6925 O O . GLU A 1 886 ? -13.887 18.394 6.397 1.00 81.62 886 GLU A O 1
ATOM 6930 N N . ARG A 1 887 ? -14.503 20.419 7.204 1.00 82.56 887 ARG A N 1
ATOM 6931 C CA . ARG A 1 887 ? -14.444 21.190 5.951 1.00 82.56 887 ARG A CA 1
ATOM 6932 C C . ARG A 1 887 ? -13.093 21.851 5.671 1.00 82.56 887 ARG A C 1
ATOM 6934 O O . ARG A 1 887 ? -12.950 22.462 4.617 1.00 82.56 887 ARG A O 1
ATOM 6941 N N . GLU A 1 888 ? -12.146 21.769 6.596 1.00 83.31 888 GLU A N 1
ATOM 6942 C CA . GLU A 1 888 ? -10.839 22.419 6.466 1.00 83.31 888 GLU A CA 1
ATOM 6943 C C . GLU A 1 888 ? -9.883 21.567 5.625 1.00 83.31 888 GLU A C 1
ATOM 6945 O O . GLU A 1 888 ? -10.015 20.341 5.568 1.00 83.31 888 GLU A O 1
ATOM 6950 N N . ASP A 1 889 ? -8.937 22.198 4.933 1.00 86.38 889 ASP A N 1
ATOM 6951 C CA . ASP A 1 889 ? -7.949 21.473 4.132 1.00 86.38 889 ASP A CA 1
ATOM 6952 C C . ASP A 1 889 ? -6.908 20.747 5.010 1.00 86.38 889 ASP A C 1
ATOM 6954 O O . ASP A 1 889 ? -6.971 20.741 6.239 1.00 86.38 889 ASP A O 1
ATOM 6958 N N . ASP A 1 890 ? -5.957 20.068 4.375 1.00 86.44 890 ASP A N 1
ATOM 6959 C CA . ASP A 1 890 ? -4.984 19.223 5.069 1.00 86.44 890 ASP A CA 1
ATOM 6960 C C . ASP A 1 890 ? -3.925 20.026 5.870 1.00 86.44 890 ASP A C 1
ATOM 6962 O O . ASP A 1 890 ? -3.126 19.430 6.597 1.00 86.44 890 ASP A O 1
ATOM 6966 N N . SER A 1 891 ? -3.929 21.366 5.818 1.00 86.31 891 SER A N 1
ATOM 6967 C CA . SER A 1 891 ? -3.082 22.208 6.682 1.00 86.31 891 SER A CA 1
ATOM 6968 C C . SER A 1 891 ? -3.506 22.191 8.156 1.00 86.31 891 SER A C 1
ATOM 6970 O O . SER A 1 891 ? -2.670 22.453 9.030 1.00 86.31 891 SER A O 1
ATOM 6972 N N . ILE A 1 892 ? -4.756 21.810 8.464 1.00 89.75 892 ILE A N 1
ATOM 6973 C CA . ILE A 1 892 ? -5.273 21.796 9.843 1.00 89.75 892 ILE A CA 1
ATOM 6974 C C . ILE A 1 892 ? -4.498 20.846 10.765 1.00 89.75 892 ILE A C 1
ATOM 6976 O O . ILE A 1 892 ? -4.312 21.123 11.949 1.00 89.75 892 ILE A O 1
ATOM 6980 N N . PHE A 1 893 ? -3.933 19.770 10.208 1.00 89.38 893 PHE A N 1
ATOM 6981 C CA . PHE A 1 893 ? -3.066 18.845 10.941 1.00 89.38 893 PHE A CA 1
ATOM 6982 C C . PHE A 1 893 ? -1.741 19.476 11.400 1.00 89.38 893 PHE A C 1
ATOM 6984 O O . PHE A 1 893 ? -1.075 18.908 12.258 1.00 89.38 893 PHE A O 1
ATOM 6991 N N . THR A 1 894 ? -1.361 20.644 10.871 1.00 84.31 894 THR A N 1
ATOM 6992 C CA . THR A 1 894 ? -0.179 21.409 11.302 1.00 84.31 894 THR A CA 1
ATOM 6993 C C . THR A 1 894 ? -0.542 22.629 12.158 1.00 84.31 894 THR A C 1
ATOM 6995 O O . THR A 1 894 ? 0.262 23.021 13.007 1.00 84.31 894 THR A O 1
ATOM 6998 N N . THR A 1 895 ? -1.717 23.240 11.959 1.00 84.69 895 THR A N 1
ATOM 6999 C CA . THR A 1 895 ? -2.145 24.458 12.681 1.00 84.69 895 THR A CA 1
ATOM 7000 C C . THR A 1 895 ? -2.910 24.161 13.975 1.00 84.69 895 THR A C 1
ATOM 7002 O O . THR A 1 895 ? -2.630 24.802 14.988 1.00 84.69 895 THR A O 1
ATOM 7005 N N . ALA A 1 896 ? -3.802 23.166 13.982 1.00 86.94 896 ALA A N 1
ATOM 7006 C CA . ALA A 1 896 ? -4.495 22.658 15.172 1.00 86.94 896 ALA A CA 1
ATOM 7007 C C . ALA A 1 896 ? -4.434 21.113 15.209 1.00 86.94 896 ALA A C 1
ATOM 7009 O O . ALA A 1 896 ? -5.465 20.440 15.070 1.00 86.94 896 ALA A O 1
ATOM 7010 N N . PRO A 1 897 ? -3.223 20.533 15.370 1.00 89.00 897 PRO A N 1
ATOM 7011 C CA . PRO A 1 897 ? -3.008 19.093 15.277 1.00 89.00 897 PRO A CA 1
ATOM 7012 C C . PRO A 1 897 ? -3.910 18.328 16.264 1.00 89.00 897 PRO A C 1
ATOM 7014 O O . PRO A 1 897 ? -4.018 18.726 17.428 1.00 89.00 897 PRO A O 1
ATOM 7017 N N . PRO A 1 898 ? -4.564 17.235 15.828 1.00 92.75 898 PRO A N 1
ATOM 7018 C CA . PRO A 1 898 ? -5.566 16.545 16.633 1.00 92.75 898 PRO A CA 1
ATOM 7019 C C . PRO A 1 898 ? -4.990 15.948 17.927 1.00 92.75 898 PRO A C 1
ATOM 7021 O O . PRO A 1 898 ? -3.858 15.456 17.925 1.00 92.75 898 PRO A O 1
ATOM 7024 N N . PRO A 1 899 ? -5.768 15.898 19.027 1.00 93.50 899 PRO A N 1
ATOM 7025 C CA . PRO A 1 899 ? -5.378 15.140 20.208 1.00 93.50 899 PRO A CA 1
ATOM 7026 C C . PRO A 1 899 ? -5.321 13.645 19.864 1.00 93.50 899 PRO A C 1
ATOM 7028 O O . PRO A 1 899 ? -6.222 13.096 19.227 1.00 93.50 899 PRO A O 1
ATOM 7031 N N . GLY A 1 900 ? -4.237 12.985 20.265 1.00 94.56 900 GLY A N 1
ATOM 7032 C CA . GLY A 1 900 ? -4.045 11.555 20.056 1.00 94.56 900 GLY A CA 1
ATOM 7033 C C . GLY A 1 900 ? -4.554 10.712 21.226 1.00 94.56 900 GLY A C 1
ATOM 7034 O O . GLY A 1 900 ? -5.113 11.227 22.188 1.00 94.56 900 GLY A O 1
ATOM 7035 N N . ALA A 1 901 ? -4.350 9.399 21.136 1.00 94.31 901 ALA A N 1
ATOM 7036 C CA . ALA A 1 901 ? -4.554 8.437 22.227 1.00 94.31 901 ALA A CA 1
ATOM 7037 C C . ALA A 1 901 ? -3.323 7.522 22.413 1.00 94.31 901 ALA A C 1
ATOM 7039 O O . ALA A 1 901 ? -3.392 6.478 23.062 1.00 94.31 901 ALA A O 1
ATOM 7040 N N . GLY A 1 902 ? -2.192 7.899 21.805 1.00 91.94 902 GLY A N 1
ATOM 7041 C CA . GLY A 1 902 ? -0.906 7.234 21.966 1.00 91.94 902 GLY A CA 1
ATOM 7042 C C . GLY A 1 902 ? -0.253 7.577 23.303 1.00 91.94 902 GLY A C 1
ATOM 7043 O O . GLY A 1 902 ? -0.699 8.454 24.047 1.00 91.94 902 GLY A O 1
ATOM 7044 N N . ALA A 1 903 ? 0.838 6.880 23.611 1.00 89.56 903 ALA A N 1
ATOM 7045 C CA . ALA A 1 903 ? 1.505 6.966 24.909 1.00 89.56 903 ALA A CA 1
ATOM 7046 C C . ALA A 1 903 ? 2.160 8.328 25.211 1.00 89.56 903 ALA A C 1
ATOM 7048 O O . ALA A 1 903 ? 2.497 8.591 26.368 1.00 89.56 903 ALA A O 1
ATOM 7049 N N . PHE A 1 904 ? 2.330 9.192 24.206 1.00 92.75 904 PHE A N 1
ATOM 7050 C CA . PHE A 1 904 ? 2.929 10.516 24.345 1.00 92.75 904 PHE A CA 1
ATOM 7051 C C . PHE A 1 904 ? 1.993 11.598 23.833 1.00 92.75 904 PHE A C 1
ATOM 7053 O O . PHE A 1 904 ? 1.443 11.473 22.750 1.00 92.75 904 PHE A O 1
ATOM 7060 N N . ARG A 1 905 ? 1.880 12.707 24.558 1.00 92.56 905 ARG A N 1
ATOM 7061 C CA . ARG A 1 905 ? 1.212 13.923 24.076 1.00 92.56 905 ARG A CA 1
ATOM 7062 C C . ARG A 1 905 ? 2.240 14.970 23.669 1.00 92.56 905 ARG A C 1
ATOM 7064 O O . ARG A 1 905 ? 3.303 15.085 24.293 1.00 92.56 905 ARG A O 1
ATOM 7071 N N . MET A 1 906 ? 1.903 15.762 22.657 1.00 91.88 906 MET A N 1
ATOM 7072 C CA . MET A 1 906 ? 2.650 16.970 22.312 1.00 91.88 906 MET A CA 1
ATOM 7073 C C . MET A 1 906 ? 2.554 17.963 23.475 1.00 91.88 906 MET A C 1
ATOM 7075 O O . MET A 1 906 ? 1.464 18.237 23.969 1.00 91.88 906 MET A O 1
ATOM 7079 N N . ALA A 1 907 ? 3.695 18.475 23.931 1.00 88.12 907 ALA A N 1
ATOM 7080 C CA . ALA A 1 907 ? 3.774 19.477 24.995 1.00 88.12 907 ALA A CA 1
ATOM 7081 C C . ALA A 1 907 ? 4.164 20.866 24.466 1.00 88.12 907 ALA A C 1
ATOM 7083 O O . ALA A 1 907 ? 3.827 21.871 25.083 1.00 88.12 907 ALA A O 1
ATOM 7084 N N . HIS A 1 908 ? 4.884 20.920 23.341 1.00 85.38 908 HIS A N 1
ATOM 7085 C CA . HIS A 1 908 ? 5.299 22.154 22.671 1.00 85.38 908 HIS A CA 1
ATOM 7086 C C . HIS A 1 908 ? 5.657 21.869 21.208 1.00 85.38 908 HIS A C 1
ATOM 7088 O O . HIS A 1 908 ? 6.257 20.830 20.931 1.00 85.38 908 HIS A O 1
ATOM 7094 N N . LEU A 1 909 ? 5.330 22.788 20.297 1.00 87.12 909 LEU A N 1
ATOM 7095 C CA . LEU A 1 909 ? 5.674 22.732 18.873 1.00 87.12 909 LEU A CA 1
ATOM 7096 C C . LEU A 1 909 ? 5.914 24.157 18.354 1.00 87.12 909 LEU A C 1
ATOM 7098 O O . LEU A 1 909 ? 4.994 24.970 18.344 1.00 87.12 909 LEU A O 1
ATOM 7102 N N . ASP A 1 910 ? 7.125 24.455 17.881 1.00 84.00 910 ASP A N 1
ATOM 7103 C CA . ASP A 1 910 ? 7.468 25.747 17.263 1.00 84.00 910 ASP A CA 1
ATOM 7104 C C . ASP A 1 910 ? 7.937 25.579 15.800 1.00 84.00 910 ASP A C 1
ATOM 7106 O O . ASP A 1 910 ? 7.458 24.689 15.096 1.00 84.00 910 ASP A O 1
ATOM 7110 N N . ALA A 1 911 ? 8.796 26.468 15.291 1.00 83.69 911 ALA A N 1
ATOM 7111 C CA . ALA A 1 911 ? 9.343 26.421 13.931 1.00 83.69 911 ALA A CA 1
ATOM 7112 C C . ALA A 1 911 ? 10.542 25.459 13.764 1.00 83.69 911 ALA A C 1
ATOM 7114 O O . ALA A 1 911 ? 10.910 25.126 12.637 1.00 83.69 911 ALA A O 1
ATOM 7115 N N . ARG A 1 912 ? 11.180 25.040 14.863 1.00 87.31 912 ARG A N 1
ATOM 7116 C CA . ARG A 1 912 ? 12.381 24.186 14.899 1.00 87.31 912 ARG A CA 1
ATOM 7117 C C . ARG A 1 912 ? 12.356 23.105 15.978 1.00 87.31 912 ARG A C 1
ATOM 7119 O O . ARG A 1 912 ? 13.211 22.227 15.914 1.00 87.31 912 ARG A O 1
ATOM 7126 N N . THR A 1 913 ? 11.438 23.131 16.943 1.00 90.81 913 THR A N 1
ATOM 7127 C CA . THR A 1 913 ? 11.351 22.096 17.986 1.00 90.81 913 THR A CA 1
ATOM 7128 C C . THR A 1 913 ? 9.960 21.487 18.139 1.00 90.81 913 THR A C 1
ATOM 7130 O O . THR A 1 913 ? 8.945 22.147 17.914 1.00 90.81 913 THR A O 1
ATOM 7133 N N . LEU A 1 914 ? 9.934 20.215 18.541 1.00 92.44 914 LEU A N 1
ATOM 7134 C CA . LEU A 1 914 ? 8.766 19.490 19.043 1.00 92.44 914 LEU A CA 1
ATOM 7135 C C . LEU A 1 914 ? 9.172 18.789 20.341 1.00 92.44 914 LEU A C 1
ATOM 7137 O O . LEU A 1 914 ? 10.143 18.030 20.350 1.00 92.44 914 LEU A O 1
ATOM 7141 N N . SER A 1 915 ? 8.418 18.987 21.421 1.00 91.44 915 SER A N 1
ATOM 7142 C CA . SER A 1 915 ? 8.574 18.200 22.646 1.00 91.44 915 SER A CA 1
ATOM 7143 C C . SER A 1 915 ? 7.372 17.291 22.869 1.00 91.44 915 SER A C 1
ATOM 7145 O O . SER A 1 915 ? 6.227 17.748 22.854 1.00 91.44 915 SER A O 1
ATOM 7147 N N . LEU A 1 916 ? 7.648 16.010 23.117 1.00 93.06 916 LEU A N 1
ATOM 7148 C CA . LEU A 1 916 ? 6.656 15.022 23.532 1.00 93.06 916 LEU A CA 1
ATOM 7149 C C . LEU A 1 916 ? 6.861 14.649 25.004 1.00 93.06 916 LEU A C 1
ATOM 7151 O O . LEU A 1 916 ? 7.992 14.498 25.474 1.00 93.06 916 LEU A O 1
ATOM 7155 N N . THR A 1 917 ? 5.759 14.451 25.723 1.00 90.94 917 THR A N 1
ATOM 7156 C CA . THR A 1 917 ? 5.757 14.001 27.125 1.00 90.94 917 THR A CA 1
ATOM 7157 C C . THR A 1 917 ? 4.910 12.741 27.286 1.00 90.94 917 THR A C 1
ATOM 7159 O O . THR A 1 917 ? 3.865 12.654 26.638 1.00 90.94 917 THR A O 1
ATOM 7162 N N . PRO A 1 918 ? 5.324 11.769 28.120 1.00 90.38 918 PRO A N 1
ATOM 7163 C CA . PRO A 1 918 ? 4.517 10.582 28.376 1.00 90.38 918 PRO A CA 1
ATOM 7164 C C . PRO A 1 918 ? 3.183 10.977 29.024 1.00 90.38 918 PRO A C 1
ATOM 7166 O O . PRO A 1 918 ? 3.137 11.833 29.912 1.00 90.38 918 PRO A O 1
ATOM 7169 N N . VAL A 1 919 ? 2.090 10.356 28.578 1.00 88.44 919 VAL A N 1
ATOM 7170 C CA . VAL A 1 919 ? 0.741 10.596 29.120 1.00 88.44 919 VAL A CA 1
ATOM 7171 C C . VAL A 1 919 ? 0.644 10.063 30.551 1.00 88.44 919 VAL A C 1
ATOM 7173 O O . VAL A 1 919 ? 0.166 10.776 31.434 1.00 88.44 919 VAL A O 1
ATOM 7176 N N . ALA A 1 920 ? 1.178 8.859 30.780 1.00 81.81 920 ALA A N 1
ATOM 7177 C CA . ALA A 1 920 ? 1.394 8.256 32.090 1.00 81.81 920 ALA A CA 1
ATOM 7178 C C . ALA A 1 920 ? 2.906 8.102 32.326 1.00 81.81 920 ALA A C 1
ATOM 7180 O O . ALA A 1 920 ? 3.555 7.262 31.705 1.00 81.81 920 ALA A O 1
ATOM 7181 N N . ALA A 1 921 ? 3.480 8.938 33.193 1.00 70.19 921 ALA A N 1
ATOM 7182 C CA . ALA A 1 921 ? 4.916 8.935 33.456 1.00 70.19 921 ALA A CA 1
ATOM 7183 C C . ALA A 1 921 ? 5.317 7.770 34.379 1.00 70.19 921 ALA A C 1
ATOM 7185 O O . ALA A 1 921 ? 4.932 7.731 35.547 1.00 70.19 921 ALA A O 1
ATOM 7186 N N . THR A 1 922 ? 6.128 6.843 33.867 1.00 68.38 922 THR A N 1
ATOM 7187 C CA . THR A 1 922 ? 6.890 5.883 34.686 1.00 68.38 922 THR A CA 1
ATOM 7188 C C . THR A 1 922 ? 8.321 6.394 34.900 1.00 68.38 922 THR A C 1
ATOM 7190 O O . THR A 1 922 ? 8.792 7.171 34.070 1.00 68.38 922 THR A O 1
ATOM 7193 N N . PRO A 1 923 ? 9.066 5.922 35.922 1.00 63.19 923 PRO A N 1
ATOM 7194 C CA . PRO A 1 923 ? 10.475 6.293 36.115 1.00 63.19 923 PRO A CA 1
ATOM 7195 C C . PRO A 1 923 ? 11.371 6.035 34.889 1.00 63.19 923 PRO A C 1
ATOM 7197 O O . PRO A 1 923 ? 12.332 6.758 34.661 1.00 63.19 923 PRO A O 1
ATOM 7200 N N . ASP A 1 924 ? 11.033 5.028 34.076 1.00 65.56 924 ASP A N 1
ATOM 7201 C CA . ASP A 1 924 ? 11.729 4.693 32.826 1.00 65.56 924 ASP A CA 1
ATOM 7202 C C . ASP A 1 924 ? 11.231 5.430 31.563 1.00 65.56 924 ASP A C 1
ATOM 7204 O O . ASP A 1 924 ? 11.788 5.192 30.494 1.00 65.56 924 ASP A O 1
ATOM 7208 N N . SER A 1 925 ? 10.180 6.259 31.632 1.00 70.69 925 SER A N 1
ATOM 7209 C CA . SER A 1 925 ? 9.571 6.894 30.446 1.00 70.69 925 SER A CA 1
ATOM 7210 C C . SER A 1 925 ? 10.302 8.188 30.050 1.00 70.69 925 SER A C 1
ATOM 7212 O O . SER A 1 925 ? 10.124 9.201 30.732 1.00 70.69 925 SER A O 1
ATOM 7214 N N . PRO A 1 926 ? 11.072 8.227 28.944 1.00 81.62 926 PRO A N 1
ATOM 7215 C CA . PRO A 1 926 ? 11.797 9.430 28.551 1.00 81.62 926 PRO A CA 1
ATOM 7216 C C . PRO A 1 926 ? 10.857 10.505 27.999 1.00 81.62 926 PRO A C 1
ATOM 7218 O O . PRO A 1 926 ? 9.941 10.216 27.232 1.00 81.62 926 PRO A O 1
ATOM 7221 N N . ARG A 1 927 ? 11.134 11.777 28.286 1.00 87.56 927 ARG A N 1
ATOM 7222 C CA . ARG A 1 927 ? 10.601 12.890 27.480 1.00 87.56 927 ARG A CA 1
ATOM 7223 C C . ARG A 1 927 ? 11.354 12.939 26.149 1.00 87.56 927 ARG A C 1
ATOM 7225 O O . ARG A 1 927 ? 12.550 12.668 26.128 1.00 87.56 927 ARG A O 1
ATOM 7232 N N . PHE A 1 928 ? 10.710 13.326 25.051 1.00 91.19 928 PHE A N 1
ATOM 7233 C CA . PHE A 1 928 ? 11.417 13.548 23.781 1.00 91.19 928 PHE A CA 1
ATOM 7234 C C . PHE A 1 928 ? 11.503 15.040 23.453 1.00 91.19 928 PHE A C 1
ATOM 7236 O O . PHE A 1 928 ? 10.554 15.798 23.686 1.00 91.19 928 PHE A O 1
ATOM 7243 N N . LEU A 1 929 ? 12.637 15.449 22.885 1.00 91.81 929 LEU A N 1
ATOM 7244 C CA . LEU A 1 929 ? 12.855 16.771 22.302 1.00 91.81 929 LEU A CA 1
ATOM 7245 C C . LEU A 1 929 ? 13.475 16.606 20.913 1.00 91.81 929 LEU A C 1
ATOM 7247 O O . LEU A 1 929 ? 14.649 16.263 20.789 1.00 91.81 929 LEU A O 1
ATOM 7251 N N . PHE A 1 930 ? 12.682 16.850 19.876 1.00 93.50 930 PHE A N 1
ATOM 7252 C CA . PHE A 1 930 ? 13.106 16.806 18.482 1.00 93.50 930 PHE A CA 1
ATOM 7253 C C . PHE A 1 930 ? 13.506 18.210 18.020 1.00 93.50 930 PHE A C 1
ATOM 7255 O O . PHE A 1 930 ? 12.741 19.158 18.201 1.00 93.50 930 PHE A O 1
ATOM 7262 N N . HIS A 1 931 ? 14.685 18.333 17.412 1.00 93.12 931 HIS A N 1
ATOM 7263 C CA . HIS A 1 931 ? 15.175 19.534 16.739 1.00 93.12 931 HIS A CA 1
ATOM 7264 C C . HIS A 1 931 ? 15.187 19.309 15.226 1.00 93.12 931 HIS A C 1
ATOM 7266 O O . HIS A 1 931 ? 15.891 18.427 14.743 1.00 93.12 931 HIS A O 1
ATOM 7272 N N . PHE A 1 932 ? 14.443 20.128 14.489 1.00 92.69 932 PHE A N 1
ATOM 7273 C CA . PHE A 1 932 ? 14.361 20.122 13.027 1.00 92.69 932 PHE A CA 1
ATOM 7274 C C . PHE A 1 932 ? 15.299 21.171 12.418 1.00 92.69 932 PHE A C 1
ATOM 7276 O O . PHE A 1 932 ? 15.658 22.154 13.077 1.00 92.69 932 PHE A O 1
ATOM 7283 N N . ASN A 1 933 ? 15.669 20.991 11.148 1.00 91.00 933 ASN A N 1
ATOM 7284 C CA . ASN A 1 933 ? 16.702 21.771 10.459 1.00 91.00 933 ASN A CA 1
ATOM 7285 C C . ASN A 1 933 ? 18.046 21.782 11.223 1.00 91.00 933 ASN A C 1
ATOM 7287 O O . ASN A 1 933 ? 18.749 22.798 11.266 1.00 91.00 933 ASN A O 1
ATOM 7291 N N . ALA A 1 934 ? 18.398 20.664 11.869 1.00 89.12 934 ALA A N 1
ATOM 7292 C CA . ALA A 1 934 ? 19.657 20.516 12.587 1.00 89.12 934 ALA A CA 1
ATOM 7293 C C . ALA A 1 934 ? 20.831 20.500 11.596 1.00 89.12 934 ALA A C 1
ATOM 7295 O O . ALA A 1 934 ? 20.949 19.609 10.756 1.00 89.12 934 ALA A O 1
ATOM 7296 N N . THR A 1 935 ? 21.717 21.493 11.690 1.00 89.75 935 THR A N 1
ATOM 7297 C CA . THR A 1 935 ? 22.902 21.558 10.824 1.00 89.75 935 THR A CA 1
ATOM 7298 C C . THR A 1 935 ? 23.936 20.495 11.226 1.00 89.75 935 THR A C 1
ATOM 7300 O O . THR A 1 935 ? 23.937 20.047 12.381 1.00 89.75 935 THR A O 1
ATOM 7303 N N . PRO A 1 936 ? 24.875 20.118 10.333 1.00 87.81 936 PRO A N 1
ATOM 7304 C CA . PRO A 1 936 ? 25.977 19.226 10.692 1.00 87.81 936 PRO A CA 1
ATOM 7305 C C . PRO A 1 936 ? 26.754 19.732 11.914 1.00 87.81 936 PRO A C 1
ATOM 7307 O O . PRO A 1 936 ? 26.945 18.983 12.863 1.00 87.81 936 PRO A O 1
ATOM 7310 N N . LEU A 1 937 ? 27.067 21.034 11.967 1.00 84.81 937 LEU A N 1
ATOM 7311 C CA . LEU A 1 937 ? 27.753 21.660 13.102 1.00 84.81 937 LEU A CA 1
ATOM 7312 C C . LEU A 1 937 ? 26.938 21.594 14.409 1.00 84.81 937 LEU A C 1
ATOM 7314 O O . LEU A 1 937 ? 27.499 21.309 15.464 1.00 84.81 937 LEU A O 1
ATOM 7318 N N . MET A 1 938 ? 25.618 21.823 14.366 1.00 84.44 938 MET A N 1
ATOM 7319 C CA . MET A 1 938 ? 24.757 21.653 15.550 1.00 84.44 938 MET A CA 1
ATOM 7320 C C . MET A 1 938 ? 24.753 20.201 16.041 1.00 84.44 938 MET A C 1
ATOM 7322 O O . MET A 1 938 ? 24.776 19.960 17.248 1.00 84.44 938 MET A O 1
ATOM 7326 N N . THR A 1 939 ? 24.766 19.248 15.111 1.00 88.12 939 THR A N 1
ATOM 7327 C CA . THR A 1 939 ? 24.799 17.810 15.403 1.00 88.12 939 THR A CA 1
ATOM 7328 C C . THR A 1 939 ? 26.148 17.403 16.000 1.00 88.12 939 THR A C 1
ATOM 7330 O O . THR A 1 939 ? 26.184 16.756 17.043 1.00 88.12 939 THR A O 1
ATOM 7333 N N . GLU A 1 940 ? 27.267 17.848 15.423 1.00 84.12 940 GLU A N 1
ATOM 7334 C CA . GLU A 1 940 ? 28.620 17.599 15.939 1.00 84.12 940 GLU A CA 1
ATOM 7335 C C . GLU A 1 940 ? 28.839 18.201 17.330 1.00 84.12 940 GLU A C 1
ATOM 7337 O O . GLU A 1 940 ? 29.355 17.513 18.214 1.00 84.12 940 GLU A O 1
ATOM 7342 N N . ILE A 1 941 ? 28.400 19.445 17.562 1.00 82.19 941 ILE A N 1
ATOM 7343 C CA . ILE A 1 941 ? 28.423 20.075 18.892 1.00 82.19 941 ILE A CA 1
ATOM 7344 C C . ILE A 1 941 ? 27.542 19.279 19.863 1.00 82.19 941 ILE A C 1
ATOM 7346 O O . ILE A 1 941 ? 27.954 19.000 20.991 1.00 82.19 941 ILE A O 1
ATOM 7350 N N . GLY A 1 942 ? 26.340 18.888 19.439 1.00 82.50 942 GLY A N 1
ATOM 7351 C CA . GLY A 1 942 ? 25.390 18.131 20.251 1.00 82.50 942 GLY A CA 1
ATOM 7352 C C . GLY A 1 942 ? 25.912 16.755 20.679 1.00 82.50 942 GLY A C 1
ATOM 7353 O O . GLY A 1 942 ? 25.759 16.369 21.841 1.00 82.50 942 GLY A O 1
ATOM 7354 N N . LEU A 1 943 ? 26.589 16.044 19.776 1.00 83.44 943 LEU A N 1
ATOM 7355 C CA . LEU A 1 943 ? 27.275 14.781 20.062 1.00 83.44 943 LEU A CA 1
ATOM 7356 C C . LEU A 1 943 ? 28.523 15.000 20.931 1.00 83.44 943 LEU A C 1
ATOM 7358 O O . LEU A 1 943 ? 28.687 14.335 21.951 1.00 83.44 943 LEU A O 1
ATOM 7362 N N . GLY A 1 944 ? 29.377 15.969 20.587 1.00 77.38 944 GLY A N 1
ATOM 7363 C CA . GLY A 1 944 ? 30.607 16.278 21.330 1.00 77.38 944 GLY A CA 1
ATOM 7364 C C . GLY A 1 944 ? 30.360 16.747 22.769 1.00 77.38 944 GLY A C 1
ATOM 7365 O O . GLY A 1 944 ? 31.144 16.445 23.665 1.00 77.38 944 GLY A O 1
ATOM 7366 N N . THR A 1 945 ? 29.236 17.424 23.021 1.00 80.12 945 THR A N 1
ATOM 7367 C CA . THR A 1 945 ? 28.788 17.822 24.370 1.00 80.12 945 THR A CA 1
ATOM 7368 C C . THR A 1 945 ? 27.958 16.753 25.090 1.00 80.12 945 THR A C 1
ATOM 7370 O O . THR A 1 945 ? 27.518 16.998 26.217 1.00 80.12 945 THR A O 1
ATOM 7373 N N . LYS A 1 946 ? 27.725 15.590 24.460 1.00 77.31 946 LYS A N 1
ATOM 7374 C CA . LYS A 1 946 ? 26.851 14.502 24.943 1.00 77.31 946 LYS A CA 1
ATOM 7375 C C . LYS A 1 946 ? 25.465 14.997 25.369 1.00 77.31 946 LYS A C 1
ATOM 7377 O O . LYS A 1 946 ? 24.941 14.637 26.419 1.00 77.31 946 LYS A O 1
ATOM 7382 N N . THR A 1 947 ? 24.892 15.878 24.551 1.00 79.44 947 THR A N 1
ATOM 7383 C CA . THR A 1 947 ? 23.529 16.407 24.713 1.00 79.44 947 THR A CA 1
ATOM 7384 C C . THR A 1 947 ? 22.556 15.821 23.702 1.00 79.44 947 THR A C 1
ATOM 7386 O O . THR A 1 947 ? 21.380 15.666 24.015 1.00 79.44 947 THR A O 1
ATOM 7389 N N . THR A 1 948 ? 23.039 15.459 22.513 1.00 86.81 948 THR A N 1
ATOM 7390 C CA . THR A 1 948 ? 22.278 14.716 21.504 1.00 86.81 948 THR A CA 1
ATOM 7391 C C . THR A 1 948 ? 22.329 13.224 21.803 1.00 86.81 948 THR A C 1
ATOM 7393 O O . THR A 1 948 ? 23.395 12.669 22.053 1.00 86.81 948 THR A O 1
ATOM 7396 N N . HIS A 1 949 ? 21.160 12.592 21.770 1.00 86.38 949 HIS A N 1
ATOM 7397 C CA . HIS A 1 949 ? 20.947 11.183 22.096 1.00 86.38 949 HIS A CA 1
ATOM 7398 C C . HIS A 1 949 ? 20.500 10.356 20.882 1.00 86.38 949 HIS A C 1
ATOM 7400 O O . HIS A 1 949 ? 20.608 9.131 20.899 1.00 86.38 949 HIS A O 1
ATOM 7406 N N . LEU A 1 950 ? 19.983 11.027 19.851 1.00 89.00 950 LEU A N 1
ATOM 7407 C CA . LEU A 1 950 ? 19.480 10.450 18.611 1.00 89.00 950 LEU A CA 1
ATOM 7408 C C . LEU A 1 950 ? 19.820 11.389 17.440 1.00 89.00 950 LEU A C 1
ATOM 7410 O O . LEU A 1 950 ? 19.633 12.599 17.553 1.00 89.00 950 LEU A O 1
ATOM 7414 N N . VAL A 1 951 ? 20.283 10.847 16.313 1.00 89.12 951 VAL A N 1
ATOM 7415 C CA . VAL A 1 951 ? 20.513 11.588 15.058 1.00 89.12 951 VAL A CA 1
ATOM 7416 C C . VAL A 1 951 ? 19.816 10.867 13.908 1.00 89.12 951 VAL A C 1
ATOM 7418 O O . VAL A 1 951 ? 19.991 9.654 13.760 1.00 89.12 951 VAL A O 1
ATOM 7421 N N . TRP A 1 952 ? 19.036 11.600 13.106 1.00 87.69 952 TRP A N 1
ATOM 7422 C CA . TRP A 1 952 ? 18.241 11.039 12.008 1.00 87.69 952 TRP A CA 1
ATOM 7423 C C . TRP A 1 952 ? 18.182 11.969 10.770 1.00 87.69 952 TRP A C 1
ATOM 7425 O O . TRP A 1 952 ? 17.761 13.121 10.891 1.00 87.69 952 TRP A O 1
ATOM 7435 N N . PRO A 1 953 ? 18.526 11.484 9.560 1.00 81.62 953 PRO A N 1
ATOM 7436 C CA . PRO A 1 953 ? 19.261 10.244 9.311 1.00 81.62 953 PRO A CA 1
ATOM 7437 C C . PRO A 1 953 ? 20.680 10.351 9.884 1.00 81.62 953 PRO A C 1
ATOM 7439 O O . PRO A 1 953 ? 21.230 11.445 10.018 1.00 81.62 953 PRO A O 1
ATOM 7442 N N . ALA A 1 954 ? 21.285 9.221 10.235 1.00 76.06 954 ALA A N 1
ATOM 7443 C CA . ALA A 1 954 ? 22.668 9.208 10.688 1.00 76.06 954 ALA A CA 1
ATOM 7444 C C . ALA A 1 954 ? 23.636 9.573 9.542 1.00 76.06 954 ALA A C 1
ATOM 7446 O O . ALA A 1 954 ? 23.432 9.146 8.400 1.00 76.06 954 ALA A O 1
ATOM 7447 N N . PRO A 1 955 ? 24.723 10.317 9.819 1.00 66.25 955 PRO A N 1
ATOM 7448 C CA . PRO A 1 955 ? 25.813 10.470 8.865 1.00 66.25 955 PRO A CA 1
ATOM 7449 C C . PRO A 1 955 ? 26.551 9.133 8.696 1.00 66.25 955 PRO A C 1
ATOM 7451 O O . PRO A 1 955 ? 26.852 8.438 9.667 1.00 66.25 955 PRO A O 1
ATOM 7454 N N . ALA A 1 956 ? 26.866 8.772 7.449 1.00 54.25 956 ALA A N 1
ATOM 7455 C CA . ALA A 1 956 ? 27.292 7.416 7.088 1.00 54.25 956 ALA A CA 1
ATOM 7456 C C . ALA A 1 956 ? 28.581 6.917 7.781 1.00 54.25 956 ALA A C 1
ATOM 7458 O O . ALA A 1 956 ? 28.794 5.704 7.846 1.00 54.25 956 ALA A O 1
ATOM 7459 N N . THR A 1 957 ? 29.416 7.834 8.284 1.00 50.94 957 THR A N 1
ATOM 7460 C CA . THR A 1 957 ? 30.794 7.622 8.763 1.00 50.94 957 THR A CA 1
ATOM 7461 C C . THR A 1 957 ? 30.959 7.503 10.285 1.00 50.94 957 THR A C 1
ATOM 7463 O O . THR A 1 957 ? 32.087 7.343 10.749 1.00 50.94 957 THR A O 1
ATOM 7466 N N . ASP A 1 958 ? 29.893 7.623 11.082 1.00 55.12 958 ASP A N 1
ATOM 7467 C CA . ASP A 1 958 ? 30.017 7.866 12.531 1.00 55.12 958 ASP A CA 1
ATOM 7468 C C . ASP A 1 958 ? 30.243 6.585 13.367 1.00 55.12 958 ASP A C 1
ATOM 7470 O O . ASP A 1 958 ? 29.380 6.122 14.111 1.00 55.12 958 ASP A O 1
ATOM 7474 N N . ASN A 1 959 ? 31.444 6.008 13.260 1.00 53.72 959 ASN A N 1
ATOM 7475 C CA . ASN A 1 959 ? 31.896 4.820 14.005 1.00 53.72 959 ASN A CA 1
ATOM 7476 C C . ASN A 1 959 ? 32.254 5.116 15.487 1.00 53.72 959 ASN A C 1
ATOM 7478 O O . ASN A 1 959 ? 33.242 4.594 16.009 1.00 53.72 959 ASN A O 1
ATOM 7482 N N . ARG A 1 960 ? 31.495 5.973 16.185 1.00 66.38 960 ARG A N 1
ATOM 7483 C CA . ARG A 1 960 ? 31.753 6.296 17.604 1.00 66.38 960 ARG A CA 1
ATOM 7484 C C . ARG A 1 960 ? 31.276 5.172 18.518 1.00 66.38 960 ARG A C 1
ATOM 7486 O O . ARG A 1 960 ? 30.139 4.730 18.412 1.00 66.38 960 ARG A O 1
ATOM 7493 N N . HIS A 1 961 ? 32.101 4.779 19.487 1.00 62.94 961 HIS A N 1
ATOM 7494 C CA . HIS A 1 961 ? 31.759 3.724 20.451 1.00 62.94 961 HIS A CA 1
ATOM 7495 C C . HIS A 1 961 ? 30.573 4.057 21.381 1.00 62.94 961 HIS A C 1
ATOM 7497 O O . HIS A 1 961 ? 30.027 3.148 22.001 1.00 62.94 961 HIS A O 1
ATOM 7503 N N . ASP A 1 962 ? 30.165 5.326 21.500 1.00 74.25 962 ASP A N 1
ATOM 7504 C CA . ASP A 1 962 ? 29.004 5.748 22.295 1.00 74.25 962 ASP A CA 1
ATOM 7505 C C . ASP A 1 962 ? 27.698 5.899 21.490 1.00 74.25 962 ASP A C 1
ATOM 7507 O O . ASP A 1 962 ? 26.667 6.258 22.069 1.00 74.25 962 ASP A O 1
ATOM 7511 N N . LEU A 1 963 ? 27.706 5.547 20.198 1.00 78.50 963 LEU A N 1
ATOM 7512 C CA . LEU A 1 963 ? 26.526 5.484 19.333 1.00 78.50 963 LEU A CA 1
ATOM 7513 C C . LEU A 1 963 ? 26.332 4.073 18.749 1.00 78.50 963 LEU A C 1
ATOM 7515 O O . LEU A 1 963 ? 27.279 3.368 18.413 1.00 78.50 963 LEU A O 1
ATOM 7519 N N . ARG A 1 964 ? 25.071 3.667 18.591 1.00 79.81 964 ARG A N 1
ATOM 7520 C CA . ARG A 1 964 ? 24.633 2.426 17.943 1.00 79.81 964 ARG A CA 1
ATOM 7521 C C . ARG A 1 964 ? 23.808 2.783 16.708 1.00 79.81 964 ARG A C 1
ATOM 7523 O O . ARG A 1 964 ? 22.784 3.459 16.820 1.00 79.81 964 ARG A O 1
ATOM 7530 N N . ALA A 1 965 ? 24.234 2.314 15.537 1.00 79.44 965 ALA A N 1
ATOM 7531 C CA . ALA A 1 965 ? 23.449 2.433 14.313 1.00 79.44 965 ALA A CA 1
ATOM 7532 C C . ALA A 1 965 ? 22.243 1.480 14.371 1.00 79.44 965 ALA A C 1
ATOM 7534 O O . ALA A 1 965 ? 22.408 0.269 14.512 1.00 79.44 965 ALA A O 1
ATOM 7535 N N . CYS A 1 966 ? 21.040 2.034 14.257 1.00 79.75 966 CYS A N 1
ATOM 7536 C CA . CYS A 1 966 ? 19.775 1.310 14.305 1.00 79.75 966 CYS A CA 1
ATOM 7537 C C . CYS A 1 966 ? 19.056 1.458 12.958 1.00 79.75 966 CYS A C 1
ATOM 7539 O O . CYS A 1 966 ? 18.800 2.578 12.514 1.00 79.75 966 CYS A O 1
ATOM 7541 N N . LEU A 1 967 ? 18.760 0.335 12.295 1.00 78.88 967 LEU A N 1
ATOM 7542 C CA . LEU A 1 967 ? 18.039 0.317 11.019 1.00 78.88 967 LEU A CA 1
ATOM 7543 C C . LEU A 1 967 ? 16.527 0.317 11.261 1.00 78.88 967 LEU A C 1
ATOM 7545 O O . LEU A 1 967 ? 16.033 -0.380 12.148 1.00 78.88 967 LEU A O 1
ATOM 7549 N N . THR A 1 968 ? 15.796 1.074 10.453 1.00 77.62 968 THR A N 1
ATOM 7550 C CA . THR A 1 968 ? 14.325 1.038 10.403 1.00 77.62 968 THR A CA 1
ATOM 7551 C C . THR A 1 968 ? 13.806 -0.232 9.715 1.00 77.62 968 THR A C 1
ATOM 7553 O O . THR A 1 968 ? 14.565 -0.900 9.005 1.00 77.62 968 THR A O 1
ATOM 7556 N N . PRO A 1 969 ? 12.519 -0.594 9.892 1.00 76.88 969 PRO A N 1
ATOM 7557 C CA . PRO A 1 969 ? 11.865 -1.557 9.011 1.00 76.88 969 PRO A CA 1
ATOM 7558 C C . PRO A 1 969 ? 11.967 -1.110 7.539 1.00 76.88 969 PRO A C 1
ATOM 7560 O O . PRO A 1 969 ? 11.804 0.080 7.255 1.00 76.88 969 PRO A O 1
ATOM 7563 N N . PRO A 1 970 ? 12.209 -2.023 6.583 1.00 80.06 970 PRO A N 1
ATOM 7564 C CA . PRO A 1 970 ? 12.224 -1.671 5.170 1.00 80.06 970 PRO A CA 1
ATOM 7565 C C . PRO A 1 970 ? 10.794 -1.426 4.671 1.00 80.06 970 PRO A C 1
ATOM 7567 O O . PRO A 1 970 ? 10.002 -2.356 4.549 1.00 80.06 970 PRO A O 1
ATOM 7570 N N . HIS A 1 971 ? 10.466 -0.172 4.347 1.00 77.50 971 HIS A N 1
ATOM 7571 C CA . HIS A 1 971 ? 9.147 0.216 3.812 1.00 77.50 971 HIS A CA 1
ATOM 7572 C C . HIS A 1 971 ? 9.067 0.195 2.280 1.00 77.50 971 HIS A C 1
ATOM 7574 O O . HIS A 1 971 ? 7.976 0.284 1.713 1.00 77.50 971 HIS A O 1
ATOM 7580 N N . ARG A 1 972 ? 10.209 0.093 1.587 1.00 85.62 972 ARG A N 1
ATOM 7581 C CA . ARG A 1 972 ? 10.291 -0.005 0.121 1.00 85.62 972 ARG A CA 1
ATOM 7582 C C . ARG A 1 972 ? 11.412 -0.948 -0.311 1.00 85.62 972 ARG A C 1
ATOM 7584 O O . ARG A 1 972 ? 12.429 -1.058 0.377 1.00 85.62 972 ARG A O 1
ATOM 7591 N N . ARG A 1 973 ? 11.268 -1.540 -1.496 1.00 91.31 973 ARG A N 1
ATOM 7592 C CA . ARG A 1 973 ? 12.379 -2.090 -2.284 1.00 91.31 973 ARG A CA 1
ATOM 7593 C C . ARG A 1 973 ? 12.356 -1.585 -3.713 1.00 91.31 973 ARG A C 1
ATOM 7595 O O . ARG A 1 973 ? 11.291 -1.326 -4.271 1.00 91.31 973 ARG A O 1
ATOM 7602 N N . LEU A 1 974 ? 13.534 -1.519 -4.314 1.00 93.75 974 LEU A N 1
ATOM 7603 C CA . LEU A 1 974 ? 13.681 -1.313 -5.744 1.00 93.75 974 LEU A CA 1
ATOM 7604 C C . LEU A 1 974 ? 13.598 -2.669 -6.461 1.00 93.75 974 LEU A C 1
ATOM 7606 O O . LEU A 1 974 ? 14.269 -3.629 -6.064 1.00 93.75 974 LEU A O 1
ATOM 7610 N N . VAL A 1 975 ? 12.760 -2.757 -7.495 1.00 95.31 975 VAL A N 1
ATOM 7611 C CA . VAL A 1 975 ? 12.556 -3.973 -8.299 1.00 95.31 975 VAL A CA 1
ATOM 7612 C C . VAL A 1 975 ? 12.565 -3.645 -9.789 1.00 95.31 975 VAL A C 1
ATOM 7614 O O . VAL A 1 975 ? 12.185 -2.547 -10.197 1.00 95.31 975 VAL A O 1
ATOM 7617 N N . VAL A 1 976 ? 12.932 -4.619 -10.618 1.00 97.06 976 VAL A N 1
ATOM 7618 C CA . VAL A 1 976 ? 12.600 -4.596 -12.050 1.00 97.06 976 VAL A CA 1
ATOM 7619 C C . VAL A 1 976 ? 11.315 -5.393 -12.252 1.00 97.06 976 VAL A C 1
ATOM 7621 O O . VAL A 1 976 ? 11.273 -6.575 -11.919 1.00 97.06 976 VAL A O 1
ATOM 7624 N N . LEU A 1 977 ? 10.278 -4.770 -12.808 1.00 96.56 977 LEU A N 1
ATOM 7625 C CA . LEU A 1 977 ? 9.095 -5.459 -13.324 1.00 96.56 977 LEU A CA 1
ATOM 7626 C C . LEU A 1 977 ? 9.327 -5.876 -14.777 1.00 96.56 977 LEU A C 1
ATOM 7628 O O . LEU A 1 977 ? 9.692 -5.046 -15.612 1.00 96.56 977 LEU A O 1
ATOM 7632 N N . TRP A 1 978 ? 9.064 -7.146 -15.082 1.00 96.25 978 TRP A N 1
ATOM 7633 C CA . TRP A 1 978 ? 9.170 -7.698 -16.432 1.00 96.25 978 TRP A CA 1
ATOM 7634 C C . TRP A 1 978 ? 7.787 -7.810 -17.072 1.00 96.25 978 TRP A C 1
ATOM 7636 O O . TRP A 1 978 ? 6.910 -8.465 -16.505 1.00 96.25 978 TRP A O 1
ATOM 7646 N N . ASN A 1 979 ? 7.590 -7.240 -18.263 1.00 95.00 979 ASN A N 1
ATOM 7647 C CA . ASN A 1 979 ? 6.383 -7.484 -19.048 1.00 95.00 979 ASN A CA 1
ATOM 7648 C C . ASN A 1 979 ? 6.456 -8.879 -19.690 1.00 95.00 979 ASN A C 1
ATOM 7650 O O . ASN A 1 979 ? 7.070 -9.071 -20.741 1.00 95.00 979 ASN A O 1
ATOM 7654 N N . THR A 1 980 ? 5.794 -9.857 -19.075 1.00 93.56 980 THR A N 1
ATOM 7655 C CA . THR A 1 980 ? 5.752 -11.249 -19.557 1.00 93.56 980 THR A CA 1
ATOM 7656 C C . THR A 1 980 ? 4.983 -11.424 -20.870 1.00 93.56 980 THR A C 1
ATOM 7658 O O . THR A 1 980 ? 5.094 -12.471 -21.503 1.00 93.56 980 THR A O 1
ATOM 7661 N N . GLN A 1 981 ? 4.263 -10.395 -21.332 1.00 90.06 981 GLN A N 1
ATOM 7662 C CA . GLN A 1 981 ? 3.623 -10.368 -22.651 1.00 90.06 981 GLN A CA 1
ATOM 7663 C C . GLN A 1 981 ? 4.566 -9.846 -23.754 1.00 90.06 981 GLN A C 1
ATOM 7665 O O . GLN A 1 981 ? 4.238 -9.945 -24.938 1.00 90.06 981 GLN A O 1
ATOM 7670 N N . SER A 1 982 ? 5.758 -9.333 -23.411 1.00 90.75 982 SER A N 1
ATOM 7671 C CA . SER A 1 982 ? 6.785 -9.028 -24.411 1.00 90.75 982 SER A CA 1
ATOM 7672 C C . SER A 1 982 ? 7.369 -10.313 -24.992 1.00 90.75 982 SER A C 1
ATOM 7674 O O . SER A 1 982 ? 7.928 -11.146 -24.281 1.00 90.75 982 SER A O 1
ATOM 7676 N N . ALA A 1 983 ? 7.346 -10.436 -26.320 1.00 89.00 983 ALA A N 1
ATOM 7677 C CA . ALA A 1 983 ? 7.927 -11.565 -27.049 1.00 89.00 983 ALA A CA 1
ATOM 7678 C C . ALA A 1 983 ? 9.463 -11.713 -26.901 1.00 89.00 983 ALA A C 1
ATOM 7680 O O . ALA A 1 983 ? 10.034 -12.656 -27.446 1.00 89.00 983 ALA A O 1
ATOM 7681 N N . LEU A 1 984 ? 10.139 -10.793 -26.201 1.00 92.94 984 LEU A N 1
ATOM 7682 C CA . LEU A 1 984 ? 11.544 -10.922 -25.791 1.00 92.94 984 LEU A CA 1
ATOM 7683 C C . LEU A 1 984 ? 11.706 -11.529 -24.393 1.00 92.94 984 LEU A C 1
ATOM 7685 O O . LEU A 1 984 ? 12.700 -12.199 -24.128 1.00 92.94 984 LEU A O 1
ATOM 7689 N N . LEU A 1 985 ? 10.741 -11.277 -23.507 1.00 94.31 985 LEU A N 1
ATOM 7690 C CA . LEU A 1 985 ? 10.829 -11.532 -22.069 1.00 94.31 985 LEU A CA 1
ATOM 7691 C C . LEU A 1 985 ? 9.756 -12.511 -21.573 1.00 94.31 985 LEU A C 1
ATOM 7693 O O . LEU A 1 985 ? 9.626 -12.686 -20.367 1.00 94.31 985 LEU A O 1
ATOM 7697 N N . ALA A 1 986 ? 9.001 -13.153 -22.472 1.00 93.06 986 ALA A N 1
ATOM 7698 C CA . ALA A 1 986 ? 7.927 -14.094 -22.143 1.00 93.06 986 ALA A CA 1
ATOM 7699 C C . ALA A 1 986 ? 8.419 -15.417 -21.524 1.00 93.06 986 ALA A C 1
ATOM 7701 O O . ALA A 1 986 ? 7.763 -15.948 -20.624 1.00 93.06 986 ALA A O 1
ATOM 7702 N N . ASP A 1 987 ? 9.587 -15.929 -21.927 1.00 94.50 987 ASP A N 1
ATOM 7703 C CA . ASP A 1 987 ? 10.187 -17.120 -21.311 1.00 94.50 987 ASP A CA 1
ATOM 7704 C C . ASP A 1 987 ? 10.763 -16.779 -19.923 1.00 94.50 987 ASP A C 1
ATOM 7706 O O . ASP A 1 987 ? 11.597 -15.880 -19.775 1.00 94.50 987 ASP A O 1
ATOM 7710 N N . ALA A 1 988 ? 10.330 -17.515 -18.896 1.00 95.19 988 ALA A N 1
ATOM 7711 C CA . ALA A 1 988 ? 10.815 -17.354 -17.526 1.00 95.19 988 ALA A CA 1
ATOM 7712 C C . ALA A 1 988 ? 12.330 -17.590 -17.407 1.00 95.19 988 ALA A C 1
ATOM 7714 O O . ALA A 1 988 ? 12.975 -16.958 -16.575 1.00 95.19 988 ALA A O 1
ATOM 7715 N N . ARG A 1 989 ? 12.922 -18.422 -18.274 1.00 95.88 989 ARG A N 1
ATOM 7716 C CA . ARG A 1 989 ? 14.368 -18.692 -18.308 1.00 95.88 989 ARG A CA 1
ATOM 7717 C C . ARG A 1 989 ? 15.166 -17.478 -18.781 1.00 95.88 989 ARG A C 1
ATOM 7719 O O . ARG A 1 989 ? 16.222 -17.195 -18.227 1.00 95.88 989 ARG A O 1
ATOM 7726 N N . THR A 1 990 ? 14.638 -16.691 -19.721 1.00 96.31 990 THR A N 1
ATOM 7727 C CA . THR A 1 990 ? 15.251 -15.408 -20.109 1.00 96.31 990 THR A CA 1
ATOM 7728 C C . THR A 1 990 ? 15.247 -14.420 -18.936 1.00 96.31 990 THR A C 1
ATOM 7730 O O . THR A 1 990 ? 16.254 -13.757 -18.692 1.00 96.31 990 THR A O 1
ATOM 7733 N N . ARG A 1 991 ? 14.166 -14.375 -18.143 1.00 96.75 991 ARG A N 1
ATOM 7734 C CA . ARG A 1 991 ? 14.093 -13.554 -16.916 1.00 96.75 991 ARG A CA 1
ATOM 7735 C C . ARG A 1 991 ? 15.047 -14.067 -15.822 1.00 96.75 991 ARG A C 1
ATOM 7737 O O . ARG A 1 991 ? 15.779 -13.275 -15.231 1.00 96.75 991 ARG A O 1
ATOM 7744 N N . ALA A 1 992 ? 15.122 -15.386 -15.626 1.00 95.75 992 ALA A N 1
ATOM 7745 C CA . ALA A 1 992 ? 16.057 -16.047 -14.709 1.00 95.75 992 ALA A CA 1
ATOM 7746 C C . ALA A 1 992 ? 17.533 -15.799 -15.076 1.00 95.75 992 ALA A C 1
ATOM 7748 O O . ALA A 1 992 ? 18.380 -15.644 -14.193 1.00 95.75 992 ALA A O 1
ATOM 7749 N N . ALA A 1 993 ? 17.853 -15.720 -16.372 1.00 97.25 993 ALA A N 1
ATOM 7750 C CA . ALA A 1 993 ? 19.186 -15.367 -16.850 1.00 97.25 993 ALA A CA 1
ATOM 7751 C C . ALA A 1 993 ? 19.565 -13.924 -16.473 1.00 97.25 993 ALA A C 1
ATOM 7753 O O . ALA A 1 993 ? 20.662 -13.706 -15.961 1.00 97.25 993 ALA A O 1
ATOM 7754 N N . PHE A 1 994 ? 18.660 -12.949 -16.632 1.00 97.31 994 PHE A N 1
ATOM 7755 C CA . PHE A 1 994 ? 18.907 -11.572 -16.179 1.00 97.31 994 PHE A CA 1
ATOM 7756 C C . PHE A 1 994 ? 19.025 -11.460 -14.654 1.00 97.31 994 PHE A C 1
ATOM 7758 O O . PHE A 1 994 ? 19.902 -10.744 -14.169 1.00 97.31 994 PHE A O 1
ATOM 7765 N N . ALA A 1 995 ? 18.222 -12.209 -13.892 1.00 95.81 995 ALA A N 1
ATOM 7766 C CA . ALA A 1 995 ? 18.378 -12.320 -12.439 1.00 95.81 995 ALA A CA 1
ATOM 7767 C C . ALA A 1 995 ? 19.759 -12.892 -12.053 1.00 95.81 995 ALA A C 1
ATOM 7769 O O . ALA A 1 995 ? 20.468 -12.302 -11.241 1.00 95.81 995 ALA A O 1
ATOM 7770 N N . SER A 1 996 ? 20.191 -13.976 -12.707 1.00 96.62 996 SER A N 1
ATOM 7771 C CA . SER A 1 996 ? 21.506 -14.608 -12.489 1.00 96.62 996 SER A CA 1
ATOM 7772 C C . SER A 1 996 ? 22.683 -13.719 -12.918 1.00 96.62 996 SER A C 1
ATOM 7774 O O . SER A 1 996 ? 23.762 -13.800 -12.336 1.00 96.62 996 SER A O 1
ATOM 7776 N N . ALA A 1 997 ? 22.494 -12.853 -13.916 1.00 97.19 997 ALA A N 1
ATOM 7777 C CA . ALA A 1 997 ? 23.496 -11.890 -14.376 1.00 97.19 997 ALA A CA 1
ATOM 7778 C C . ALA A 1 997 ? 23.558 -10.600 -13.541 1.00 97.19 997 ALA A C 1
ATOM 7780 O O . ALA A 1 997 ? 24.410 -9.756 -13.816 1.00 97.19 997 ALA A O 1
ATOM 7781 N N . THR A 1 998 ? 22.672 -10.425 -12.557 1.00 97.50 998 THR A N 1
ATOM 7782 C CA . THR A 1 998 ? 22.606 -9.207 -11.744 1.00 97.50 998 THR A CA 1
ATOM 7783 C C . THR A 1 998 ? 23.373 -9.383 -10.434 1.00 97.50 998 THR A C 1
ATOM 7785 O O . THR A 1 998 ? 23.139 -10.343 -9.699 1.00 97.50 998 THR A O 1
ATOM 7788 N N . ASP A 1 999 ? 24.251 -8.432 -10.107 1.00 95.88 999 ASP A N 1
ATOM 7789 C CA . ASP A 1 999 ? 24.881 -8.332 -8.784 1.00 95.88 999 ASP A CA 1
ATOM 7790 C C . ASP A 1 999 ? 24.357 -7.108 -8.013 1.00 95.88 999 ASP A C 1
ATOM 7792 O O . ASP A 1 999 ? 24.833 -5.987 -8.235 1.00 95.88 999 ASP A O 1
ATOM 7796 N N . PRO A 1 1000 ? 23.415 -7.305 -7.067 1.00 92.75 1000 PRO A N 1
ATOM 7797 C CA . PRO A 1 1000 ? 22.963 -6.248 -6.167 1.00 92.75 1000 PRO A CA 1
ATOM 7798 C C . PRO A 1 1000 ? 24.079 -5.684 -5.280 1.00 92.75 1000 PRO A C 1
ATOM 7800 O O . PRO A 1 1000 ? 23.986 -4.536 -4.860 1.00 92.75 1000 PRO A O 1
ATOM 7803 N N . SER A 1 1001 ? 25.136 -6.449 -4.995 1.00 93.25 1001 SER A N 1
ATOM 7804 C CA . SER A 1 1001 ? 26.225 -6.033 -4.100 1.00 93.25 1001 SER A CA 1
ATOM 7805 C C . SER A 1 1001 ? 27.062 -4.928 -4.747 1.00 93.25 1001 SER A C 1
ATOM 7807 O O . SER A 1 1001 ? 27.250 -3.868 -4.149 1.00 93.25 1001 SER A O 1
ATOM 7809 N N . ALA A 1 1002 ? 27.490 -5.130 -6.000 1.00 94.00 1002 ALA A N 1
ATOM 7810 C CA . ALA A 1 1002 ? 28.147 -4.102 -6.805 1.00 94.00 1002 ALA A CA 1
ATOM 7811 C C . ALA A 1 1002 ? 27.255 -2.876 -7.068 1.00 94.00 1002 ALA A C 1
ATOM 7813 O O . ALA A 1 1002 ? 27.772 -1.762 -7.151 1.00 94.00 1002 ALA A O 1
ATOM 7814 N N . ILE A 1 1003 ? 25.931 -3.055 -7.170 1.00 94.75 1003 ILE A N 1
ATOM 7815 C CA . ILE A 1 1003 ? 24.986 -1.935 -7.298 1.00 94.75 1003 ILE A CA 1
ATOM 7816 C C . ILE A 1 1003 ? 24.947 -1.118 -5.999 1.00 94.75 1003 ILE A C 1
ATOM 7818 O O . ILE A 1 1003 ? 25.221 0.078 -6.037 1.00 94.75 1003 ILE A O 1
ATOM 7822 N N . ILE A 1 1004 ? 24.695 -1.748 -4.846 1.00 92.25 1004 ILE A N 1
ATOM 7823 C CA . ILE A 1 1004 ? 24.652 -1.074 -3.534 1.00 92.25 1004 ILE A CA 1
ATOM 7824 C C . ILE A 1 1004 ? 25.967 -0.341 -3.236 1.00 92.25 1004 ILE A C 1
ATOM 7826 O O . ILE A 1 1004 ? 25.937 0.796 -2.773 1.00 92.25 1004 ILE A O 1
ATOM 7830 N N . ALA A 1 1005 ? 27.117 -0.951 -3.539 1.00 90.56 1005 ALA A N 1
ATOM 7831 C CA . ALA A 1 1005 ? 28.434 -0.348 -3.315 1.00 90.56 1005 ALA A CA 1
ATOM 7832 C C . ALA A 1 1005 ? 28.702 0.922 -4.152 1.00 90.56 1005 ALA A C 1
ATOM 7834 O O . ALA A 1 1005 ? 29.617 1.680 -3.832 1.00 90.56 1005 ALA A O 1
ATOM 7835 N N . ALA A 1 1006 ? 27.919 1.163 -5.208 1.00 90.12 1006 ALA A N 1
ATOM 7836 C CA . ALA A 1 1006 ? 28.009 2.337 -6.075 1.00 90.12 1006 ALA A CA 1
ATOM 7837 C C . ALA A 1 1006 ? 26.918 3.397 -5.801 1.00 90.12 1006 ALA A C 1
ATOM 7839 O O . ALA A 1 1006 ? 26.848 4.396 -6.522 1.00 90.12 1006 ALA A O 1
ATOM 7840 N N . LEU A 1 1007 ? 26.067 3.190 -4.788 1.00 88.25 1007 LEU A N 1
ATOM 7841 C CA . LEU A 1 1007 ? 24.941 4.062 -4.447 1.00 88.25 1007 LEU A CA 1
ATOM 7842 C C . LEU A 1 1007 ? 25.187 4.862 -3.153 1.00 88.25 1007 LEU A C 1
ATOM 7844 O O . LEU A 1 1007 ? 25.805 4.355 -2.217 1.00 88.25 1007 LEU A O 1
ATOM 7848 N N . PRO A 1 1008 ? 24.671 6.102 -3.049 1.00 77.38 1008 PRO A N 1
ATOM 7849 C CA . PRO A 1 1008 ? 24.667 6.848 -1.795 1.00 77.38 1008 PRO A CA 1
ATOM 7850 C C . PRO A 1 1008 ? 23.640 6.274 -0.804 1.00 77.38 1008 PRO A C 1
ATOM 7852 O O . PRO A 1 1008 ? 22.608 5.732 -1.201 1.00 77.38 1008 PRO A O 1
ATOM 7855 N N . GLY A 1 1009 ? 23.888 6.458 0.496 1.00 71.88 1009 GLY A N 1
ATOM 7856 C CA . GLY A 1 1009 ? 23.003 6.009 1.579 1.00 71.88 1009 GLY A CA 1
ATOM 7857 C C . GLY A 1 1009 ? 23.367 4.628 2.136 1.00 71.88 1009 GLY A C 1
ATOM 7858 O O . GLY A 1 1009 ? 24.513 4.193 2.042 1.00 71.88 1009 GLY A O 1
ATOM 7859 N N . ARG A 1 1010 ? 22.397 3.948 2.761 1.00 73.00 1010 ARG A N 1
ATOM 7860 C CA . ARG A 1 1010 ? 22.520 2.547 3.190 1.00 73.00 1010 ARG A CA 1
ATOM 7861 C C . ARG A 1 1010 ? 21.349 1.747 2.629 1.00 73.00 1010 ARG A C 1
ATOM 7863 O O . ARG A 1 1010 ? 20.193 2.066 2.887 1.00 73.00 1010 ARG A O 1
ATOM 7870 N N . HIS A 1 1011 ? 21.676 0.692 1.893 1.00 83.44 1011 HIS A N 1
ATOM 7871 C CA . HIS A 1 1011 ? 20.723 -0.220 1.266 1.00 83.44 1011 HIS A CA 1
ATOM 7872 C C . HIS A 1 1011 ? 21.028 -1.641 1.732 1.00 83.44 1011 HIS A C 1
ATOM 7874 O O . HIS A 1 1011 ? 22.193 -1.975 1.962 1.00 83.44 1011 HIS A O 1
ATOM 7880 N N . THR A 1 1012 ? 20.011 -2.488 1.868 1.00 84.50 1012 THR A N 1
ATOM 7881 C CA . THR A 1 1012 ? 20.192 -3.909 2.207 1.00 84.50 1012 THR A CA 1
ATOM 7882 C C . THR A 1 1012 ? 19.667 -4.781 1.077 1.00 84.50 1012 THR A C 1
ATOM 7884 O O . THR A 1 1012 ? 18.623 -4.491 0.503 1.00 84.50 1012 THR A O 1
ATOM 7887 N N . ILE A 1 1013 ? 20.393 -5.841 0.716 1.00 86.81 1013 ILE A N 1
ATOM 7888 C CA . ILE A 1 1013 ? 19.994 -6.743 -0.378 1.00 86.81 1013 ILE A CA 1
ATOM 7889 C C . ILE A 1 1013 ? 18.588 -7.300 -0.102 1.00 86.81 1013 ILE A C 1
ATOM 7891 O O . ILE A 1 1013 ? 18.285 -7.683 1.029 1.00 86.81 1013 ILE A O 1
ATOM 7895 N N . SER A 1 1014 ? 17.735 -7.327 -1.128 1.00 87.31 1014 SER A N 1
ATOM 7896 C CA . SER A 1 1014 ? 16.393 -7.903 -1.029 1.00 87.31 1014 SER A CA 1
ATOM 7897 C C . SER A 1 1014 ? 16.431 -9.400 -1.339 1.00 87.31 1014 SER A C 1
ATOM 7899 O O . SER A 1 1014 ? 17.222 -9.852 -2.172 1.00 87.31 1014 SER A O 1
ATOM 7901 N N . ASP A 1 1015 ? 15.596 -10.165 -0.642 1.00 89.06 1015 ASP A N 1
ATOM 7902 C CA . ASP A 1 1015 ? 15.299 -11.555 -0.979 1.00 89.06 1015 ASP A CA 1
ATOM 7903 C C . ASP A 1 1015 ? 14.041 -11.631 -1.865 1.00 89.06 1015 ASP A C 1
ATOM 7905 O O . ASP A 1 1015 ? 13.426 -10.608 -2.185 1.00 89.06 1015 ASP A O 1
ATOM 7909 N N . GLU A 1 1016 ? 13.694 -12.827 -2.347 1.00 89.31 1016 GLU A N 1
ATOM 7910 C CA . GLU A 1 1016 ? 12.614 -12.979 -3.335 1.00 89.31 1016 GLU A CA 1
ATOM 7911 C C . GLU A 1 1016 ? 11.205 -13.042 -2.715 1.00 89.31 1016 GLU A C 1
ATOM 7913 O O . GLU A 1 1016 ? 10.226 -13.088 -3.453 1.00 89.31 1016 GLU A O 1
ATOM 7918 N N . SER A 1 1017 ? 11.074 -12.953 -1.383 1.00 90.88 1017 SER A N 1
ATOM 7919 C CA . SER A 1 1017 ? 9.775 -12.922 -0.686 1.00 90.88 1017 SER A CA 1
ATOM 7920 C C . SER A 1 1017 ? 8.905 -11.761 -1.176 1.00 90.88 1017 SER A C 1
ATOM 7922 O O . SER A 1 1017 ? 9.397 -10.664 -1.459 1.00 90.88 1017 SER A O 1
ATOM 7924 N N . LEU A 1 1018 ? 7.589 -11.952 -1.235 1.00 89.44 1018 LEU A N 1
ATOM 7925 C CA . LEU A 1 1018 ? 6.628 -10.880 -1.526 1.00 89.44 1018 LEU A CA 1
ATOM 7926 C C . LEU A 1 1018 ? 6.568 -9.852 -0.381 1.00 89.44 1018 LEU A C 1
ATOM 7928 O O . LEU A 1 1018 ? 6.344 -8.665 -0.620 1.00 89.44 1018 LEU A O 1
ATOM 7932 N N . PHE A 1 1019 ? 6.835 -10.306 0.845 1.00 87.62 1019 PHE A N 1
ATOM 7933 C CA . PHE A 1 1019 ? 6.744 -9.547 2.095 1.00 87.62 1019 PHE A CA 1
ATOM 7934 C C . PHE A 1 1019 ? 8.118 -9.059 2.587 1.00 87.62 1019 PHE A C 1
ATOM 7936 O O . PHE A 1 1019 ? 9.127 -9.693 2.266 1.00 87.62 1019 PHE A O 1
ATOM 7943 N N . PRO A 1 1020 ? 8.187 -7.970 3.379 1.00 82.56 1020 PRO A N 1
ATOM 7944 C CA . PRO A 1 1020 ? 9.450 -7.437 3.884 1.00 82.56 1020 PRO A CA 1
ATOM 7945 C C . PRO A 1 1020 ? 10.057 -8.305 5.002 1.00 82.56 1020 PRO A C 1
ATOM 7947 O O . PRO A 1 1020 ? 9.315 -8.874 5.814 1.00 82.56 1020 PRO A O 1
ATOM 7950 N N . PRO A 1 1021 ? 11.398 -8.341 5.133 1.00 78.06 1021 PRO A N 1
ATOM 7951 C CA . PRO A 1 1021 ? 12.069 -8.949 6.277 1.00 78.06 1021 PRO A CA 1
ATOM 7952 C C . PRO A 1 1021 ? 11.556 -8.411 7.618 1.00 78.06 1021 PRO A C 1
ATOM 7954 O O . PRO A 1 1021 ? 11.501 -7.203 7.838 1.00 78.06 1021 PRO A O 1
ATOM 7957 N N . GLY A 1 1022 ? 11.210 -9.324 8.529 1.00 72.88 1022 GLY A N 1
ATOM 7958 C CA . GLY A 1 1022 ? 10.672 -8.997 9.857 1.00 72.88 1022 GLY A CA 1
ATOM 7959 C C . GLY A 1 1022 ? 9.141 -8.988 9.957 1.00 72.88 1022 GLY A C 1
ATOM 7960 O O . GLY A 1 1022 ? 8.620 -8.938 11.068 1.00 72.88 1022 GLY A O 1
ATOM 7961 N N . MET A 1 1023 ? 8.411 -9.100 8.841 1.00 77.31 1023 MET A N 1
ATOM 7962 C CA . MET A 1 1023 ? 6.972 -9.385 8.865 1.00 77.31 1023 MET A CA 1
ATOM 7963 C C . MET A 1 1023 ? 6.722 -10.871 9.170 1.00 77.31 1023 MET A C 1
ATOM 7965 O O . MET A 1 1023 ? 7.473 -11.729 8.713 1.00 77.31 1023 MET A O 1
ATOM 7969 N N . TRP A 1 1024 ? 5.634 -11.205 9.872 1.00 76.81 1024 TRP A N 1
ATOM 7970 C CA . TRP A 1 1024 ? 5.305 -12.594 10.250 1.00 76.81 1024 TRP A CA 1
ATOM 7971 C C . TRP A 1 1024 ? 5.010 -13.533 9.062 1.00 76.81 1024 TRP A C 1
ATOM 7973 O O . TRP A 1 1024 ? 4.963 -14.751 9.223 1.00 76.81 1024 TRP A O 1
ATOM 7983 N N . LEU A 1 1025 ? 4.819 -12.959 7.871 1.00 82.00 1025 LEU A N 1
ATOM 7984 C CA . LEU A 1 1025 ? 4.606 -13.649 6.597 1.00 82.00 1025 LEU A CA 1
ATOM 7985 C C . LEU A 1 1025 ? 5.901 -13.824 5.787 1.00 82.00 1025 LEU A C 1
ATOM 7987 O O . LEU A 1 1025 ? 5.877 -14.459 4.737 1.00 82.00 1025 LEU A O 1
ATOM 7991 N N . HIS A 1 1026 ? 7.026 -13.265 6.250 1.00 85.81 1026 HIS A N 1
ATOM 7992 C CA . HIS A 1 1026 ? 8.316 -13.353 5.566 1.00 85.81 1026 HIS A CA 1
ATOM 7993 C C . HIS A 1 1026 ? 8.826 -14.796 5.558 1.00 85.81 1026 HIS A C 1
ATOM 7995 O O . HIS A 1 1026 ? 9.132 -15.375 6.601 1.00 85.81 1026 HIS A O 1
ATOM 8001 N N . THR A 1 1027 ? 8.939 -15.375 4.368 1.00 85.25 1027 THR A N 1
ATOM 8002 C CA . THR A 1 1027 ? 9.344 -16.775 4.168 1.00 85.25 1027 THR A CA 1
ATOM 8003 C C . THR A 1 1027 ? 10.856 -16.974 4.128 1.00 85.25 1027 THR A C 1
ATOM 8005 O O . THR A 1 1027 ? 11.318 -18.107 4.259 1.00 85.25 1027 THR A O 1
ATOM 8008 N N . ARG A 1 1028 ? 11.625 -15.887 3.942 1.00 81.38 1028 ARG A N 1
ATOM 8009 C CA . ARG A 1 1028 ? 13.049 -15.906 3.558 1.00 81.38 1028 ARG A CA 1
ATOM 8010 C C . ARG A 1 1028 ? 13.295 -16.675 2.251 1.00 81.38 1028 ARG A C 1
ATOM 8012 O O . ARG A 1 1028 ? 14.260 -17.435 2.156 1.00 81.38 1028 ARG A O 1
ATOM 8019 N N . ALA A 1 1029 ? 12.416 -16.500 1.260 1.00 86.19 1029 ALA A N 1
ATOM 8020 C CA . ALA A 1 1029 ? 12.547 -17.132 -0.051 1.00 86.19 1029 ALA A CA 1
ATOM 8021 C C . ALA A 1 1029 ? 13.954 -16.916 -0.659 1.00 86.19 1029 ALA A C 1
ATOM 8023 O O . ALA A 1 1029 ? 14.478 -15.797 -0.628 1.00 86.19 1029 ALA A O 1
ATOM 8024 N N . PRO A 1 1030 ? 14.596 -17.971 -1.196 1.00 83.12 1030 PRO A N 1
ATOM 8025 C CA . PRO A 1 1030 ? 15.989 -17.913 -1.621 1.00 83.12 1030 PRO A CA 1
ATOM 8026 C C . PRO A 1 1030 ? 16.166 -16.978 -2.819 1.00 83.12 1030 PRO A C 1
ATOM 8028 O O . PRO A 1 1030 ? 15.440 -17.077 -3.803 1.00 83.12 1030 PRO A O 1
ATOM 8031 N N . ARG A 1 1031 ? 17.174 -16.101 -2.759 1.00 86.44 1031 ARG A N 1
ATOM 8032 C CA . ARG A 1 1031 ? 17.519 -15.219 -3.879 1.00 86.44 1031 ARG A CA 1
ATOM 8033 C C . ARG A 1 1031 ? 18.315 -15.967 -4.947 1.00 86.44 1031 ARG A C 1
ATOM 8035 O O . ARG A 1 1031 ? 19.244 -16.714 -4.634 1.00 86.44 1031 ARG A O 1
ATOM 8042 N N . THR A 1 1032 ? 18.042 -15.658 -6.207 1.00 88.88 1032 THR A N 1
ATOM 8043 C CA . THR A 1 1032 ? 18.869 -16.018 -7.357 1.00 88.88 1032 THR A CA 1
ATOM 8044 C C . THR A 1 1032 ? 20.307 -15.528 -7.137 1.00 88.88 1032 THR A C 1
ATOM 8046 O O . THR A 1 1032 ? 20.572 -14.337 -6.923 1.00 88.88 1032 THR A O 1
ATOM 8049 N N . ALA A 1 1033 ? 21.252 -16.469 -7.140 1.00 90.88 1033 ALA A N 1
ATOM 8050 C CA . ALA A 1 1033 ? 22.669 -16.190 -6.937 1.00 90.88 1033 ALA A CA 1
ATOM 8051 C C . ALA A 1 1033 ? 23.291 -15.553 -8.189 1.00 90.88 1033 ALA A C 1
ATOM 8053 O O . ALA A 1 1033 ? 22.981 -15.946 -9.313 1.00 90.88 1033 ALA A O 1
ATOM 8054 N N . PHE A 1 1034 ? 24.200 -14.597 -7.987 1.00 95.25 1034 PHE A N 1
ATOM 8055 C CA . PHE A 1 1034 ? 24.938 -13.973 -9.083 1.00 95.25 1034 PHE A CA 1
ATOM 8056 C C . PHE A 1 1034 ? 25.924 -14.979 -9.698 1.00 95.25 1034 PHE A C 1
ATOM 8058 O O . PHE A 1 1034 ? 26.829 -15.468 -9.023 1.00 95.25 1034 PHE A O 1
ATOM 8065 N N . SER A 1 1035 ? 25.737 -15.294 -10.978 1.00 97.00 1035 SER A N 1
ATOM 8066 C CA . SER A 1 1035 ? 26.620 -16.142 -11.779 1.00 97.00 1035 SER A CA 1
ATOM 8067 C C . SER A 1 1035 ? 26.483 -15.776 -13.265 1.00 97.00 1035 SER A C 1
ATOM 8069 O O . SER A 1 1035 ? 25.559 -16.242 -13.940 1.00 97.00 1035 SER A O 1
ATOM 8071 N N . PRO A 1 1036 ? 27.409 -14.965 -13.816 1.00 94.94 1036 PRO A N 1
ATOM 8072 C CA . PRO A 1 1036 ? 27.434 -14.626 -15.242 1.00 94.94 1036 PRO A CA 1
ATOM 8073 C C . PRO A 1 1036 ? 27.614 -15.831 -16.175 1.00 94.94 1036 PRO A C 1
ATOM 8075 O O . PRO A 1 1036 ? 27.305 -15.737 -17.359 1.00 94.94 1036 PRO A O 1
ATOM 8078 N N . GLU A 1 1037 ? 28.137 -16.949 -15.673 1.00 95.25 1037 GLU A N 1
ATOM 8079 C CA . GLU A 1 1037 ? 28.315 -18.189 -16.437 1.00 95.25 1037 GLU A CA 1
ATOM 8080 C C . GLU A 1 1037 ? 26.978 -18.917 -16.573 1.00 95.25 1037 GLU A C 1
ATOM 8082 O O . GLU A 1 1037 ? 26.461 -19.021 -17.688 1.00 95.25 1037 GLU A O 1
ATOM 8087 N N . LYS A 1 1038 ? 26.334 -19.250 -15.445 1.00 95.88 1038 LYS A N 1
ATOM 8088 C CA . LYS A 1 1038 ? 24.989 -19.845 -15.430 1.00 95.88 1038 LYS A CA 1
ATOM 8089 C C . LYS A 1 1038 ? 23.956 -18.970 -16.144 1.00 95.88 1038 LYS A C 1
ATOM 8091 O O . LYS A 1 1038 ? 23.041 -19.487 -16.784 1.00 95.88 1038 LYS A O 1
ATOM 8096 N N . ALA A 1 1039 ? 24.099 -17.646 -16.078 1.00 96.94 1039 ALA A N 1
ATOM 8097 C CA . ALA A 1 1039 ? 23.251 -16.725 -16.824 1.00 96.94 1039 ALA A CA 1
ATOM 8098 C C . ALA A 1 1039 ? 23.355 -16.928 -18.347 1.00 96.94 1039 ALA A C 1
ATOM 8100 O O . ALA A 1 1039 ? 22.328 -16.955 -19.021 1.00 96.94 1039 ALA A O 1
ATOM 8101 N N . ARG A 1 1040 ? 24.567 -17.109 -18.896 1.00 95.56 1040 ARG A N 1
ATOM 8102 C CA . ARG A 1 1040 ? 24.770 -17.375 -20.334 1.00 95.56 1040 ARG A CA 1
ATOM 8103 C C . ARG A 1 1040 ? 24.241 -18.746 -20.739 1.00 95.56 1040 ARG A C 1
ATOM 8105 O O . ARG A 1 1040 ? 23.629 -18.854 -21.796 1.00 95.56 1040 ARG A O 1
ATOM 8112 N N . GLU A 1 1041 ? 24.435 -19.760 -19.899 1.00 96.06 1041 GLU A N 1
ATOM 8113 C CA . GLU A 1 1041 ? 23.890 -21.109 -20.108 1.00 96.06 1041 GLU A CA 1
ATOM 8114 C C . GLU A 1 1041 ? 22.356 -21.071 -20.165 1.00 96.06 1041 GLU A C 1
ATOM 8116 O O . GLU A 1 1041 ? 21.764 -21.441 -21.177 1.00 96.06 1041 GLU A O 1
ATOM 8121 N N . THR A 1 1042 ? 21.716 -20.500 -19.140 1.00 96.62 1042 THR A N 1
ATOM 8122 C CA . THR A 1 1042 ? 20.250 -20.352 -19.052 1.00 96.62 1042 THR A CA 1
ATOM 8123 C C . THR A 1 1042 ? 19.686 -19.526 -20.220 1.00 96.62 1042 THR A C 1
ATOM 8125 O O . THR A 1 1042 ? 18.604 -19.816 -20.734 1.00 96.62 1042 THR A O 1
ATOM 8128 N N . LEU A 1 1043 ? 20.419 -18.504 -20.678 1.00 96.31 1043 LEU A N 1
ATOM 8129 C CA . LEU A 1 1043 ? 20.028 -17.689 -21.829 1.00 96.31 1043 LEU A CA 1
ATOM 8130 C C . LEU A 1 1043 ? 20.119 -18.478 -23.150 1.00 96.31 1043 LEU A C 1
ATOM 8132 O O . LEU A 1 1043 ? 19.192 -18.422 -23.960 1.00 96.31 1043 LEU A O 1
ATOM 8136 N N . ALA A 1 1044 ? 21.176 -19.271 -23.341 1.00 94.88 1044 ALA A N 1
ATOM 8137 C CA . ALA A 1 1044 ? 21.326 -20.150 -24.500 1.00 94.88 1044 ALA A CA 1
ATOM 8138 C C . ALA A 1 1044 ? 20.274 -21.276 -24.520 1.00 94.88 1044 ALA A C 1
ATOM 8140 O O . ALA A 1 1044 ? 19.716 -21.568 -25.579 1.00 94.88 1044 ALA A O 1
ATOM 8141 N N . GLU A 1 1045 ? 19.923 -21.852 -23.364 1.00 95.81 1045 GLU A N 1
ATOM 8142 C CA . GLU A 1 1045 ? 18.805 -22.801 -23.222 1.00 95.81 1045 GLU A CA 1
ATOM 8143 C C . GLU A 1 1045 ? 17.448 -22.178 -23.593 1.00 95.81 1045 GLU A C 1
ATOM 8145 O O . GLU A 1 1045 ? 16.569 -22.864 -24.125 1.00 95.81 1045 GLU A O 1
ATOM 8150 N N . ALA A 1 1046 ? 17.276 -20.875 -23.351 1.00 94.75 1046 ALA A N 1
ATOM 8151 C CA . ALA A 1 1046 ? 16.129 -20.087 -23.806 1.00 94.75 1046 ALA A CA 1
ATOM 8152 C C . ALA A 1 1046 ? 16.177 -19.726 -25.311 1.00 94.75 1046 ALA A C 1
ATOM 8154 O O . ALA A 1 1046 ? 15.350 -18.951 -25.789 1.00 94.75 1046 ALA A O 1
ATOM 8155 N N . GLY A 1 1047 ? 17.127 -20.284 -26.071 1.00 94.25 1047 GLY A N 1
ATOM 8156 C CA . GLY A 1 1047 ? 17.269 -20.105 -27.520 1.00 94.25 1047 GLY A CA 1
ATOM 8157 C C . GLY A 1 1047 ? 18.027 -18.844 -27.945 1.00 94.25 1047 GLY A C 1
ATOM 8158 O O . GLY A 1 1047 ? 18.164 -18.592 -29.144 1.00 94.25 1047 GLY A O 1
ATOM 8159 N N . TRP A 1 1048 ? 18.529 -18.052 -26.995 1.00 96.00 1048 TRP A N 1
ATOM 8160 C CA . TRP A 1 1048 ? 19.244 -16.801 -27.249 1.00 96.00 1048 TRP A CA 1
ATOM 8161 C C . TRP A 1 1048 ? 20.749 -17.055 -27.390 1.00 96.00 1048 TRP A C 1
ATOM 8163 O O . TRP A 1 1048 ? 21.505 -17.015 -26.421 1.00 96.00 1048 TRP A O 1
ATOM 8173 N N . LEU A 1 1049 ? 21.190 -17.313 -28.621 1.00 93.69 1049 LEU A N 1
ATOM 8174 C CA . LEU A 1 1049 ? 22.592 -17.601 -28.938 1.00 93.69 1049 LEU A CA 1
ATOM 8175 C C . LEU A 1 1049 ? 23.377 -16.307 -29.227 1.00 93.69 1049 LEU A C 1
ATOM 8177 O O . LEU A 1 1049 ? 22.815 -15.387 -29.825 1.00 93.69 1049 LEU A O 1
ATOM 8181 N N . PRO A 1 1050 ? 24.666 -16.203 -28.851 1.00 90.50 1050 PRO A N 1
ATOM 8182 C CA . PRO A 1 1050 ? 25.465 -15.001 -29.093 1.00 90.50 1050 PRO A CA 1
ATOM 8183 C C . PRO A 1 1050 ? 25.647 -14.734 -30.596 1.00 90.50 1050 PRO A C 1
ATOM 8185 O O . PRO A 1 1050 ? 26.124 -15.589 -31.343 1.00 90.50 1050 PRO A O 1
ATOM 8188 N N . GLY A 1 1051 ? 25.273 -13.534 -31.045 1.00 87.69 1051 GLY A N 1
ATOM 8189 C CA . GLY A 1 1051 ? 25.494 -13.069 -32.412 1.00 87.69 1051 GLY A CA 1
ATOM 8190 C C . GLY A 1 1051 ? 26.935 -12.619 -32.667 1.00 87.69 1051 GLY A C 1
ATOM 8191 O O . GLY A 1 1051 ? 27.697 -12.340 -31.743 1.00 87.69 1051 GLY A O 1
ATOM 8192 N N . VAL A 1 1052 ? 27.298 -12.480 -33.947 1.00 87.62 1052 VAL A N 1
ATOM 8193 C CA . VAL A 1 1052 ? 28.609 -11.937 -34.365 1.00 87.62 1052 VAL A CA 1
ATOM 8194 C C . VAL A 1 1052 ? 28.827 -10.479 -33.944 1.00 87.62 1052 VAL A C 1
ATOM 8196 O O . VAL A 1 1052 ? 29.961 -10.019 -33.872 1.00 87.62 1052 VAL A O 1
ATOM 8199 N N . ASP A 1 1053 ? 27.742 -9.764 -33.645 1.00 88.50 1053 ASP A N 1
ATOM 8200 C CA . ASP A 1 1053 ? 27.713 -8.419 -33.074 1.00 88.50 1053 ASP A CA 1
ATOM 8201 C C . ASP A 1 1053 ? 27.768 -8.407 -31.531 1.00 88.50 1053 ASP A C 1
ATOM 8203 O O . ASP A 1 1053 ? 27.549 -7.368 -30.914 1.00 88.50 1053 ASP A O 1
ATOM 8207 N N . GLY A 1 1054 ? 28.029 -9.555 -30.891 1.00 88.69 1054 GLY A N 1
ATOM 8208 C CA . GLY A 1 1054 ? 28.039 -9.727 -29.431 1.00 88.69 1054 GLY A CA 1
ATOM 8209 C C . GLY A 1 1054 ? 26.648 -9.730 -28.784 1.00 88.69 1054 GLY A C 1
ATOM 8210 O O . GLY A 1 1054 ? 26.518 -10.024 -27.599 1.00 88.69 1054 GLY A O 1
ATOM 8211 N N . ILE A 1 1055 ? 25.605 -9.433 -29.562 1.00 94.75 1055 ILE A N 1
ATOM 8212 C CA . ILE A 1 1055 ? 24.218 -9.333 -29.110 1.00 94.75 1055 ILE A CA 1
ATOM 8213 C C . ILE A 1 1055 ? 23.527 -10.677 -29.330 1.00 94.75 1055 ILE A C 1
ATOM 8215 O O . ILE A 1 1055 ? 23.592 -11.253 -30.418 1.00 94.75 1055 ILE A O 1
ATOM 8219 N N . ALA A 1 1056 ? 22.864 -11.190 -28.298 1.00 95.44 1056 ALA A N 1
ATOM 8220 C CA . ALA A 1 1056 ? 22.178 -12.469 -28.345 1.00 95.44 1056 ALA A CA 1
ATOM 8221 C C . ALA A 1 1056 ? 20.973 -12.423 -29.298 1.00 95.44 1056 ALA A C 1
ATOM 8223 O O . ALA A 1 1056 ? 20.269 -11.412 -29.411 1.00 95.44 1056 ALA A O 1
ATOM 8224 N N . ARG A 1 1057 ? 20.737 -13.526 -30.010 1.00 95.44 1057 ARG A N 1
ATOM 8225 C CA . ARG A 1 1057 ? 19.717 -13.643 -31.053 1.00 95.44 1057 ARG A CA 1
ATOM 8226 C C . ARG A 1 1057 ? 18.964 -14.963 -30.942 1.00 95.44 1057 ARG A C 1
ATOM 8228 O O . ARG A 1 1057 ? 19.573 -16.019 -30.803 1.00 95.44 1057 ARG A O 1
ATOM 8235 N N . HIS A 1 1058 ? 17.644 -14.895 -31.079 1.00 93.19 1058 HIS A N 1
ATOM 8236 C CA . HIS A 1 1058 ? 16.754 -16.050 -31.163 1.00 93.19 1058 HIS A CA 1
ATOM 8237 C C . HIS A 1 1058 ? 15.862 -15.888 -32.398 1.00 93.19 1058 HIS A C 1
ATOM 8239 O O . HIS A 1 1058 ? 15.253 -14.836 -32.599 1.00 93.19 1058 HIS A O 1
ATOM 8245 N N . SER A 1 1059 ? 15.822 -16.904 -33.267 1.00 88.00 1059 SER A N 1
ATOM 8246 C CA . SER A 1 1059 ? 15.062 -16.878 -34.532 1.00 88.00 1059 SER A CA 1
ATOM 8247 C C . SER A 1 1059 ? 15.292 -15.600 -35.371 1.00 88.00 1059 SER A C 1
ATOM 8249 O O . SER A 1 1059 ? 14.367 -15.017 -35.930 1.00 88.00 1059 SER A O 1
ATOM 8251 N N . GLY A 1 1060 ? 16.542 -15.118 -35.414 1.00 85.81 1060 GLY A N 1
ATOM 8252 C CA . GLY A 1 1060 ? 16.967 -13.905 -36.132 1.00 85.81 1060 GLY A CA 1
ATOM 8253 C C . GLY A 1 1060 ? 16.737 -12.575 -35.394 1.00 85.81 1060 GLY A C 1
ATOM 8254 O O . GLY A 1 1060 ? 17.487 -11.621 -35.625 1.00 85.81 1060 GLY A O 1
ATOM 8255 N N . ARG A 1 1061 ? 15.770 -12.510 -34.468 1.00 92.94 1061 ARG A N 1
ATOM 8256 C CA . ARG A 1 1061 ? 15.489 -11.331 -33.629 1.00 92.94 1061 ARG A CA 1
ATOM 8257 C C . ARG A 1 1061 ? 16.641 -11.089 -32.644 1.00 92.94 1061 ARG A C 1
ATOM 8259 O O . ARG A 1 1061 ? 17.173 -12.044 -32.089 1.00 92.94 1061 ARG A O 1
ATOM 8266 N N . LYS A 1 1062 ? 17.016 -9.823 -32.422 1.00 95.69 1062 LYS A N 1
ATOM 8267 C CA . LYS A 1 1062 ? 17.961 -9.398 -31.367 1.00 95.69 1062 LYS A CA 1
ATOM 8268 C C . LYS A 1 1062 ? 17.292 -9.379 -29.989 1.00 95.69 1062 LYS A C 1
ATOM 8270 O O . LYS A 1 1062 ? 16.118 -9.022 -29.889 1.00 95.69 1062 LYS A O 1
ATOM 8275 N N . LEU A 1 1063 ? 18.063 -9.651 -28.939 1.00 96.75 1063 LEU A N 1
ATOM 8276 C CA . LEU A 1 1063 ? 17.698 -9.402 -27.543 1.00 96.75 1063 LEU A CA 1
ATOM 8277 C C . LEU A 1 1063 ? 17.883 -7.909 -27.213 1.00 96.75 1063 LEU A C 1
ATOM 8279 O O . LEU A 1 1063 ? 18.853 -7.526 -26.564 1.00 96.75 1063 LEU A O 1
ATOM 8283 N N . ALA A 1 1064 ? 16.988 -7.063 -27.728 1.00 96.75 1064 ALA A N 1
ATOM 8284 C CA . ALA A 1 1064 ? 17.067 -5.603 -27.630 1.00 96.75 1064 ALA A CA 1
ATOM 8285 C C . ALA A 1 1064 ? 15.759 -5.016 -27.079 1.00 96.75 1064 ALA A C 1
ATOM 8287 O O . ALA A 1 1064 ? 14.715 -5.212 -27.702 1.00 96.75 1064 ALA A O 1
ATOM 8288 N N . PHE A 1 1065 ? 15.803 -4.331 -25.931 1.00 97.06 1065 PHE A N 1
ATOM 8289 C CA . PHE A 1 1065 ? 14.609 -3.832 -25.227 1.00 97.06 1065 PHE A CA 1
ATOM 8290 C C . PHE A 1 1065 ? 14.879 -2.576 -24.381 1.00 97.06 1065 PHE A C 1
ATOM 8292 O O . PHE A 1 1065 ? 16.033 -2.285 -24.047 1.00 97.06 1065 PHE A O 1
ATOM 8299 N N . SER A 1 1066 ? 13.821 -1.836 -24.014 1.00 96.75 1066 SER A N 1
ATOM 8300 C CA . SER A 1 1066 ? 13.940 -0.688 -23.100 1.00 96.75 1066 SER A CA 1
ATOM 8301 C C . SER A 1 1066 ? 13.692 -1.055 -21.631 1.00 96.75 1066 SER A C 1
ATOM 8303 O O . SER A 1 1066 ? 12.781 -1.814 -21.289 1.00 96.75 1066 SER A O 1
ATOM 8305 N N . LEU A 1 1067 ? 14.529 -0.491 -20.755 1.00 97.81 1067 LEU A N 1
ATOM 8306 C CA . LEU A 1 1067 ? 14.324 -0.420 -19.312 1.00 97.81 1067 LEU A CA 1
ATOM 8307 C C . LEU A 1 1067 ? 13.839 0.992 -18.974 1.00 97.81 1067 LEU A C 1
ATOM 8309 O O . LEU A 1 1067 ? 14.582 1.967 -19.117 1.00 97.81 1067 LEU A O 1
ATOM 8313 N N . LEU A 1 1068 ? 12.588 1.093 -18.541 1.00 97.31 1068 LEU A N 1
ATOM 8314 C CA . LEU A 1 1068 ? 11.963 2.352 -18.152 1.00 97.31 1068 LEU A CA 1
ATOM 8315 C C . LEU A 1 1068 ? 12.329 2.717 -16.708 1.00 97.31 1068 LEU A C 1
ATOM 8317 O O . LEU A 1 1068 ? 12.442 1.828 -15.863 1.00 97.31 1068 LEU A O 1
ATOM 8321 N N . LEU A 1 1069 ? 12.479 4.009 -16.411 1.00 95.88 1069 LEU A N 1
ATOM 8322 C CA . LEU A 1 1069 ? 12.777 4.511 -15.064 1.00 95.88 1069 LEU A CA 1
ATOM 8323 C C . LEU A 1 1069 ? 12.255 5.938 -14.837 1.00 95.88 1069 LEU A C 1
ATOM 8325 O O . LEU A 1 1069 ? 12.062 6.691 -15.789 1.00 95.88 1069 LEU A O 1
ATOM 8329 N N . VAL A 1 1070 ? 12.113 6.335 -13.569 1.00 92.88 1070 VAL A N 1
ATOM 8330 C CA . VAL A 1 1070 ? 11.948 7.746 -13.177 1.00 92.88 1070 VAL A CA 1
ATOM 8331 C C . VAL A 1 1070 ? 13.312 8.327 -12.798 1.00 92.88 1070 VAL A C 1
ATOM 8333 O O . VAL A 1 1070 ? 14.021 7.744 -11.977 1.00 92.88 1070 VAL A O 1
ATOM 8336 N N . THR A 1 1071 ? 13.684 9.467 -13.379 1.00 84.88 1071 THR A N 1
ATOM 8337 C CA . THR A 1 1071 ? 15.006 10.110 -13.209 1.00 84.88 1071 THR A CA 1
ATOM 8338 C C . THR A 1 1071 ? 15.099 11.087 -12.038 1.00 84.88 1071 THR A C 1
ATOM 8340 O O . THR A 1 1071 ? 16.198 11.526 -11.707 1.00 84.88 1071 THR A O 1
ATOM 8343 N N . THR A 1 1072 ? 13.984 11.405 -11.373 1.00 78.88 1072 THR A N 1
ATOM 8344 C CA . THR A 1 1072 ? 13.953 12.332 -10.225 1.00 78.88 1072 THR A CA 1
ATOM 8345 C C . THR A 1 1072 ? 14.704 11.818 -8.993 1.00 78.88 1072 THR A C 1
ATOM 8347 O O . THR A 1 1072 ? 15.050 12.615 -8.127 1.00 78.88 1072 THR A O 1
ATOM 8350 N N . ASP A 1 1073 ? 14.953 10.506 -8.903 1.00 79.38 1073 ASP A N 1
ATOM 8351 C CA . ASP A 1 1073 ? 15.835 9.910 -7.897 1.00 79.38 1073 ASP A CA 1
ATOM 8352 C C . ASP A 1 1073 ? 17.159 9.452 -8.551 1.00 79.38 1073 ASP A C 1
ATOM 8354 O O . ASP A 1 1073 ? 17.151 8.539 -9.391 1.00 79.38 1073 ASP A O 1
ATOM 8358 N N . PRO A 1 1074 ? 18.315 10.027 -8.157 1.00 85.19 1074 PRO A N 1
ATOM 8359 C CA . PRO A 1 1074 ? 19.634 9.573 -8.594 1.00 85.19 1074 PRO A CA 1
ATOM 8360 C C . PRO A 1 1074 ? 19.916 8.084 -8.336 1.00 85.19 1074 PRO A C 1
ATOM 8362 O O . PRO A 1 1074 ? 20.686 7.481 -9.087 1.00 85.19 1074 PRO A O 1
ATOM 8365 N N . VAL A 1 1075 ? 19.300 7.468 -7.319 1.00 88.56 1075 VAL A N 1
ATOM 8366 C CA . VAL A 1 1075 ? 19.419 6.027 -7.027 1.00 88.56 1075 VAL A CA 1
ATOM 8367 C C . VAL A 1 1075 ? 18.826 5.191 -8.159 1.00 88.56 1075 VAL A C 1
ATOM 8369 O O . VAL A 1 1075 ? 19.443 4.210 -8.585 1.00 88.56 1075 VAL A O 1
ATOM 8372 N N . ASN A 1 1076 ? 17.677 5.601 -8.702 1.00 91.75 1076 ASN A N 1
ATOM 8373 C CA . ASN A 1 1076 ? 17.012 4.903 -9.803 1.00 91.75 1076 ASN A CA 1
ATOM 8374 C C . ASN A 1 1076 ? 17.814 5.048 -11.102 1.00 91.75 1076 ASN A C 1
ATOM 8376 O O . ASN A 1 1076 ? 18.096 4.048 -11.766 1.00 91.75 1076 ASN A O 1
ATOM 8380 N N . ALA A 1 1077 ? 18.273 6.266 -11.414 1.00 92.19 1077 ALA A N 1
ATOM 8381 C CA . ALA A 1 1077 ? 19.142 6.520 -12.563 1.00 92.19 1077 ALA A CA 1
ATOM 8382 C C . ALA A 1 1077 ? 20.434 5.684 -12.503 1.00 92.19 1077 ALA A C 1
ATOM 8384 O O . ALA A 1 1077 ? 20.753 4.953 -13.445 1.00 92.19 1077 ALA A O 1
ATOM 8385 N N . LYS A 1 1078 ? 21.145 5.713 -11.367 1.00 94.69 1078 LYS A N 1
ATOM 8386 C CA . LYS A 1 1078 ? 22.412 4.987 -11.207 1.00 94.69 1078 LYS A CA 1
ATOM 8387 C C . LYS A 1 1078 ? 22.229 3.468 -11.191 1.00 94.69 1078 LYS A C 1
ATOM 8389 O O . LYS A 1 1078 ? 23.059 2.751 -11.749 1.00 94.69 1078 LYS A O 1
ATOM 8394 N N . THR A 1 1079 ? 21.134 2.968 -10.619 1.00 96.44 1079 THR A N 1
ATOM 8395 C CA . THR A 1 1079 ? 20.801 1.537 -10.668 1.00 96.44 1079 THR A CA 1
ATOM 8396 C C . THR A 1 1079 ? 20.531 1.080 -12.102 1.00 96.44 1079 THR A C 1
ATOM 8398 O O . THR A 1 1079 ? 21.073 0.058 -12.524 1.00 96.44 1079 THR A O 1
ATOM 8401 N N . ALA A 1 1080 ? 19.762 1.846 -12.883 1.00 96.75 1080 ALA A N 1
ATOM 8402 C CA . ALA A 1 1080 ? 19.462 1.513 -14.276 1.00 96.75 1080 ALA A CA 1
ATOM 8403 C C . ALA A 1 1080 ? 20.721 1.472 -15.163 1.00 96.75 1080 ALA A C 1
ATOM 8405 O O . ALA A 1 1080 ? 20.857 0.561 -15.982 1.00 96.75 1080 ALA A O 1
ATOM 8406 N N . GLU A 1 1081 ? 21.673 2.395 -14.975 1.00 96.81 1081 GLU A N 1
ATOM 8407 C CA . GLU A 1 1081 ? 22.981 2.349 -15.652 1.00 96.81 1081 GLU A CA 1
ATOM 8408 C C . GLU A 1 1081 ? 23.730 1.035 -15.384 1.00 96.81 1081 GLU A C 1
ATOM 8410 O O . GLU A 1 1081 ? 24.246 0.411 -16.317 1.00 96.81 1081 GLU A O 1
ATOM 8415 N N . LEU A 1 1082 ? 23.794 0.616 -14.116 1.00 97.50 1082 LEU A N 1
ATOM 8416 C CA . LEU A 1 1082 ? 24.558 -0.554 -13.679 1.00 97.50 1082 LEU A CA 1
ATOM 8417 C C . LEU A 1 1082 ? 23.895 -1.868 -14.110 1.00 97.50 1082 LEU A C 1
ATOM 8419 O O . LEU A 1 1082 ? 24.588 -2.748 -14.620 1.00 97.50 1082 LEU A O 1
ATOM 8423 N N . LEU A 1 1083 ? 22.565 -1.973 -14.008 1.00 98.06 1083 LEU A N 1
ATOM 8424 C CA . LEU A 1 1083 ? 21.797 -3.090 -14.572 1.00 98.06 1083 LEU A CA 1
ATOM 8425 C C . LEU A 1 1083 ? 22.022 -3.197 -16.084 1.00 98.06 1083 LEU A C 1
ATOM 8427 O O . LEU A 1 1083 ? 22.387 -4.257 -16.589 1.00 98.06 1083 LEU A O 1
ATOM 8431 N N . ALA A 1 1084 ? 21.896 -2.086 -16.813 1.00 97.94 1084 ALA A N 1
ATOM 8432 C CA . ALA A 1 1084 ? 22.109 -2.071 -18.254 1.00 97.94 1084 ALA A CA 1
ATOM 8433 C C . ALA A 1 1084 ? 23.563 -2.391 -18.647 1.00 97.94 1084 ALA A C 1
ATOM 8435 O O . ALA A 1 1084 ? 23.794 -2.941 -19.720 1.00 97.94 1084 ALA A O 1
ATOM 8436 N N . ALA A 1 1085 ? 24.559 -2.089 -17.808 1.00 97.62 1085 ALA A N 1
ATOM 8437 C CA . ALA A 1 1085 ? 25.938 -2.533 -18.014 1.00 97.62 1085 ALA A CA 1
ATOM 8438 C C . ALA A 1 1085 ? 26.098 -4.051 -17.792 1.00 97.62 1085 ALA A C 1
ATOM 8440 O O . ALA A 1 1085 ? 26.664 -4.734 -18.649 1.00 97.62 1085 ALA A O 1
ATOM 8441 N N . GLN A 1 1086 ? 25.554 -4.590 -16.695 1.00 97.81 1086 GLN A N 1
ATOM 8442 C CA . GLN A 1 1086 ? 25.594 -6.025 -16.376 1.00 97.81 1086 GLN A CA 1
ATOM 8443 C C . GLN A 1 1086 ? 24.871 -6.863 -17.449 1.00 97.81 1086 GLN A C 1
ATOM 8445 O O . GLN A 1 1086 ? 25.411 -7.856 -17.936 1.00 97.81 1086 GLN A O 1
ATOM 8450 N N . TRP A 1 1087 ? 23.699 -6.423 -17.912 1.00 97.88 1087 TRP A N 1
ATOM 8451 C CA . TRP A 1 1087 ? 22.919 -7.120 -18.943 1.00 97.88 1087 TRP A CA 1
ATOM 8452 C C . TRP A 1 1087 ? 23.510 -6.974 -20.358 1.00 97.88 1087 TRP A C 1
ATOM 8454 O O . TRP A 1 1087 ? 23.412 -7.907 -21.157 1.00 97.88 1087 TRP A O 1
ATOM 8464 N N . ARG A 1 1088 ? 24.213 -5.874 -20.673 1.00 96.69 1088 ARG A N 1
ATOM 8465 C CA . ARG A 1 1088 ? 25.019 -5.786 -21.909 1.00 96.69 1088 ARG A CA 1
ATOM 8466 C C . ARG A 1 1088 ? 26.179 -6.785 -21.906 1.00 96.69 1088 ARG A C 1
ATOM 8468 O O . ARG A 1 1088 ? 26.442 -7.390 -22.939 1.00 96.69 1088 ARG A O 1
ATOM 8475 N N . ALA A 1 1089 ? 26.805 -7.047 -20.756 1.00 94.94 1089 ALA A N 1
ATOM 8476 C CA . ALA A 1 1089 ? 27.834 -8.089 -20.614 1.00 94.94 1089 ALA A CA 1
ATOM 8477 C C . ALA A 1 1089 ? 27.289 -9.539 -20.692 1.00 94.94 1089 ALA A C 1
ATOM 8479 O O . ALA A 1 1089 ? 28.070 -10.489 -20.826 1.00 94.94 1089 ALA A O 1
ATOM 8480 N N . LEU A 1 1090 ? 25.961 -9.709 -20.642 1.00 95.75 1090 LEU A N 1
ATOM 8481 C CA . LEU A 1 1090 ? 25.253 -10.954 -20.960 1.00 95.75 1090 LEU A CA 1
ATOM 8482 C C . LEU A 1 1090 ? 24.926 -11.081 -22.467 1.00 95.75 1090 LEU A C 1
ATOM 8484 O O . LEU A 1 1090 ? 24.656 -12.181 -22.941 1.00 95.75 1090 LEU A O 1
ATOM 8488 N N . GLY A 1 1091 ? 24.981 -9.978 -23.224 1.00 94.69 1091 GLY A N 1
ATOM 8489 C CA . GLY A 1 1091 ? 24.650 -9.920 -24.653 1.00 94.69 1091 GLY A CA 1
ATOM 8490 C C . GLY A 1 1091 ? 23.297 -9.272 -24.979 1.00 94.69 1091 GLY A C 1
ATOM 8491 O O . GLY A 1 1091 ? 22.792 -9.471 -26.082 1.00 94.69 1091 GLY A O 1
ATOM 8492 N N . ALA A 1 1092 ? 22.683 -8.515 -24.064 1.00 97.19 1092 ALA A N 1
ATOM 8493 C CA . ALA A 1 1092 ? 21.439 -7.786 -24.333 1.00 97.19 1092 ALA A CA 1
ATOM 8494 C C . ALA A 1 1092 ? 21.686 -6.316 -24.728 1.00 97.19 1092 ALA A C 1
ATOM 8496 O O . ALA A 1 1092 ? 22.476 -5.608 -24.104 1.00 97.19 1092 ALA A O 1
ATOM 8497 N N . GLU A 1 1093 ? 20.973 -5.822 -25.738 1.00 97.25 1093 GLU A N 1
ATOM 8498 C CA . GLU A 1 1093 ? 21.022 -4.424 -26.180 1.00 97.25 1093 GLU A CA 1
ATOM 8499 C C . GLU A 1 1093 ? 19.982 -3.599 -25.400 1.00 97.25 1093 GLU A C 1
ATOM 8501 O O . GLU A 1 1093 ? 18.820 -3.499 -25.786 1.00 97.25 1093 GLU A O 1
ATOM 8506 N N . ILE A 1 1094 ? 20.397 -3.053 -24.252 1.00 98.00 1094 ILE A N 1
ATOM 8507 C CA . ILE A 1 1094 ? 19.513 -2.307 -23.342 1.00 98.00 1094 ILE A CA 1
ATOM 8508 C C . ILE A 1 1094 ? 19.490 -0.811 -23.678 1.00 98.00 1094 ILE A C 1
ATOM 8510 O O . ILE A 1 1094 ? 20.538 -0.153 -23.653 1.00 98.00 1094 ILE A O 1
ATOM 8514 N N . THR A 1 1095 ? 18.298 -0.252 -23.888 1.00 97.62 1095 THR A N 1
ATOM 8515 C CA . THR A 1 1095 ? 18.040 1.200 -23.937 1.00 97.62 1095 THR A CA 1
ATOM 8516 C C . THR A 1 1095 ? 17.440 1.664 -22.606 1.00 97.62 1095 THR A C 1
ATOM 8518 O O . THR A 1 1095 ? 16.613 0.960 -22.037 1.00 97.62 1095 THR A O 1
ATOM 8521 N N . LEU A 1 1096 ? 17.831 2.837 -22.097 1.00 97.50 1096 LEU A N 1
ATOM 8522 C CA . LEU A 1 1096 ? 17.192 3.440 -20.920 1.00 97.50 1096 LEU A CA 1
ATOM 8523 C C . LEU A 1 1096 ? 16.141 4.463 -21.367 1.00 97.50 1096 LEU A C 1
ATOM 8525 O O . LEU A 1 1096 ? 16.455 5.349 -22.160 1.00 97.50 1096 LEU A O 1
ATOM 8529 N N . GLU A 1 1097 ? 14.911 4.333 -20.874 1.00 96.00 1097 GLU A N 1
ATOM 8530 C CA . GLU A 1 1097 ? 13.773 5.200 -21.213 1.00 96.00 1097 GLU A CA 1
ATOM 8531 C C . GLU A 1 1097 ? 13.347 5.985 -19.960 1.00 96.00 1097 GLU A C 1
ATOM 8533 O O . GLU A 1 1097 ? 12.691 5.456 -19.061 1.00 96.00 1097 GLU A O 1
ATOM 8538 N N . ALA A 1 1098 ? 13.806 7.235 -19.867 1.00 94.25 1098 ALA A N 1
ATOM 8539 C CA . ALA A 1 1098 ? 13.632 8.091 -18.695 1.00 94.25 1098 ALA A CA 1
ATOM 8540 C C . ALA A 1 1098 ? 12.286 8.835 -18.686 1.00 94.25 1098 ALA A C 1
ATOM 8542 O O . ALA A 1 1098 ? 11.818 9.295 -19.727 1.00 94.25 1098 ALA A O 1
ATOM 8543 N N . PHE A 1 1099 ? 11.716 9.002 -17.492 1.00 93.88 1099 PHE A N 1
ATOM 8544 C CA . PHE A 1 1099 ? 10.528 9.811 -17.224 1.00 93.88 1099 PHE A CA 1
ATOM 8545 C C . PHE A 1 1099 ? 10.799 10.806 -16.091 1.00 93.88 1099 PHE A C 1
ATOM 8547 O O . PHE A 1 1099 ? 11.257 10.421 -15.015 1.00 93.88 1099 PHE A O 1
ATOM 8554 N N . ASP A 1 1100 ? 10.422 12.067 -16.297 1.00 87.81 1100 ASP A N 1
ATOM 8555 C CA . ASP A 1 1100 ? 10.595 13.139 -15.305 1.00 87.81 1100 ASP A CA 1
ATOM 8556 C C . ASP A 1 1100 ? 9.538 13.109 -14.182 1.00 87.81 1100 ASP A C 1
ATOM 8558 O O . ASP A 1 1100 ? 9.582 13.912 -13.251 1.00 87.81 1100 ASP A O 1
ATOM 8562 N N . SER A 1 1101 ? 8.571 12.183 -14.242 1.00 86.50 1101 SER A N 1
ATOM 8563 C CA . SER A 1 1101 ? 7.562 11.987 -13.199 1.00 86.50 1101 SER A CA 1
ATOM 8564 C C . SER A 1 1101 ? 7.103 10.532 -13.075 1.00 86.50 1101 SER A C 1
ATOM 8566 O O . SER A 1 1101 ? 7.074 9.767 -14.045 1.00 86.50 1101 SER A O 1
ATOM 8568 N N . ALA A 1 1102 ? 6.683 10.160 -11.862 1.00 84.81 1102 ALA A N 1
ATOM 8569 C CA . ALA A 1 1102 ? 6.098 8.851 -11.588 1.00 84.81 1102 ALA A CA 1
ATOM 8570 C C . ALA A 1 1102 ? 4.772 8.629 -12.337 1.00 84.81 1102 ALA A C 1
ATOM 8572 O O . ALA A 1 1102 ? 4.515 7.512 -12.778 1.00 84.81 1102 ALA A O 1
ATOM 8573 N N . ASP A 1 1103 ? 3.970 9.677 -12.549 1.00 86.12 1103 ASP A N 1
ATOM 8574 C CA . ASP A 1 1103 ? 2.701 9.590 -13.286 1.00 86.12 1103 ASP A CA 1
ATOM 8575 C C . ASP A 1 1103 ? 2.917 9.291 -14.779 1.00 86.12 1103 ASP A C 1
ATOM 8577 O O . ASP A 1 1103 ? 2.161 8.520 -15.378 1.00 86.12 1103 ASP A O 1
ATOM 8581 N N . GLY A 1 1104 ? 3.985 9.837 -15.376 1.00 88.94 1104 GLY A N 1
ATOM 8582 C CA . GLY A 1 1104 ? 4.391 9.520 -16.747 1.00 88.94 1104 GLY A CA 1
ATOM 8583 C C . GLY A 1 1104 ? 4.720 8.034 -16.916 1.00 88.94 1104 GLY A C 1
ATOM 8584 O O . GLY A 1 1104 ? 4.197 7.378 -17.824 1.00 88.94 1104 GLY A O 1
ATOM 8585 N N . LEU A 1 1105 ? 5.506 7.476 -15.988 1.00 91.69 1105 LEU A N 1
ATOM 8586 C CA . LEU A 1 1105 ? 5.804 6.043 -15.962 1.00 91.69 1105 LEU A CA 1
ATOM 8587 C C . LEU A 1 1105 ? 4.549 5.204 -15.662 1.00 91.69 1105 LEU A C 1
ATOM 8589 O O . LEU A 1 1105 ? 4.278 4.235 -16.368 1.00 91.69 1105 LEU A O 1
ATOM 8593 N N . ALA A 1 1106 ? 3.743 5.585 -14.668 1.00 88.75 1106 ALA A N 1
ATOM 8594 C CA . ALA A 1 1106 ? 2.521 4.870 -14.295 1.00 88.75 1106 ALA A CA 1
ATOM 8595 C C . ALA A 1 1106 ? 1.530 4.778 -15.466 1.00 88.75 1106 ALA A C 1
ATOM 8597 O O . ALA A 1 1106 ? 0.945 3.716 -15.701 1.00 88.75 1106 ALA A O 1
ATOM 8598 N N . ARG A 1 1107 ? 1.398 5.842 -16.268 1.00 89.44 1107 ARG A N 1
ATOM 8599 C CA . ARG A 1 1107 ? 0.630 5.818 -17.519 1.00 89.44 1107 ARG A CA 1
ATOM 8600 C C . ARG A 1 1107 ? 1.204 4.809 -18.519 1.00 89.44 1107 ARG A C 1
ATOM 8602 O O . ARG A 1 1107 ? 0.457 3.983 -19.038 1.00 89.44 1107 ARG A O 1
ATOM 8609 N N . ARG A 1 1108 ? 2.518 4.831 -18.760 1.00 91.12 1108 ARG A N 1
ATOM 8610 C CA . ARG A 1 1108 ? 3.220 3.923 -19.693 1.00 91.12 1108 ARG A CA 1
ATOM 8611 C C . ARG A 1 1108 ? 3.067 2.443 -19.295 1.00 91.12 1108 ARG A C 1
ATOM 8613 O O . ARG A 1 1108 ? 2.828 1.600 -20.164 1.00 91.12 1108 ARG A O 1
ATOM 8620 N N . LEU A 1 1109 ? 3.117 2.150 -17.990 1.00 92.12 1109 LEU A N 1
ATOM 8621 C CA . LEU A 1 1109 ? 2.827 0.835 -17.399 1.00 92.12 1109 LEU A CA 1
ATOM 8622 C C . LEU A 1 1109 ? 1.354 0.435 -17.580 1.00 92.12 1109 LEU A C 1
ATOM 8624 O O . LEU A 1 1109 ? 1.065 -0.679 -18.013 1.00 92.12 1109 LEU A O 1
ATOM 8628 N N . THR A 1 1110 ? 0.419 1.349 -17.311 1.00 89.06 1110 THR A N 1
ATOM 8629 C CA . THR A 1 1110 ? -1.035 1.119 -17.433 1.00 89.06 1110 THR A CA 1
ATOM 8630 C C . THR A 1 1110 ? -1.466 0.834 -18.874 1.00 89.06 1110 THR A C 1
ATOM 8632 O O . THR A 1 1110 ? -2.332 -0.012 -19.111 1.00 89.06 1110 THR A O 1
ATOM 8635 N N . GLU A 1 1111 ? -0.822 1.493 -19.841 1.00 88.44 1111 GLU A N 1
ATOM 8636 C CA . GLU A 1 1111 ? -0.975 1.259 -21.282 1.00 88.44 1111 GLU A CA 1
ATOM 8637 C C . GLU A 1 1111 ? -0.281 -0.033 -21.773 1.00 88.44 1111 GLU A C 1
ATOM 8639 O O . GLU A 1 1111 ? -0.441 -0.396 -22.937 1.00 88.44 1111 GLU A O 1
ATOM 8644 N N . ARG A 1 1112 ? 0.489 -0.732 -20.919 1.00 88.38 1112 ARG A N 1
ATOM 8645 C CA . ARG A 1 1112 ? 1.261 -1.960 -21.230 1.00 88.38 1112 ARG A CA 1
ATOM 8646 C C . ARG A 1 1112 ? 2.334 -1.810 -22.314 1.00 88.38 1112 ARG A C 1
ATOM 8648 O O . ARG A 1 1112 ? 2.790 -2.797 -22.885 1.00 88.38 1112 ARG A O 1
ATOM 8655 N N . ARG A 1 1113 ? 2.784 -0.582 -22.585 1.00 89.62 1113 ARG A N 1
ATOM 8656 C CA . ARG A 1 1113 ? 3.742 -0.278 -23.663 1.00 89.62 1113 ARG A CA 1
ATOM 8657 C C . ARG A 1 1113 ? 5.184 -0.207 -23.143 1.00 89.62 1113 ARG A C 1
ATOM 8659 O O . ARG A 1 1113 ? 5.813 0.840 -23.257 1.00 89.62 1113 ARG A O 1
ATOM 8666 N N . PHE A 1 1114 ? 5.681 -1.298 -22.562 1.00 93.88 1114 PHE A N 1
ATOM 8667 C CA . PHE A 1 1114 ? 7.045 -1.415 -22.023 1.00 93.88 1114 PHE A CA 1
ATOM 8668 C C . PHE A 1 1114 ? 7.555 -2.866 -22.076 1.00 93.88 1114 PHE A C 1
ATOM 8670 O O . PHE A 1 1114 ? 6.744 -3.790 -22.137 1.00 93.88 1114 PHE A O 1
ATOM 8677 N N . ASP A 1 1115 ? 8.874 -3.069 -22.016 1.00 95.69 1115 ASP A N 1
ATOM 8678 C CA . ASP A 1 1115 ? 9.497 -4.397 -21.886 1.00 95.69 1115 ASP A CA 1
ATOM 8679 C C . ASP A 1 1115 ? 9.908 -4.685 -20.432 1.00 95.69 1115 ASP A C 1
ATOM 8681 O O . ASP A 1 1115 ? 9.456 -5.663 -19.832 1.00 95.69 1115 ASP A O 1
ATOM 8685 N N . ALA A 1 1116 ? 10.716 -3.801 -19.839 1.00 97.50 1116 ALA A N 1
ATOM 8686 C CA . ALA A 1 1116 ? 11.099 -3.841 -18.430 1.00 97.50 1116 ALA A CA 1
ATOM 8687 C C . ALA A 1 1116 ? 10.963 -2.451 -17.791 1.00 97.50 1116 ALA A C 1
ATOM 8689 O O . ALA A 1 1116 ? 11.148 -1.435 -18.460 1.00 97.50 1116 ALA A O 1
ATOM 8690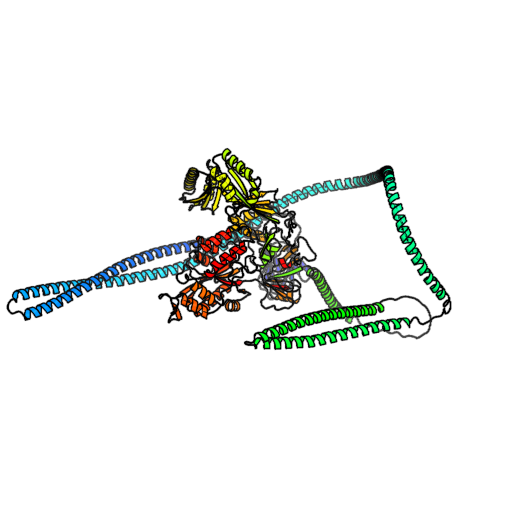 N N . ALA A 1 1117 ? 10.665 -2.384 -16.494 1.00 97.06 1117 ALA A N 1
ATOM 8691 C CA . ALA A 1 1117 ? 10.582 -1.119 -15.763 1.00 97.06 1117 ALA A CA 1
ATOM 8692 C C . ALA A 1 1117 ? 11.206 -1.229 -14.369 1.00 97.06 1117 ALA A C 1
ATOM 8694 O O . ALA A 1 1117 ? 10.865 -2.130 -13.604 1.00 97.06 1117 ALA A O 1
ATOM 8695 N N . LEU A 1 1118 ? 12.096 -0.297 -14.036 1.00 96.94 1118 LEU A N 1
ATOM 8696 C CA . LEU A 1 1118 ? 12.664 -0.129 -12.704 1.00 96.94 1118 LEU A CA 1
ATOM 8697 C C . LEU A 1 1118 ? 11.687 0.695 -11.853 1.00 96.94 1118 LEU A C 1
ATOM 8699 O O . LEU A 1 1118 ? 11.412 1.852 -12.175 1.00 96.94 1118 LEU A O 1
ATOM 8703 N N . VAL A 1 1119 ? 11.145 0.099 -10.790 1.00 93.12 1119 VAL A N 1
ATOM 8704 C CA . VAL A 1 1119 ? 10.117 0.720 -9.939 1.00 93.12 1119 VAL A CA 1
ATOM 8705 C C . VAL A 1 1119 ? 10.364 0.464 -8.455 1.00 93.12 1119 VAL A C 1
ATOM 8707 O O . VAL A 1 1119 ? 10.882 -0.579 -8.056 1.00 93.12 1119 VAL A O 1
ATOM 8710 N N . GLU A 1 1120 ? 9.932 1.400 -7.616 1.00 89.00 1120 GLU A N 1
ATOM 8711 C CA . GLU A 1 1120 ? 9.835 1.181 -6.175 1.00 89.00 1120 GLU A CA 1
ATOM 8712 C C . GLU A 1 1120 ? 8.557 0.405 -5.836 1.00 89.00 1120 GLU A C 1
ATOM 8714 O O . GLU A 1 1120 ? 7.447 0.931 -5.958 1.00 89.00 1120 GLU A O 1
ATOM 8719 N N . GLN A 1 1121 ? 8.698 -0.820 -5.332 1.00 88.06 1121 GLN A N 1
ATOM 8720 C CA . GLN A 1 1121 ? 7.618 -1.480 -4.607 1.00 88.06 1121 GLN A CA 1
ATOM 8721 C C . GLN A 1 1121 ? 7.612 -0.957 -3.167 1.00 88.06 1121 GLN A C 1
ATOM 8723 O O . GLN A 1 1121 ? 8.571 -1.151 -2.418 1.00 88.06 1121 GLN A O 1
ATOM 8728 N N . ARG A 1 1122 ? 6.516 -0.311 -2.763 1.00 83.50 1122 ARG A N 1
ATOM 8729 C CA . ARG A 1 1122 ? 6.228 -0.041 -1.347 1.00 83.50 1122 ARG A CA 1
ATOM 8730 C C . ARG A 1 1122 ? 5.687 -1.318 -0.716 1.00 83.50 1122 ARG A C 1
ATOM 8732 O O . ARG A 1 1122 ? 4.857 -1.984 -1.332 1.00 83.50 1122 ARG A O 1
ATOM 8739 N N . PHE A 1 1123 ? 6.132 -1.646 0.491 1.00 80.75 1123 PHE A N 1
ATOM 8740 C CA . PHE A 1 1123 ? 5.501 -2.712 1.259 1.00 80.75 1123 PHE A CA 1
ATOM 8741 C C . PHE A 1 1123 ? 4.267 -2.161 1.964 1.00 80.75 1123 PHE A C 1
ATOM 8743 O O . PHE A 1 1123 ? 4.322 -1.117 2.616 1.00 80.75 1123 PHE A O 1
ATOM 8750 N N . GLU A 1 1124 ? 3.161 -2.881 1.842 1.00 76.50 1124 GLU A N 1
ATOM 8751 C CA . GLU A 1 1124 ? 1.967 -2.635 2.636 1.00 76.50 1124 GLU A CA 1
ATOM 8752 C C . GLU A 1 1124 ? 1.885 -3.665 3.764 1.00 76.50 1124 GLU A C 1
ATOM 8754 O O . GLU A 1 1124 ? 2.346 -4.799 3.629 1.00 76.50 1124 GLU A O 1
ATOM 8759 N N . VAL A 1 1125 ? 1.273 -3.292 4.888 1.00 76.69 1125 VAL A N 1
ATOM 8760 C CA . VAL A 1 1125 ? 1.024 -4.220 5.999 1.00 76.69 1125 VAL A CA 1
ATOM 8761 C C . VAL A 1 1125 ? -0.230 -5.035 5.673 1.00 76.69 1125 VAL A C 1
ATOM 8763 O O . VAL A 1 1125 ? -1.244 -4.886 6.342 1.00 76.69 1125 VAL A O 1
ATOM 8766 N N . SER A 1 1126 ? -0.211 -5.821 4.597 1.00 84.81 1126 SER A N 1
ATOM 8767 C CA . SER A 1 1126 ? -1.342 -6.621 4.101 1.00 84.81 1126 SER A CA 1
ATOM 8768 C C . SER A 1 1126 ? -0.856 -7.881 3.405 1.00 84.81 1126 SER A C 1
ATOM 8770 O O . SER A 1 1126 ? 0.193 -7.859 2.773 1.00 84.81 1126 SER A O 1
ATOM 8772 N N . TRP A 1 1127 ? -1.634 -8.963 3.506 1.00 87.31 1127 TRP A N 1
ATOM 8773 C CA . TRP A 1 1127 ? -1.409 -10.200 2.756 1.00 87.31 1127 TRP A CA 1
ATOM 8774 C C . TRP A 1 1127 ? -2.224 -10.307 1.465 1.00 87.31 1127 TRP A C 1
ATOM 8776 O O . TRP A 1 1127 ? -2.104 -11.313 0.768 1.00 87.31 1127 TRP A O 1
ATOM 8786 N N . ASP A 1 1128 ? -3.008 -9.284 1.099 1.00 88.56 1128 ASP A N 1
ATOM 8787 C CA . ASP A 1 1128 ? -3.536 -9.224 -0.264 1.00 88.56 1128 ASP A CA 1
ATOM 8788 C C . ASP A 1 1128 ? -2.388 -9.017 -1.261 1.00 88.56 1128 ASP A C 1
ATOM 8790 O O . ASP A 1 1128 ? -1.510 -8.171 -1.084 1.00 88.56 1128 ASP A O 1
ATOM 8794 N N . GLN A 1 1129 ? -2.404 -9.827 -2.310 1.00 91.25 1129 GLN A N 1
ATOM 8795 C CA . GLN A 1 1129 ? -1.456 -9.826 -3.419 1.00 91.25 1129 GLN A CA 1
ATOM 8796 C C . GLN A 1 1129 ? -2.183 -9.881 -4.779 1.00 91.25 1129 GLN A C 1
ATOM 8798 O O . GLN A 1 1129 ? -1.534 -9.813 -5.829 1.00 91.25 1129 GLN A O 1
ATOM 8803 N N . LEU A 1 1130 ? -3.527 -9.941 -4.788 1.00 91.25 1130 LEU A N 1
ATOM 8804 C CA . LEU A 1 1130 ? -4.352 -9.911 -6.001 1.00 91.25 1130 LEU A CA 1
ATOM 8805 C C . LEU A 1 1130 ? -4.043 -8.701 -6.908 1.00 91.25 1130 LEU A C 1
ATOM 8807 O O . LEU A 1 1130 ? -3.953 -8.907 -8.123 1.00 91.25 1130 LEU A O 1
ATOM 8811 N N . PRO A 1 1131 ? -3.825 -7.465 -6.396 1.00 89.06 1131 PRO A N 1
ATOM 8812 C CA . PRO A 1 1131 ? -3.545 -6.308 -7.245 1.00 89.06 1131 PRO A CA 1
ATOM 8813 C C . PRO A 1 1131 ? -2.273 -6.452 -8.086 1.00 89.06 1131 PRO A C 1
ATOM 8815 O O . PRO A 1 1131 ? -2.221 -5.907 -9.188 1.00 89.06 1131 PRO A O 1
ATOM 8818 N N . TRP A 1 1132 ? -1.263 -7.173 -7.591 1.00 89.75 1132 TRP A N 1
ATOM 8819 C CA . TRP A 1 1132 ? 0.045 -7.290 -8.240 1.00 89.75 1132 TRP A CA 1
ATOM 8820 C C . TRP A 1 1132 ? 0.149 -8.470 -9.209 1.00 89.75 1132 TRP A C 1
ATOM 8822 O O . TRP A 1 1132 ? 0.869 -8.355 -10.198 1.00 89.75 1132 TRP A O 1
ATOM 8832 N N . TRP A 1 1133 ? -0.554 -9.581 -8.961 1.00 94.69 1133 TRP A N 1
ATOM 8833 C CA . TRP A 1 1133 ? -0.260 -10.849 -9.653 1.00 94.69 1133 TRP A CA 1
ATOM 8834 C C . TRP A 1 1133 ? -1.468 -11.583 -10.251 1.00 94.69 1133 TRP A C 1
ATOM 8836 O O . TRP A 1 1133 ? -1.267 -12.522 -11.014 1.00 94.69 1133 TRP A O 1
ATOM 8846 N N . HIS A 1 1134 ? -2.707 -11.169 -9.959 1.00 95.88 1134 HIS A N 1
ATOM 8847 C CA . HIS A 1 1134 ? -3.900 -11.877 -10.441 1.00 95.88 1134 HIS A CA 1
ATOM 8848 C C . HIS A 1 1134 ? -4.170 -11.629 -11.934 1.00 95.88 1134 HIS A C 1
ATOM 8850 O O . HIS A 1 1134 ? -4.041 -10.494 -12.416 1.00 95.88 1134 HIS A O 1
ATOM 8856 N N . SER A 1 1135 ? -4.628 -12.647 -12.665 1.00 94.56 1135 SER A N 1
ATOM 8857 C CA . SER A 1 1135 ? -4.937 -12.568 -14.102 1.00 94.56 1135 SER A CA 1
ATOM 8858 C C . SER A 1 1135 ? -5.965 -11.483 -14.432 1.00 94.56 1135 SER A C 1
ATOM 8860 O O . SER A 1 1135 ? -5.842 -10.796 -15.448 1.00 94.56 1135 SER A O 1
ATOM 8862 N N . SER A 1 1136 ? -6.958 -11.251 -13.561 1.00 90.44 1136 SER A N 1
ATOM 8863 C CA . SER A 1 1136 ? -7.970 -10.197 -13.779 1.00 90.44 1136 SER A CA 1
ATOM 8864 C C . SER A 1 1136 ? -7.386 -8.774 -13.777 1.00 90.44 1136 SER A C 1
ATOM 8866 O O . SER A 1 1136 ? -7.997 -7.856 -14.330 1.00 90.44 1136 SER A O 1
ATOM 8868 N N . GLN A 1 1137 ? -6.186 -8.597 -13.213 1.00 91.62 1137 GLN A N 1
ATOM 8869 C CA . GLN A 1 1137 ? -5.439 -7.339 -13.181 1.00 91.62 1137 GLN A CA 1
ATOM 8870 C C . GLN A 1 1137 ? -4.391 -7.234 -14.303 1.00 91.62 1137 GLN A C 1
ATOM 8872 O O . GLN A 1 1137 ? -3.724 -6.207 -14.411 1.00 91.62 1137 GLN A O 1
ATOM 8877 N N . ALA A 1 1138 ? -4.236 -8.255 -15.156 1.00 90.31 1138 ALA A N 1
ATOM 8878 C CA . ALA A 1 1138 ? -3.323 -8.237 -16.307 1.00 90.31 1138 ALA A CA 1
ATOM 8879 C C . ALA A 1 1138 ? -3.878 -7.455 -17.522 1.00 90.31 1138 ALA A C 1
ATOM 8881 O O . ALA A 1 1138 ? -3.182 -7.275 -18.520 1.00 90.31 1138 ALA A O 1
ATOM 8882 N N . ARG A 1 1139 ? -5.134 -6.992 -17.452 1.00 83.06 1139 ARG A N 1
ATOM 8883 C CA . ARG A 1 1139 ? -5.793 -6.161 -18.477 1.00 83.06 1139 ARG A CA 1
ATOM 8884 C C . ARG A 1 1139 ? -5.251 -4.716 -18.506 1.00 83.06 1139 ARG A C 1
ATOM 8886 O O . ARG A 1 1139 ? -4.739 -4.245 -17.488 1.00 83.06 1139 ARG A O 1
ATOM 8893 N N . PRO A 1 1140 ? -5.415 -3.967 -19.616 1.00 77.56 1140 PRO A N 1
ATOM 8894 C CA . PRO A 1 1140 ? -5.203 -2.517 -19.627 1.00 77.56 1140 PRO A CA 1
ATOM 8895 C C . PRO A 1 1140 ? -6.027 -1.834 -18.527 1.00 77.56 1140 PRO A C 1
ATOM 8897 O O . PRO A 1 1140 ? -7.182 -2.199 -18.303 1.00 77.56 1140 PRO A O 1
ATOM 8900 N N . GLY A 1 1141 ? -5.430 -0.884 -17.804 1.00 76.06 1141 GLY A N 1
ATOM 8901 C CA . GLY A 1 1141 ? -6.047 -0.293 -16.605 1.00 76.06 1141 GLY A CA 1
ATOM 8902 C C . GLY A 1 1141 ? -5.932 -1.132 -15.319 1.00 76.06 1141 GLY A C 1
ATOM 8903 O O . GLY A 1 1141 ? -6.275 -0.628 -14.253 1.00 76.06 1141 GLY A O 1
ATOM 8904 N N . GLY A 1 1142 ? -5.462 -2.384 -15.390 1.00 84.50 1142 GLY A N 1
ATOM 8905 C CA . GLY A 1 1142 ? -5.197 -3.250 -14.236 1.00 84.50 1142 GLY A CA 1
ATOM 8906 C C . GLY A 1 1142 ? -3.736 -3.206 -13.770 1.00 84.50 1142 GLY A C 1
ATOM 8907 O O . GLY A 1 1142 ? -2.827 -2.952 -14.566 1.00 84.50 1142 GLY A O 1
ATOM 8908 N N . THR A 1 1143 ? -3.522 -3.474 -12.480 1.00 88.62 1143 THR A N 1
ATOM 8909 C CA . THR A 1 1143 ? -2.265 -3.229 -11.742 1.00 88.62 1143 THR A CA 1
ATOM 8910 C C . THR A 1 1143 ? -1.242 -4.371 -11.742 1.00 88.62 1143 THR A C 1
ATOM 8912 O O . THR A 1 1143 ? -0.102 -4.144 -11.343 1.00 88.62 1143 THR A O 1
ATOM 8915 N N . ASN A 1 1144 ? -1.579 -5.570 -12.238 1.00 93.31 1144 ASN A N 1
ATOM 8916 C CA . ASN A 1 1144 ? -0.603 -6.651 -12.446 1.00 93.31 1144 ASN A CA 1
ATOM 8917 C C . ASN A 1 1144 ? 0.222 -6.317 -13.690 1.00 93.31 1144 ASN A C 1
ATOM 8919 O O . ASN A 1 1144 ? -0.020 -6.864 -14.767 1.00 93.31 1144 ASN A O 1
ATOM 8923 N N . PHE A 1 1145 ? 1.125 -5.338 -13.580 1.00 93.94 1145 PHE A N 1
ATOM 8924 C CA . PHE A 1 1145 ? 1.869 -4.783 -14.714 1.00 93.94 1145 PHE A CA 1
ATOM 8925 C C . PHE A 1 1145 ? 2.786 -5.816 -15.377 1.00 93.94 1145 PHE A C 1
ATOM 8927 O O . PHE A 1 1145 ? 2.987 -5.742 -16.587 1.00 93.94 1145 PHE A O 1
ATOM 8934 N N . SER A 1 1146 ? 3.257 -6.818 -14.624 1.00 93.19 1146 SER A N 1
ATOM 8935 C CA . SER A 1 1146 ? 4.019 -7.945 -15.176 1.00 93.19 1146 SER A CA 1
ATOM 8936 C C . SER A 1 1146 ? 3.207 -8.765 -16.190 1.00 93.19 1146 SER A C 1
ATOM 8938 O O . SER A 1 1146 ? 3.767 -9.344 -17.121 1.00 93.19 1146 SER A O 1
ATOM 8940 N N . GLY A 1 1147 ? 1.875 -8.769 -16.065 1.00 92.81 1147 GLY A N 1
ATOM 8941 C CA . GLY A 1 1147 ? 0.968 -9.373 -17.040 1.00 92.81 1147 GLY A CA 1
ATOM 8942 C C . GLY A 1 1147 ? 0.882 -10.895 -16.954 1.00 92.81 1147 GLY A C 1
ATOM 8943 O O . GLY A 1 1147 ? 0.358 -11.502 -17.888 1.00 92.81 1147 GLY A O 1
ATOM 8944 N N . ILE A 1 1148 ? 1.374 -11.485 -15.854 1.00 91.69 1148 ILE A N 1
ATOM 8945 C CA . ILE A 1 1148 ? 1.265 -12.921 -15.582 1.00 91.69 1148 ILE A CA 1
ATOM 8946 C C . ILE A 1 1148 ? -0.203 -13.331 -15.576 1.00 91.69 1148 ILE A C 1
ATOM 8948 O O . ILE A 1 1148 ? -1.051 -12.638 -15.011 1.00 91.69 1148 ILE A O 1
ATOM 8952 N N . GLN A 1 1149 ? -0.465 -14.479 -16.197 1.00 93.00 1149 GLN A N 1
ATOM 8953 C CA . GLN A 1 1149 ? -1.745 -15.165 -16.162 1.00 93.00 1149 GLN A CA 1
ATOM 8954 C C . GLN A 1 1149 ? -1.484 -16.642 -15.861 1.00 93.00 1149 GLN A C 1
ATOM 8956 O O . GLN A 1 1149 ? -0.943 -17.360 -16.702 1.00 93.00 1149 GLN A O 1
ATOM 8961 N N . ASP A 1 1150 ? -1.815 -17.082 -14.649 1.00 93.62 1150 ASP A N 1
ATOM 8962 C CA . ASP A 1 1150 ? -1.659 -18.471 -14.217 1.00 93.62 1150 ASP A CA 1
ATOM 8963 C C . ASP A 1 1150 ? -2.799 -18.873 -13.265 1.00 93.62 1150 ASP A C 1
ATOM 8965 O O . ASP A 1 1150 ? -2.815 -18.412 -12.122 1.00 93.62 1150 ASP A O 1
ATOM 8969 N N . PRO A 1 1151 ? -3.711 -19.776 -13.675 1.00 94.94 1151 PRO A N 1
ATOM 8970 C CA . PRO A 1 1151 ? -4.858 -20.165 -12.855 1.00 94.94 1151 PRO A CA 1
ATOM 8971 C C . PRO A 1 1151 ? -4.507 -20.798 -11.499 1.00 94.94 1151 PRO A C 1
ATOM 8973 O O . PRO A 1 1151 ? -5.344 -20.802 -10.600 1.00 94.94 1151 PRO A O 1
ATOM 8976 N N . GLN A 1 1152 ? -3.298 -21.350 -11.326 1.00 95.75 1152 GLN A N 1
ATOM 8977 C CA . GLN A 1 1152 ? -2.861 -21.877 -10.026 1.00 95.75 1152 GLN A CA 1
ATOM 8978 C C . GLN A 1 1152 ? -2.456 -20.749 -9.072 1.00 95.75 1152 GLN A C 1
ATOM 8980 O O . GLN A 1 1152 ? -2.911 -20.737 -7.929 1.00 95.75 1152 GLN A O 1
ATOM 8985 N N . THR A 1 1153 ? -1.665 -19.778 -9.540 1.00 96.31 1153 THR A N 1
ATOM 8986 C CA . THR A 1 1153 ? -1.418 -18.523 -8.816 1.00 96.31 1153 THR A CA 1
ATOM 8987 C C . THR A 1 1153 ? -2.728 -17.798 -8.507 1.00 96.31 1153 THR A C 1
ATOM 8989 O O . THR A 1 1153 ? -2.903 -17.377 -7.370 1.00 96.31 1153 THR A O 1
ATOM 8992 N N . ASP A 1 1154 ? -3.670 -17.705 -9.452 1.00 96.38 1154 ASP A N 1
ATOM 8993 C CA . ASP A 1 1154 ? -4.959 -17.037 -9.222 1.00 96.38 1154 ASP A CA 1
ATOM 8994 C C . ASP A 1 1154 ? -5.726 -17.653 -8.042 1.00 96.38 1154 ASP A C 1
ATOM 8996 O O . ASP A 1 1154 ? -6.041 -16.954 -7.080 1.00 96.38 1154 ASP A O 1
ATOM 9000 N N . LEU A 1 1155 ? -5.921 -18.977 -8.049 1.00 95.88 1155 LEU A N 1
ATOM 9001 C CA . LEU A 1 1155 ? -6.580 -19.698 -6.953 1.00 95.88 1155 LEU A CA 1
ATOM 9002 C C . LEU A 1 1155 ? -5.851 -19.534 -5.608 1.00 95.88 1155 LEU A C 1
ATOM 9004 O O . LEU A 1 1155 ? -6.500 -19.453 -4.565 1.00 95.88 1155 LEU A O 1
ATOM 9008 N N . LEU A 1 1156 ? -4.515 -19.473 -5.607 1.00 96.12 1156 LEU A N 1
ATOM 9009 C CA . LEU A 1 1156 ? -3.720 -19.246 -4.393 1.00 96.12 1156 LEU A CA 1
ATOM 9010 C C . LEU A 1 1156 ? -3.858 -17.806 -3.870 1.00 96.12 1156 LEU A C 1
ATOM 9012 O O . LEU A 1 1156 ? -3.931 -17.611 -2.657 1.00 96.12 1156 LEU A O 1
ATOM 9016 N N . LEU A 1 1157 ? -3.949 -16.812 -4.758 1.00 95.62 1157 LEU A N 1
ATOM 9017 C CA . LEU A 1 1157 ? -4.198 -15.411 -4.405 1.00 95.62 1157 LEU A CA 1
ATOM 9018 C C . LEU A 1 1157 ? -5.621 -15.208 -3.866 1.00 95.62 1157 LEU A C 1
ATOM 9020 O O . LEU A 1 1157 ? -5.789 -14.582 -2.821 1.00 95.62 1157 LEU A O 1
ATOM 9024 N N . GLU A 1 1158 ? -6.637 -15.767 -4.530 1.00 93.00 1158 GLU A N 1
ATOM 9025 C CA . GLU A 1 1158 ? -8.030 -15.729 -4.062 1.00 93.00 1158 GLU A CA 1
ATOM 9026 C C . GLU A 1 1158 ? -8.166 -16.404 -2.690 1.00 93.00 1158 GLU A C 1
ATOM 9028 O O . GLU A 1 1158 ? -8.777 -15.850 -1.774 1.00 93.00 1158 GLU A O 1
ATOM 9033 N N . ALA A 1 1159 ? -7.534 -17.568 -2.507 1.00 91.06 1159 ALA A N 1
ATOM 9034 C CA . ALA A 1 1159 ? -7.544 -18.297 -1.243 1.00 91.06 1159 ALA A CA 1
ATOM 9035 C C . ALA A 1 1159 ? -6.753 -17.593 -0.121 1.00 91.06 1159 ALA A C 1
ATOM 9037 O O . ALA A 1 1159 ? -7.073 -17.789 1.052 1.00 91.06 1159 ALA A O 1
ATOM 9038 N N . LEU A 1 1160 ? -5.743 -16.781 -0.454 1.00 92.69 1160 LEU A N 1
ATOM 9039 C CA . LEU A 1 1160 ? -5.008 -15.932 0.490 1.00 92.69 1160 LEU A CA 1
ATOM 9040 C C . LEU A 1 1160 ? -5.821 -14.684 0.879 1.00 92.69 1160 LEU A C 1
ATOM 9042 O O . LEU A 1 1160 ? -5.917 -14.363 2.062 1.00 92.69 1160 LEU A O 1
ATOM 9046 N N . ALA A 1 1161 ? -6.479 -14.022 -0.075 1.00 90.94 1161 ALA A N 1
ATOM 9047 C CA . ALA A 1 1161 ? -7.365 -12.886 0.196 1.00 90.94 1161 ALA A CA 1
ATOM 9048 C C . ALA A 1 1161 ? -8.644 -13.292 0.961 1.00 90.94 1161 ALA A C 1
ATOM 9050 O O . ALA A 1 1161 ? -9.192 -12.505 1.736 1.00 90.94 1161 ALA A O 1
ATOM 9051 N N . ALA A 1 1162 ? -9.106 -14.533 0.797 1.00 88.81 1162 ALA A N 1
ATOM 9052 C CA . ALA A 1 1162 ? -10.211 -15.105 1.565 1.00 88.81 1162 ALA A CA 1
ATOM 9053 C C . ALA A 1 1162 ? -9.813 -15.610 2.970 1.00 88.81 1162 ALA A C 1
ATOM 9055 O O . ALA A 1 1162 ? -10.699 -16.014 3.724 1.00 88.81 1162 ALA A O 1
ATOM 9056 N N . GLU A 1 1163 ? -8.523 -15.604 3.332 1.00 88.81 1163 GLU A N 1
ATOM 9057 C CA . GLU A 1 1163 ? -8.054 -16.066 4.643 1.00 88.81 1163 GLU A CA 1
ATOM 9058 C C . GLU A 1 1163 ? -8.236 -14.996 5.719 1.00 88.81 1163 GLU A C 1
ATOM 9060 O O . GLU A 1 1163 ? -7.681 -13.902 5.611 1.00 88.81 1163 GLU A O 1
ATOM 9065 N N . PHE A 1 1164 ? -8.983 -15.342 6.765 1.00 85.88 1164 PHE A N 1
ATOM 9066 C CA . PHE A 1 1164 ? -9.327 -14.479 7.893 1.00 85.88 1164 PHE A CA 1
ATOM 9067 C C . PHE A 1 1164 ? -8.378 -14.639 9.087 1.00 85.88 1164 PHE A C 1
ATOM 9069 O O . PHE A 1 1164 ? -8.272 -13.709 9.888 1.00 85.88 1164 PHE A O 1
ATOM 9076 N N . GLU A 1 1165 ? -7.688 -15.779 9.204 1.00 80.56 1165 GLU A N 1
ATOM 9077 C CA . GLU A 1 1165 ? -6.773 -16.085 10.309 1.00 80.56 1165 GLU A CA 1
ATOM 9078 C C . GLU A 1 1165 ? -5.316 -15.701 9.969 1.00 80.56 1165 GLU A C 1
ATOM 9080 O O . GLU A 1 1165 ? -4.672 -16.380 9.157 1.00 80.56 1165 GLU A O 1
ATOM 9085 N N . PRO A 1 1166 ? -4.721 -14.672 10.617 1.00 79.31 1166 PRO A N 1
ATOM 9086 C CA . PRO A 1 1166 ? -3.368 -14.201 10.291 1.00 79.31 1166 PRO A CA 1
ATOM 9087 C C . PRO A 1 1166 ? -2.273 -15.262 10.475 1.00 79.31 1166 PRO A C 1
ATOM 9089 O O . PRO A 1 1166 ? -1.216 -15.171 9.849 1.00 79.31 1166 PRO A O 1
ATOM 9092 N N . ALA A 1 1167 ? -2.521 -16.263 11.328 1.00 78.31 1167 ALA A N 1
ATOM 9093 C CA . ALA A 1 1167 ? -1.624 -17.394 11.562 1.00 78.31 1167 ALA A CA 1
ATOM 9094 C C . ALA A 1 1167 ? -1.642 -18.425 10.415 1.00 78.31 1167 ALA A C 1
ATOM 9096 O O . ALA A 1 1167 ? -0.615 -19.039 10.131 1.00 78.31 1167 ALA A O 1
ATOM 9097 N N . ALA A 1 1168 ? -2.778 -18.593 9.728 1.00 82.31 1168 ALA A N 1
ATOM 9098 C CA . ALA A 1 1168 ? -2.910 -19.497 8.583 1.00 82.31 1168 ALA A CA 1
ATOM 9099 C C . ALA A 1 1168 ? -2.364 -18.871 7.285 1.00 82.31 1168 ALA A C 1
ATOM 9101 O O . ALA A 1 1168 ? -1.805 -19.576 6.438 1.00 82.31 1168 ALA A O 1
ATOM 9102 N N . ALA A 1 1169 ? -2.452 -17.542 7.152 1.00 85.31 1169 ALA A N 1
ATOM 9103 C CA . ALA A 1 1169 ? -1.967 -16.802 5.985 1.00 85.31 1169 ALA A CA 1
ATOM 9104 C C . ALA A 1 1169 ? -0.490 -17.099 5.645 1.00 85.31 1169 ALA A C 1
ATOM 9106 O O . ALA A 1 1169 ? -0.152 -17.228 4.471 1.00 85.31 1169 ALA A O 1
ATOM 9107 N N . GLY A 1 1170 ? 0.379 -17.305 6.644 1.00 85.81 1170 GLY A N 1
ATOM 9108 C CA . GLY A 1 1170 ? 1.801 -17.610 6.422 1.00 85.81 1170 GLY A CA 1
ATOM 9109 C C . GLY A 1 1170 ? 2.077 -18.932 5.687 1.00 85.81 1170 GLY A C 1
ATOM 9110 O O . GLY A 1 1170 ? 3.108 -19.059 5.030 1.00 85.81 1170 GLY A O 1
ATOM 9111 N N . GLU A 1 1171 ? 1.169 -19.910 5.751 1.00 87.50 1171 GLU A N 1
ATOM 9112 C CA . GLU A 1 1171 ? 1.271 -21.145 4.957 1.00 87.50 1171 GLU A CA 1
ATOM 9113 C C . GLU A 1 1171 ? 0.782 -20.930 3.520 1.00 87.50 1171 GLU A C 1
ATOM 9115 O O . GLU A 1 1171 ? 1.448 -21.338 2.570 1.00 87.50 1171 GLU A O 1
ATOM 9120 N N . ARG A 1 1172 ? -0.319 -20.192 3.342 1.00 91.19 1172 ARG A N 1
ATOM 9121 C CA . ARG A 1 1172 ? -0.816 -19.805 2.010 1.00 91.19 1172 ARG A CA 1
ATOM 9122 C C . ARG A 1 1172 ? 0.200 -18.959 1.240 1.00 91.19 1172 ARG A C 1
ATOM 9124 O O . ARG A 1 1172 ? 0.364 -19.156 0.041 1.00 91.19 1172 ARG A O 1
ATOM 9131 N N . VAL A 1 1173 ? 0.926 -18.077 1.930 1.00 92.62 1173 VAL A N 1
ATOM 9132 C CA . VAL A 1 1173 ? 2.037 -17.302 1.357 1.00 92.62 1173 VAL A CA 1
ATOM 9133 C C . VAL A 1 1173 ? 3.160 -18.213 0.852 1.00 92.62 1173 VAL A C 1
ATOM 9135 O O . VAL A 1 1173 ? 3.592 -18.044 -0.284 1.00 92.62 1173 VAL A O 1
ATOM 9138 N N . ARG A 1 1174 ? 3.584 -19.229 1.622 1.00 91.81 1174 ARG A N 1
ATOM 9139 C CA . ARG A 1 1174 ? 4.587 -20.206 1.150 1.00 91.81 1174 ARG A CA 1
ATOM 9140 C C . ARG A 1 1174 ? 4.127 -20.950 -0.105 1.00 91.81 1174 ARG A C 1
ATOM 9142 O O . ARG A 1 1174 ? 4.923 -21.148 -1.018 1.00 91.81 1174 ARG A O 1
ATOM 9149 N N . GLN A 1 1175 ? 2.852 -21.334 -0.167 1.00 93.88 1175 GLN A N 1
ATOM 9150 C CA . GLN A 1 1175 ? 2.271 -22.021 -1.327 1.00 93.88 1175 GLN A CA 1
ATOM 9151 C C . GLN A 1 1175 ? 2.197 -21.104 -2.560 1.00 93.88 1175 GLN A C 1
ATOM 9153 O O . GLN A 1 1175 ? 2.571 -21.522 -3.656 1.00 93.88 1175 GLN A O 1
ATOM 9158 N N . LEU A 1 1176 ? 1.788 -19.843 -2.376 1.00 95.62 1176 LEU A N 1
ATOM 9159 C CA . LEU A 1 1176 ? 1.794 -18.809 -3.414 1.00 95.62 1176 LEU A CA 1
ATOM 9160 C C . LEU A 1 1176 ? 3.208 -18.554 -3.953 1.00 95.62 1176 LEU A C 1
ATOM 9162 O O . LEU A 1 1176 ? 3.416 -18.571 -5.163 1.00 95.62 1176 LEU A O 1
ATOM 9166 N N . GLU A 1 1177 ? 4.191 -18.349 -3.077 1.00 95.12 1177 GLU A N 1
ATOM 9167 C CA . GLU A 1 1177 ? 5.574 -18.059 -3.469 1.00 95.12 1177 GLU A CA 1
ATOM 9168 C C . GLU A 1 1177 ? 6.246 -19.242 -4.171 1.00 95.12 1177 GLU A C 1
ATOM 9170 O O . GLU A 1 1177 ? 6.902 -19.051 -5.196 1.00 95.12 1177 GLU A O 1
ATOM 9175 N N . ALA A 1 1178 ? 6.010 -20.472 -3.701 1.00 94.12 1178 ALA A N 1
ATOM 9176 C CA . ALA A 1 1178 ? 6.486 -21.686 -4.364 1.00 94.12 1178 ALA A CA 1
ATOM 9177 C C . ALA A 1 1178 ? 5.948 -21.840 -5.802 1.00 94.12 1178 ALA A C 1
ATOM 9179 O O . ALA A 1 1178 ? 6.594 -22.491 -6.626 1.00 94.12 1178 ALA A O 1
ATOM 9180 N N . ARG A 1 1179 ? 4.796 -21.230 -6.123 1.00 94.69 1179 ARG A N 1
ATOM 9181 C CA . ARG A 1 1179 ? 4.250 -21.167 -7.487 1.00 94.69 1179 ARG A CA 1
ATOM 9182 C C . ARG A 1 1179 ? 4.739 -19.947 -8.274 1.00 94.69 1179 ARG A C 1
ATOM 9184 O O . ARG A 1 1179 ? 5.097 -20.093 -9.440 1.00 94.69 1179 ARG A O 1
ATOM 9191 N N . LEU A 1 1180 ? 4.736 -18.764 -7.661 1.00 94.44 1180 LEU A N 1
ATOM 9192 C CA . LEU A 1 1180 ? 4.927 -17.476 -8.334 1.00 94.44 1180 LEU A CA 1
ATOM 9193 C C . LEU A 1 1180 ? 6.401 -17.096 -8.540 1.00 94.44 1180 LEU A C 1
ATOM 9195 O O . LEU A 1 1180 ? 6.743 -16.577 -9.603 1.00 94.44 1180 LEU A O 1
ATOM 9199 N N . LEU A 1 1181 ? 7.283 -17.344 -7.568 1.00 93.75 1181 LEU A N 1
ATOM 9200 C CA . LEU A 1 1181 ? 8.683 -16.906 -7.659 1.00 93.75 1181 LEU A CA 1
ATOM 9201 C C . LEU A 1 1181 ? 9.460 -17.590 -8.803 1.00 93.75 1181 LEU A C 1
ATOM 9203 O O . LEU A 1 1181 ? 10.142 -16.875 -9.539 1.00 93.75 1181 LEU A O 1
ATOM 9207 N N . PRO A 1 1182 ? 9.277 -18.900 -9.094 1.00 92.81 1182 PRO A N 1
ATOM 9208 C CA . PRO A 1 1182 ? 9.861 -19.539 -10.281 1.00 92.81 1182 PRO A CA 1
ATOM 9209 C C . PRO A 1 1182 ? 9.389 -18.963 -11.628 1.00 92.81 1182 PRO A C 1
ATOM 9211 O O . PRO A 1 1182 ? 9.988 -19.250 -12.664 1.00 92.81 1182 PRO A O 1
ATOM 9214 N N . LEU A 1 1183 ? 8.325 -18.149 -11.648 1.00 92.75 1183 LEU A N 1
ATOM 9215 C CA . LEU A 1 1183 ? 7.910 -17.414 -12.845 1.00 92.75 1183 LEU A CA 1
ATOM 9216 C C . LEU A 1 1183 ? 8.744 -16.140 -13.061 1.00 92.75 1183 LEU A C 1
ATOM 9218 O O . LEU A 1 1183 ? 8.612 -15.526 -14.117 1.00 92.75 1183 LEU A O 1
ATOM 9222 N N . HIS A 1 1184 ? 9.582 -15.719 -12.106 1.00 92.94 1184 HIS A N 1
ATOM 9223 C CA . HIS A 1 1184 ? 10.407 -14.504 -12.171 1.00 92.94 1184 HIS A CA 1
ATOM 9224 C C . HIS A 1 1184 ? 9.623 -13.289 -12.706 1.00 92.94 1184 HIS A C 1
ATOM 9226 O O . HIS A 1 1184 ? 10.002 -12.665 -13.697 1.00 92.94 1184 HIS A O 1
ATOM 9232 N N . ALA A 1 1185 ? 8.473 -12.998 -12.087 1.00 92.31 1185 ALA A N 1
ATOM 9233 C CA . ALA A 1 1185 ? 7.580 -11.886 -12.447 1.00 92.31 1185 ALA A CA 1
ATOM 9234 C C . ALA A 1 1185 ? 8.260 -10.509 -12.304 1.00 92.31 1185 ALA A C 1
ATOM 9236 O O . ALA A 1 1185 ? 8.034 -9.569 -13.070 1.00 92.31 1185 ALA A O 1
ATOM 9237 N N . MET A 1 1186 ? 9.140 -10.432 -11.310 1.00 94.38 1186 MET A N 1
ATOM 9238 C CA . MET A 1 1186 ? 9.980 -9.298 -10.967 1.00 94.38 1186 MET A CA 1
ATOM 9239 C C . MET A 1 1186 ? 11.389 -9.788 -10.627 1.00 94.38 1186 MET A C 1
ATOM 9241 O O . MET A 1 1186 ? 11.590 -10.967 -10.340 1.00 94.38 1186 MET A O 1
ATOM 9245 N N . LEU A 1 1187 ? 12.350 -8.870 -10.614 1.00 95.38 1187 LEU A N 1
ATOM 9246 C CA . LEU A 1 1187 ? 13.669 -9.055 -10.016 1.00 95.38 1187 LEU A CA 1
ATOM 9247 C C . LEU A 1 1187 ? 13.819 -8.070 -8.842 1.00 95.38 1187 LEU A C 1
ATOM 9249 O O . LEU A 1 1187 ? 14.011 -6.874 -9.085 1.00 95.38 1187 LEU A O 1
ATOM 9253 N N . PRO A 1 1188 ? 13.715 -8.534 -7.583 1.00 94.75 1188 PRO A N 1
ATOM 9254 C CA . PRO A 1 1188 ? 14.043 -7.734 -6.407 1.00 94.75 1188 PRO A CA 1
ATOM 9255 C C . PRO A 1 1188 ? 15.540 -7.416 -6.342 1.00 94.75 1188 PRO A C 1
ATOM 9257 O O . PRO A 1 1188 ? 16.373 -8.282 -6.607 1.00 94.75 1188 PRO A O 1
ATOM 9260 N N . LEU A 1 1189 ? 15.886 -6.178 -5.979 1.00 94.81 1189 LEU A N 1
ATOM 9261 C CA . LEU A 1 1189 ? 17.278 -5.722 -5.905 1.00 94.81 1189 LEU A CA 1
ATOM 9262 C C . LEU A 1 1189 ? 17.698 -5.484 -4.449 1.00 94.81 1189 LEU A C 1
ATOM 9264 O O . LEU A 1 1189 ? 18.480 -6.245 -3.876 1.00 94.81 1189 LEU A O 1
ATOM 9268 N N . PHE A 1 1190 ? 17.162 -4.429 -3.837 1.00 92.75 1190 PHE A N 1
ATOM 9269 C CA . PHE A 1 1190 ? 17.518 -3.996 -2.489 1.00 92.75 1190 PHE A CA 1
ATOM 9270 C C . PHE A 1 1190 ? 16.402 -3.185 -1.829 1.00 92.75 1190 PHE A C 1
ATOM 9272 O O . PHE A 1 1190 ? 15.581 -2.556 -2.498 1.00 92.75 1190 PHE A O 1
ATOM 92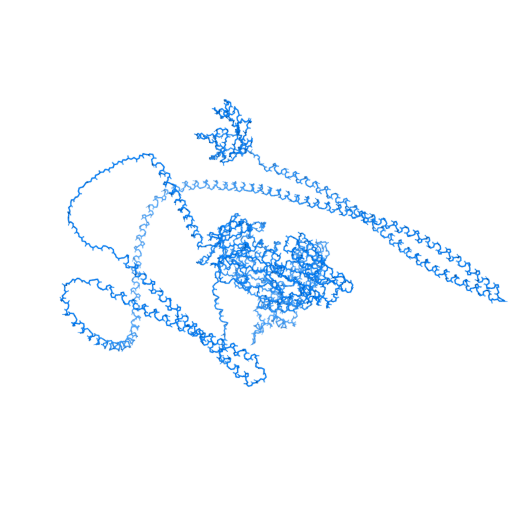79 N N . HIS A 1 1191 ? 16.391 -3.211 -0.501 1.00 88.12 1191 HIS A N 1
ATOM 9280 C CA . HIS A 1 1191 ? 15.594 -2.348 0.353 1.00 88.12 1191 HIS A CA 1
ATOM 9281 C C . HIS A 1 1191 ? 16.328 -1.034 0.610 1.00 88.12 1191 HIS A C 1
ATOM 9283 O O . HIS A 1 1191 ? 17.512 -1.039 0.964 1.00 88.12 1191 HIS A O 1
ATOM 9289 N N . THR A 1 1192 ? 15.597 0.074 0.535 1.00 79.44 1192 THR A N 1
ATOM 9290 C CA . THR A 1 1192 ? 16.042 1.351 1.098 1.00 79.44 1192 THR A CA 1
ATOM 9291 C C . THR A 1 1192 ? 15.679 1.359 2.581 1.00 79.44 1192 THR A C 1
ATOM 9293 O O . THR A 1 1192 ? 14.517 1.126 2.925 1.00 79.44 1192 THR A O 1
ATOM 9296 N N . VAL A 1 1193 ? 16.649 1.613 3.462 1.00 77.81 1193 VAL A N 1
ATOM 9297 C CA . VAL A 1 1193 ? 16.428 1.672 4.916 1.00 77.81 1193 VAL A CA 1
ATOM 9298 C C . VAL A 1 1193 ? 16.948 2.981 5.495 1.00 77.81 1193 VAL A C 1
ATOM 9300 O O . VAL A 1 1193 ? 18.110 3.347 5.314 1.00 77.81 1193 VAL A O 1
ATOM 9303 N N . ASP A 1 1194 ? 16.098 3.667 6.255 1.00 76.56 1194 ASP A N 1
ATOM 9304 C CA . ASP A 1 1194 ? 16.552 4.756 7.113 1.00 76.56 1194 ASP A CA 1
ATOM 9305 C C . ASP A 1 1194 ? 17.388 4.171 8.256 1.00 76.56 1194 ASP A C 1
ATOM 9307 O O . ASP A 1 1194 ? 17.091 3.089 8.780 1.00 76.56 1194 ASP A O 1
ATOM 9311 N N . HIS A 1 1195 ? 18.431 4.897 8.652 1.00 79.06 1195 HIS A N 1
ATOM 9312 C CA . HIS A 1 1195 ? 19.284 4.526 9.772 1.00 79.06 1195 HIS A CA 1
ATOM 9313 C C . HIS A 1 1195 ? 19.439 5.701 10.731 1.00 79.06 1195 HIS A C 1
ATOM 9315 O O . HIS A 1 1195 ? 19.742 6.823 10.319 1.00 79.06 1195 HIS A O 1
ATOM 9321 N N . ALA A 1 1196 ? 19.231 5.426 12.013 1.00 83.62 1196 ALA A N 1
ATOM 9322 C CA . ALA A 1 1196 ? 19.375 6.383 13.095 1.00 83.62 1196 ALA A CA 1
ATOM 9323 C C . ALA A 1 1196 ? 20.605 6.034 13.939 1.00 83.62 1196 ALA A C 1
ATOM 9325 O O . ALA A 1 1196 ? 20.875 4.859 14.194 1.00 83.62 1196 ALA A O 1
ATOM 9326 N N . ALA A 1 1197 ? 21.344 7.043 14.395 1.00 85.06 1197 ALA A N 1
ATOM 9327 C CA . ALA A 1 1197 ? 22.430 6.854 15.352 1.00 85.06 1197 ALA A CA 1
ATOM 9328 C C . ALA A 1 1197 ? 21.894 7.179 16.744 1.00 85.06 1197 ALA A C 1
ATOM 9330 O O . ALA A 1 1197 ? 21.480 8.310 17.002 1.00 85.06 1197 ALA A O 1
ATOM 9331 N N . VAL A 1 1198 ? 21.862 6.178 17.622 1.00 85.25 1198 VAL A N 1
ATOM 9332 C CA . VAL A 1 1198 ? 21.246 6.265 18.952 1.00 85.25 1198 VAL A CA 1
ATOM 9333 C C . VAL A 1 1198 ? 22.315 6.081 20.018 1.00 85.25 1198 VAL A C 1
ATOM 9335 O O . VAL A 1 1198 ? 23.186 5.231 19.858 1.00 85.25 1198 VAL A O 1
ATOM 9338 N N . SER A 1 1199 ? 22.264 6.832 21.117 1.00 81.62 1199 SER A N 1
ATOM 9339 C CA . SER A 1 1199 ? 23.229 6.662 22.206 1.00 81.62 1199 SER A CA 1
ATOM 9340 C C . SER A 1 1199 ? 23.226 5.231 22.747 1.00 81.62 1199 SER A C 1
ATOM 9342 O O . SER A 1 1199 ? 22.171 4.649 23.010 1.00 81.62 1199 SER A O 1
ATOM 9344 N N . ALA A 1 1200 ? 24.419 4.667 22.945 1.00 76.25 1200 ALA A N 1
ATOM 9345 C CA . ALA A 1 1200 ? 24.609 3.293 23.402 1.00 76.25 1200 ALA A CA 1
ATOM 9346 C C . ALA A 1 1200 ? 24.043 3.015 24.811 1.00 76.25 1200 ALA A C 1
ATOM 9348 O O . ALA A 1 1200 ? 23.899 1.851 25.176 1.00 76.25 1200 ALA A O 1
ATOM 9349 N N . SER A 1 1201 ? 23.692 4.055 25.577 1.00 72.06 1201 SER A N 1
ATOM 9350 C CA . SER A 1 1201 ? 22.983 3.967 26.863 1.00 72.06 1201 SER A CA 1
ATOM 9351 C C . SER A 1 1201 ? 21.466 3.758 26.735 1.00 72.06 1201 SER A C 1
ATOM 9353 O O . SER A 1 1201 ? 20.822 3.381 27.711 1.00 72.06 1201 SER A O 1
ATOM 9355 N N . LEU A 1 1202 ? 20.886 4.002 25.553 1.00 73.00 1202 LEU A N 1
ATOM 9356 C CA . LEU A 1 1202 ? 19.442 3.912 25.290 1.00 73.00 1202 LEU A CA 1
ATOM 9357 C C . LEU A 1 1202 ? 19.034 2.635 24.539 1.00 73.00 1202 LEU A C 1
ATOM 9359 O O . LEU A 1 1202 ? 17.845 2.343 24.431 1.00 73.00 1202 LEU A O 1
ATOM 9363 N N . VAL A 1 1203 ? 19.998 1.879 24.005 1.00 70.19 1203 VAL A N 1
ATOM 9364 C CA . VAL A 1 1203 ? 19.764 0.665 23.207 1.00 70.19 1203 VAL A CA 1
ATOM 9365 C C . VAL A 1 1203 ? 20.691 -0.450 23.690 1.00 70.19 1203 VAL A C 1
ATOM 9367 O O . VAL A 1 1203 ? 21.890 -0.234 23.859 1.00 70.19 1203 VAL A O 1
ATOM 9370 N N . GLY A 1 1204 ? 20.125 -1.642 23.909 1.00 61.31 1204 GLY A N 1
ATOM 9371 C CA . GLY A 1 1204 ? 20.845 -2.824 24.393 1.00 61.31 1204 GLY A CA 1
ATOM 9372 C C . GLY A 1 1204 ? 21.898 -3.370 23.420 1.00 61.31 1204 GLY A C 1
ATOM 9373 O O . GLY A 1 1204 ? 22.093 -2.853 22.319 1.00 61.31 1204 GLY A O 1
ATOM 9374 N N . GLU A 1 1205 ? 22.589 -4.438 23.831 1.00 52.72 1205 GLU A N 1
ATOM 9375 C CA . GLU A 1 1205 ? 23.819 -4.892 23.165 1.00 52.72 1205 GLU A CA 1
ATOM 9376 C C . GLU A 1 1205 ? 23.669 -5.272 21.690 1.00 52.72 1205 GLU A C 1
ATOM 9378 O O . GLU A 1 1205 ? 24.602 -5.030 20.922 1.00 52.72 1205 GLU A O 1
ATOM 9383 N N . GLN A 1 1206 ? 22.499 -5.763 21.277 1.00 49.19 1206 GLN A N 1
ATOM 9384 C CA . GLN A 1 1206 ? 22.151 -5.960 19.872 1.00 49.19 1206 GLN A CA 1
ATOM 9385 C C . GLN A 1 1206 ? 20.861 -5.197 19.527 1.00 49.19 1206 GLN A C 1
ATOM 9387 O O . GLN A 1 1206 ? 19.833 -5.429 20.175 1.00 49.19 1206 GLN A O 1
ATOM 9392 N N . PRO A 1 1207 ? 20.858 -4.318 18.505 1.00 48.53 1207 PRO A N 1
ATOM 9393 C CA . PRO A 1 1207 ? 19.609 -3.870 17.905 1.00 48.53 1207 PRO A CA 1
ATOM 9394 C C . PRO A 1 1207 ? 18.915 -5.066 17.237 1.00 48.53 1207 PRO A C 1
ATOM 9396 O O . PRO A 1 1207 ? 19.563 -5.925 16.637 1.00 48.53 1207 PRO A O 1
ATOM 9399 N N . ARG A 1 1208 ? 17.582 -5.126 17.329 1.00 52.66 1208 ARG A N 1
ATOM 9400 C CA . ARG A 1 1208 ? 16.785 -6.095 16.558 1.00 52.66 1208 ARG A CA 1
ATOM 9401 C C . ARG A 1 1208 ? 16.906 -5.787 15.060 1.00 52.66 1208 ARG A C 1
ATOM 9403 O O . ARG A 1 1208 ? 17.268 -4.674 14.690 1.00 52.66 1208 ARG A O 1
ATOM 9410 N N . ALA A 1 1209 ? 16.535 -6.750 14.211 1.00 51.16 1209 ALA A N 1
ATOM 9411 C CA . ALA A 1 1209 ? 16.595 -6.623 12.747 1.00 51.16 1209 ALA A CA 1
ATOM 9412 C C . ALA A 1 1209 ? 15.899 -5.360 12.190 1.00 51.16 1209 ALA A C 1
ATOM 9414 O O . ALA A 1 1209 ? 16.283 -4.874 11.131 1.00 51.16 1209 ALA A O 1
ATOM 9415 N N . SER A 1 1210 ? 14.929 -4.809 12.927 1.00 66.00 1210 SER A N 1
ATOM 9416 C CA . SER A 1 1210 ? 14.365 -3.477 12.706 1.00 66.00 1210 SER A CA 1
ATOM 9417 C C . SER A 1 1210 ? 14.031 -2.777 14.031 1.00 66.00 1210 SER A C 1
ATOM 9419 O O . SER A 1 1210 ? 13.447 -3.380 14.942 1.00 66.00 1210 SER A O 1
ATOM 9421 N N . TRP A 1 1211 ? 14.353 -1.489 14.122 1.00 76.12 1211 TRP A N 1
ATOM 9422 C CA . TRP A 1 1211 ? 14.202 -0.636 15.304 1.00 76.12 1211 TRP A CA 1
ATOM 9423 C C . TRP A 1 1211 ? 13.254 0.548 15.043 1.00 76.12 1211 TRP A C 1
ATOM 9425 O O . TRP A 1 1211 ? 13.100 0.994 13.906 1.00 76.12 1211 TRP A O 1
ATOM 9435 N N . THR A 1 1212 ? 12.611 1.058 16.100 1.00 80.69 1212 THR A N 1
ATOM 9436 C CA . THR A 1 1212 ? 11.698 2.216 16.036 1.00 80.69 1212 THR A CA 1
ATOM 9437 C C . THR A 1 1212 ? 11.768 3.089 17.295 1.00 80.69 1212 THR A C 1
ATOM 9439 O O . THR A 1 1212 ? 12.118 2.600 18.372 1.00 80.69 1212 THR A O 1
ATOM 9442 N N . LEU A 1 1213 ? 11.339 4.357 17.212 1.00 84.50 1213 LEU A N 1
ATOM 9443 C CA . LEU A 1 1213 ? 11.220 5.270 18.367 1.00 84.50 1213 LEU A CA 1
ATOM 9444 C C . LEU A 1 1213 ? 10.393 4.679 19.520 1.00 84.50 1213 LEU A C 1
ATOM 9446 O O . LEU A 1 1213 ? 10.722 4.870 20.693 1.00 84.50 1213 LEU A O 1
ATOM 9450 N N . ARG A 1 1214 ? 9.347 3.907 19.200 1.00 79.25 1214 ARG A N 1
ATOM 9451 C CA . ARG A 1 1214 ? 8.490 3.238 20.189 1.00 79.25 1214 ARG A CA 1
ATOM 9452 C C . ARG A 1 1214 ? 9.255 2.180 21.010 1.00 79.25 1214 ARG A C 1
ATOM 9454 O O . ARG A 1 1214 ? 8.870 1.917 22.144 1.00 79.25 1214 ARG A O 1
ATOM 9461 N N . GLN A 1 1215 ? 10.373 1.643 20.506 1.00 76.81 1215 GLN A N 1
ATOM 9462 C CA . GLN A 1 1215 ? 11.289 0.777 21.271 1.00 76.81 1215 GLN A CA 1
ATOM 9463 C C . GLN A 1 1215 ? 12.222 1.555 22.225 1.00 76.81 1215 GLN A C 1
ATOM 9465 O O . GLN A 1 1215 ? 12.735 0.954 23.163 1.00 76.81 1215 GLN A O 1
ATOM 9470 N N . LEU A 1 1216 ? 12.436 2.868 22.035 1.00 74.31 1216 LEU A N 1
ATOM 9471 C CA . LEU A 1 1216 ? 13.090 3.717 23.051 1.00 74.31 1216 LEU A CA 1
ATOM 9472 C C . LEU A 1 1216 ? 12.113 4.139 24.147 1.00 74.31 1216 LEU A C 1
ATOM 9474 O O . LEU A 1 1216 ? 12.466 4.171 25.321 1.00 74.31 1216 LEU A O 1
ATOM 9478 N N . ALA A 1 1217 ? 10.883 4.471 23.750 1.00 66.19 1217 ALA A N 1
ATOM 9479 C CA . ALA A 1 1217 ? 9.821 4.872 24.665 1.00 66.19 1217 ALA A CA 1
ATOM 9480 C C . ALA A 1 1217 ? 9.469 3.780 25.690 1.00 66.19 1217 ALA A C 1
ATOM 9482 O O . ALA A 1 1217 ? 9.101 4.087 26.821 1.00 66.19 1217 ALA A O 1
ATOM 9483 N N . PHE A 1 1218 ? 9.596 2.511 25.293 1.00 65.50 1218 PHE A N 1
ATOM 9484 C CA . PHE A 1 1218 ? 9.349 1.357 26.144 1.00 65.50 1218 PHE A CA 1
ATOM 9485 C C . PHE A 1 1218 ? 10.583 0.457 26.186 1.00 65.50 1218 PHE A C 1
ATOM 9487 O O . PHE A 1 1218 ? 10.775 -0.372 25.293 1.00 65.50 1218 PHE A O 1
ATOM 9494 N N . LYS A 1 1219 ? 11.373 0.551 27.267 1.00 53.75 1219 LYS A N 1
ATOM 9495 C CA . LYS A 1 1219 ? 12.344 -0.502 27.604 1.00 53.75 1219 LYS A CA 1
ATOM 9496 C C . LYS A 1 1219 ? 11.615 -1.853 27.553 1.00 53.75 1219 LYS A C 1
ATOM 9498 O O . LYS A 1 1219 ? 10.578 -1.991 28.212 1.00 53.75 1219 LYS A O 1
ATOM 9503 N N . PRO A 1 1220 ? 12.106 -2.848 26.795 1.00 40.88 1220 PRO A N 1
ATOM 9504 C CA . PRO A 1 1220 ? 11.438 -4.134 26.731 1.00 40.88 1220 PRO A CA 1
ATOM 9505 C C . PRO A 1 1220 ? 11.473 -4.765 28.121 1.00 40.88 1220 PRO A C 1
ATOM 9507 O O . PRO A 1 1220 ? 12.541 -5.115 28.622 1.00 40.88 1220 PRO A O 1
ATOM 9510 N N . ARG A 1 1221 ? 10.297 -4.955 28.734 1.00 34.69 1221 ARG A N 1
ATOM 9511 C CA . ARG A 1 1221 ? 10.166 -5.954 29.799 1.00 34.69 1221 ARG A CA 1
ATOM 9512 C C . ARG A 1 1221 ? 10.709 -7.262 29.230 1.00 34.69 1221 ARG A C 1
ATOM 9514 O O . ARG A 1 1221 ? 10.293 -7.650 28.134 1.00 34.69 1221 ARG A O 1
ATOM 9521 N N . SER A 1 1222 ? 11.615 -7.923 29.955 1.00 30.58 1222 SER A N 1
ATOM 9522 C CA . SER A 1 1222 ? 11.997 -9.308 29.659 1.00 30.58 1222 SER A CA 1
ATOM 9523 C C . SER A 1 1222 ? 10.715 -10.085 29.380 1.00 30.58 1222 SER A C 1
ATOM 9525 O O . SER A 1 1222 ? 9.776 -9.933 30.172 1.00 30.58 1222 SER A O 1
ATOM 9527 N N . PRO A 1 1223 ? 10.615 -10.817 28.253 1.00 30.36 1223 PRO A N 1
ATOM 9528 C CA . PRO A 1 1223 ? 9.349 -11.385 27.821 1.00 30.36 1223 PRO A CA 1
ATOM 9529 C C . PRO A 1 1223 ? 8.776 -12.189 28.977 1.00 30.36 1223 PRO A C 1
ATOM 9531 O O . PRO A 1 1223 ? 9.423 -13.118 29.467 1.00 30.36 1223 PRO A O 1
ATOM 9534 N N . ALA A 1 1224 ? 7.593 -11.781 29.448 1.00 29.02 1224 ALA A N 1
ATOM 9535 C CA . ALA A 1 1224 ? 6.866 -12.553 30.436 1.00 29.02 1224 ALA A CA 1
ATOM 9536 C C . ALA A 1 1224 ? 6.763 -13.959 29.856 1.00 29.02 1224 ALA A C 1
ATOM 9538 O O . ALA A 1 1224 ? 6.257 -14.112 28.742 1.00 29.02 1224 ALA A O 1
ATOM 9539 N N . ARG A 1 1225 ? 7.350 -14.931 30.570 1.00 27.25 1225 ARG A N 1
ATOM 9540 C CA . ARG A 1 1225 ? 7.433 -16.337 30.165 1.00 27.25 1225 ARG A CA 1
ATOM 9541 C C . ARG A 1 1225 ? 6.073 -16.694 29.583 1.00 27.25 1225 ARG A C 1
ATOM 9543 O O . ARG A 1 1225 ? 5.095 -16.570 30.322 1.00 27.25 1225 ARG A O 1
ATOM 9550 N N . THR A 1 1226 ? 6.010 -17.015 28.284 1.00 25.95 1226 THR A N 1
ATOM 9551 C CA . THR A 1 1226 ? 4.738 -17.290 27.599 1.00 25.95 1226 THR A CA 1
ATOM 9552 C C . THR A 1 1226 ? 3.947 -18.206 28.517 1.00 25.95 1226 THR A C 1
ATOM 9554 O O . THR A 1 1226 ? 4.519 -19.238 28.890 1.00 25.95 1226 THR A O 1
ATOM 9557 N N . PRO A 1 1227 ? 2.743 -17.812 28.988 1.00 27.80 1227 PRO A N 1
ATOM 9558 C CA . PRO A 1 1227 ? 2.013 -18.622 29.951 1.00 27.80 1227 PRO A CA 1
ATOM 9559 C C . PRO A 1 1227 ? 1.910 -20.000 29.323 1.00 27.80 1227 PRO A C 1
ATOM 9561 O O . PRO A 1 1227 ? 1.422 -20.105 28.195 1.00 27.80 1227 PRO A O 1
ATOM 9564 N N . ALA A 1 1228 ? 2.532 -20.990 29.977 1.00 27.69 1228 ALA A N 1
ATOM 9565 C CA . ALA A 1 1228 ? 2.798 -22.276 29.350 1.00 27.69 1228 ALA A CA 1
ATOM 9566 C C . ALA A 1 1228 ? 1.483 -22.775 28.762 1.00 27.69 1228 ALA A C 1
ATOM 9568 O O . ALA A 1 1228 ? 0.465 -22.697 29.457 1.00 27.69 1228 ALA A O 1
ATOM 9569 N N . ALA A 1 1229 ? 1.508 -23.169 27.478 1.00 29.59 1229 ALA A N 1
ATOM 9570 C CA . ALA A 1 1229 ? 0.310 -23.583 26.754 1.00 29.59 1229 ALA A CA 1
ATOM 9571 C C . ALA A 1 1229 ? -0.486 -24.492 27.683 1.00 29.59 1229 ALA A C 1
ATOM 9573 O O . ALA A 1 1229 ? 0.100 -25.416 28.244 1.00 29.59 1229 ALA A O 1
ATOM 9574 N N . LEU A 1 1230 ? -1.739 -24.117 27.965 1.00 27.97 1230 LEU A N 1
ATOM 9575 C CA . LEU A 1 1230 ? -2.432 -24.576 29.165 1.00 27.97 1230 LEU A CA 1
ATOM 9576 C C . LEU A 1 1230 ? -2.795 -26.050 28.981 1.00 27.97 1230 LEU A C 1
ATOM 9578 O O . LEU A 1 1230 ? -3.881 -26.384 28.511 1.00 27.97 1230 LEU A O 1
ATOM 9582 N N . GLU A 1 1231 ? -1.823 -26.911 29.293 1.00 29.67 1231 GLU A N 1
ATOM 9583 C CA . GLU A 1 1231 ? -1.889 -28.357 29.182 1.00 29.67 1231 GLU A CA 1
ATOM 9584 C C . GLU A 1 1231 ? -2.956 -28.838 30.152 1.00 29.67 1231 GLU A C 1
ATOM 9586 O O . GLU A 1 1231 ? -2.701 -29.142 31.320 1.00 29.67 1231 GLU A O 1
ATOM 9591 N N . LEU A 1 1232 ? -4.176 -28.913 29.629 1.00 27.64 1232 LEU A N 1
ATOM 9592 C CA . LEU A 1 1232 ? -5.238 -29.747 30.147 1.00 27.64 1232 LEU A CA 1
ATOM 9593 C C . LEU A 1 1232 ? -4.765 -31.197 30.050 1.00 27.64 1232 LEU A C 1
ATOM 9595 O O . LEU A 1 1232 ? -5.136 -31.941 29.142 1.00 27.64 1232 LEU A O 1
ATOM 9599 N N . LYS A 1 1233 ? -3.938 -31.588 31.023 1.00 31.22 1233 LYS A N 1
ATOM 9600 C CA . LYS A 1 1233 ? -3.780 -32.974 31.434 1.00 31.22 1233 LYS A CA 1
ATOM 9601 C C . LYS A 1 1233 ? -5.141 -33.442 31.921 1.00 31.22 1233 LYS A C 1
ATOM 9603 O O . LYS A 1 1233 ? -5.487 -33.295 33.092 1.00 31.22 1233 LYS A O 1
ATOM 9608 N N . LEU A 1 1234 ? -5.920 -33.955 30.975 1.00 32.44 1234 LEU A N 1
ATOM 9609 C CA . LEU A 1 1234 ? -7.029 -34.845 31.264 1.00 32.44 1234 LEU A CA 1
ATOM 9610 C C . LEU A 1 1234 ? -6.494 -35.951 32.194 1.00 32.44 1234 LEU A C 1
ATOM 9612 O O . LEU A 1 1234 ? -5.385 -36.441 31.952 1.00 32.44 1234 LEU A O 1
ATOM 9616 N N . PRO A 1 1235 ? -7.218 -36.311 33.266 1.00 32.78 1235 PRO A N 1
ATOM 9617 C CA . PRO A 1 1235 ? -6.884 -37.489 34.056 1.00 32.78 1235 PRO A CA 1
ATOM 9618 C C . PRO A 1 1235 ? -6.827 -38.740 33.171 1.00 32.78 1235 PRO A C 1
ATOM 9620 O O . PRO A 1 1235 ? -7.532 -38.819 32.167 1.00 32.78 1235 PRO A O 1
ATOM 9623 N N . GLU A 1 1236 ? -6.005 -39.717 33.550 1.00 38.97 1236 GLU A N 1
ATOM 9624 C CA . GLU A 1 1236 ? -5.996 -41.033 32.907 1.00 38.97 1236 GLU A CA 1
ATOM 9625 C C . GLU A 1 1236 ? -7.198 -41.866 33.389 1.00 38.97 1236 GLU A C 1
ATOM 9627 O O . GLU A 1 1236 ? -7.080 -42.600 34.369 1.00 38.97 1236 GLU A O 1
ATOM 9632 N N . GLU A 1 1237 ? -8.341 -41.742 32.704 1.00 30.12 1237 GLU A N 1
ATOM 9633 C CA . GLU A 1 1237 ? -9.475 -42.692 32.724 1.00 30.12 1237 GLU A CA 1
ATOM 9634 C C . GLU A 1 1237 ? -10.270 -42.645 31.402 1.00 30.12 1237 GLU A C 1
ATOM 9636 O O . GLU A 1 1237 ? -10.625 -41.527 30.961 1.00 30.12 1237 GLU A O 1
#